Protein AF-A0A960NUP8-F1 (afdb_monomer_lite)

pLDDT: mean 78.47, std 15.49, range [27.16, 98.75]

Sequence (899 aa):
MEIKTLSDKKIEQEKDLAVRPVFPFYSRSKNLLAHVEKMRGVLLSHLPRPFPFSDKKSLAAWIEKTIPWITWSTFESPPDTVTLFFLIPPLSSLPTETFISEMIKRWLLPHQETKMLSFEHMEFFFELHPRESFFIAEASVLIKDRQEATLLKENLPLLKKEILSALSGRKFAPALLETKILPLDHKMNLIREGFIKLVSKFPDDLDETLFERLAFMQAYASKEFREERSYRHLARIILTFILLRSHLKRELNAFPEKRHMKIRFMPTSLTFPFGTKPVLGLSIGLNFFHQYELFNEKHVLRAVQELYPYMRIVPGSTFRSNPLNGPVTMLYVEIEKEDGSQISLEERKTLKESLEEELKKRIEHLVPALFVVRNEEETMRNILMLSRELKSRDDLPQMMISFDQHSKDDLVFTVVLLRVKKEGMPSIQELLKNKDQRIRFILDRVQNVNFIDQSHPIEANVFRLQMAKLHSFLRMDFSVNLYVARDEIVKFLTEHIGEIRDYNGGMMIKQGEILTQFKRLFSDVSSRNQEILENFFYSLNPIESQATISLQYLSLFFELFVKMTEKHQTGEKACEIEHEKDDDITVMILRSTDPDYRPIVEEAIAKAAIRDRAVISSMLTIENSHYFSLLYEDTESAHHDLFRSSVQQALKRWQEKKNQLQVLRIPYIDILSIDPRVGGDKESAVFIRLFFDGLMRNGKEGKPECAVAKTYELSDDHKTYTFHLRESYWSNGDPVTAYDFEYAWKKVLSPSFETPFAYVFYPIKNGRKAKEGIVSLDEVGIRPLDNHTLVIELEHPAPYFIELTANTLYMPVNRLVDKAHPNWATQRGESFVCNGPFKWKTTSESAPFLELQKNSQHWNQKRIEIDHIQASQMNLTSAVQMFNTGKLDLIGSNLCSSG

Foldseek 3Di:
DPPPPPPPPPPDPDPAWDKAFDDDDDDPDPCPVVLVVVVVVVVVVPDDPPDPPPALVVVVVCCVVCPQPKDWDDDDDPQDKIKIKTKHFAAPPDGSQVLLVCLCQCQQDPPDGFDWPDKRKTWIATPSGRPGIIIIIMIMTTDHDPVSVVSNVLRRVVSVVVVVVCRVVSVCSVVVVVVPPDDDDPQVVVLVVVVSVVCVVPVPLQPDPLVVVVVVCVVAADPLQVPFFHSVVVSVLSVCVSNVVSVVVVVCVVPVQDKDKDKDKDWDWTDDPVDIATKIKIKMKIFDNDPQWDDDVVLLQVLLCVLPVQKDWDPSNWDWDDDPDDGMIIIMTIMAGNVSDDQDPVSVVCCVVPSRVSSVLRTAGEDPQPDDPPDPVVLVVVLVVQVVVPQDLPDAKEKEKAWGDDDPWKTKIKMKIKHWDDPPDDDPCVLQDPPDPFKHKAWDDKDFDAASDPPITIIITIIMIMGTDDPVQADSSRYGNVLVVVVVVVVSCCVRVNDYDHPCNVQVVLLVVLLVVLCVVPVVVCVVCVPVSVLQLCQKPPNSCSNVPDSVLSVVQVVQVVVVVPDDDDPPDQKDWDWDDDQFKIKIKIKHLDPVLVVLLVVLQVVLCPDPDDKMWGWDADPSMIIIMIMDGGNDPVVNVSSVVSNVVSVVVVRVVVVQAFEAEAEAADFPFCPLQARQDLRSQLNLQQFFDFCWAQDPLRDTDGFQFPDWDADPQLFKIKTFGDFAAKLVRHTQFLVQLLVLLLLSLACPRDHPCQVLSQQFVCSVVRVVVNDPSVRTQWDDPTRGIIMTGGPHRDPCVSVSRNGSSSTGDDPVLCVVPVCLRVDADDSNMGGHQWHFDDDPPPDQWTKIAGRPRHPPNVPDRHGIYTYHHDDQVVQVVCVVVVNHVDGDSPPPDSD

Radius of gyration: 35.74 Å; chains: 1; bounding box: 104×78×90 Å

Secondary structure (DSSP, 8-state):
--SSSSSTTS--S--S--EEEPS-----STTHHHHHHHHHHHHHHHS-SS---SSHHHHHHHHHHH-SEEEE----SSSEEEEEEEEEPPPSSS-HHHHHHHHHHHHSSTTS---EEEEEEEEEEETTEEEEEEEEEEEEEEE-SHHHHHHHHHHHHHHHHHHHHHHHSTT-HHHHHHTTSSPPPHHHHHHHHHHHHHHTT-SSS--S-HHHHHHHHHHHS-HHHHHHS-HHHHHHHHHHHHHHHHHHHHHHHH-TTS--EEEEEEEEEEEETTEEEEEEEEEEEEE-SSTTEE--HHHHHHHHHHH-TTEEEPTT--EEE--SS-SEEEEEEEEEETT-PPPPHHHHHHHHHHHHHHHHTT-EEPPP--S-S--HHHHHHHHHHHHHH--STTPPPEEEEEEEEE-SSEEEEEEEEEEEPPTTPPPHHHHHTTS-TTEEEEEEEEEEEEEEETTEEEEEEEEEEEEE--GGGB-TTS-B-HHHHHHHHHHHHHHHH-S-EETTHHHHHHHHHHHHHHHHHTHHHHHHHHHHHHHHHHT-BSTTHHHHS-HHHHHHHHHHHHHHHHSPP-TT-SSEEEEEE-SSEEEEEEEES-TTHHHHHHHHHHHTT--SS-EEEEEEEETTEEEEEEEEE-S-HHHHHHHHHHHHHHHHHHHHHHHH--EEEEEES--S---TTT--SHHHHHHHHHH---SEEE-GGG-EEESSEEEEEE-TTS-EEEEEEPP-B-TTSPBP-HHHHHHHHHHHHSTTS--TTGGGGTTBTTHHHHHTTSS-GGGSSEEEEETTEEEEEBSS--TTHHHHTTSGGG----HHHHHH-TTGGG--STT----SSEEE----TT-SEEEEEE-TT-TTGGG----EEEEEE--HHHHHHHHHTTS-S--SS-SS---

Structure (mmCIF, N/CA/C/O backbone):
data_AF-A0A960NUP8-F1
#
_entry.id   AF-A0A960NUP8-F1
#
loop_
_atom_site.group_PDB
_atom_site.id
_atom_site.type_symbol
_atom_site.label_atom_id
_atom_site.label_alt_id
_atom_site.label_comp_id
_atom_site.label_asym_id
_atom_site.label_entity_id
_atom_site.label_seq_id
_atom_site.pdbx_PDB_ins_code
_atom_site.Cartn_x
_atom_site.Cartn_y
_atom_site.Cartn_z
_atom_site.occupancy
_atom_site.B_iso_or_equiv
_atom_site.auth_seq_id
_atom_site.auth_comp_id
_atom_site.auth_asym_id
_atom_site.auth_atom_id
_atom_site.pdbx_PDB_model_num
ATOM 1 N N . MET A 1 1 ? 29.763 -15.637 -48.624 1.00 37.84 1 MET A N 1
ATOM 2 C CA . MET A 1 1 ? 30.488 -16.792 -48.049 1.00 37.84 1 MET A CA 1
ATOM 3 C C . MET A 1 1 ? 32.016 -16.673 -48.205 1.00 37.84 1 MET A C 1
ATOM 5 O O . MET A 1 1 ? 32.713 -17.572 -47.771 1.00 37.84 1 MET A O 1
ATOM 9 N N . GLU A 1 2 ? 32.558 -15.540 -48.684 1.00 29.81 2 GLU A N 1
ATOM 10 C CA . GLU A 1 2 ? 34.015 -15.304 -48.839 1.00 29.81 2 GLU A CA 1
ATOM 11 C C . GLU A 1 2 ? 34.657 -14.393 -47.768 1.00 29.81 2 GLU A C 1
ATOM 13 O O . GLU A 1 2 ? 35.832 -14.067 -47.852 1.00 29.81 2 GLU A O 1
ATOM 18 N N . ILE A 1 3 ? 33.929 -13.996 -46.718 1.00 31.33 3 ILE A N 1
ATOM 19 C CA . ILE A 1 3 ? 34.486 -13.145 -45.639 1.00 31.33 3 ILE A CA 1
ATOM 20 C C . ILE A 1 3 ? 35.119 -13.988 -44.509 1.00 31.33 3 ILE A C 1
ATOM 22 O O . ILE A 1 3 ? 35.789 -13.462 -43.629 1.00 31.33 3 ILE A O 1
ATOM 26 N N . LYS A 1 4 ? 34.962 -15.319 -44.539 1.00 32.84 4 LYS A N 1
ATOM 27 C CA . LYS A 1 4 ? 35.374 -16.212 -43.442 1.00 32.84 4 LYS A CA 1
ATOM 28 C C . LYS A 1 4 ? 36.817 -16.730 -43.527 1.00 32.84 4 LYS A C 1
ATOM 30 O O . LYS A 1 4 ? 37.236 -17.440 -42.628 1.00 32.84 4 LYS A O 1
ATOM 35 N N . THR A 1 5 ? 37.567 -16.404 -44.580 1.00 35.09 5 THR A N 1
ATOM 36 C CA . THR A 1 5 ? 38.872 -17.039 -44.868 1.00 35.09 5 THR A CA 1
ATOM 37 C C . THR A 1 5 ? 40.066 -16.083 -44.892 1.00 35.09 5 THR A C 1
ATOM 39 O O . THR A 1 5 ? 41.186 -16.522 -45.138 1.00 35.09 5 THR A O 1
ATOM 42 N N . LEU A 1 6 ? 39.872 -14.797 -44.582 1.00 29.34 6 LEU A N 1
ATOM 43 C CA . LEU A 1 6 ? 40.962 -13.811 -44.497 1.00 29.34 6 LEU A CA 1
ATOM 44 C C . LEU A 1 6 ? 41.275 -13.335 -43.064 1.00 29.34 6 LEU A C 1
ATOM 46 O O . LEU A 1 6 ? 42.232 -12.586 -42.888 1.00 29.34 6 LEU A O 1
ATOM 50 N N . SER A 1 7 ? 40.549 -13.800 -42.036 1.00 34.31 7 SER A N 1
ATOM 51 C CA . SER A 1 7 ? 40.839 -13.475 -40.624 1.00 34.31 7 SER A CA 1
ATOM 52 C C . SER A 1 7 ? 41.960 -14.309 -39.997 1.00 34.31 7 SER A C 1
ATOM 54 O O . SER A 1 7 ? 42.527 -13.902 -38.988 1.00 34.31 7 SER A O 1
ATOM 56 N N . ASP A 1 8 ? 42.319 -15.449 -40.590 1.00 32.34 8 ASP A N 1
ATOM 57 C CA . ASP A 1 8 ? 43.056 -16.491 -39.856 1.00 32.34 8 ASP A CA 1
ATOM 58 C C . ASP A 1 8 ? 44.572 -16.508 -40.101 1.00 32.34 8 ASP A C 1
ATOM 60 O O . ASP A 1 8 ? 45.255 -17.420 -39.646 1.00 32.34 8 ASP A O 1
ATOM 64 N N . LYS A 1 9 ? 45.145 -15.517 -40.800 1.00 32.47 9 LYS A N 1
ATOM 65 C CA . LYS A 1 9 ? 46.582 -15.545 -41.157 1.00 32.47 9 LYS A CA 1
ATOM 66 C C . LYS A 1 9 ? 47.446 -14.372 -40.692 1.00 32.47 9 LYS A C 1
ATOM 68 O O . LYS A 1 9 ? 48.567 -14.232 -41.173 1.00 32.47 9 LYS A O 1
ATOM 73 N N . LYS A 1 10 ? 47.000 -13.562 -39.724 1.00 32.50 10 LYS A N 1
ATOM 74 C CA . LYS A 1 10 ? 47.876 -12.539 -39.109 1.00 32.50 10 LYS A CA 1
ATOM 75 C C . LYS A 1 10 ? 47.586 -12.194 -37.640 1.00 32.50 10 LYS A C 1
ATOM 77 O O . LYS A 1 10 ? 47.909 -11.098 -37.200 1.00 32.50 10 LYS A O 1
ATOM 82 N N . ILE A 1 11 ? 47.003 -13.122 -36.879 1.00 34.66 11 ILE A N 1
ATOM 83 C CA . ILE A 1 11 ? 46.668 -12.931 -35.457 1.00 34.66 11 ILE A CA 1
ATOM 84 C C . ILE A 1 11 ? 47.308 -14.062 -34.645 1.00 34.66 11 ILE A C 1
ATOM 86 O O . ILE A 1 11 ? 46.642 -15.017 -34.249 1.00 34.66 11 ILE A O 1
ATOM 90 N N . GLU A 1 12 ? 48.622 -13.990 -34.439 1.00 30.09 12 GLU A N 1
ATOM 91 C CA . GLU A 1 12 ? 49.343 -14.966 -33.603 1.00 30.09 12 GLU A CA 1
ATOM 92 C C . GLU A 1 12 ? 50.106 -14.354 -32.422 1.00 30.09 12 GLU A C 1
ATOM 94 O O . GLU A 1 12 ? 50.793 -15.067 -31.702 1.00 30.09 12 GLU A O 1
ATOM 99 N N . GLN A 1 13 ? 49.915 -13.066 -32.128 1.00 35.34 13 GLN A N 1
ATOM 100 C CA . GLN A 1 13 ? 50.353 -12.461 -30.866 1.00 35.34 13 GLN A CA 1
ATOM 101 C C . GLN A 1 13 ? 49.252 -11.505 -30.370 1.00 35.34 13 GLN A C 1
ATOM 103 O O . GLN A 1 13 ? 48.787 -10.672 -31.137 1.00 35.34 13 GLN A O 1
ATOM 108 N N . GLU A 1 14 ? 48.819 -11.678 -29.113 1.00 41.56 14 GLU A N 1
ATOM 109 C CA . GLU A 1 14 ? 47.708 -10.993 -28.403 1.00 41.56 14 GLU A CA 1
ATOM 110 C C . GLU A 1 14 ? 46.272 -11.526 -28.652 1.00 41.56 14 GLU A C 1
ATOM 112 O O . GLU A 1 14 ? 45.400 -10.849 -29.201 1.00 41.56 14 GLU A O 1
ATOM 117 N N . LYS A 1 15 ? 45.997 -12.749 -28.167 1.00 39.41 15 LYS A N 1
ATOM 118 C CA . LYS A 1 15 ? 44.662 -13.392 -28.143 1.00 39.41 15 LYS A CA 1
ATOM 119 C C . LYS A 1 15 ? 43.788 -13.063 -26.911 1.00 39.41 15 LYS A C 1
ATOM 121 O O . LYS A 1 15 ? 42.669 -13.557 -26.839 1.00 39.41 15 LYS A O 1
ATOM 126 N N . ASP A 1 16 ? 44.227 -12.210 -25.983 1.00 48.59 16 ASP A N 1
ATOM 127 C CA . ASP A 1 16 ? 43.693 -12.253 -24.603 1.00 48.59 16 ASP A CA 1
ATOM 128 C C . ASP A 1 16 ? 42.676 -11.166 -24.201 1.00 48.59 16 ASP A C 1
ATOM 130 O O . ASP A 1 16 ? 42.174 -11.185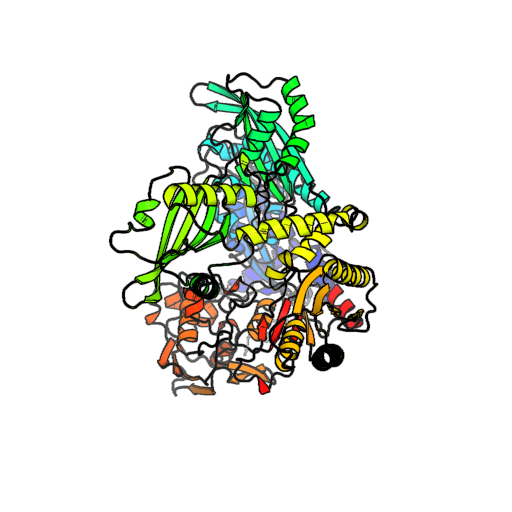 -23.080 1.00 48.59 16 ASP A O 1
ATOM 134 N N . LEU A 1 17 ? 42.296 -10.238 -25.085 1.00 53.75 17 LEU A N 1
ATOM 135 C CA . LEU A 1 17 ? 41.221 -9.277 -24.789 1.00 53.75 17 LEU A CA 1
ATOM 136 C C . LEU A 1 17 ? 40.318 -9.090 -26.007 1.00 53.75 17 LEU A C 1
ATOM 138 O O . LEU A 1 17 ? 40.476 -8.157 -26.800 1.00 53.75 17 LEU A O 1
ATOM 142 N N . ALA A 1 18 ? 39.395 -10.026 -26.193 1.00 59.47 18 ALA A N 1
ATOM 143 C CA . ALA A 1 18 ? 38.399 -9.920 -27.237 1.00 59.47 18 ALA A CA 1
ATOM 144 C C . ALA A 1 18 ? 37.234 -9.045 -26.743 1.00 59.47 18 ALA A C 1
ATOM 146 O O . ALA A 1 18 ? 36.543 -9.353 -25.769 1.00 59.47 18 ALA A O 1
ATOM 147 N N . VAL A 1 19 ? 37.082 -7.897 -27.398 1.00 58.34 19 VAL A N 1
ATOM 148 C CA . VAL A 1 19 ? 36.085 -6.865 -27.112 1.00 58.34 19 VAL A CA 1
ATOM 149 C C . VAL A 1 19 ? 35.076 -6.853 -28.257 1.00 58.34 19 VAL A C 1
ATOM 151 O O . VAL A 1 19 ? 35.472 -6.770 -29.421 1.00 58.34 19 VAL A O 1
ATOM 154 N N . ARG A 1 20 ? 33.779 -6.948 -27.944 1.00 62.19 20 ARG A N 1
ATOM 155 C CA . ARG A 1 20 ? 32.692 -6.901 -28.936 1.00 62.19 20 ARG A CA 1
ATOM 156 C C . ARG A 1 20 ? 31.891 -5.603 -28.794 1.00 62.19 20 ARG A C 1
ATOM 158 O O . ARG A 1 20 ? 31.360 -5.374 -27.712 1.00 62.19 20 ARG A O 1
ATOM 165 N N . PRO A 1 21 ? 31.763 -4.769 -29.837 1.00 59.97 21 PRO A N 1
ATOM 166 C CA . PRO A 1 21 ? 30.984 -3.532 -29.761 1.00 59.97 21 PRO A CA 1
ATOM 167 C C . PRO A 1 21 ? 29.479 -3.802 -29.573 1.00 59.97 21 PRO A C 1
ATOM 169 O O . PRO A 1 21 ? 28.957 -4.805 -30.069 1.00 59.97 21 PRO A O 1
ATOM 172 N N . VAL A 1 22 ? 28.776 -2.891 -28.891 1.00 51.94 22 VAL A N 1
ATOM 173 C CA . VAL A 1 22 ? 27.305 -2.881 -28.780 1.00 51.94 22 VAL A CA 1
ATOM 174 C C . VAL A 1 22 ? 26.716 -2.254 -30.059 1.00 51.94 22 VAL A C 1
ATOM 176 O O . VAL A 1 22 ? 27.048 -1.125 -30.410 1.00 51.94 22 VAL A O 1
ATOM 179 N N . PHE A 1 23 ? 25.855 -2.974 -30.790 1.00 44.47 23 PHE A N 1
ATOM 180 C CA . PHE A 1 23 ? 25.106 -2.443 -31.951 1.00 44.47 23 PHE A CA 1
ATOM 181 C C . PHE A 1 23 ? 23.738 -1.884 -31.496 1.00 44.47 23 PHE A C 1
ATOM 183 O O . PHE A 1 23 ? 23.134 -2.503 -30.619 1.00 44.47 23 PHE A O 1
ATOM 190 N N . PRO A 1 24 ? 23.225 -0.761 -32.068 1.00 36.28 24 PRO A N 1
ATOM 191 C CA . PRO A 1 24 ? 23.247 -0.442 -33.498 1.00 36.28 24 PRO A CA 1
ATOM 192 C C . PRO A 1 24 ? 23.817 0.954 -33.829 1.00 36.28 24 PRO A C 1
ATOM 194 O O . PRO A 1 24 ? 23.111 1.958 -33.775 1.00 36.28 24 PRO A O 1
ATOM 197 N N . PHE A 1 25 ? 25.067 1.025 -34.292 1.00 38.12 25 PHE A N 1
ATOM 198 C CA . PHE A 1 25 ? 25.571 2.223 -34.972 1.00 38.12 25 PHE A CA 1
ATOM 199 C C . PHE A 1 25 ? 25.206 2.165 -36.464 1.00 38.12 25 PHE A C 1
ATOM 201 O O . PHE A 1 25 ? 25.675 1.300 -37.207 1.00 38.12 25 PHE A O 1
ATOM 208 N N . TYR A 1 26 ? 24.359 3.092 -36.918 1.00 34.69 26 TYR A N 1
ATOM 209 C CA . TYR A 1 26 ? 24.090 3.317 -38.338 1.00 34.69 26 TYR A CA 1
ATOM 210 C C . TYR A 1 26 ? 25.366 3.796 -39.037 1.00 34.69 26 TYR A C 1
ATOM 212 O O . TYR A 1 26 ? 25.699 4.973 -38.991 1.00 34.69 26 TYR A O 1
ATOM 220 N N . SER A 1 27 ? 26.082 2.908 -39.724 1.00 32.72 27 SER A N 1
ATOM 221 C CA . SER A 1 27 ? 27.049 3.326 -40.742 1.00 32.72 27 SER A CA 1
ATOM 222 C C . SER A 1 27 ? 27.463 2.143 -41.620 1.00 32.72 27 SER A C 1
ATOM 224 O O . SER A 1 27 ? 28.218 1.266 -41.205 1.00 32.72 27 SER A O 1
ATOM 226 N N . ARG A 1 28 ? 27.029 2.157 -42.887 1.00 32.88 28 ARG A N 1
ATOM 227 C CA . ARG A 1 28 ? 27.617 1.361 -43.980 1.00 32.88 28 ARG A CA 1
ATOM 228 C C . ARG A 1 28 ? 28.975 1.953 -44.411 1.00 32.88 28 ARG A C 1
ATOM 230 O O . ARG A 1 28 ? 29.149 2.280 -45.582 1.00 32.88 28 ARG A O 1
ATOM 237 N N . SER A 1 29 ? 29.926 2.149 -43.496 1.00 37.09 29 SER A N 1
ATOM 238 C CA . SER A 1 29 ? 31.238 2.732 -43.830 1.00 37.09 29 SER A CA 1
ATOM 239 C C . SER A 1 29 ? 32.408 1.819 -43.462 1.00 37.09 29 SER A C 1
ATOM 241 O O . SER A 1 29 ? 32.397 1.132 -42.442 1.00 37.09 29 SER A O 1
ATOM 243 N N . LYS A 1 30 ? 33.457 1.861 -44.293 1.00 45.47 30 LYS A N 1
ATOM 244 C CA . LYS A 1 30 ? 34.764 1.219 -44.066 1.00 45.47 30 LYS A CA 1
ATOM 245 C C . LYS A 1 30 ? 35.511 1.761 -42.826 1.00 45.47 30 LYS A C 1
ATOM 247 O O . LYS A 1 30 ? 36.558 1.221 -42.491 1.00 45.47 30 LYS A O 1
ATOM 252 N N . ASN A 1 31 ? 34.976 2.769 -42.127 1.00 60.28 31 ASN A N 1
ATOM 253 C CA . ASN A 1 31 ? 35.616 3.430 -40.982 1.00 60.28 31 ASN A CA 1
ATOM 254 C C . ASN A 1 31 ? 35.277 2.808 -39.615 1.00 60.28 31 ASN A C 1
ATOM 256 O O . ASN A 1 31 ? 35.929 3.142 -38.630 1.00 60.28 31 ASN A O 1
ATOM 260 N N . LEU A 1 32 ? 34.302 1.892 -39.528 1.00 61.66 32 LEU A N 1
ATOM 261 C CA . LEU A 1 32 ? 33.913 1.286 -38.245 1.00 61.66 32 LEU A CA 1
ATOM 262 C C . LEU A 1 32 ? 35.028 0.407 -37.656 1.00 61.66 32 LEU A C 1
ATOM 264 O O . LEU A 1 32 ? 35.290 0.470 -36.461 1.00 61.66 32 LEU A O 1
ATOM 268 N N . LEU A 1 33 ? 35.707 -0.385 -38.494 1.00 65.12 33 LEU A N 1
ATOM 269 C CA . LEU A 1 33 ? 36.785 -1.269 -38.038 1.00 65.12 33 LEU A CA 1
ATOM 270 C C . LEU A 1 33 ? 37.963 -0.460 -37.476 1.00 65.12 33 LEU A C 1
ATOM 272 O O . LEU A 1 33 ? 38.468 -0.776 -36.406 1.00 65.12 33 LEU A O 1
ATOM 276 N N . ALA A 1 34 ? 38.329 0.631 -38.158 1.00 69.56 34 ALA A N 1
ATOM 277 C CA . ALA A 1 34 ? 39.386 1.539 -37.723 1.00 69.56 34 ALA A CA 1
ATOM 278 C C . ALA A 1 34 ? 39.040 2.249 -36.401 1.00 69.56 34 ALA A C 1
ATOM 280 O O . ALA A 1 34 ? 39.910 2.411 -35.549 1.00 69.56 34 ALA A O 1
ATOM 281 N N . HIS A 1 35 ? 37.772 2.631 -36.195 1.00 74.88 35 HIS A N 1
ATOM 282 C CA . HIS A 1 35 ? 37.304 3.207 -34.925 1.00 74.88 35 HIS A CA 1
ATOM 283 C C . HIS A 1 35 ? 37.365 2.197 -33.775 1.00 74.88 35 HIS A C 1
ATOM 285 O O . HIS A 1 35 ? 37.855 2.507 -32.690 1.00 74.88 35 HIS A O 1
ATOM 291 N N . VAL A 1 36 ? 36.923 0.961 -34.025 1.00 72.06 36 VAL A N 1
ATOM 292 C CA . VAL A 1 36 ? 36.985 -0.127 -33.039 1.00 72.06 36 VAL A CA 1
ATOM 293 C C . VAL A 1 36 ? 38.435 -0.459 -32.681 1.00 72.06 36 VAL A C 1
ATOM 295 O O . VAL A 1 36 ? 38.749 -0.598 -31.501 1.00 72.06 36 VAL A O 1
ATOM 298 N N . GLU A 1 37 ? 39.336 -0.533 -33.664 1.00 72.75 37 GLU A N 1
ATOM 299 C CA . GLU A 1 37 ? 40.770 -0.749 -33.430 1.00 72.75 37 GLU A CA 1
ATOM 300 C C . GLU A 1 37 ? 41.410 0.403 -32.646 1.00 72.75 37 GLU A C 1
ATOM 302 O O . GLU A 1 37 ? 42.159 0.150 -31.701 1.00 72.75 37 GLU A O 1
ATOM 307 N N . LYS A 1 38 ? 41.065 1.658 -32.966 1.00 78.62 38 LYS A N 1
ATOM 308 C CA . LYS A 1 38 ? 41.522 2.848 -32.232 1.00 78.62 38 LYS A CA 1
ATOM 309 C C . LYS A 1 38 ? 41.119 2.782 -30.759 1.00 78.62 38 LYS A C 1
ATOM 311 O O . LYS A 1 38 ? 41.974 2.860 -29.882 1.00 78.62 38 LYS A O 1
ATOM 316 N N . MET A 1 39 ? 39.836 2.575 -30.478 1.00 80.69 39 MET A N 1
ATOM 317 C CA . MET A 1 39 ? 39.321 2.501 -29.107 1.00 80.69 39 MET A CA 1
ATOM 318 C C . MET A 1 39 ? 39.801 1.252 -28.353 1.00 80.69 39 MET A C 1
ATOM 320 O O . MET A 1 39 ? 39.987 1.303 -27.139 1.00 80.69 39 MET A O 1
ATOM 324 N N . ARG A 1 40 ? 40.069 0.138 -29.053 1.00 76.12 40 ARG A N 1
ATOM 325 C CA . ARG A 1 40 ? 40.760 -1.023 -28.468 1.00 76.12 40 ARG A CA 1
ATOM 326 C C . ARG A 1 40 ? 42.182 -0.651 -28.045 1.00 76.12 40 ARG A C 1
ATOM 328 O O . ARG A 1 40 ? 42.600 -1.037 -26.958 1.00 76.12 40 ARG A O 1
ATOM 335 N N . GLY A 1 41 ? 42.899 0.117 -28.865 1.00 74.94 41 GLY A N 1
ATOM 336 C CA . GLY A 1 41 ? 44.210 0.668 -28.521 1.00 74.94 41 GLY A CA 1
ATOM 337 C C . GLY A 1 41 ? 44.169 1.549 -27.268 1.00 74.94 41 GLY A C 1
ATOM 338 O O . GLY A 1 41 ? 44.985 1.352 -26.372 1.00 74.94 41 GLY A O 1
ATOM 339 N N . VAL A 1 42 ? 43.178 2.443 -27.172 1.00 79.06 42 VAL A N 1
ATOM 340 C CA . VAL A 1 42 ? 42.938 3.303 -25.995 1.00 79.06 42 VAL A CA 1
ATOM 341 C C . VAL A 1 42 ? 42.631 2.471 -24.743 1.00 79.06 42 VAL A C 1
ATOM 343 O O . VAL A 1 42 ? 43.174 2.717 -23.672 1.00 79.06 42 VAL A O 1
ATOM 346 N N . LEU A 1 43 ? 41.810 1.426 -24.850 1.00 77.19 43 LEU A N 1
ATOM 347 C CA . LEU A 1 43 ? 41.565 0.528 -23.719 1.00 77.19 43 LEU A CA 1
ATOM 348 C C . LEU A 1 43 ? 42.864 -0.169 -23.265 1.00 77.19 43 LEU A C 1
ATOM 350 O O . LEU A 1 43 ? 43.163 -0.217 -22.075 1.00 77.19 43 LEU A O 1
ATOM 354 N N . LEU A 1 44 ? 43.657 -0.691 -24.205 1.00 74.44 44 LEU A N 1
ATOM 355 C CA . LEU A 1 44 ? 44.885 -1.439 -23.907 1.00 74.44 44 LEU A CA 1
ATOM 356 C C . LEU A 1 44 ? 46.032 -0.573 -23.365 1.00 74.44 44 LEU A C 1
ATOM 358 O O . LEU A 1 44 ? 46.906 -1.112 -22.681 1.00 74.44 44 LEU A O 1
ATOM 362 N N . SER A 1 45 ? 46.058 0.730 -23.660 1.00 74.88 45 SER A N 1
ATOM 363 C CA . SER A 1 45 ? 47.073 1.657 -23.141 1.00 74.88 45 SER A CA 1
ATOM 364 C C . SER A 1 45 ? 46.837 2.038 -21.676 1.00 74.88 45 SER A C 1
ATOM 366 O O . SER A 1 45 ? 47.799 2.341 -20.971 1.00 74.88 45 SER A O 1
ATOM 368 N N . HIS A 1 46 ? 45.586 1.986 -21.208 1.00 74.38 46 HIS A N 1
ATOM 369 C CA . HIS A 1 46 ? 45.200 2.363 -19.845 1.00 74.38 46 HIS A CA 1
ATOM 370 C C . HIS A 1 46 ? 45.029 1.174 -18.880 1.00 74.38 46 HIS A C 1
ATOM 372 O O . HIS A 1 46 ? 44.951 1.381 -17.668 1.00 74.38 46 HIS A O 1
ATOM 378 N N . LEU A 1 47 ? 44.999 -0.067 -19.378 1.00 71.75 47 LEU A N 1
ATOM 379 C CA . LEU A 1 47 ? 44.891 -1.270 -18.546 1.00 71.75 47 LEU A CA 1
ATOM 380 C C . LEU A 1 47 ? 46.242 -1.675 -17.908 1.00 71.75 47 LEU A C 1
ATOM 382 O O . LEU A 1 47 ? 47.299 -1.521 -18.525 1.00 71.75 47 LEU A O 1
ATOM 386 N N . PRO A 1 48 ? 46.237 -2.220 -16.674 1.00 63.69 48 PRO A N 1
ATOM 387 C CA . PRO A 1 48 ? 47.458 -2.583 -15.960 1.00 63.69 48 PRO A CA 1
ATOM 388 C C . PRO A 1 48 ? 48.140 -3.803 -16.603 1.00 63.69 48 PRO A C 1
ATOM 390 O O . PRO A 1 48 ? 47.475 -4.773 -16.969 1.00 63.69 48 PRO A O 1
ATOM 393 N N . ARG A 1 49 ? 49.478 -3.778 -16.706 1.00 61.34 49 ARG A N 1
ATOM 394 C CA . ARG A 1 49 ? 50.301 -4.904 -17.193 1.00 61.34 49 ARG A CA 1
ATOM 395 C C . ARG A 1 49 ? 51.120 -5.524 -16.044 1.00 61.34 49 ARG A C 1
ATOM 397 O O . ARG A 1 49 ? 51.688 -4.756 -15.267 1.00 61.34 49 ARG A O 1
ATOM 404 N N . PRO A 1 50 ? 51.249 -6.867 -15.951 1.00 54.19 50 PRO A N 1
ATOM 405 C CA . PRO A 1 50 ? 50.750 -7.881 -16.889 1.00 54.19 50 PRO A CA 1
ATOM 406 C C . PRO A 1 50 ? 49.230 -8.105 -16.790 1.00 54.19 50 PRO A C 1
ATOM 408 O O . PRO A 1 50 ? 48.658 -8.054 -15.705 1.00 54.19 50 PRO A O 1
ATOM 411 N N . PHE A 1 51 ? 48.592 -8.353 -17.940 1.00 57.97 51 PHE A N 1
ATOM 412 C CA . PHE A 1 51 ? 47.147 -8.575 -18.075 1.00 57.97 51 PHE A CA 1
ATOM 413 C C . PHE A 1 51 ? 46.724 -9.920 -17.448 1.00 57.97 51 PHE A C 1
ATOM 415 O O . PHE A 1 51 ? 47.212 -10.953 -17.907 1.00 57.97 51 PHE A O 1
ATOM 422 N N . PRO A 1 52 ? 45.809 -9.965 -16.457 1.00 52.25 52 PRO A N 1
ATOM 423 C CA . PRO A 1 52 ? 45.426 -11.209 -15.795 1.00 52.25 52 PRO A CA 1
ATOM 424 C C . PRO A 1 52 ? 43.939 -11.541 -16.024 1.00 52.25 52 PRO A C 1
ATOM 426 O O . PRO A 1 52 ? 43.150 -11.479 -15.089 1.00 52.25 52 PRO A O 1
ATOM 429 N N . PHE A 1 53 ? 43.524 -11.892 -17.247 1.00 61.50 53 PHE A N 1
ATOM 430 C CA . PHE A 1 53 ? 42.140 -12.338 -17.521 1.00 61.50 53 PHE A CA 1
ATOM 431 C C . PHE A 1 53 ? 42.088 -13.660 -18.290 1.00 61.50 53 PHE A C 1
ATOM 433 O O . PHE A 1 53 ? 41.351 -13.802 -19.260 1.00 61.50 53 PHE A O 1
ATOM 440 N N . SER A 1 54 ? 42.869 -14.648 -17.851 1.00 56.47 54 SER A N 1
ATOM 441 C CA . SER A 1 54 ? 42.842 -15.998 -18.426 1.00 56.47 54 SER A CA 1
ATOM 442 C C . SER A 1 54 ? 41.536 -16.758 -18.143 1.00 56.47 54 SER A C 1
ATOM 444 O O . SER A 1 54 ? 41.253 -17.748 -18.816 1.00 56.47 54 SER A O 1
ATOM 446 N N . ASP A 1 55 ? 40.711 -16.304 -17.190 1.00 67.00 55 ASP A N 1
ATOM 447 C CA . ASP A 1 55 ? 39.419 -16.910 -16.872 1.00 67.00 55 ASP A CA 1
ATOM 448 C C . ASP A 1 55 ? 38.337 -15.885 -16.465 1.00 67.00 55 ASP A C 1
ATOM 450 O O . ASP A 1 55 ? 38.604 -14.767 -16.017 1.00 67.00 55 ASP A O 1
ATOM 454 N N . LYS A 1 56 ? 37.072 -16.302 -16.604 1.00 69.31 56 LYS A N 1
ATOM 455 C CA . LYS A 1 56 ? 35.877 -15.476 -16.370 1.00 69.31 56 LYS A CA 1
ATOM 456 C C . LYS A 1 56 ? 35.735 -14.967 -14.928 1.00 69.31 56 LYS A C 1
ATOM 458 O O . LYS A 1 56 ? 35.173 -13.890 -14.736 1.00 69.31 56 LYS A O 1
ATOM 463 N N . LYS A 1 57 ? 36.196 -15.717 -13.918 1.00 72.38 57 LYS A N 1
ATOM 464 C CA . LYS A 1 57 ? 36.062 -15.313 -12.506 1.00 72.38 57 LYS A CA 1
ATOM 465 C C . LYS A 1 57 ? 37.040 -14.195 -12.169 1.00 72.38 57 LYS A C 1
ATOM 467 O O . LYS A 1 57 ? 36.645 -13.230 -11.522 1.00 72.38 57 LYS A O 1
ATOM 472 N N . SER A 1 58 ? 38.274 -14.297 -12.658 1.00 72.62 58 SER A N 1
ATOM 473 C CA . SER A 1 58 ? 39.299 -13.264 -12.474 1.00 72.62 58 SER A CA 1
ATOM 474 C C . SER A 1 58 ? 38.897 -11.936 -13.126 1.00 72.62 58 SER A C 1
ATOM 476 O O . SER A 1 58 ? 39.054 -10.878 -12.516 1.00 72.62 58 SER A O 1
ATOM 478 N N . LEU A 1 59 ? 38.290 -11.985 -14.320 1.00 73.56 59 LEU A N 1
ATOM 479 C CA . LEU A 1 59 ? 37.742 -10.797 -14.984 1.00 73.56 59 LEU A CA 1
ATOM 480 C C . LEU A 1 59 ? 36.584 -10.166 -14.195 1.00 73.56 59 LEU A C 1
ATOM 482 O O . LEU A 1 59 ? 36.583 -8.956 -13.993 1.00 73.56 59 LEU A O 1
ATOM 486 N N . ALA A 1 60 ? 35.629 -10.967 -13.714 1.00 72.88 60 ALA A N 1
ATOM 487 C CA . ALA A 1 60 ? 34.501 -10.461 -12.929 1.00 72.88 60 ALA A CA 1
ATOM 488 C C . ALA A 1 60 ? 34.956 -9.800 -11.614 1.00 72.88 60 ALA A C 1
ATOM 490 O O . ALA A 1 60 ? 34.533 -8.688 -11.308 1.00 72.88 60 ALA A O 1
ATOM 491 N N . ALA A 1 61 ? 35.883 -10.433 -10.885 1.00 75.88 61 ALA A N 1
ATOM 492 C CA . ALA A 1 61 ? 36.436 -9.883 -9.646 1.00 75.88 61 ALA A CA 1
ATOM 493 C C . ALA A 1 61 ? 37.197 -8.565 -9.875 1.00 75.88 61 ALA A C 1
ATOM 495 O O . ALA A 1 61 ? 37.167 -7.659 -9.042 1.00 75.88 61 ALA A O 1
ATOM 496 N N . TRP A 1 62 ? 37.885 -8.438 -11.012 1.00 79.12 62 TRP A N 1
ATOM 497 C CA . TRP A 1 62 ? 38.555 -7.194 -11.376 1.00 79.12 62 TRP A CA 1
ATOM 498 C C . TRP A 1 62 ? 37.572 -6.091 -11.771 1.00 79.12 62 TRP A C 1
ATOM 500 O O . TRP A 1 62 ? 37.767 -4.952 -11.347 1.00 79.12 62 TRP A O 1
ATOM 510 N N . ILE A 1 63 ? 36.523 -6.416 -12.536 1.00 78.44 63 ILE A N 1
ATOM 511 C CA . ILE A 1 63 ? 35.453 -5.475 -12.897 1.00 78.44 63 ILE A CA 1
ATOM 512 C C . ILE A 1 63 ? 34.823 -4.898 -11.626 1.00 78.44 63 ILE A C 1
ATOM 514 O O . ILE A 1 63 ? 34.776 -3.680 -11.480 1.00 78.44 63 ILE A O 1
ATOM 518 N N . GLU A 1 64 ? 34.436 -5.758 -10.680 1.00 76.06 64 GLU A N 1
ATOM 519 C CA . GLU A 1 64 ? 33.805 -5.363 -9.414 1.00 76.06 64 GLU A CA 1
ATOM 520 C C . GLU A 1 64 ? 34.707 -4.461 -8.558 1.00 76.06 64 GLU A C 1
ATOM 522 O O . GLU A 1 64 ? 34.239 -3.523 -7.916 1.00 76.06 64 GLU A O 1
ATOM 527 N N . LYS A 1 65 ? 36.020 -4.711 -8.573 1.00 78.12 65 LYS A N 1
ATOM 528 C CA . LYS A 1 65 ? 36.988 -3.943 -7.784 1.00 78.12 65 LYS A CA 1
ATOM 529 C C . LYS A 1 65 ? 37.409 -2.622 -8.439 1.00 78.12 65 LYS A C 1
ATOM 531 O O . LYS A 1 65 ? 37.830 -1.709 -7.730 1.00 78.12 65 LYS A O 1
ATOM 536 N N . THR A 1 66 ? 37.375 -2.538 -9.769 1.00 75.12 66 THR A N 1
ATOM 537 C CA . THR A 1 66 ? 38.083 -1.484 -10.522 1.00 75.12 66 THR A CA 1
ATOM 538 C C . THR A 1 66 ? 37.150 -0.518 -11.247 1.00 75.12 66 THR A C 1
ATOM 540 O O . THR A 1 66 ? 37.493 0.653 -11.401 1.00 75.12 66 THR A O 1
ATOM 543 N N . ILE A 1 67 ? 35.984 -0.979 -11.705 1.00 80.38 67 ILE A N 1
ATOM 544 C CA . ILE A 1 67 ? 35.016 -0.158 -12.440 1.00 80.38 67 ILE A CA 1
ATOM 545 C C . ILE A 1 67 ? 34.025 0.445 -11.426 1.00 80.38 67 ILE A C 1
ATOM 547 O O . ILE A 1 67 ? 33.497 -0.298 -10.602 1.00 80.38 67 ILE A O 1
ATOM 551 N N . PRO A 1 68 ? 33.735 1.763 -11.461 1.00 84.00 68 PRO A N 1
ATOM 552 C CA . PRO A 1 68 ? 34.050 2.718 -12.527 1.00 84.00 68 PRO A CA 1
ATOM 553 C C . PRO A 1 68 ? 35.477 3.288 -12.449 1.00 84.00 68 PRO A C 1
ATOM 555 O O . PRO A 1 68 ? 35.893 3.836 -11.427 1.00 84.00 68 PRO A O 1
ATOM 558 N N . TRP A 1 69 ? 36.210 3.237 -13.565 1.00 84.56 69 TRP A N 1
ATOM 559 C CA . TRP A 1 69 ? 37.573 3.755 -13.673 1.00 84.56 69 TRP A CA 1
ATOM 560 C C . TRP A 1 69 ? 37.582 5.093 -14.420 1.00 84.56 69 TRP A C 1
ATOM 562 O O . TRP A 1 69 ? 37.324 5.165 -15.617 1.00 84.56 69 TRP A O 1
ATOM 572 N N . ILE A 1 70 ? 37.917 6.167 -13.701 1.00 87.38 70 ILE A N 1
ATOM 573 C CA . ILE A 1 70 ? 38.099 7.518 -14.254 1.00 87.38 70 ILE A CA 1
ATOM 574 C C . ILE A 1 70 ? 39.509 8.020 -13.911 1.00 87.38 70 ILE A C 1
ATOM 576 O O . ILE A 1 70 ? 39.891 8.014 -12.728 1.00 87.38 70 ILE A O 1
ATOM 580 N N . THR A 1 71 ? 40.277 8.435 -14.923 1.00 86.69 71 THR A N 1
ATOM 581 C CA . THR A 1 71 ? 41.655 8.954 -14.796 1.00 86.69 71 THR A CA 1
ATOM 582 C C . THR A 1 71 ? 41.956 10.042 -15.836 1.00 86.69 71 THR A C 1
ATOM 584 O O . THR A 1 71 ? 41.138 10.303 -16.715 1.00 86.69 71 THR A O 1
ATOM 587 N N . TRP A 1 72 ? 43.100 10.717 -15.719 1.00 89.31 72 TRP A N 1
ATOM 588 C CA . TRP A 1 72 ? 43.516 11.795 -16.618 1.00 89.31 72 TRP A CA 1
ATOM 589 C C . TRP A 1 72 ? 45.041 11.913 -16.717 1.00 89.31 72 TRP A C 1
ATOM 591 O O . TRP A 1 72 ? 45.762 11.496 -15.808 1.00 89.31 72 TRP A O 1
ATOM 601 N N . SER A 1 73 ? 45.536 12.488 -17.817 1.00 84.62 73 SER A N 1
ATOM 602 C CA . SER A 1 73 ? 46.967 12.723 -18.043 1.00 84.62 73 SER A CA 1
ATOM 603 C C . SER A 1 73 ? 47.525 13.844 -17.158 1.00 84.62 73 SER A C 1
ATOM 605 O O . SER A 1 73 ? 46.816 14.768 -16.751 1.00 84.62 73 SER A O 1
ATOM 607 N N . THR A 1 74 ? 48.824 13.784 -16.867 1.00 80.88 74 THR A N 1
ATOM 608 C CA . THR A 1 74 ? 49.551 14.880 -16.214 1.00 80.88 74 THR A CA 1
ATOM 609 C C . THR A 1 74 ? 49.805 16.017 -17.201 1.00 80.88 74 THR A C 1
ATOM 611 O O . THR A 1 74 ? 50.071 15.759 -18.371 1.00 80.88 74 THR A O 1
ATOM 614 N N . PHE A 1 75 ? 49.759 17.259 -16.723 1.00 80.94 75 PHE A N 1
ATOM 615 C CA . PHE A 1 75 ? 50.038 18.464 -17.510 1.00 80.94 75 PHE A CA 1
ATOM 616 C C . PHE A 1 75 ? 50.780 19.501 -16.653 1.00 80.94 75 PHE A C 1
ATOM 618 O O . PHE A 1 75 ? 50.488 19.673 -15.456 1.00 80.94 75 PHE A O 1
ATOM 625 N N . GLU A 1 76 ? 51.758 20.183 -17.256 1.00 65.94 76 GLU A N 1
ATOM 626 C CA . GLU A 1 76 ? 52.727 21.023 -16.530 1.00 65.94 76 GLU A CA 1
ATOM 627 C C . GLU A 1 76 ? 52.845 22.457 -17.067 1.00 65.94 76 GLU A C 1
ATOM 629 O O . GLU A 1 76 ? 52.869 23.387 -16.258 1.00 65.94 76 GLU A O 1
ATOM 634 N N . SER A 1 77 ? 52.883 22.674 -18.391 1.00 68.81 77 SER A N 1
ATOM 635 C CA . SER A 1 77 ? 53.189 23.991 -18.984 1.00 68.81 77 SER A CA 1
ATOM 636 C C . SER A 1 77 ? 52.210 24.388 -20.104 1.00 68.81 77 SER A C 1
ATOM 638 O O . SER A 1 77 ? 52.317 23.844 -21.197 1.00 68.81 77 SER A O 1
ATOM 640 N N . PRO A 1 78 ? 51.295 25.358 -19.885 1.00 75.31 78 PRO A N 1
ATOM 641 C CA . PRO A 1 78 ? 50.360 25.830 -20.913 1.00 75.31 78 PRO A CA 1
ATOM 642 C C . PRO A 1 78 ? 51.067 26.574 -22.071 1.00 75.31 78 PRO A C 1
ATOM 644 O O . PRO A 1 78 ? 52.022 27.308 -21.799 1.00 75.31 78 PRO A O 1
ATOM 647 N N . PRO A 1 79 ? 50.579 26.486 -23.327 1.00 71.69 79 PRO A N 1
ATOM 648 C CA . PRO A 1 79 ? 49.395 25.739 -23.739 1.00 71.69 79 PRO A CA 1
ATOM 649 C C . PRO A 1 79 ? 49.660 24.226 -23.797 1.00 71.69 79 PRO A C 1
ATOM 651 O O . PRO A 1 79 ? 50.621 23.786 -24.419 1.00 71.69 79 PRO A O 1
ATOM 654 N N . ASP A 1 80 ? 48.797 23.442 -23.153 1.00 81.75 80 ASP A N 1
ATOM 655 C CA . ASP A 1 80 ? 48.941 21.986 -22.988 1.00 81.75 80 ASP A CA 1
ATOM 656 C C . ASP A 1 80 ? 47.588 21.296 -23.229 1.00 81.75 80 ASP A C 1
ATOM 658 O O . ASP A 1 80 ? 46.558 21.964 -23.320 1.00 81.75 80 ASP A O 1
ATOM 662 N N . THR A 1 81 ? 47.553 19.970 -23.346 1.00 83.50 81 THR A N 1
ATOM 663 C CA . THR A 1 81 ? 46.306 19.204 -23.504 1.00 83.50 81 THR A CA 1
ATOM 664 C C . THR A 1 81 ? 46.164 18.180 -22.387 1.00 83.50 81 THR A C 1
ATOM 666 O O . THR A 1 81 ? 47.007 17.301 -22.226 1.00 83.50 81 THR A O 1
ATOM 669 N N . VAL A 1 82 ? 45.060 18.250 -21.640 1.00 85.75 82 VAL A N 1
ATOM 670 C CA . VAL A 1 82 ? 44.693 17.200 -20.682 1.00 85.75 82 VAL A CA 1
ATOM 671 C C . VAL A 1 82 ? 43.787 16.184 -21.361 1.00 85.75 82 VAL A C 1
ATOM 673 O O . VAL A 1 82 ? 42.776 16.543 -21.966 1.00 85.75 82 VAL A O 1
ATOM 676 N N . THR A 1 83 ? 44.151 14.909 -21.260 1.00 87.19 83 THR A N 1
ATOM 677 C CA . THR A 1 83 ? 43.353 13.795 -21.777 1.00 87.19 83 THR A CA 1
ATOM 678 C C . THR A 1 83 ? 42.677 13.085 -20.614 1.00 87.19 83 THR A C 1
ATOM 680 O O . THR A 1 83 ? 43.337 12.691 -19.654 1.00 87.19 83 THR A O 1
ATOM 683 N N . LEU A 1 84 ? 41.356 12.962 -20.685 1.00 88.19 84 LEU A N 1
ATOM 684 C CA . LEU A 1 84 ? 40.482 12.337 -19.699 1.00 88.19 84 LEU A CA 1
ATOM 685 C C . LEU A 1 84 ? 40.055 10.966 -20.209 1.00 88.19 84 LEU A C 1
ATOM 687 O O . LEU A 1 84 ? 39.562 10.862 -21.329 1.00 88.19 84 LEU A O 1
ATOM 691 N N . PHE A 1 85 ? 40.186 9.944 -19.371 1.00 89.12 85 PHE A N 1
ATOM 692 C CA . PHE A 1 85 ? 39.797 8.575 -19.684 1.00 89.12 85 PHE A CA 1
ATOM 693 C C . PHE A 1 85 ? 38.678 8.104 -18.755 1.00 89.12 85 PHE A C 1
ATOM 695 O O . PHE A 1 85 ? 38.763 8.249 -17.529 1.00 89.12 85 PHE A O 1
ATOM 702 N N . PHE A 1 86 ? 37.654 7.495 -19.349 1.00 89.19 86 PHE A N 1
ATOM 703 C CA . PHE A 1 86 ? 36.482 6.961 -18.667 1.00 89.19 86 PHE A CA 1
ATOM 704 C C . PHE A 1 86 ? 36.257 5.511 -19.090 1.00 89.19 86 PHE A C 1
ATOM 706 O O . PHE A 1 86 ? 36.107 5.234 -20.276 1.00 89.19 86 PHE A O 1
ATOM 713 N N . LEU A 1 87 ? 36.169 4.605 -18.120 1.00 88.06 87 LEU A N 1
ATOM 714 C CA . LEU A 1 87 ? 35.674 3.241 -18.280 1.00 88.06 87 LEU A CA 1
ATOM 715 C C . LEU A 1 87 ? 34.628 2.988 -17.192 1.00 88.06 87 LEU A C 1
ATOM 717 O O . LEU A 1 87 ? 34.962 2.741 -16.032 1.00 88.06 87 LEU A O 1
ATOM 721 N N . ILE A 1 88 ? 33.355 3.109 -17.556 1.00 87.69 88 ILE A N 1
ATOM 722 C CA . ILE A 1 88 ? 32.233 3.127 -16.610 1.00 87.69 88 ILE A CA 1
ATOM 723 C C . ILE A 1 88 ? 31.073 2.248 -17.104 1.00 87.69 88 ILE A C 1
ATOM 725 O O . ILE A 1 88 ? 30.987 1.963 -18.300 1.00 87.69 88 ILE A O 1
ATOM 729 N N . PRO A 1 89 ? 30.157 1.817 -16.222 1.00 83.75 89 PRO A N 1
ATOM 730 C CA . PRO A 1 89 ? 28.900 1.213 -16.654 1.00 83.75 89 PRO A CA 1
ATOM 731 C C . PRO A 1 89 ? 28.030 2.258 -17.379 1.00 83.75 89 PRO A C 1
ATOM 733 O O . PRO A 1 89 ? 28.026 3.420 -16.960 1.00 83.75 89 PRO A O 1
ATOM 736 N N . PRO A 1 90 ? 27.284 1.888 -18.435 1.00 78.75 90 PRO A N 1
ATOM 737 C CA . PRO A 1 90 ? 26.386 2.814 -19.113 1.00 78.75 90 PRO A CA 1
ATOM 738 C C . PRO A 1 90 ? 25.215 3.231 -18.210 1.00 78.75 90 PRO A C 1
ATOM 740 O O . PRO A 1 90 ? 24.734 2.459 -17.375 1.00 78.75 90 PRO A O 1
ATOM 743 N N . LEU A 1 91 ? 24.749 4.469 -18.378 1.00 70.69 91 LEU A N 1
ATOM 744 C CA . LEU A 1 91 ? 23.596 5.011 -17.662 1.00 70.69 91 LEU A CA 1
ATOM 745 C C . LEU A 1 91 ? 22.288 4.487 -18.269 1.00 70.69 91 LEU A C 1
ATOM 747 O O . LEU A 1 91 ? 22.119 4.452 -19.482 1.00 70.69 91 LEU A O 1
ATOM 751 N N . SER A 1 92 ? 21.334 4.109 -17.415 1.00 59.06 92 SER A N 1
ATOM 752 C CA . SER A 1 92 ? 20.050 3.540 -17.850 1.00 59.06 92 SER A CA 1
ATOM 753 C C . SER A 1 92 ? 18.982 4.585 -18.191 1.00 59.06 92 SER A C 1
ATOM 755 O O . SER A 1 92 ? 17.992 4.247 -18.830 1.00 59.06 92 SER A O 1
ATOM 757 N N . SER A 1 93 ? 19.138 5.831 -17.726 1.00 52.28 93 SER A N 1
ATOM 758 C CA . SER A 1 93 ? 18.132 6.899 -17.848 1.00 52.28 93 SER A CA 1
ATOM 759 C C . SER A 1 93 ? 18.426 7.925 -18.948 1.00 52.28 93 SER A C 1
ATOM 761 O O . SER A 1 93 ? 17.502 8.594 -19.399 1.00 52.28 93 SER A O 1
ATOM 763 N N . LEU A 1 94 ? 19.681 8.050 -19.394 1.00 62.47 94 LEU A N 1
ATOM 764 C CA . LEU A 1 94 ? 20.150 9.023 -20.390 1.00 62.47 94 LEU A CA 1
ATOM 765 C C . LEU A 1 94 ? 21.339 8.445 -21.179 1.00 62.47 94 LEU A C 1
ATOM 767 O O . LEU A 1 94 ? 22.083 7.647 -20.607 1.00 62.47 94 LEU A O 1
ATOM 771 N N . PRO A 1 95 ? 21.589 8.877 -22.434 1.00 74.94 95 PRO A N 1
ATOM 772 C CA . PRO A 1 95 ? 22.783 8.470 -23.172 1.00 74.94 95 PRO A CA 1
ATOM 773 C C . PRO A 1 95 ? 24.067 8.841 -22.412 1.00 74.94 95 PRO A C 1
ATOM 775 O O . PRO A 1 95 ? 24.326 10.019 -22.139 1.00 74.94 95 PRO A O 1
ATOM 778 N N . THR A 1 96 ? 24.882 7.833 -22.081 1.00 78.56 96 THR A N 1
ATOM 779 C CA . THR A 1 96 ? 26.114 7.989 -21.282 1.00 78.56 96 THR A CA 1
ATOM 780 C C . THR A 1 96 ? 27.079 8.996 -21.913 1.00 78.56 96 THR A C 1
ATOM 782 O O . THR A 1 96 ? 27.674 9.813 -21.213 1.00 78.56 96 THR A O 1
ATOM 785 N N . GLU A 1 97 ? 27.171 9.004 -23.245 1.00 80.00 97 GLU A N 1
ATOM 786 C CA . GLU A 1 97 ? 27.977 9.955 -24.020 1.00 80.00 97 GLU A CA 1
ATOM 787 C C . GLU A 1 97 ? 27.586 11.416 -23.762 1.00 80.00 97 GLU A C 1
ATOM 789 O O . GLU A 1 97 ? 28.443 12.266 -23.516 1.00 80.00 97 GLU A O 1
ATOM 794 N N . THR A 1 98 ? 26.281 11.703 -23.766 1.00 75.12 98 THR A N 1
ATOM 795 C CA . THR A 1 98 ? 25.745 13.054 -23.615 1.00 75.12 98 THR A CA 1
ATOM 796 C C . THR A 1 98 ? 25.966 13.528 -22.190 1.00 75.12 98 THR A C 1
ATOM 798 O O . THR A 1 98 ? 26.404 14.655 -21.975 1.00 75.12 98 THR A O 1
ATOM 801 N N . PHE A 1 99 ? 25.738 12.646 -21.216 1.00 79.50 99 PHE A N 1
ATOM 802 C CA . PHE A 1 99 ? 25.991 12.941 -19.814 1.00 79.50 99 PHE A CA 1
ATOM 803 C C . PHE A 1 99 ? 27.465 13.285 -19.560 1.00 79.50 99 PHE A C 1
ATOM 805 O O . PHE A 1 99 ? 27.755 14.349 -19.017 1.00 79.50 99 PHE A O 1
ATOM 812 N N . ILE A 1 100 ? 28.407 12.438 -19.995 1.00 82.31 100 ILE A N 1
ATOM 813 C CA . ILE A 1 100 ? 29.841 12.663 -19.759 1.00 82.31 100 ILE A CA 1
ATOM 814 C C . ILE A 1 100 ? 30.337 13.909 -20.500 1.00 82.31 100 ILE A C 1
ATOM 816 O O . ILE A 1 100 ? 31.034 14.729 -19.902 1.00 82.31 100 ILE A O 1
ATOM 820 N N . SER A 1 101 ? 29.943 14.108 -21.762 1.00 78.75 101 SER A N 1
ATOM 821 C CA . SER A 1 101 ? 30.343 15.298 -22.521 1.00 78.75 101 SER A CA 1
ATOM 822 C C . SER A 1 101 ? 29.840 16.595 -21.875 1.00 78.75 101 SER A C 1
ATOM 824 O O . SER A 1 101 ? 30.602 17.557 -21.754 1.00 78.75 101 SER A O 1
ATOM 826 N N . GLU A 1 102 ? 28.589 16.632 -21.409 1.00 73.50 102 GLU A N 1
ATOM 827 C CA . GLU A 1 102 ? 28.036 17.818 -20.750 1.00 73.50 102 GLU A CA 1
ATOM 828 C C . GLU A 1 102 ? 28.628 18.039 -19.356 1.00 73.50 102 GLU A C 1
ATOM 830 O O . GLU A 1 102 ? 28.893 19.184 -18.983 1.00 73.50 102 GLU A O 1
ATOM 835 N N . MET A 1 103 ? 28.917 16.970 -18.609 1.00 76.31 103 MET A N 1
ATOM 836 C CA . MET A 1 103 ? 29.648 17.064 -17.347 1.00 76.31 103 MET A CA 1
ATOM 837 C C . MET A 1 103 ? 31.030 17.687 -17.567 1.00 76.31 103 MET A C 1
ATOM 839 O O . MET A 1 103 ? 31.368 18.655 -16.893 1.00 76.31 103 MET A O 1
ATOM 843 N N . ILE A 1 104 ? 31.786 17.228 -18.569 1.00 78.94 104 ILE A N 1
ATOM 844 C CA . ILE A 1 104 ? 33.098 17.793 -18.916 1.00 78.94 104 ILE A CA 1
ATOM 845 C C . ILE A 1 104 ? 32.971 19.288 -19.246 1.00 78.94 104 ILE A C 1
ATOM 847 O O . ILE A 1 104 ? 33.605 20.123 -18.600 1.00 78.94 104 ILE A O 1
ATOM 851 N N . LYS A 1 105 ? 32.107 19.655 -20.200 1.00 72.56 105 LYS A N 1
ATOM 852 C CA . LYS A 1 105 ? 31.968 21.052 -20.646 1.00 72.56 105 LYS A CA 1
ATOM 853 C C . LYS A 1 105 ? 31.558 22.006 -19.523 1.00 72.56 105 LYS A C 1
ATOM 855 O O . LYS A 1 105 ? 32.011 23.149 -19.509 1.00 72.56 105 LYS A O 1
ATOM 860 N N . ARG A 1 106 ? 30.680 21.557 -18.617 1.00 66.12 106 ARG A N 1
ATOM 861 C CA . ARG A 1 106 ? 30.016 22.411 -17.617 1.00 66.12 106 ARG A CA 1
ATOM 862 C C . ARG A 1 106 ? 30.709 22.441 -16.253 1.00 66.12 106 ARG A C 1
ATOM 864 O O . ARG A 1 106 ? 30.437 23.373 -15.494 1.00 66.12 106 ARG A O 1
ATOM 871 N N . TRP A 1 107 ? 31.547 21.449 -15.931 1.00 64.62 107 TRP A N 1
ATOM 872 C CA . TRP A 1 107 ? 32.187 21.313 -14.614 1.00 64.62 107 TRP A CA 1
ATOM 873 C C . TRP A 1 107 ? 33.699 21.553 -14.598 1.00 64.62 107 TRP A C 1
ATOM 875 O O . TRP A 1 107 ? 34.209 21.944 -13.552 1.00 64.62 107 TRP A O 1
ATOM 885 N N . LEU A 1 108 ? 34.429 21.337 -15.702 1.00 70.12 108 LEU A N 1
ATOM 886 C CA . LEU A 1 108 ? 35.893 21.506 -15.697 1.00 70.12 108 LEU A CA 1
ATOM 887 C C . LEU A 1 108 ? 36.320 22.971 -15.546 1.00 70.12 108 LEU A C 1
ATOM 889 O O . LEU A 1 108 ? 37.197 23.264 -14.734 1.00 70.12 108 LEU A O 1
ATOM 893 N N . LEU A 1 109 ? 35.675 23.886 -16.272 1.00 67.38 109 LEU A N 1
ATOM 894 C CA . LEU A 1 109 ? 35.916 25.330 -16.193 1.00 67.38 109 LEU A CA 1
ATOM 895 C C . LEU A 1 109 ? 34.584 26.068 -15.982 1.00 67.38 109 LEU A C 1
ATOM 897 O O . LEU A 1 109 ? 33.950 26.503 -16.947 1.00 67.38 109 LEU A O 1
ATOM 901 N N . PRO A 1 110 ? 34.103 26.204 -14.732 1.00 53.31 110 PRO A N 1
ATOM 902 C CA . PRO A 1 110 ? 32.933 27.029 -14.467 1.00 53.31 110 PRO A CA 1
ATOM 903 C C . PRO A 1 110 ? 33.243 28.466 -14.916 1.00 53.31 110 PRO A C 1
ATOM 905 O O . PRO A 1 110 ? 34.306 28.989 -14.600 1.00 53.31 110 PRO A O 1
ATOM 908 N N . HIS A 1 111 ? 32.320 29.090 -15.656 1.00 51.66 111 HIS A N 1
ATOM 909 C CA . HIS A 1 111 ? 32.400 30.456 -16.218 1.00 51.66 111 HIS A CA 1
ATOM 910 C C . HIS A 1 111 ? 33.025 30.619 -17.617 1.00 51.66 111 HIS A C 1
ATOM 912 O O . HIS A 1 111 ? 33.011 31.739 -18.126 1.00 51.66 111 HIS A O 1
ATOM 918 N N . GLN A 1 112 ? 33.491 29.551 -18.279 1.00 58.34 112 GLN A N 1
ATOM 919 C CA . GLN A 1 112 ? 33.962 29.609 -19.673 1.00 58.34 112 GLN A CA 1
ATOM 920 C C . GLN A 1 112 ? 33.558 28.355 -20.466 1.00 58.34 112 GLN A C 1
ATOM 922 O O . GLN A 1 112 ? 33.370 27.284 -19.895 1.00 58.34 112 GLN A O 1
ATOM 927 N N . GLU A 1 113 ? 33.419 28.464 -21.793 1.00 58.25 113 GLU A N 1
ATOM 928 C CA . GLU A 1 113 ? 33.238 27.277 -22.636 1.00 58.25 113 GLU A CA 1
ATOM 929 C C . GLU A 1 113 ? 34.546 26.482 -22.707 1.00 58.25 113 GLU A C 1
ATOM 931 O O . GLU A 1 113 ? 35.540 26.921 -23.294 1.00 58.25 113 GLU A O 1
ATOM 936 N N . THR A 1 114 ? 34.535 25.286 -22.118 1.00 65.69 114 THR A N 1
ATOM 937 C CA . THR A 1 114 ? 35.656 24.348 -22.213 1.00 65.69 114 THR A CA 1
ATOM 938 C C . THR A 1 114 ? 35.802 23.891 -23.668 1.00 65.69 114 THR A C 1
ATOM 940 O O . THR A 1 114 ? 34.924 23.206 -24.200 1.00 65.69 114 THR A O 1
ATOM 943 N N . LYS A 1 115 ? 36.911 24.248 -24.333 1.00 71.00 115 LYS A N 1
ATOM 944 C CA . LYS A 1 115 ? 37.168 23.844 -25.724 1.00 71.00 115 LYS A CA 1
ATOM 945 C C . LYS A 1 115 ? 37.690 22.403 -25.769 1.00 71.00 115 LYS A C 1
ATOM 947 O O . LYS A 1 115 ? 38.893 22.157 -25.692 1.00 71.00 115 LYS A O 1
ATOM 952 N N . MET A 1 116 ? 36.763 21.458 -25.887 1.00 79.25 116 MET A N 1
ATOM 953 C CA . MET A 1 116 ? 37.054 20.037 -26.093 1.00 79.25 116 MET A CA 1
ATOM 954 C C . MET A 1 116 ? 37.525 19.817 -27.540 1.00 79.25 116 MET A C 1
ATOM 956 O O . MET A 1 116 ? 36.800 20.143 -28.478 1.00 79.25 116 MET A O 1
ATOM 960 N N . LEU A 1 117 ? 38.755 19.325 -27.721 1.00 79.12 117 LEU A N 1
ATOM 961 C CA . LEU A 1 117 ? 39.378 19.100 -29.033 1.00 79.12 117 LEU A CA 1
ATOM 962 C C . LEU A 1 117 ? 38.861 17.821 -29.697 1.00 79.12 117 LEU A C 1
ATOM 964 O O . LEU A 1 117 ? 38.643 17.794 -30.906 1.00 79.12 117 LEU A O 1
ATOM 968 N N . SER A 1 118 ? 38.655 16.777 -28.898 1.00 81.12 118 SER A N 1
ATOM 969 C CA . SER A 1 118 ? 38.125 15.486 -29.330 1.00 81.12 118 SER A CA 1
ATOM 970 C C . SER A 1 118 ? 37.365 14.817 -28.190 1.00 81.12 118 SER A C 1
ATOM 972 O O . SER A 1 118 ? 37.685 15.010 -27.015 1.00 81.12 118 SER A O 1
ATOM 974 N N . PHE A 1 119 ? 36.354 14.033 -28.556 1.00 84.12 119 PHE A N 1
ATOM 975 C CA . PHE A 1 119 ? 35.620 13.144 -27.665 1.00 84.12 119 PHE A CA 1
ATOM 976 C C . PHE A 1 119 ? 35.331 11.865 -28.439 1.00 84.12 119 PHE A C 1
ATOM 978 O O . PHE A 1 119 ? 34.531 11.875 -29.371 1.00 84.12 119 PHE A O 1
ATOM 985 N N . GLU A 1 120 ? 36.046 10.804 -28.094 1.00 83.31 120 GLU A N 1
ATOM 986 C CA . GLU A 1 120 ? 35.966 9.505 -28.753 1.00 83.31 120 GLU A CA 1
ATOM 987 C C . GLU A 1 120 ? 35.398 8.501 -27.763 1.00 83.31 120 GLU A C 1
ATOM 989 O O . GLU A 1 120 ? 35.839 8.443 -26.615 1.00 83.31 120 GLU A O 1
ATOM 994 N N . HIS A 1 121 ? 34.422 7.706 -28.184 1.00 86.50 121 HIS A N 1
ATOM 995 C CA . HIS A 1 121 ? 33.728 6.786 -27.294 1.00 86.50 121 HIS A CA 1
ATOM 996 C C . HIS A 1 121 ? 33.256 5.520 -28.007 1.00 86.50 121 HIS A C 1
ATOM 998 O O . HIS A 1 121 ? 33.170 5.446 -29.238 1.00 86.50 121 HIS A O 1
ATOM 1004 N N . MET A 1 122 ? 32.975 4.492 -27.210 1.00 84.56 122 MET A N 1
ATOM 1005 C CA . MET A 1 122 ? 32.346 3.254 -27.653 1.00 84.56 122 MET A CA 1
ATOM 1006 C C . MET A 1 122 ? 31.688 2.540 -26.471 1.00 84.56 122 MET A C 1
ATOM 1008 O O . MET A 1 122 ? 32.216 2.525 -25.361 1.00 84.56 122 MET A O 1
ATOM 1012 N N . GLU A 1 123 ? 30.570 1.871 -26.737 1.00 82.44 123 GLU A N 1
ATOM 1013 C CA . GLU A 1 123 ? 30.026 0.855 -25.840 1.00 82.44 123 GLU A CA 1
ATOM 1014 C C . GLU A 1 123 ? 30.421 -0.546 -26.310 1.00 82.44 123 GLU A C 1
ATOM 1016 O O . GLU A 1 123 ? 30.370 -0.859 -27.504 1.00 82.44 123 GLU A O 1
ATOM 1021 N N . PHE A 1 124 ? 30.826 -1.403 -25.375 1.00 80.94 124 PHE A N 1
ATOM 1022 C CA . PHE A 1 124 ? 31.330 -2.736 -25.690 1.00 80.94 124 PHE A CA 1
ATOM 1023 C C . PHE A 1 124 ? 31.034 -3.777 -24.607 1.00 80.94 124 PHE A C 1
ATOM 1025 O O . PHE A 1 124 ? 30.721 -3.454 -23.467 1.00 80.94 124 PHE A O 1
ATOM 1032 N N . PHE A 1 125 ? 31.190 -5.046 -24.971 1.00 76.69 125 PHE A N 1
ATOM 1033 C CA . PHE A 1 125 ? 31.202 -6.201 -24.082 1.00 76.69 125 PHE A CA 1
ATOM 1034 C C . PHE A 1 125 ? 32.598 -6.822 -24.053 1.00 76.69 125 PHE A C 1
ATOM 1036 O O . PHE A 1 125 ? 33.253 -6.945 -25.095 1.00 76.69 125 PHE A O 1
ATOM 1043 N N . PHE A 1 126 ? 33.028 -7.305 -22.890 1.00 76.75 126 PHE A N 1
ATOM 1044 C CA . PHE A 1 126 ? 34.129 -8.266 -22.836 1.00 76.75 126 PHE A CA 1
ATOM 1045 C C . PHE A 1 126 ? 33.619 -9.637 -23.300 1.00 76.75 126 PHE A C 1
ATOM 1047 O O . PHE A 1 126 ? 32.571 -10.085 -22.838 1.00 76.75 126 PHE A O 1
ATOM 1054 N N . GLU A 1 127 ? 34.347 -10.352 -24.165 1.00 68.56 127 GLU A N 1
ATOM 1055 C CA . GLU A 1 127 ? 33.904 -11.676 -24.645 1.00 68.56 127 GLU A CA 1
ATOM 1056 C C . GLU A 1 127 ? 33.696 -12.693 -23.518 1.00 68.56 127 GLU A C 1
ATOM 1058 O O . GLU A 1 127 ? 32.759 -13.490 -23.567 1.00 68.56 127 GLU A O 1
ATOM 1063 N N . LEU A 1 128 ? 34.527 -12.641 -22.474 1.00 69.19 128 LEU A N 1
ATOM 1064 C CA . LEU A 1 128 ? 34.396 -13.499 -21.294 1.00 69.19 128 LEU A CA 1
ATOM 1065 C C . LEU A 1 128 ? 33.286 -13.022 -20.331 1.00 69.19 128 LEU A C 1
ATOM 1067 O O . LEU A 1 128 ? 32.881 -13.776 -19.442 1.00 69.19 128 LEU A O 1
ATOM 1071 N N . HIS A 1 129 ? 32.742 -11.812 -20.529 1.00 71.38 129 HIS A N 1
ATOM 1072 C CA . HIS A 1 129 ? 31.668 -11.212 -19.730 1.00 71.38 129 HIS A CA 1
ATOM 1073 C C . HIS A 1 129 ? 30.553 -10.573 -20.598 1.00 71.38 129 HIS A C 1
ATOM 1075 O O . HIS A 1 129 ? 30.278 -9.379 -20.493 1.00 71.38 129 HIS A O 1
ATOM 1081 N N . PRO A 1 130 ? 29.851 -11.350 -21.447 1.00 65.56 130 PRO A N 1
ATOM 1082 C CA . PRO A 1 130 ? 28.958 -10.809 -22.479 1.00 65.56 130 PRO A CA 1
ATOM 1083 C C . PRO A 1 130 ? 27.609 -10.286 -21.953 1.00 65.56 130 PRO A C 1
ATOM 1085 O O . PRO A 1 130 ? 26.758 -9.894 -22.741 1.00 65.56 130 PRO A O 1
ATOM 1088 N N . ARG A 1 131 ? 27.365 -10.353 -20.637 1.00 66.19 131 ARG A N 1
ATOM 1089 C CA . ARG A 1 131 ? 26.067 -10.014 -20.021 1.00 66.19 131 ARG A CA 1
ATOM 1090 C C . ARG A 1 131 ? 25.957 -8.560 -19.568 1.00 66.19 131 ARG A C 1
ATOM 1092 O O . ARG A 1 131 ? 24.851 -8.119 -19.279 1.00 66.19 131 ARG A O 1
ATOM 1099 N N . GLU A 1 132 ? 27.072 -7.842 -19.507 1.00 75.19 132 GLU A N 1
ATOM 1100 C CA . GLU A 1 132 ? 27.129 -6.442 -19.085 1.00 75.19 132 GLU A CA 1
ATOM 1101 C C . GLU A 1 132 ? 27.901 -5.645 -20.129 1.00 75.19 132 GLU A C 1
ATOM 1103 O O . GLU A 1 132 ? 29.004 -6.040 -20.516 1.00 75.19 132 GLU A O 1
ATOM 1108 N N . SER A 1 133 ? 27.299 -4.557 -20.608 1.00 82.69 133 SER A N 1
ATOM 1109 C CA . SER A 1 133 ? 27.971 -3.596 -21.474 1.00 82.69 133 SER A CA 1
ATOM 1110 C C . SER A 1 133 ? 28.734 -2.572 -20.640 1.00 82.69 133 SER A C 1
ATOM 1112 O O . SER A 1 133 ? 28.357 -2.237 -19.518 1.00 82.69 133 SER A O 1
ATOM 1114 N N . PHE A 1 134 ? 29.814 -2.060 -21.215 1.00 85.94 134 PHE A N 1
ATOM 1115 C CA . PHE A 1 134 ? 30.681 -1.050 -20.630 1.00 85.94 134 PHE A CA 1
ATOM 1116 C C . PHE A 1 134 ? 30.826 0.110 -21.604 1.00 85.94 134 PHE A C 1
ATOM 1118 O O . PHE A 1 134 ? 30.864 -0.089 -22.818 1.00 85.94 134 PHE A O 1
ATOM 1125 N N . PHE A 1 135 ? 30.933 1.316 -21.062 1.00 87.56 135 PHE A N 1
ATOM 1126 C CA . PHE A 1 135 ? 31.179 2.536 -21.811 1.00 87.56 135 PHE A CA 1
ATOM 1127 C C . PHE A 1 135 ? 32.642 2.947 -21.637 1.00 87.56 135 PHE A C 1
ATOM 1129 O O . PHE A 1 135 ? 33.102 3.133 -20.507 1.00 87.56 135 PHE A O 1
ATOM 1136 N N . ILE A 1 136 ? 33.364 3.100 -22.749 1.00 87.69 136 ILE A N 1
ATOM 1137 C CA . ILE A 1 136 ? 34.705 3.690 -22.786 1.00 87.69 136 ILE A CA 1
ATOM 1138 C C . ILE A 1 136 ? 34.666 5.028 -23.521 1.00 87.69 136 ILE A C 1
ATOM 1140 O O . ILE A 1 136 ? 34.093 5.116 -24.607 1.00 87.69 136 ILE A O 1
ATOM 1144 N N . ALA A 1 137 ? 35.304 6.053 -22.955 1.00 88.25 137 ALA A N 1
ATOM 1145 C CA . ALA A 1 137 ? 35.525 7.325 -23.632 1.00 88.25 137 ALA A CA 1
ATOM 1146 C C . ALA A 1 137 ? 36.888 7.942 -23.311 1.00 88.25 137 ALA A C 1
ATOM 1148 O O . ALA A 1 137 ? 37.396 7.826 -22.195 1.00 88.25 137 ALA A O 1
ATOM 1149 N N . GLU A 1 138 ? 37.429 8.654 -24.294 1.00 89.12 138 GLU A N 1
ATOM 1150 C CA . GLU A 1 138 ? 38.614 9.494 -24.192 1.00 89.12 138 GLU A CA 1
ATOM 1151 C C . GLU A 1 138 ? 38.268 10.914 -24.659 1.00 89.12 138 GLU A C 1
ATOM 1153 O O . GLU A 1 138 ? 37.727 11.113 -25.750 1.00 89.12 138 GLU A O 1
ATOM 1158 N N . ALA A 1 139 ? 38.561 11.911 -23.826 1.00 87.88 139 ALA A N 1
ATOM 1159 C CA . ALA A 1 139 ? 38.286 13.313 -24.120 1.00 87.88 139 ALA A CA 1
ATOM 1160 C C . ALA A 1 139 ? 39.552 14.158 -23.970 1.00 87.88 139 ALA A C 1
ATOM 1162 O O . ALA A 1 139 ? 40.178 14.140 -22.912 1.00 87.88 139 ALA A O 1
ATOM 1163 N N . SER A 1 140 ? 39.901 14.945 -24.987 1.00 86.31 140 SER A N 1
ATOM 1164 C CA . SER A 1 140 ? 41.064 15.839 -24.945 1.00 86.31 140 SER A CA 1
ATOM 1165 C C . SER A 1 140 ? 40.619 17.292 -24.810 1.00 86.31 140 SER A C 1
ATOM 1167 O O . SER A 1 140 ? 39.837 17.797 -25.619 1.00 86.31 140 SER A O 1
ATOM 1169 N N . VAL A 1 141 ? 41.122 17.984 -23.789 1.00 86.00 141 VAL A N 1
ATOM 1170 C CA . VAL A 1 141 ? 40.770 19.371 -23.461 1.00 86.00 141 VAL A CA 1
ATOM 1171 C C . VAL A 1 141 ? 42.014 20.251 -23.539 1.00 86.00 141 VAL A C 1
ATOM 1173 O O . VAL A 1 141 ? 43.037 19.945 -22.928 1.00 86.00 141 VAL A O 1
ATOM 1176 N N . LEU A 1 142 ? 41.919 21.353 -24.288 1.00 83.12 142 LEU A N 1
ATOM 1177 C CA . LEU A 1 142 ? 43.005 22.324 -24.432 1.00 83.12 142 LEU A CA 1
ATOM 1178 C C . LEU A 1 142 ? 43.078 23.249 -23.211 1.00 83.12 142 LEU A C 1
ATOM 1180 O O . LEU A 1 142 ? 42.074 23.845 -22.830 1.00 83.12 142 LEU A O 1
ATOM 1184 N N . ILE A 1 143 ? 44.283 23.422 -22.675 1.00 83.19 143 ILE A N 1
ATOM 1185 C CA . ILE A 1 143 ? 44.620 24.342 -21.588 1.00 83.19 143 ILE A CA 1
ATOM 1186 C C . ILE A 1 143 ? 45.343 25.539 -22.196 1.00 83.19 143 ILE A C 1
ATOM 1188 O O . ILE A 1 143 ? 46.392 25.366 -22.815 1.00 83.19 143 ILE A O 1
ATOM 1192 N N . LYS A 1 144 ? 44.807 26.749 -22.039 1.00 78.75 144 LYS A N 1
ATOM 1193 C CA . LYS A 1 144 ? 45.373 27.957 -22.661 1.00 78.75 144 LYS A CA 1
ATOM 1194 C C . LYS A 1 144 ? 46.355 28.683 -21.754 1.00 78.75 144 LYS A C 1
ATOM 1196 O O . LYS A 1 144 ? 47.381 29.160 -22.233 1.00 78.75 144 LYS A O 1
ATOM 1201 N N . ASP A 1 145 ? 46.051 28.774 -20.462 1.00 79.94 145 ASP A N 1
ATOM 1202 C CA . ASP A 1 145 ? 46.831 29.562 -19.509 1.00 79.94 145 ASP A CA 1
ATOM 1203 C C . ASP A 1 145 ? 47.010 28.875 -18.142 1.00 79.94 145 ASP A C 1
ATOM 1205 O O . ASP A 1 145 ? 46.474 27.802 -17.855 1.00 79.94 145 ASP A O 1
ATOM 1209 N N . ARG A 1 146 ? 47.840 29.486 -17.285 1.00 76.12 146 ARG A N 1
ATOM 1210 C CA . ARG A 1 146 ? 48.173 28.942 -15.957 1.00 76.12 146 ARG A CA 1
ATOM 1211 C C . ARG A 1 146 ? 47.005 29.005 -14.963 1.00 76.12 146 ARG A C 1
ATOM 1213 O O . ARG A 1 146 ? 47.009 28.234 -14.001 1.00 76.12 146 ARG A O 1
ATOM 1220 N N . GLN A 1 147 ? 46.029 29.892 -15.161 1.00 74.62 147 GLN A N 1
ATOM 1221 C CA . GLN A 1 147 ? 44.850 29.978 -14.295 1.00 74.62 147 GLN A CA 1
ATOM 1222 C C . GLN A 1 147 ? 43.885 28.826 -14.597 1.00 74.62 147 GLN A C 1
ATOM 1224 O O . GLN A 1 147 ? 43.479 28.129 -13.665 1.00 74.62 147 GLN A O 1
ATOM 1229 N N . GLU A 1 148 ? 43.620 28.544 -15.878 1.00 77.00 148 GLU A N 1
ATOM 1230 C CA . GLU A 1 148 ? 42.869 27.359 -16.318 1.00 77.00 148 GLU A CA 1
ATOM 1231 C C . GLU A 1 148 ? 43.530 26.071 -15.807 1.00 77.00 148 GLU A C 1
ATOM 1233 O O . GLU A 1 148 ? 42.857 25.213 -15.240 1.00 77.00 148 GLU A O 1
ATOM 1238 N N . ALA A 1 149 ? 44.861 25.960 -15.912 1.00 76.88 149 ALA A N 1
ATOM 1239 C CA . ALA A 1 149 ? 45.600 24.796 -15.418 1.00 76.88 149 ALA A CA 1
ATOM 1240 C C . ALA A 1 149 ? 45.410 24.554 -13.906 1.00 76.88 149 ALA A C 1
ATOM 1242 O O . ALA A 1 149 ? 45.373 23.406 -13.460 1.00 76.88 149 ALA A O 1
ATOM 1243 N N . THR A 1 150 ? 45.291 25.621 -13.113 1.00 75.50 150 THR A N 1
ATOM 1244 C CA . THR A 1 150 ? 45.098 25.521 -11.658 1.00 75.50 150 THR A CA 1
ATOM 1245 C C . THR A 1 150 ? 43.667 25.093 -11.325 1.00 75.50 150 THR A C 1
ATOM 1247 O O . THR A 1 150 ? 43.476 24.145 -10.567 1.00 75.50 150 THR A O 1
ATOM 1250 N N . LEU A 1 151 ? 42.668 25.709 -11.968 1.00 74.69 151 LEU A N 1
ATOM 1251 C CA . LEU A 1 151 ? 41.251 25.355 -11.812 1.00 74.69 151 LEU A CA 1
ATOM 1252 C C . LEU A 1 151 ? 40.960 23.913 -12.245 1.00 74.69 151 LEU A C 1
ATOM 1254 O O . LEU A 1 151 ? 40.238 23.190 -11.562 1.00 74.69 151 LEU A O 1
ATOM 1258 N N . LEU A 1 152 ? 41.564 23.460 -13.347 1.00 78.06 152 LEU A N 1
ATOM 1259 C CA . LEU A 1 152 ? 41.439 22.081 -13.820 1.00 78.06 152 LEU A CA 1
ATOM 1260 C C . LEU A 1 152 ? 41.965 21.082 -12.781 1.00 78.06 152 LEU A C 1
ATOM 1262 O O . LEU A 1 152 ? 41.296 20.087 -12.503 1.00 78.06 152 LEU A O 1
ATOM 1266 N N . LYS A 1 153 ? 43.121 21.354 -12.157 1.00 79.31 153 LYS A N 1
ATOM 1267 C CA . LYS A 1 153 ? 43.685 20.487 -11.104 1.00 79.31 153 LYS A CA 1
ATOM 1268 C C . LYS A 1 153 ? 42.761 20.365 -9.887 1.00 79.31 153 LYS A C 1
ATOM 1270 O O . LYS A 1 153 ? 42.698 19.290 -9.295 1.00 79.31 153 LYS A O 1
ATOM 1275 N N . GLU A 1 154 ? 42.025 21.420 -9.544 1.00 75.81 154 GLU A N 1
ATOM 1276 C CA . GLU A 1 154 ? 41.061 21.417 -8.434 1.00 75.81 154 GLU A CA 1
ATOM 1277 C C . GLU A 1 154 ? 39.730 20.730 -8.795 1.00 75.81 154 GLU A C 1
ATOM 1279 O O . GLU A 1 154 ? 39.164 20.004 -7.975 1.00 75.81 154 GLU A O 1
ATOM 1284 N N . ASN A 1 155 ? 39.245 20.908 -10.029 1.00 78.81 155 ASN A N 1
ATOM 1285 C CA . ASN A 1 155 ? 37.928 20.427 -10.458 1.00 78.81 155 ASN A CA 1
ATOM 1286 C C . ASN A 1 155 ? 37.918 18.963 -10.927 1.00 78.81 155 ASN A C 1
ATOM 1288 O O . ASN A 1 155 ? 36.882 18.304 -10.837 1.00 78.81 155 ASN A O 1
ATOM 1292 N N . LEU A 1 156 ? 39.047 18.420 -11.395 1.00 80.69 156 LEU A N 1
ATOM 1293 C CA . LEU A 1 156 ? 39.146 17.038 -11.892 1.00 80.69 156 LEU A CA 1
ATOM 1294 C C . LEU A 1 156 ? 38.733 15.969 -10.851 1.00 80.69 156 LEU A C 1
ATOM 1296 O O . LEU A 1 156 ? 37.912 15.105 -11.179 1.00 80.69 156 LEU A O 1
ATOM 1300 N N . PRO A 1 157 ? 39.202 16.020 -9.585 1.00 77.19 157 PRO A N 1
ATOM 1301 C CA . PRO A 1 157 ? 38.741 15.096 -8.546 1.00 77.19 157 PRO A CA 1
ATOM 1302 C C . PRO A 1 157 ? 37.248 15.240 -8.212 1.00 77.19 157 PRO A C 1
ATOM 1304 O O . PRO A 1 157 ? 36.586 14.243 -7.916 1.00 77.19 157 PRO A O 1
ATOM 1307 N N . LEU A 1 158 ? 36.705 16.461 -8.275 1.00 68.44 158 LEU A N 1
ATOM 1308 C CA . LEU A 1 158 ? 35.289 16.738 -8.006 1.00 68.44 158 LEU A CA 1
ATOM 1309 C C . LEU A 1 158 ? 34.397 16.170 -9.110 1.00 68.44 158 LEU A C 1
ATOM 1311 O O . LEU A 1 158 ? 33.446 15.452 -8.815 1.00 68.44 158 LEU A O 1
ATOM 1315 N N . LEU A 1 159 ? 34.761 16.409 -10.372 1.00 77.88 159 LEU A N 1
ATOM 1316 C CA . LEU A 1 159 ? 34.091 15.837 -11.537 1.00 77.88 159 LEU A CA 1
ATOM 1317 C C . LEU A 1 159 ? 34.024 14.307 -11.441 1.00 77.88 159 LEU A C 1
ATOM 1319 O O . LEU A 1 159 ? 32.969 13.715 -11.664 1.00 77.88 159 LEU A O 1
ATOM 1323 N N . LYS A 1 160 ? 35.131 13.663 -11.045 1.00 79.56 160 LYS A N 1
ATOM 1324 C CA . LYS A 1 160 ? 35.165 12.218 -10.795 1.00 79.56 160 LYS A CA 1
ATOM 1325 C C . LYS A 1 160 ? 34.164 11.804 -9.712 1.00 79.56 160 LYS A C 1
ATOM 1327 O O . LYS A 1 160 ? 33.415 10.856 -9.931 1.00 79.56 160 LYS A O 1
ATOM 1332 N N . LYS A 1 161 ? 34.122 12.497 -8.569 1.00 69.00 161 LYS A N 1
ATOM 1333 C CA . LYS A 1 161 ? 33.191 12.181 -7.468 1.00 69.00 161 LYS A CA 1
ATOM 1334 C C . LYS A 1 161 ? 31.724 12.318 -7.896 1.00 69.00 161 LYS A C 1
ATOM 1336 O O . LYS A 1 161 ? 30.918 11.459 -7.558 1.00 69.00 161 LYS A O 1
ATOM 1341 N N . GLU A 1 162 ? 31.394 13.344 -8.673 1.00 67.00 162 GLU A N 1
ATOM 1342 C CA . GLU A 1 162 ? 30.035 13.584 -9.181 1.00 67.00 162 GLU A CA 1
ATOM 1343 C C . GLU A 1 162 ? 29.583 12.511 -10.171 1.00 67.00 162 GLU A C 1
ATOM 1345 O O . GLU A 1 162 ? 28.489 11.968 -10.038 1.00 67.00 162 GLU A O 1
ATOM 1350 N N . ILE A 1 163 ? 30.444 12.136 -11.122 1.00 73.31 163 ILE A N 1
ATOM 1351 C CA . ILE A 1 163 ? 30.138 11.052 -12.065 1.00 73.31 163 ILE A CA 1
ATOM 1352 C C . ILE A 1 163 ? 29.947 9.728 -11.308 1.00 73.31 163 ILE A C 1
ATOM 1354 O O . ILE A 1 163 ? 28.991 9.006 -11.577 1.00 73.31 163 ILE A O 1
ATOM 1358 N N . LEU A 1 164 ? 30.797 9.423 -10.319 1.00 70.69 164 LEU A N 1
ATOM 1359 C CA . LEU A 1 164 ? 30.648 8.227 -9.477 1.00 70.69 164 LEU A CA 1
ATOM 1360 C C . LEU A 1 164 ? 29.348 8.241 -8.652 1.00 70.69 164 LEU A C 1
ATOM 1362 O O . LEU A 1 164 ? 28.687 7.209 -8.518 1.00 70.69 164 LEU A O 1
ATOM 1366 N N . SER A 1 165 ? 28.955 9.407 -8.136 1.00 61.47 165 SER A N 1
ATOM 1367 C CA . SER A 1 165 ? 27.700 9.600 -7.402 1.00 61.47 165 SER A CA 1
ATOM 1368 C C . SER A 1 165 ? 26.479 9.396 -8.306 1.00 61.47 165 SER A C 1
ATOM 1370 O O . SER A 1 165 ? 25.573 8.636 -7.964 1.00 61.47 165 SER A O 1
ATOM 1372 N N . ALA A 1 166 ? 26.490 9.977 -9.510 1.00 62.59 166 ALA A N 1
ATOM 1373 C CA . ALA A 1 166 ? 25.431 9.806 -10.505 1.00 62.59 166 ALA A CA 1
ATOM 1374 C C . ALA A 1 166 ? 25.279 8.341 -10.958 1.00 62.59 166 ALA A C 1
ATOM 1376 O O . ALA A 1 166 ? 24.159 7.866 -11.147 1.00 62.59 166 ALA A O 1
ATOM 1377 N N . LEU A 1 167 ? 26.390 7.603 -11.071 1.00 63.75 167 LEU A N 1
ATOM 1378 C CA . LEU A 1 167 ? 26.385 6.165 -11.367 1.00 63.75 167 LEU A CA 1
ATOM 1379 C C . LEU A 1 167 ? 25.813 5.320 -10.211 1.00 63.75 167 LEU A C 1
ATOM 1381 O O . LEU A 1 167 ? 25.205 4.274 -10.454 1.00 63.75 167 LEU A O 1
ATOM 1385 N N . SER A 1 168 ? 25.974 5.781 -8.966 1.00 55.47 168 SER A N 1
ATOM 1386 C CA . SER A 1 168 ? 25.463 5.118 -7.756 1.00 55.47 168 SER A CA 1
ATOM 1387 C C . SER A 1 168 ? 23.972 5.418 -7.507 1.00 55.47 168 SER A C 1
ATOM 1389 O O . SER A 1 168 ? 23.219 4.533 -7.108 1.00 55.47 168 SER A O 1
ATOM 1391 N N . GLY A 1 169 ? 23.513 6.641 -7.806 1.00 52.53 169 GLY A N 1
ATOM 1392 C CA . GLY A 1 169 ? 22.129 7.113 -7.660 1.00 52.53 169 GLY A CA 1
ATOM 1393 C C . GLY A 1 169 ? 21.350 7.153 -8.981 1.00 52.53 169 GLY A C 1
ATOM 1394 O O . GLY A 1 169 ? 20.943 8.222 -9.434 1.00 52.53 169 GLY A O 1
ATOM 1395 N N . ARG A 1 170 ? 21.104 5.987 -9.597 1.00 48.22 170 ARG A N 1
ATOM 1396 C CA . ARG A 1 170 ? 20.605 5.817 -10.987 1.00 48.22 170 ARG A CA 1
ATOM 1397 C C . ARG A 1 170 ? 19.295 6.554 -11.366 1.00 48.22 170 ARG A C 1
ATOM 1399 O O . ARG A 1 170 ? 18.985 6.649 -12.553 1.00 48.22 170 ARG A O 1
ATOM 1406 N N . LYS A 1 171 ? 18.543 7.112 -10.404 1.00 40.41 171 LYS A N 1
ATOM 1407 C CA . LYS A 1 171 ? 17.315 7.915 -10.614 1.00 40.41 171 LYS A CA 1
ATOM 1408 C C . LYS A 1 171 ? 17.549 9.435 -10.761 1.00 40.41 171 LYS A C 1
ATOM 1410 O O . LYS A 1 171 ? 16.606 10.143 -11.091 1.00 40.41 171 LYS A O 1
ATOM 1415 N N . PHE A 1 172 ? 18.770 9.946 -10.552 1.00 46.28 172 PHE A N 1
ATOM 1416 C CA . PHE A 1 172 ? 19.023 11.394 -10.393 1.00 46.28 172 PHE A CA 1
ATOM 1417 C C . PHE A 1 172 ? 19.875 12.053 -11.494 1.00 46.28 172 PHE A C 1
ATOM 1419 O O . PHE A 1 172 ? 20.050 13.273 -11.484 1.00 46.28 172 PHE A O 1
ATOM 1426 N N . ALA A 1 173 ? 20.368 11.288 -12.475 1.00 47.78 173 ALA A N 1
ATOM 1427 C CA . ALA A 1 173 ? 21.140 11.832 -13.601 1.00 47.78 173 ALA A CA 1
ATOM 1428 C C . ALA A 1 173 ? 20.389 12.918 -14.420 1.00 47.78 173 ALA A C 1
ATOM 1430 O O . ALA A 1 173 ? 21.025 13.911 -14.779 1.00 47.78 173 ALA A O 1
ATOM 1431 N N . PRO A 1 174 ? 19.060 12.819 -14.657 1.00 40.03 174 PRO A N 1
ATOM 1432 C CA . PRO A 1 174 ? 18.297 13.885 -15.318 1.00 40.03 174 PRO A CA 1
ATOM 1433 C C . PRO A 1 174 ? 18.164 15.159 -14.471 1.00 40.03 174 PRO A C 1
ATOM 1435 O O . PRO A 1 174 ? 18.379 16.253 -14.983 1.00 40.03 174 PRO A O 1
ATOM 1438 N N . ALA A 1 175 ? 17.939 15.040 -13.157 1.00 42.41 175 ALA A N 1
ATOM 1439 C CA . ALA A 1 175 ? 17.806 16.185 -12.245 1.00 42.41 175 ALA A CA 1
ATOM 1440 C C . ALA A 1 175 ? 19.109 17.011 -12.110 1.00 42.41 175 ALA A C 1
ATOM 1442 O O . ALA A 1 175 ? 19.077 18.238 -11.952 1.00 42.41 175 ALA A O 1
ATOM 1443 N N . LEU A 1 176 ? 20.271 16.356 -12.227 1.00 50.28 176 LEU A N 1
ATOM 1444 C CA . LEU A 1 176 ? 21.587 17.010 -12.301 1.00 50.28 176 LEU A CA 1
ATOM 1445 C C . LEU A 1 176 ? 21.751 17.870 -13.568 1.00 50.28 176 LEU A C 1
ATOM 1447 O O . LEU A 1 176 ? 22.448 18.886 -13.533 1.00 50.28 176 LEU A O 1
ATOM 1451 N N . LEU A 1 177 ? 21.099 17.494 -14.674 1.00 46.94 177 LEU A N 1
ATOM 1452 C CA . LEU A 1 177 ? 21.084 18.268 -15.920 1.00 46.94 177 LEU A CA 1
ATOM 1453 C C . LEU A 1 177 ? 19.971 19.338 -15.932 1.00 46.94 177 LEU A C 1
ATOM 1455 O O . LEU A 1 177 ? 20.201 20.436 -16.443 1.00 46.94 177 LEU A O 1
ATOM 1459 N N . GLU A 1 178 ? 18.804 19.054 -15.341 1.00 41.56 178 GLU A N 1
ATOM 1460 C CA . GLU A 1 178 ? 17.612 19.927 -15.319 1.00 41.56 178 GLU A CA 1
ATOM 1461 C C . GLU A 1 178 ? 17.715 21.125 -14.361 1.00 41.56 178 GLU A C 1
ATOM 1463 O O . GLU A 1 178 ? 17.107 22.169 -14.601 1.00 41.56 178 GLU A O 1
ATOM 1468 N N . THR A 1 179 ? 18.555 21.060 -13.324 1.00 43.50 179 THR A N 1
ATOM 1469 C CA . THR A 1 179 ? 18.798 22.175 -12.378 1.00 43.50 179 THR A CA 1
ATOM 1470 C C . THR A 1 179 ? 19.506 23.407 -12.990 1.00 43.50 179 THR A C 1
ATOM 1472 O O . THR A 1 179 ? 19.946 24.304 -12.263 1.00 43.50 179 THR A O 1
ATOM 1475 N N . LYS A 1 180 ? 19.601 23.509 -14.325 1.00 46.31 180 LYS A N 1
ATOM 1476 C CA . LYS A 1 180 ? 20.161 24.657 -15.065 1.00 46.31 180 LYS A CA 1
ATOM 1477 C C . LYS A 1 180 ? 19.316 25.128 -16.267 1.00 46.31 180 LYS A C 1
ATOM 1479 O O . LYS A 1 180 ? 19.874 25.543 -17.277 1.00 46.31 180 LYS A O 1
ATOM 1484 N N . ILE A 1 181 ? 17.985 25.153 -16.151 1.00 36.19 181 ILE A N 1
ATOM 1485 C CA . ILE A 1 181 ? 17.130 25.935 -17.080 1.00 36.19 181 ILE A CA 1
ATOM 1486 C C . ILE A 1 181 ? 16.983 27.412 -16.640 1.00 36.19 181 ILE A C 1
ATOM 1488 O O . ILE A 1 181 ? 16.581 28.255 -17.436 1.00 36.19 181 ILE A O 1
ATOM 1492 N N . LEU A 1 182 ? 17.377 27.790 -15.416 1.00 34.38 182 LEU A N 1
ATOM 1493 C CA . LEU A 1 182 ? 17.275 29.180 -14.940 1.00 34.38 182 LEU A CA 1
ATOM 1494 C C . LEU A 1 182 ? 18.643 29.890 -14.876 1.00 34.38 182 LEU A C 1
ATOM 1496 O O . LEU A 1 182 ? 19.627 29.271 -14.453 1.00 34.38 182 LEU A O 1
ATOM 1500 N N . PRO A 1 183 ? 18.729 31.184 -15.256 1.00 36.66 183 PRO A N 1
ATOM 1501 C CA . PRO A 1 183 ? 19.950 31.975 -15.121 1.00 36.66 183 PRO A CA 1
ATOM 1502 C C . PRO A 1 183 ? 20.374 32.008 -13.650 1.00 36.66 183 PRO A C 1
ATOM 1504 O O . PRO A 1 183 ? 19.559 32.270 -12.768 1.00 36.66 183 PRO A O 1
ATOM 1507 N N . LEU A 1 184 ? 21.643 31.709 -13.366 1.00 42.00 184 LEU A N 1
ATOM 1508 C CA . LEU A 1 184 ? 22.136 31.651 -11.992 1.00 42.00 184 LEU A CA 1
ATOM 1509 C C . LEU A 1 184 ? 22.325 33.062 -11.414 1.00 42.00 184 LEU A C 1
ATOM 1511 O O . LEU A 1 184 ? 23.205 33.798 -11.859 1.00 42.00 184 LEU A O 1
ATOM 1515 N N . ASP A 1 185 ? 21.576 33.395 -10.362 1.00 52.56 185 ASP A N 1
ATOM 1516 C CA . ASP A 1 185 ? 21.837 34.570 -9.527 1.00 52.56 185 ASP A CA 1
ATOM 1517 C C . ASP A 1 185 ? 23.278 34.552 -8.979 1.00 52.56 185 ASP A C 1
ATOM 1519 O O . ASP A 1 185 ? 23.758 33.539 -8.460 1.00 52.56 185 ASP A O 1
ATOM 1523 N N . HIS A 1 186 ? 23.963 35.701 -9.011 1.00 54.03 186 HIS A N 1
ATOM 1524 C CA . HIS A 1 186 ? 25.339 35.880 -8.514 1.00 54.03 186 HIS A CA 1
ATOM 1525 C C . HIS A 1 186 ? 25.527 35.375 -7.068 1.00 54.03 186 HIS A C 1
ATOM 1527 O O . HIS A 1 186 ? 26.528 34.739 -6.733 1.00 54.03 186 HIS A O 1
ATOM 1533 N N . LYS A 1 187 ? 24.506 35.568 -6.221 1.00 54.88 187 LYS A N 1
ATOM 1534 C CA . LYS A 1 187 ? 24.472 35.099 -4.828 1.00 54.88 187 LYS A CA 1
ATOM 1535 C C . LYS A 1 187 ? 24.598 33.575 -4.727 1.00 54.88 187 LYS A C 1
ATOM 1537 O O . LYS A 1 187 ? 25.202 33.085 -3.779 1.00 54.88 187 LYS A O 1
ATOM 1542 N N . MET A 1 188 ? 24.082 32.825 -5.704 1.00 53.22 188 MET A N 1
ATOM 1543 C CA . MET A 1 188 ? 24.072 31.362 -5.685 1.00 53.22 188 MET A CA 1
ATOM 1544 C C . MET A 1 188 ? 25.391 30.732 -6.126 1.00 53.22 188 MET A C 1
ATOM 1546 O O . MET A 1 188 ? 25.769 29.684 -5.600 1.00 53.22 188 MET A O 1
ATOM 1550 N N . ASN A 1 189 ? 26.127 31.402 -7.012 1.00 55.47 189 ASN A N 1
ATOM 1551 C CA . ASN A 1 189 ? 27.507 31.033 -7.330 1.00 55.47 189 ASN A CA 1
ATOM 1552 C C . ASN A 1 189 ? 28.412 31.159 -6.093 1.00 55.47 189 ASN A C 1
ATOM 1554 O O . ASN A 1 189 ? 29.157 30.234 -5.782 1.00 55.47 189 ASN A O 1
ATOM 1558 N N . LEU A 1 190 ? 28.249 32.228 -5.307 1.00 56.97 190 LEU A N 1
ATOM 1559 C CA . LEU A 1 190 ? 29.006 32.436 -4.065 1.00 56.97 190 LEU A CA 1
ATOM 1560 C C . LEU A 1 190 ? 28.679 31.403 -2.971 1.00 56.97 190 LEU A C 1
ATOM 1562 O O . LEU A 1 190 ? 29.556 31.019 -2.196 1.00 56.97 190 LEU A O 1
ATOM 1566 N N . ILE A 1 191 ? 27.431 30.915 -2.908 1.00 55.88 191 ILE A N 1
ATOM 1567 C CA . ILE A 1 191 ? 27.069 29.779 -2.041 1.00 55.88 191 ILE A CA 1
ATOM 1568 C C . ILE A 1 191 ? 27.838 28.524 -2.467 1.00 55.88 191 ILE A C 1
ATOM 1570 O O . ILE A 1 191 ? 28.424 27.855 -1.617 1.00 55.88 191 ILE A O 1
ATOM 1574 N N . ARG A 1 192 ? 27.877 28.228 -3.773 1.00 52.97 192 ARG A N 1
ATOM 1575 C CA . ARG A 1 192 ? 28.560 27.047 -4.325 1.00 52.97 192 ARG A CA 1
ATOM 1576 C C . ARG A 1 192 ? 30.071 27.080 -4.073 1.00 52.97 192 ARG A C 1
ATOM 1578 O O . ARG A 1 192 ? 30.605 26.095 -3.574 1.00 52.97 192 ARG A O 1
ATOM 1585 N N . GLU A 1 193 ? 30.740 28.211 -4.296 1.00 57.16 193 GLU A N 1
ATOM 1586 C CA . GLU A 1 193 ? 32.170 28.378 -3.972 1.00 57.16 193 GLU A CA 1
ATOM 1587 C C . GLU A 1 193 ? 32.469 28.193 -2.476 1.00 57.16 193 GLU A C 1
ATOM 1589 O O . GLU A 1 193 ? 33.466 27.573 -2.094 1.00 57.16 193 GLU A O 1
ATOM 1594 N N . GLY A 1 194 ? 31.590 28.708 -1.609 1.00 56.06 194 GLY A N 1
ATOM 1595 C CA . GLY A 1 194 ? 31.691 28.514 -0.164 1.00 56.06 194 GLY A CA 1
ATOM 1596 C C . GLY A 1 194 ? 31.576 27.042 0.241 1.00 56.06 194 GLY A C 1
ATOM 1597 O O . GLY A 1 194 ? 32.308 26.592 1.123 1.00 56.06 194 GLY A O 1
ATOM 1598 N N . PHE A 1 195 ? 30.707 26.282 -0.428 1.00 58.25 195 PHE A N 1
ATOM 1599 C CA . PHE A 1 195 ? 30.538 24.851 -0.186 1.00 58.25 195 PHE A CA 1
ATOM 1600 C C . PHE A 1 195 ? 31.712 24.008 -0.675 1.00 58.25 195 PHE A C 1
ATOM 1602 O O . PHE A 1 195 ? 32.113 23.097 0.044 1.00 58.25 195 PHE A O 1
ATOM 1609 N N . ILE A 1 196 ? 32.317 24.340 -1.818 1.00 52.78 196 ILE A N 1
ATOM 1610 C CA . ILE A 1 196 ? 33.507 23.641 -2.338 1.00 52.78 196 ILE A CA 1
ATOM 1611 C C . ILE A 1 196 ? 34.650 23.668 -1.306 1.00 52.78 196 ILE A C 1
ATOM 1613 O O . ILE A 1 196 ? 35.274 22.644 -1.034 1.00 52.78 196 ILE A O 1
ATOM 1617 N N . LYS A 1 197 ? 34.853 24.810 -0.634 1.00 55.75 197 LYS A N 1
ATOM 1618 C CA . LYS A 1 197 ? 35.853 24.969 0.443 1.00 55.75 197 LYS A CA 1
ATOM 1619 C C . LYS A 1 197 ? 35.517 24.225 1.745 1.00 55.75 197 LYS A C 1
ATOM 1621 O O . LYS A 1 197 ? 36.395 24.057 2.590 1.00 55.75 197 LYS A O 1
ATOM 1626 N N . LEU A 1 198 ? 34.253 23.857 1.955 1.00 52.16 198 LEU A N 1
ATOM 1627 C CA . LEU A 1 198 ? 33.762 23.173 3.158 1.00 52.16 198 LEU A CA 1
ATOM 1628 C C . LEU A 1 198 ? 33.702 21.653 2.968 1.00 52.16 198 LEU A C 1
ATOM 1630 O O . LEU A 1 198 ? 34.082 20.922 3.877 1.00 52.16 198 LEU A O 1
ATOM 1634 N N . VAL A 1 199 ? 33.289 21.181 1.788 1.00 53.69 199 VAL A N 1
ATOM 1635 C CA . VAL A 1 199 ? 33.281 19.754 1.417 1.00 53.69 199 VAL A CA 1
ATOM 1636 C C . VAL A 1 199 ? 34.699 19.183 1.416 1.00 53.69 199 VAL A C 1
ATOM 1638 O O . VAL A 1 199 ? 34.904 18.061 1.869 1.00 53.69 199 VAL A O 1
ATOM 1641 N N . SER A 1 200 ? 35.696 19.973 1.006 1.00 54.75 200 SER A N 1
ATOM 1642 C CA . SER A 1 200 ? 37.107 19.578 1.097 1.00 54.75 200 SER A CA 1
ATOM 1643 C C . SER A 1 200 ? 37.608 19.380 2.536 1.00 54.75 200 SER A C 1
ATOM 1645 O O . SER A 1 200 ? 38.627 18.724 2.728 1.00 54.75 200 SER A O 1
ATOM 1647 N N . LYS A 1 201 ? 36.904 19.909 3.551 1.00 53.81 201 LYS A N 1
ATOM 1648 C CA . LYS A 1 201 ? 37.247 19.747 4.975 1.00 53.81 201 LYS A CA 1
ATOM 1649 C C . LYS A 1 201 ? 36.536 18.584 5.675 1.00 53.81 201 LYS A C 1
ATOM 1651 O O . LYS A 1 201 ? 37.048 18.138 6.695 1.00 53.81 201 LYS A O 1
ATOM 1656 N N . PHE A 1 202 ? 35.391 18.111 5.172 1.00 54.09 202 PHE A N 1
ATOM 1657 C CA . PHE A 1 202 ? 34.595 17.040 5.803 1.00 54.09 202 PHE A CA 1
ATOM 1658 C C . PHE A 1 202 ? 34.082 16.025 4.762 1.00 54.09 202 PHE A C 1
ATOM 1660 O O . PHE A 1 202 ? 32.897 16.044 4.425 1.00 54.09 202 PHE A O 1
ATOM 1667 N N . PRO A 1 203 ? 34.955 15.161 4.209 1.00 53.62 203 PRO A N 1
ATOM 1668 C CA . PRO A 1 203 ? 34.601 14.289 3.087 1.00 53.62 203 PRO A CA 1
ATOM 1669 C C . PRO A 1 203 ? 33.715 13.094 3.468 1.00 53.62 203 PRO A C 1
ATOM 1671 O O . PRO A 1 203 ? 32.912 12.676 2.634 1.00 53.62 203 PRO A O 1
ATOM 1674 N N . ASP A 1 204 ? 33.860 12.583 4.698 1.00 49.62 204 ASP A N 1
ATOM 1675 C CA . ASP A 1 204 ? 33.357 11.264 5.123 1.00 49.62 204 ASP A CA 1
ATOM 1676 C C . ASP A 1 204 ? 31.983 11.298 5.829 1.00 49.62 204 ASP A C 1
ATOM 1678 O O . ASP A 1 204 ? 31.334 10.268 5.948 1.00 49.62 204 ASP A O 1
ATOM 1682 N N . ASP A 1 205 ? 31.506 12.466 6.283 1.00 49.81 205 ASP A N 1
ATOM 1683 C CA . ASP A 1 205 ? 30.229 12.620 7.023 1.00 49.81 205 ASP A CA 1
ATOM 1684 C C . ASP A 1 205 ? 29.028 13.030 6.128 1.00 49.81 205 ASP A C 1
ATOM 1686 O O . ASP A 1 205 ? 27.911 13.248 6.615 1.00 49.81 205 ASP A O 1
ATOM 1690 N N . LEU A 1 206 ? 29.247 13.193 4.817 1.00 56.41 206 LEU A N 1
ATOM 1691 C CA . LEU A 1 206 ? 28.276 13.719 3.847 1.00 56.41 206 LEU A CA 1
ATOM 1692 C C . LEU A 1 206 ? 27.686 12.593 2.971 1.00 56.41 206 LEU A C 1
ATOM 1694 O O . LEU A 1 206 ? 27.952 12.535 1.773 1.00 56.41 206 LEU A O 1
ATOM 1698 N N . ASP A 1 207 ? 26.864 11.724 3.568 1.00 47.53 207 ASP A N 1
ATOM 1699 C CA . ASP A 1 207 ? 26.196 10.588 2.893 1.00 47.53 207 ASP A CA 1
ATOM 1700 C C . ASP A 1 207 ? 25.016 10.981 1.969 1.00 47.53 207 ASP A C 1
ATOM 1702 O O . ASP A 1 207 ? 24.503 10.152 1.222 1.00 47.53 207 ASP A O 1
ATOM 1706 N N . GLU A 1 208 ? 24.556 12.237 1.997 1.00 50.50 208 GLU A N 1
ATOM 1707 C CA . GLU A 1 208 ? 23.459 12.745 1.152 1.00 50.50 208 GLU A CA 1
ATOM 1708 C C . GLU A 1 208 ? 23.943 13.942 0.328 1.00 50.50 208 GLU A C 1
ATOM 1710 O O . GLU A 1 208 ? 24.695 14.785 0.834 1.00 50.50 208 GLU A O 1
ATOM 1715 N N . THR A 1 209 ? 23.512 14.051 -0.936 1.00 56.09 209 THR A N 1
ATOM 1716 C CA . THR A 1 209 ? 24.063 15.071 -1.830 1.00 56.09 209 THR A CA 1
ATOM 1717 C C . THR A 1 209 ? 23.686 16.469 -1.322 1.00 56.09 209 THR A C 1
ATOM 1719 O O . THR A 1 209 ? 22.534 16.908 -1.273 1.00 56.09 209 THR A O 1
ATOM 1722 N N . LEU A 1 210 ? 24.707 17.208 -0.897 1.00 57.47 210 LEU A N 1
ATOM 1723 C CA . LEU A 1 210 ? 24.608 18.594 -0.444 1.00 57.47 210 LEU A CA 1
ATOM 1724 C C . LEU A 1 210 ? 23.850 19.479 -1.459 1.00 57.47 210 LEU A C 1
ATOM 1726 O O . LEU A 1 210 ? 23.172 20.440 -1.087 1.00 57.47 210 LEU A O 1
ATOM 1730 N N . PHE A 1 211 ? 23.917 19.102 -2.737 1.00 53.22 211 PHE A N 1
ATOM 1731 C CA . PHE A 1 211 ? 23.261 19.758 -3.859 1.00 53.22 211 PHE A CA 1
ATOM 1732 C C . PHE A 1 211 ? 21.763 19.436 -4.002 1.00 53.22 211 PHE A C 1
ATOM 1734 O O . PHE A 1 211 ? 21.011 20.356 -4.325 1.00 53.22 211 PHE A O 1
ATOM 1741 N N . GLU A 1 212 ? 21.283 18.229 -3.670 1.00 56.69 212 GLU A N 1
ATOM 1742 C CA . GLU A 1 212 ? 19.835 17.946 -3.585 1.00 56.69 212 GLU A CA 1
ATOM 1743 C C . GLU A 1 212 ? 19.158 18.841 -2.549 1.00 56.69 212 GLU A C 1
ATOM 1745 O O . GLU A 1 212 ? 18.077 19.381 -2.773 1.00 56.69 212 GLU A O 1
ATOM 1750 N N . ARG A 1 213 ? 19.814 19.056 -1.406 1.00 63.59 213 ARG A N 1
ATOM 1751 C CA . ARG A 1 213 ? 19.273 19.900 -0.330 1.00 63.59 213 ARG A CA 1
ATOM 1752 C C . ARG A 1 213 ? 19.297 21.379 -0.679 1.00 63.59 213 ARG A C 1
ATOM 1754 O O . ARG A 1 213 ? 18.394 22.114 -0.278 1.00 63.59 213 ARG A O 1
ATOM 1761 N N . LEU A 1 214 ? 20.298 21.807 -1.445 1.00 62.59 214 LEU A N 1
ATOM 1762 C CA . LEU A 1 214 ? 20.318 23.135 -2.051 1.00 62.59 214 LEU A CA 1
ATOM 1763 C C . LEU A 1 214 ? 19.152 23.318 -3.025 1.00 62.59 214 LEU A C 1
ATOM 1765 O O . LEU A 1 214 ? 18.460 24.330 -2.941 1.00 62.59 214 LEU A O 1
ATOM 1769 N N . ALA A 1 215 ? 18.902 22.338 -3.894 1.00 56.31 215 ALA A N 1
ATOM 1770 C CA . ALA A 1 215 ? 17.775 22.359 -4.822 1.00 56.31 215 ALA A CA 1
ATOM 1771 C C . ALA A 1 215 ? 16.424 22.349 -4.082 1.00 56.31 215 ALA A C 1
ATOM 1773 O O . ALA A 1 215 ? 15.538 23.141 -4.396 1.00 56.31 215 ALA A O 1
ATOM 1774 N N . PHE A 1 216 ? 16.290 21.543 -3.026 1.00 63.09 216 PHE A N 1
ATOM 1775 C CA . PHE A 1 216 ? 15.100 21.521 -2.174 1.00 63.09 216 PHE A CA 1
ATOM 1776 C C . PHE A 1 216 ? 14.862 22.879 -1.495 1.00 63.09 216 PHE A C 1
ATOM 1778 O O . PHE A 1 216 ? 13.750 23.399 -1.506 1.00 63.09 216 PHE A O 1
ATOM 1785 N N . MET A 1 217 ? 15.904 23.514 -0.950 1.00 71.94 217 MET A N 1
ATOM 1786 C CA . MET A 1 217 ? 15.776 24.863 -0.390 1.00 71.94 217 MET A CA 1
ATOM 1787 C C . MET A 1 217 ? 15.364 25.889 -1.455 1.00 71.94 217 MET A C 1
ATOM 1789 O O . MET A 1 217 ? 14.565 26.771 -1.162 1.00 71.94 217 MET A O 1
ATOM 1793 N N . GLN A 1 218 ? 15.861 25.779 -2.690 1.00 61.25 218 GLN A N 1
ATOM 1794 C CA . GLN A 1 218 ? 15.459 26.676 -3.778 1.00 61.25 218 GLN A CA 1
ATOM 1795 C C . GLN A 1 218 ? 13.983 26.525 -4.156 1.00 61.25 218 GLN A C 1
ATOM 1797 O O . GLN A 1 218 ? 13.322 27.534 -4.396 1.00 61.25 218 GLN A O 1
ATOM 1802 N N . ALA A 1 219 ? 13.482 25.291 -4.194 1.00 56.38 219 ALA A N 1
ATOM 1803 C CA . ALA A 1 219 ? 12.107 24.999 -4.577 1.00 56.38 219 ALA A CA 1
ATOM 1804 C C . ALA A 1 219 ? 11.089 25.357 -3.480 1.00 56.38 219 ALA A C 1
ATOM 1806 O O . ALA A 1 219 ? 10.006 25.844 -3.792 1.00 56.38 219 ALA A O 1
ATOM 1807 N N . TYR A 1 220 ? 11.434 25.137 -2.205 1.00 63.81 220 TYR A N 1
ATOM 1808 C CA . TYR A 1 220 ? 10.464 25.173 -1.101 1.00 63.81 220 TYR A CA 1
ATOM 1809 C C . TYR A 1 220 ? 10.654 26.323 -0.100 1.00 63.81 220 TYR A C 1
ATOM 1811 O O . TYR A 1 220 ? 9.761 26.564 0.711 1.00 63.81 220 TYR A O 1
ATOM 1819 N N . ALA A 1 221 ? 11.783 27.042 -0.113 1.00 72.56 221 ALA A N 1
ATOM 1820 C CA . ALA A 1 221 ? 11.949 28.213 0.748 1.00 72.56 221 ALA A CA 1
ATOM 1821 C C . ALA A 1 221 ? 11.273 29.453 0.143 1.00 72.56 221 ALA A C 1
ATOM 1823 O O . ALA A 1 221 ? 11.382 29.713 -1.063 1.00 72.56 221 ALA A O 1
ATOM 1824 N N . SER A 1 222 ? 10.631 30.259 0.995 1.00 75.50 222 SER A N 1
ATOM 1825 C CA . SER A 1 222 ? 9.983 31.500 0.561 1.00 75.50 222 SER A CA 1
ATOM 1826 C C . SER A 1 222 ? 10.988 32.470 -0.076 1.00 75.50 222 SER A C 1
ATOM 1828 O O . SER A 1 222 ? 12.211 32.350 0.082 1.00 75.50 222 SER A O 1
ATOM 1830 N N . LYS A 1 223 ? 10.483 33.432 -0.848 1.00 73.25 223 LYS A N 1
ATOM 1831 C CA . LYS A 1 223 ? 11.330 34.428 -1.511 1.00 73.25 223 LYS A CA 1
ATOM 1832 C C . LYS A 1 223 ? 12.050 35.300 -0.476 1.00 73.25 223 LYS A C 1
ATOM 1834 O O . LYS A 1 223 ? 13.268 35.454 -0.545 1.00 73.25 223 LYS A O 1
ATOM 1839 N N . GLU A 1 224 ? 11.314 35.743 0.538 1.00 78.88 224 GLU A N 1
ATOM 1840 C CA . GLU A 1 224 ? 11.807 36.496 1.698 1.00 78.88 224 GLU A CA 1
ATOM 1841 C C . GLU A 1 224 ? 12.898 35.700 2.423 1.00 78.88 224 GLU A C 1
ATOM 1843 O O . GLU A 1 224 ? 13.962 36.231 2.752 1.00 78.88 224 GLU A O 1
ATOM 1848 N N . PHE A 1 225 ? 12.694 34.381 2.574 1.00 83.06 225 PHE A N 1
ATOM 1849 C CA . PHE A 1 225 ? 13.670 33.508 3.211 1.00 83.06 225 PHE A CA 1
ATOM 1850 C C . PHE A 1 225 ? 15.046 33.577 2.522 1.00 83.06 225 PHE A C 1
ATOM 1852 O O . PHE A 1 225 ? 16.089 33.694 3.177 1.00 83.06 225 PHE A O 1
ATOM 1859 N N . ARG A 1 226 ? 15.044 33.523 1.185 1.00 77.81 226 ARG A N 1
ATOM 1860 C CA . ARG A 1 226 ? 16.249 33.468 0.342 1.00 77.81 226 ARG A CA 1
ATOM 1861 C C . ARG A 1 226 ? 16.915 34.832 0.146 1.00 77.81 226 ARG A C 1
ATOM 1863 O O . ARG A 1 226 ? 18.146 34.910 0.056 1.00 77.81 226 ARG A O 1
ATOM 1870 N N . GLU A 1 227 ? 16.137 35.906 0.076 1.00 79.00 227 GLU A N 1
ATOM 1871 C CA . GLU A 1 227 ? 16.642 37.249 -0.228 1.00 79.00 227 GLU A CA 1
ATOM 1872 C C . GLU A 1 227 ? 17.277 37.927 0.994 1.00 79.00 227 GLU A C 1
ATOM 1874 O O . GLU A 1 227 ? 18.413 38.398 0.895 1.00 79.00 227 GLU A O 1
ATOM 1879 N N . GLU A 1 228 ? 16.631 37.866 2.160 1.00 81.75 228 GLU A N 1
ATOM 1880 C CA . GLU A 1 228 ? 17.041 38.594 3.376 1.00 81.75 228 GLU A CA 1
ATOM 1881 C C . GLU A 1 228 ? 18.277 38.002 4.078 1.00 81.75 228 GLU A C 1
ATOM 1883 O O . GLU A 1 228 ? 18.942 38.664 4.883 1.00 81.75 228 GLU A O 1
ATOM 1888 N N . ARG A 1 229 ? 18.615 36.737 3.789 1.00 85.44 229 ARG A N 1
ATOM 1889 C CA . ARG A 1 229 ? 19.728 36.011 4.426 1.00 85.44 229 ARG A CA 1
ATOM 1890 C C . ARG A 1 229 ? 20.988 36.059 3.588 1.00 85.44 229 ARG A C 1
ATOM 1892 O O . ARG A 1 229 ? 20.955 35.904 2.369 1.00 85.44 229 ARG A O 1
ATOM 1899 N N . SER A 1 230 ? 22.138 36.203 4.241 1.00 80.00 230 SER A N 1
ATOM 1900 C CA . SER A 1 230 ? 23.417 36.101 3.541 1.00 80.00 230 SER A CA 1
ATOM 1901 C C . SER A 1 230 ? 23.641 34.690 2.988 1.00 80.00 230 SER A C 1
ATOM 1903 O O . SER A 1 230 ? 23.211 33.686 3.560 1.00 80.00 230 SER A O 1
ATOM 1905 N N . TYR A 1 231 ? 24.387 34.615 1.890 1.00 71.88 231 TYR A N 1
ATOM 1906 C CA . TYR A 1 231 ? 24.746 33.362 1.229 1.00 71.88 231 TYR A CA 1
ATOM 1907 C C . TYR A 1 231 ? 25.491 32.402 2.185 1.00 71.88 231 TYR A C 1
ATOM 1909 O O . TYR A 1 231 ? 25.233 31.199 2.209 1.00 71.88 231 TYR A O 1
ATOM 1917 N N . ARG A 1 232 ? 26.354 32.952 3.056 1.00 74.44 232 ARG A N 1
ATOM 1918 C CA . ARG A 1 232 ? 27.084 32.202 4.093 1.00 74.44 232 ARG A CA 1
ATOM 1919 C C . ARG A 1 232 ? 26.143 31.597 5.128 1.00 74.44 232 ARG A C 1
ATOM 1921 O O . ARG A 1 232 ? 26.396 30.501 5.617 1.00 74.44 232 ARG A O 1
ATOM 1928 N N . HIS A 1 233 ? 25.078 32.311 5.483 1.00 83.00 233 HIS A N 1
ATOM 1929 C CA . HIS A 1 233 ? 24.115 31.848 6.476 1.00 83.00 233 HIS A CA 1
ATOM 1930 C C . HIS A 1 233 ? 23.239 30.719 5.933 1.00 83.00 233 HIS A C 1
ATOM 1932 O O . HIS A 1 233 ? 23.130 29.678 6.572 1.00 83.00 233 HIS A O 1
ATOM 1938 N N . LEU A 1 234 ? 22.724 30.862 4.709 1.00 81.50 234 LEU A N 1
ATOM 1939 C CA . LEU A 1 234 ? 21.996 29.788 4.021 1.00 81.50 234 LEU A CA 1
ATOM 1940 C C . LEU A 1 234 ? 22.846 28.512 3.907 1.00 81.50 234 LEU A C 1
ATOM 1942 O O . LEU A 1 234 ? 22.363 27.414 4.189 1.00 81.50 234 LEU A O 1
ATOM 1946 N N . ALA A 1 235 ? 24.138 28.659 3.594 1.00 74.19 235 ALA A N 1
ATOM 1947 C CA . ALA A 1 235 ? 25.056 27.528 3.541 1.00 74.19 235 ALA A CA 1
ATOM 1948 C C . ALA A 1 235 ? 25.214 26.819 4.900 1.00 74.19 235 ALA A C 1
ATOM 1950 O O . ALA A 1 235 ? 25.193 25.589 4.980 1.00 74.19 235 ALA A O 1
ATOM 1951 N N . ARG A 1 236 ? 25.312 27.597 5.989 1.00 81.81 236 ARG A N 1
ATOM 1952 C CA . ARG A 1 236 ? 25.388 27.073 7.362 1.00 81.81 236 ARG A CA 1
ATOM 1953 C C . ARG A 1 236 ? 24.125 26.319 7.773 1.00 81.81 236 ARG A C 1
ATOM 1955 O O . ARG A 1 236 ? 24.254 25.300 8.449 1.00 81.81 236 ARG A O 1
ATOM 1962 N N . ILE A 1 237 ? 22.939 26.775 7.366 1.00 84.69 237 ILE A N 1
ATOM 1963 C CA . ILE A 1 237 ? 21.666 26.091 7.658 1.00 84.69 237 ILE A CA 1
ATOM 1964 C C . ILE A 1 237 ? 21.666 24.689 7.040 1.00 84.69 237 ILE A C 1
ATOM 1966 O O . ILE A 1 237 ? 21.424 23.709 7.741 1.00 84.69 237 ILE A O 1
ATOM 1970 N N . ILE A 1 238 ? 22.016 24.577 5.755 1.00 78.88 238 ILE A N 1
ATOM 1971 C CA . ILE A 1 238 ? 22.038 23.291 5.037 1.00 78.88 238 ILE A CA 1
ATOM 1972 C C . ILE A 1 238 ? 23.055 22.333 5.651 1.00 78.88 238 ILE A C 1
ATOM 1974 O O . ILE A 1 238 ? 22.725 21.181 5.924 1.00 78.88 238 ILE A O 1
ATOM 1978 N N . LEU A 1 239 ? 24.272 22.813 5.918 1.00 77.81 239 LEU A N 1
ATOM 1979 C CA . LEU A 1 239 ? 25.310 21.994 6.541 1.00 77.81 239 LEU A CA 1
ATOM 1980 C C . LEU A 1 239 ? 24.860 21.486 7.918 1.00 77.81 239 LEU A C 1
ATOM 1982 O O . LEU A 1 239 ? 25.009 20.309 8.235 1.00 77.81 239 LEU A O 1
ATOM 1986 N N . THR A 1 240 ? 24.250 22.366 8.716 1.00 83.56 240 THR A N 1
ATOM 1987 C CA . THR A 1 240 ? 23.715 22.006 10.033 1.00 83.56 240 THR A CA 1
ATOM 1988 C C . THR A 1 240 ? 22.614 20.957 9.911 1.00 83.56 240 THR A C 1
ATOM 1990 O O . THR A 1 240 ? 22.587 20.021 10.705 1.00 83.56 240 THR A O 1
ATOM 1993 N N . PHE A 1 241 ? 21.743 21.059 8.905 1.00 84.06 241 PHE A N 1
ATOM 1994 C CA . PHE A 1 241 ? 20.698 20.067 8.652 1.00 84.06 241 PHE A CA 1
ATOM 1995 C C . PHE A 1 241 ? 21.263 18.692 8.287 1.00 84.06 241 PHE A C 1
ATOM 1997 O O . PHE A 1 241 ? 20.746 17.687 8.773 1.00 84.06 241 PHE A O 1
ATOM 2004 N N . ILE A 1 242 ? 22.318 18.639 7.469 1.00 75.50 242 ILE A N 1
ATOM 2005 C CA . ILE A 1 242 ? 22.985 17.380 7.104 1.00 75.50 242 ILE A CA 1
ATOM 2006 C C . ILE A 1 242 ? 23.596 16.739 8.352 1.00 75.50 242 ILE A C 1
ATOM 2008 O O . ILE A 1 242 ? 23.258 15.608 8.688 1.00 75.50 242 ILE A O 1
ATOM 2012 N N . LEU A 1 243 ? 24.412 17.494 9.093 1.00 80.19 243 LEU A N 1
ATOM 2013 C CA . LEU A 1 243 ? 25.097 16.991 10.286 1.00 80.19 243 LEU A CA 1
ATOM 2014 C C . LEU A 1 243 ? 24.117 16.537 11.374 1.00 80.19 243 LEU A C 1
ATOM 2016 O O . LEU A 1 243 ? 24.294 15.470 11.961 1.00 80.19 243 LEU A O 1
ATOM 2020 N N . LEU A 1 244 ? 23.065 17.321 11.634 1.00 83.88 244 LEU A N 1
ATOM 2021 C CA . LEU A 1 244 ? 22.033 16.952 12.601 1.00 83.88 244 LEU A CA 1
ATOM 2022 C C . LEU A 1 244 ? 21.282 15.692 12.173 1.00 83.88 244 LEU A C 1
ATOM 2024 O O . LEU A 1 244 ? 21.040 14.829 13.010 1.00 83.88 244 LEU A O 1
ATOM 2028 N N . ARG A 1 245 ? 20.947 15.546 10.887 1.00 81.50 245 ARG A N 1
ATOM 2029 C CA . ARG A 1 245 ? 20.244 14.352 10.409 1.00 81.50 245 ARG A CA 1
ATOM 2030 C C . ARG A 1 245 ? 21.124 13.107 10.482 1.00 81.50 245 ARG A C 1
ATOM 2032 O O . ARG A 1 245 ? 20.636 12.076 10.930 1.00 81.50 245 ARG A O 1
ATOM 2039 N N . SER A 1 246 ? 22.397 13.193 10.093 1.00 78.56 246 SER A N 1
ATOM 2040 C CA . SER A 1 246 ? 23.345 12.074 10.213 1.00 78.56 246 SER A CA 1
ATOM 2041 C C . SER A 1 246 ? 23.567 11.667 11.672 1.00 78.56 246 SER A C 1
ATOM 2043 O O . SER A 1 246 ? 23.746 10.489 11.968 1.00 78.56 246 SER A O 1
ATOM 2045 N N . HIS A 1 247 ? 23.541 12.625 12.602 1.00 82.88 247 HIS A N 1
ATOM 2046 C CA . HIS A 1 247 ? 23.600 12.340 14.034 1.00 82.88 247 HIS A CA 1
ATOM 2047 C C . HIS A 1 247 ? 22.321 11.650 14.533 1.00 82.88 247 HIS A C 1
ATOM 2049 O O . HIS A 1 247 ? 22.407 10.568 15.103 1.00 82.88 247 HIS A O 1
ATOM 2055 N N . LEU A 1 248 ? 21.144 12.205 14.229 1.00 83.44 248 LEU A N 1
ATOM 2056 C CA . LEU A 1 248 ? 19.858 11.637 14.648 1.00 83.44 248 LEU A CA 1
ATOM 2057 C C . LEU A 1 248 ? 19.600 10.251 14.043 1.00 83.44 248 LEU A C 1
ATOM 2059 O O . LEU A 1 248 ? 19.069 9.387 14.726 1.00 83.44 248 LEU A O 1
ATOM 2063 N N . LYS A 1 249 ? 20.016 9.997 12.793 1.00 80.88 249 LYS A N 1
ATOM 2064 C CA . LYS A 1 249 ? 19.961 8.656 12.182 1.00 80.88 249 LYS A CA 1
ATOM 2065 C C . LYS A 1 249 ? 20.813 7.643 12.958 1.00 80.88 249 LYS A C 1
ATOM 2067 O O . LYS A 1 249 ? 20.363 6.527 13.187 1.00 80.88 249 LYS A O 1
ATOM 2072 N N . ARG A 1 250 ? 22.025 8.028 13.382 1.00 81.81 250 ARG A N 1
ATOM 2073 C CA . ARG A 1 250 ? 22.898 7.169 14.201 1.00 81.81 250 ARG A CA 1
ATOM 2074 C C . ARG A 1 250 ? 22.273 6.861 15.562 1.00 81.81 250 ARG A C 1
ATOM 2076 O O . ARG A 1 250 ? 22.278 5.705 15.970 1.00 81.81 250 ARG A O 1
ATOM 2083 N N . GLU A 1 251 ? 21.718 7.868 16.234 1.00 82.25 251 GLU A N 1
ATOM 2084 C CA . GLU A 1 251 ? 21.059 7.682 17.535 1.00 82.25 251 GLU A CA 1
ATOM 2085 C C . GLU A 1 251 ? 19.785 6.840 17.427 1.00 82.25 251 GLU A C 1
ATOM 2087 O O . GLU A 1 251 ? 19.575 5.948 18.246 1.00 82.25 251 GLU A O 1
ATOM 2092 N N . LEU A 1 252 ? 18.984 7.051 16.381 1.00 81.06 252 LEU A N 1
ATOM 2093 C CA . LEU A 1 252 ? 17.775 6.273 16.129 1.00 81.06 252 LEU A CA 1
ATOM 2094 C C . LEU A 1 252 ? 18.082 4.802 15.821 1.00 81.06 252 LEU A C 1
ATOM 2096 O O . LEU A 1 252 ? 17.384 3.922 16.308 1.00 81.06 252 LEU A O 1
ATOM 2100 N N . ASN A 1 253 ? 19.148 4.521 15.064 1.00 78.50 253 ASN A N 1
ATOM 2101 C CA . ASN A 1 253 ? 19.583 3.146 14.805 1.00 78.50 253 ASN A CA 1
ATOM 2102 C C . ASN A 1 253 ? 20.067 2.436 16.081 1.00 78.50 253 ASN A C 1
ATOM 2104 O O . ASN A 1 253 ? 19.924 1.223 16.194 1.00 78.50 253 ASN A O 1
ATOM 2108 N N . ALA A 1 254 ? 20.655 3.173 17.028 1.00 81.81 254 ALA A N 1
ATOM 2109 C CA . ALA A 1 254 ? 21.117 2.618 18.300 1.00 81.81 254 ALA A CA 1
ATOM 2110 C C . ALA A 1 254 ? 19.978 2.448 19.322 1.00 81.81 254 ALA A C 1
ATOM 2112 O O . ALA A 1 254 ? 19.970 1.480 20.079 1.00 81.81 254 ALA A O 1
ATOM 2113 N N . PHE A 1 255 ? 19.022 3.381 19.347 1.00 78.31 255 PHE A N 1
ATOM 2114 C CA . PHE A 1 255 ? 17.895 3.405 20.279 1.00 78.31 255 PHE A CA 1
ATOM 2115 C C . PHE A 1 255 ? 16.599 3.777 19.537 1.00 78.31 255 PHE A C 1
ATOM 2117 O O . PHE A 1 255 ? 16.192 4.944 19.584 1.00 78.31 255 PHE A O 1
ATOM 2124 N N . PRO A 1 256 ? 15.950 2.813 18.858 1.00 73.00 256 PRO A N 1
ATOM 2125 C CA . PRO A 1 256 ? 14.756 3.075 18.048 1.00 73.00 256 PRO A CA 1
ATOM 2126 C C . PRO A 1 256 ? 13.553 3.507 18.897 1.00 73.00 256 PRO A C 1
ATOM 2128 O O . PRO A 1 256 ? 12.780 4.360 18.476 1.00 73.00 256 PRO A O 1
ATOM 2131 N N . GLU A 1 257 ? 13.471 3.013 20.135 1.00 70.25 257 GLU A N 1
ATOM 2132 C CA . GLU A 1 257 ? 12.368 3.268 21.073 1.00 70.25 257 GLU A CA 1
ATOM 2133 C C . GLU A 1 257 ? 12.490 4.596 21.852 1.00 70.25 257 GLU A C 1
ATOM 2135 O O . GLU A 1 257 ? 11.860 4.783 22.892 1.00 70.25 257 GLU A O 1
ATOM 2140 N N . LYS A 1 258 ? 13.358 5.523 21.422 1.00 75.00 258 LYS A N 1
ATOM 2141 C CA . LYS A 1 258 ? 13.583 6.797 22.125 1.00 75.00 258 LYS A CA 1
ATOM 2142 C C . LYS A 1 258 ? 13.389 8.002 21.214 1.00 75.00 258 LYS A C 1
ATOM 2144 O O . LYS A 1 258 ? 13.783 8.008 20.047 1.00 75.00 258 LYS A O 1
ATOM 2149 N N . ARG A 1 259 ? 12.825 9.074 21.782 1.00 82.94 259 ARG A N 1
ATOM 2150 C CA . ARG A 1 259 ? 12.813 10.391 21.141 1.00 82.94 259 ARG A CA 1
ATOM 2151 C C . ARG A 1 259 ? 14.184 11.047 21.274 1.00 82.94 259 ARG A C 1
ATOM 2153 O O . ARG A 1 259 ? 14.621 11.387 22.372 1.00 82.94 259 ARG A O 1
ATOM 2160 N N . HIS A 1 260 ? 14.797 11.306 20.134 1.00 86.69 260 HIS A N 1
ATOM 2161 C CA . HIS A 1 260 ? 16.018 12.071 19.957 1.00 86.69 260 HIS A CA 1
ATOM 2162 C C . HIS A 1 260 ? 15.652 13.443 19.389 1.00 86.69 260 HIS A C 1
ATOM 2164 O O . HIS A 1 260 ? 15.053 13.555 18.318 1.00 86.69 260 HIS A O 1
ATOM 2170 N N . MET A 1 261 ? 15.995 14.506 20.114 1.00 88.94 261 MET A N 1
ATOM 2171 C CA . MET A 1 261 ? 15.830 15.889 19.668 1.00 88.94 261 MET A CA 1
ATOM 2172 C C . MET A 1 261 ? 17.167 16.603 19.793 1.00 88.94 261 MET A C 1
ATOM 2174 O O . MET A 1 261 ? 17.878 16.438 20.780 1.00 88.94 261 MET A O 1
ATOM 2178 N N . LYS A 1 262 ? 17.512 17.426 18.800 1.00 89.44 262 LYS A N 1
ATOM 2179 C CA . LYS A 1 262 ? 18.725 18.236 18.858 1.00 89.44 262 LYS A CA 1
ATOM 2180 C C . LYS A 1 262 ? 18.523 19.624 18.283 1.00 89.44 262 LYS A C 1
ATOM 2182 O O . LYS A 1 262 ? 17.974 19.784 17.194 1.00 89.44 262 LYS A O 1
ATOM 2187 N N . ILE A 1 263 ? 19.039 20.623 18.999 1.00 91.38 263 ILE A N 1
ATOM 2188 C CA . ILE A 1 263 ? 18.924 22.038 18.640 1.00 91.38 263 ILE A CA 1
ATOM 2189 C C . ILE A 1 263 ? 20.313 22.637 18.415 1.00 91.38 263 ILE A C 1
ATOM 2191 O O . ILE A 1 263 ? 21.246 22.431 19.195 1.00 91.38 263 ILE A O 1
ATOM 2195 N N . ARG A 1 264 ? 20.464 23.411 17.339 1.00 91.06 264 ARG A N 1
ATOM 2196 C CA . ARG A 1 264 ? 21.662 24.204 17.042 1.00 91.06 264 ARG A CA 1
ATOM 2197 C C . ARG A 1 264 ? 21.300 25.675 16.907 1.00 91.06 264 ARG A C 1
ATOM 2199 O O . ARG A 1 264 ? 20.481 26.055 16.076 1.00 91.06 264 ARG A O 1
ATOM 2206 N N . PHE A 1 265 ? 21.971 26.489 17.713 1.00 89.31 265 PHE A N 1
ATOM 2207 C CA . PHE A 1 265 ? 21.786 27.934 17.787 1.00 89.31 265 PHE A CA 1
ATOM 2208 C C . PHE A 1 265 ? 22.779 28.647 16.867 1.00 89.31 265 PHE A C 1
ATOM 2210 O O . PHE A 1 265 ? 23.988 28.414 16.945 1.00 89.31 265 PHE A O 1
ATOM 2217 N N . MET A 1 266 ? 22.277 29.537 16.016 1.00 87.31 266 MET A N 1
ATOM 2218 C CA . MET A 1 266 ? 23.054 30.263 15.016 1.00 87.31 266 MET A CA 1
ATOM 2219 C C . MET A 1 266 ? 22.761 31.764 15.097 1.00 87.31 266 MET A C 1
ATOM 2221 O O . MET A 1 266 ? 21.779 32.225 14.517 1.00 87.31 266 MET A O 1
ATOM 2225 N N . PRO A 1 267 ? 23.600 32.550 15.795 1.00 85.38 267 PRO A N 1
ATOM 2226 C CA . PRO A 1 267 ? 23.467 34.001 15.770 1.00 85.38 267 PRO A CA 1
ATOM 2227 C C . PRO A 1 267 ? 23.761 34.518 14.358 1.00 85.38 267 PRO A C 1
ATOM 2229 O O . PRO A 1 267 ? 24.754 34.116 13.738 1.00 85.38 267 PRO A O 1
ATOM 2232 N N . THR A 1 268 ? 22.885 35.379 13.850 1.00 84.38 268 THR A N 1
ATOM 2233 C CA . THR A 1 268 ? 22.964 35.921 12.491 1.00 84.38 268 THR A CA 1
ATOM 2234 C C . THR A 1 268 ? 22.325 37.309 12.425 1.00 84.38 268 THR A C 1
ATOM 2236 O O . THR A 1 268 ? 21.727 37.773 13.394 1.00 84.38 268 THR A O 1
ATOM 2239 N N . SER A 1 269 ? 22.455 37.974 11.281 1.00 84.12 269 SER A N 1
ATOM 2240 C CA . SER A 1 269 ? 21.773 39.237 11.011 1.00 84.12 269 SER A CA 1
ATOM 2241 C C . SER A 1 269 ? 21.087 39.174 9.652 1.00 84.12 269 SER A C 1
ATOM 2243 O O . SER A 1 269 ? 21.704 38.778 8.659 1.00 84.12 269 SER A O 1
ATOM 2245 N N . LEU A 1 270 ? 19.820 39.574 9.611 1.00 83.69 270 LEU A N 1
ATOM 2246 C CA . LEU A 1 270 ? 19.054 39.741 8.379 1.00 83.69 270 LEU A CA 1
ATOM 2247 C C . LEU A 1 270 ? 19.403 41.075 7.731 1.00 83.69 270 LEU A C 1
ATOM 2249 O O . LEU A 1 270 ? 19.645 42.064 8.426 1.00 83.69 270 LEU A O 1
ATOM 2253 N N . THR A 1 271 ? 19.471 41.088 6.403 1.00 78.06 271 THR A N 1
ATOM 2254 C CA . THR A 1 271 ? 19.827 42.273 5.616 1.00 78.06 271 THR A CA 1
ATOM 2255 C C . THR A 1 271 ? 18.599 42.768 4.871 1.00 78.06 271 THR A C 1
ATOM 2257 O O . THR A 1 271 ? 18.024 42.035 4.072 1.00 78.06 271 THR A O 1
ATOM 2260 N N . PHE A 1 272 ? 18.231 44.021 5.113 1.00 76.25 272 PHE A N 1
ATOM 2261 C CA . PHE A 1 272 ? 17.142 44.724 4.443 1.00 76.25 272 PHE A CA 1
ATOM 2262 C C . PHE A 1 272 ? 17.715 45.897 3.629 1.00 76.25 272 PHE A C 1
ATOM 2264 O O . PHE A 1 272 ? 18.827 46.345 3.924 1.00 76.25 272 PHE A O 1
ATOM 2271 N N . PRO A 1 273 ? 16.978 46.451 2.647 1.00 70.19 273 PRO A N 1
ATOM 2272 C CA . PRO A 1 273 ? 17.467 47.553 1.807 1.00 70.19 273 PRO A CA 1
ATOM 2273 C C . PRO A 1 273 ? 17.972 48.785 2.580 1.00 70.19 273 PRO A C 1
ATOM 2275 O O . PRO A 1 273 ? 18.809 49.522 2.070 1.00 70.19 273 PRO A O 1
ATOM 2278 N N . PHE A 1 274 ? 17.496 48.992 3.814 1.00 68.19 274 PHE A N 1
ATOM 2279 C CA . PHE A 1 274 ? 17.800 50.168 4.638 1.00 68.19 274 PHE A CA 1
ATOM 2280 C C . PHE A 1 274 ? 18.423 49.836 6.009 1.00 68.19 274 PHE A C 1
ATOM 2282 O O . PHE A 1 274 ? 18.479 50.705 6.876 1.00 68.19 274 PHE A O 1
ATOM 2289 N N . GLY A 1 275 ? 18.890 48.602 6.247 1.00 76.00 275 GLY A N 1
ATOM 2290 C CA . GLY A 1 275 ? 19.515 48.247 7.528 1.00 76.00 275 GLY A CA 1
ATOM 2291 C C . GLY A 1 275 ? 19.755 46.753 7.745 1.00 76.00 275 GLY A C 1
ATOM 2292 O O . GLY A 1 275 ? 19.339 45.912 6.951 1.00 76.00 275 GLY A O 1
ATOM 2293 N N . THR A 1 276 ? 20.424 46.416 8.851 1.00 79.69 276 THR A N 1
ATOM 2294 C CA . THR A 1 276 ? 20.606 45.022 9.289 1.00 79.69 276 THR A CA 1
ATOM 2295 C C . THR A 1 276 ? 19.936 44.793 10.635 1.00 79.69 276 THR A C 1
ATOM 2297 O O . THR A 1 276 ? 19.949 45.677 11.490 1.00 79.69 276 THR A O 1
ATOM 2300 N N . LYS A 1 277 ? 19.349 43.609 10.825 1.00 82.81 277 LYS A N 1
ATOM 2301 C CA . LYS A 1 277 ? 18.621 43.248 12.044 1.00 82.81 277 LYS A CA 1
ATOM 2302 C C . LYS A 1 277 ? 19.213 41.989 12.677 1.00 82.81 277 LYS A C 1
ATOM 2304 O O . LYS A 1 277 ? 19.263 40.963 11.999 1.00 82.81 277 LYS A O 1
ATOM 2309 N N . PRO A 1 278 ? 19.669 42.033 13.938 1.00 84.50 278 PRO A N 1
ATOM 2310 C CA . PRO A 1 278 ? 20.218 40.863 14.612 1.00 84.50 278 PRO A CA 1
ATOM 2311 C C . PRO A 1 278 ? 19.101 39.886 14.998 1.00 84.50 278 PRO A C 1
ATOM 2313 O O . PRO A 1 278 ? 18.119 40.281 15.618 1.00 84.50 278 PRO A O 1
ATOM 2316 N N . VAL A 1 279 ? 19.270 38.605 14.669 1.00 89.69 279 VAL A N 1
ATOM 2317 C CA . VAL A 1 279 ? 18.313 37.533 14.992 1.00 89.69 279 VAL A CA 1
ATOM 2318 C C . VAL A 1 279 ? 19.053 36.273 15.449 1.00 89.69 279 VAL A C 1
ATOM 2320 O O . VAL A 1 279 ? 20.253 36.097 15.205 1.00 89.69 279 VAL A O 1
ATOM 2323 N N . LEU A 1 280 ? 18.351 35.365 16.126 1.00 90.88 280 LEU A N 1
ATOM 2324 C CA . LEU A 1 280 ? 18.899 34.067 16.515 1.00 90.88 280 LEU A CA 1
ATOM 2325 C C . LEU A 1 280 ? 18.195 32.952 15.745 1.00 90.88 280 LEU A C 1
ATOM 2327 O O . LEU A 1 280 ? 17.015 32.692 15.952 1.00 90.88 280 LEU A O 1
ATOM 2331 N N . GLY A 1 281 ? 18.936 32.282 14.864 1.00 90.56 281 GLY A N 1
ATOM 2332 C CA . GLY A 1 281 ? 18.455 31.109 14.141 1.00 90.56 281 GLY A CA 1
ATOM 2333 C C . GLY A 1 281 ? 18.511 29.849 14.998 1.00 90.56 281 GLY A C 1
ATOM 2334 O O . GLY A 1 281 ? 19.510 29.590 15.674 1.00 90.56 281 GLY A O 1
ATOM 2335 N N . LEU A 1 282 ? 17.460 29.040 14.930 1.00 92.75 282 LEU A N 1
ATOM 2336 C CA . LEU A 1 282 ? 17.314 27.755 15.602 1.00 92.75 282 LEU A CA 1
ATOM 2337 C C . LEU A 1 282 ? 17.158 26.669 14.535 1.00 92.75 282 LEU A C 1
ATOM 2339 O O . LEU A 1 282 ? 16.177 26.663 13.802 1.00 92.75 282 LEU A O 1
ATOM 2343 N N . SER A 1 283 ? 18.121 25.749 14.436 1.00 91.88 283 SER A N 1
ATOM 2344 C CA . SER A 1 283 ? 17.956 24.496 13.682 1.00 91.88 283 SER A CA 1
ATOM 2345 C C . SER A 1 283 ? 17.594 23.374 14.631 1.00 91.88 283 SER A C 1
ATOM 2347 O O . SER A 1 283 ? 18.385 23.050 15.514 1.00 91.88 283 SER A O 1
ATOM 2349 N N . ILE A 1 284 ? 16.430 22.780 14.429 1.00 92.25 284 ILE A N 1
ATOM 2350 C CA . ILE A 1 284 ? 15.857 21.738 15.271 1.00 92.25 284 ILE A CA 1
ATOM 2351 C C . ILE A 1 284 ? 15.716 20.481 14.417 1.00 92.25 284 ILE A C 1
ATOM 2353 O O . ILE A 1 284 ? 15.119 20.519 13.342 1.00 92.25 284 ILE A O 1
ATOM 2357 N N . GLY A 1 285 ? 16.276 19.373 14.888 1.00 89.69 285 GLY A N 1
ATOM 2358 C CA . GLY A 1 285 ? 16.013 18.045 14.349 1.00 89.69 285 GLY A CA 1
ATOM 2359 C C . GLY A 1 285 ? 15.349 17.177 15.408 1.00 89.69 285 GLY A C 1
ATOM 2360 O O . GLY A 1 285 ? 15.760 17.221 16.567 1.00 89.69 285 GLY A O 1
ATOM 2361 N N . LEU A 1 286 ? 14.337 16.404 15.020 1.00 89.50 286 LEU A N 1
ATOM 2362 C CA . LEU A 1 286 ? 13.701 15.416 15.893 1.00 89.50 286 LEU A CA 1
ATOM 2363 C C . LEU A 1 286 ? 13.202 14.199 15.110 1.00 89.50 286 LEU A C 1
ATOM 2365 O O . LEU A 1 286 ? 12.907 14.313 13.916 1.00 89.50 286 LEU A O 1
ATOM 2369 N N . ASN A 1 287 ? 13.057 13.060 15.787 1.00 85.69 287 ASN A N 1
ATOM 2370 C CA . ASN A 1 287 ? 12.215 11.960 15.318 1.00 85.69 287 ASN A CA 1
ATOM 2371 C C . ASN A 1 287 ? 10.798 12.046 15.904 1.00 85.69 287 ASN A C 1
ATOM 2373 O O . ASN A 1 287 ? 10.598 12.488 17.042 1.00 85.69 287 ASN A O 1
ATOM 2377 N N . PHE A 1 288 ? 9.824 11.607 15.109 1.00 76.00 288 PHE A N 1
ATOM 2378 C CA . PHE A 1 288 ? 8.475 11.335 15.598 1.00 76.00 288 PHE A CA 1
ATOM 2379 C C . PHE A 1 288 ? 8.414 9.911 16.143 1.00 76.00 288 PHE A C 1
ATOM 2381 O O . PHE A 1 288 ? 9.011 9.005 15.560 1.00 76.00 288 PHE A O 1
ATOM 2388 N N . PHE A 1 289 ? 7.742 9.751 17.279 1.00 66.50 289 PHE A N 1
ATOM 2389 C CA . PHE A 1 289 ? 7.602 8.476 17.977 1.00 66.50 289 PHE A CA 1
ATOM 2390 C C . PHE A 1 289 ? 6.253 7.820 17.641 1.00 66.50 289 PHE A C 1
ATOM 2392 O O . PHE A 1 289 ? 6.209 6.634 17.335 1.00 66.50 289 PHE A O 1
ATOM 2399 N N . HIS A 1 290 ? 5.180 8.615 17.553 1.00 61.00 290 HIS A N 1
ATOM 2400 C CA . HIS A 1 290 ? 3.857 8.175 17.093 1.00 61.00 290 HIS A CA 1
ATOM 2401 C C . HIS A 1 290 ? 3.456 8.795 15.743 1.00 61.00 290 HIS A C 1
ATOM 2403 O O . HIS A 1 290 ? 3.857 9.910 15.406 1.00 61.00 290 HIS A O 1
ATOM 2409 N N . GLN A 1 291 ? 2.590 8.100 14.992 1.00 51.59 291 GLN A N 1
ATOM 2410 C CA . GLN A 1 291 ? 2.090 8.529 13.672 1.00 51.59 291 GLN A CA 1
ATOM 2411 C C . GLN A 1 291 ? 1.272 9.837 13.697 1.00 51.59 291 GLN A C 1
ATOM 2413 O O . GLN A 1 291 ? 1.101 10.474 12.659 1.00 51.59 291 GLN A O 1
ATOM 2418 N N . TYR A 1 292 ? 0.801 10.260 14.872 1.00 61.88 292 TYR A N 1
ATOM 2419 C CA . TYR A 1 292 ? -0.092 11.409 15.053 1.00 61.88 292 TYR A CA 1
ATOM 2420 C C . TYR A 1 292 ? 0.574 12.611 15.731 1.00 61.88 292 TYR A C 1
ATOM 2422 O O . TYR A 1 292 ? -0.102 13.518 16.210 1.00 61.88 292 TYR A O 1
ATOM 2430 N N . GLU A 1 293 ? 1.903 12.639 15.784 1.00 70.06 293 GLU A N 1
ATOM 2431 C CA . GLU A 1 293 ? 2.636 13.752 16.382 1.00 70.06 293 GLU A CA 1
ATOM 2432 C C . GLU A 1 293 ? 2.771 14.940 15.424 1.00 70.06 293 GLU A C 1
ATOM 2434 O O . GLU A 1 293 ? 3.135 14.803 14.253 1.00 70.06 293 GLU A O 1
ATOM 2439 N N . LEU A 1 294 ? 2.529 16.145 15.941 1.00 71.94 294 LEU A N 1
ATOM 2440 C CA . LEU A 1 294 ? 2.654 17.397 15.208 1.00 71.94 294 LEU A CA 1
ATOM 2441 C C . LEU A 1 294 ? 3.722 18.292 15.851 1.00 71.94 294 LEU A C 1
ATOM 2443 O O . LEU A 1 294 ? 3.667 18.637 17.028 1.00 71.94 294 LEU A O 1
ATOM 2447 N N . PHE A 1 295 ? 4.675 18.750 15.034 1.00 81.75 295 PHE A N 1
ATOM 2448 C CA . PHE A 1 295 ? 5.688 19.732 15.428 1.00 81.75 295 PHE A CA 1
ATOM 2449 C C . PHE A 1 295 ? 5.851 20.814 14.348 1.00 81.75 295 PHE A C 1
ATOM 2451 O O . PHE A 1 295 ? 5.912 20.511 13.155 1.00 81.75 295 PHE A O 1
ATOM 2458 N N . ASN A 1 296 ? 5.863 22.092 14.749 1.00 81.19 296 ASN A N 1
ATOM 2459 C CA . ASN A 1 296 ? 5.846 23.261 13.854 1.00 81.19 296 ASN A CA 1
ATOM 2460 C C . ASN A 1 296 ? 6.350 24.522 14.583 1.00 81.19 296 ASN A C 1
ATOM 2462 O O . ASN A 1 296 ? 6.622 24.471 15.784 1.00 81.19 296 ASN A O 1
ATOM 2466 N N . GLU A 1 297 ? 6.451 25.659 13.886 1.00 83.88 297 GLU A N 1
ATOM 2467 C CA . GLU A 1 297 ? 6.984 26.896 14.464 1.00 83.88 297 GLU A CA 1
ATOM 2468 C C . GLU A 1 297 ? 6.151 27.465 15.628 1.00 83.88 297 GLU A C 1
ATOM 2470 O O . GLU A 1 297 ? 6.724 28.088 16.520 1.00 83.88 297 GLU A O 1
ATOM 2475 N N . LYS A 1 298 ? 4.834 27.195 15.707 1.00 83.19 298 LYS A N 1
ATOM 2476 C CA . LYS A 1 298 ? 3.994 27.630 16.844 1.00 83.19 298 LYS A CA 1
ATOM 2477 C C . LYS A 1 298 ? 4.458 26.976 18.152 1.00 83.19 298 LYS A C 1
ATOM 2479 O O . LYS A 1 298 ? 4.464 27.629 19.193 1.00 83.19 298 LYS A O 1
ATOM 2484 N N . HIS A 1 299 ? 4.871 25.708 18.100 1.00 86.12 299 HIS A N 1
ATOM 2485 C CA . HIS A 1 299 ? 5.415 24.996 19.262 1.00 86.12 299 HIS A CA 1
ATOM 2486 C C . HIS A 1 299 ? 6.741 25.603 19.716 1.00 86.12 299 HIS A C 1
ATOM 2488 O O . HIS A 1 299 ? 6.960 25.780 20.914 1.00 86.12 299 HIS A O 1
ATOM 2494 N N . VAL A 1 300 ? 7.587 25.998 18.757 1.00 87.50 300 VAL A N 1
ATOM 2495 C CA . VAL A 1 300 ? 8.856 26.668 19.055 1.00 87.50 300 VAL A CA 1
ATOM 2496 C C . VAL A 1 300 ? 8.628 28.035 19.682 1.00 87.50 300 VAL A C 1
ATOM 2498 O O . VAL A 1 300 ? 9.240 28.334 20.702 1.00 87.50 300 VAL A O 1
ATOM 2501 N N . LEU A 1 301 ? 7.709 28.830 19.131 1.00 86.88 301 LEU A N 1
ATOM 2502 C CA . LEU A 1 301 ? 7.359 30.134 19.687 1.00 86.88 301 LEU A CA 1
ATOM 2503 C C . LEU A 1 301 ? 6.902 30.014 21.143 1.00 86.88 301 LEU A C 1
ATOM 2505 O O . LEU A 1 301 ? 7.430 30.713 21.999 1.00 86.88 301 LEU A O 1
ATOM 2509 N N . ARG A 1 302 ? 5.978 29.091 21.436 1.00 82.44 302 ARG A N 1
ATOM 2510 C CA . ARG A 1 302 ? 5.462 28.884 22.798 1.00 82.44 302 ARG A CA 1
ATOM 2511 C C . ARG A 1 302 ? 6.547 28.433 23.775 1.00 82.44 302 ARG A C 1
ATOM 2513 O O . ARG A 1 302 ? 6.602 28.950 24.882 1.00 82.44 302 ARG A O 1
ATOM 2520 N N . ALA A 1 303 ? 7.417 27.505 23.370 1.00 86.06 303 ALA A N 1
ATOM 2521 C CA . ALA A 1 303 ? 8.523 27.050 24.216 1.00 86.06 303 ALA A CA 1
ATOM 2522 C C . ALA A 1 303 ? 9.522 28.178 24.519 1.00 86.06 303 ALA A C 1
ATOM 2524 O O . ALA A 1 303 ? 10.025 28.289 25.632 1.00 86.06 303 ALA A O 1
ATOM 2525 N N . VAL A 1 304 ? 9.789 29.043 23.537 1.00 87.88 304 VAL A N 1
ATOM 2526 C CA . VAL A 1 304 ? 10.653 30.213 23.721 1.00 87.88 304 VAL A CA 1
ATOM 2527 C C . VAL A 1 304 ? 9.973 31.268 24.604 1.00 87.88 304 VAL A C 1
ATOM 2529 O O . VAL A 1 304 ? 10.633 31.821 25.478 1.00 87.88 304 VAL A O 1
ATOM 2532 N N . GLN A 1 305 ? 8.672 31.516 24.422 1.00 86.50 305 GLN A N 1
ATOM 2533 C CA . GLN A 1 305 ? 7.902 32.491 25.205 1.00 86.50 305 GLN A CA 1
ATOM 2534 C C . GLN A 1 305 ? 7.711 32.088 26.671 1.00 86.50 305 GLN A C 1
ATOM 2536 O O . GLN A 1 305 ? 7.649 32.965 27.524 1.00 86.50 305 GLN A O 1
ATOM 2541 N N . GLU A 1 306 ? 7.680 30.789 26.979 1.00 86.38 306 GLU A N 1
ATOM 2542 C CA . GLU A 1 306 ? 7.682 30.303 28.366 1.00 86.38 306 GLU A CA 1
ATOM 2543 C C . GLU A 1 306 ? 8.957 30.725 29.112 1.00 86.38 306 GLU A C 1
ATOM 2545 O O . GLU A 1 306 ? 8.912 31.126 30.270 1.00 86.38 306 GLU A O 1
ATOM 2550 N N . LEU A 1 307 ? 10.103 30.669 28.427 1.00 86.06 307 LEU A N 1
ATOM 2551 C CA . LEU A 1 307 ? 11.387 31.091 28.986 1.00 86.06 307 LEU A CA 1
ATOM 2552 C C . LEU A 1 307 ? 11.527 32.621 28.967 1.00 86.06 307 LEU A C 1
ATOM 2554 O O . LEU A 1 307 ? 12.036 33.209 29.920 1.00 86.06 307 LEU A O 1
ATOM 2558 N N . TYR A 1 308 ? 11.079 33.266 27.884 1.00 86.62 308 TYR A N 1
ATOM 2559 C CA . TYR A 1 308 ? 11.174 34.709 27.662 1.00 86.62 308 TYR A CA 1
ATOM 2560 C C . TYR A 1 308 ? 9.938 35.245 26.909 1.00 86.62 308 TYR A C 1
ATOM 2562 O O . TYR A 1 308 ? 9.924 35.228 25.674 1.00 86.62 308 TYR A O 1
ATOM 2570 N N . PRO A 1 309 ? 8.931 35.798 27.615 1.00 84.25 309 PRO A N 1
ATOM 2571 C CA . PRO A 1 309 ? 7.636 36.185 27.032 1.00 84.25 309 PRO A CA 1
ATOM 2572 C C . PRO A 1 309 ? 7.703 37.190 25.875 1.00 84.25 309 PRO A C 1
ATOM 2574 O O . PRO A 1 309 ? 6.868 37.154 24.978 1.00 84.25 309 PRO A O 1
ATOM 2577 N N . TYR A 1 310 ? 8.719 38.057 25.863 1.00 86.12 310 TYR A N 1
ATOM 2578 C CA . TYR A 1 310 ? 8.889 39.143 24.886 1.00 86.12 310 TYR A CA 1
ATOM 2579 C C . TYR A 1 310 ? 9.594 38.719 23.584 1.00 86.12 310 TYR A C 1
ATOM 2581 O O . TYR A 1 310 ? 10.101 39.563 22.839 1.00 86.12 310 TYR A O 1
ATOM 2589 N N . MET A 1 311 ? 9.717 37.414 23.329 1.00 88.19 311 MET A N 1
ATOM 2590 C CA . MET A 1 311 ? 10.309 36.882 22.102 1.00 88.19 311 MET A CA 1
ATOM 2591 C C . MET A 1 311 ? 9.235 36.515 21.077 1.00 88.19 311 MET A C 1
ATOM 2593 O O . MET A 1 311 ? 8.183 35.970 21.411 1.00 88.19 311 MET A O 1
ATOM 2597 N N . ARG A 1 312 ? 9.539 36.756 19.800 1.00 89.56 312 ARG A N 1
ATOM 2598 C CA . ARG A 1 312 ? 8.691 36.392 18.661 1.00 89.56 312 ARG A CA 1
ATOM 2599 C C . ARG A 1 312 ? 9.486 35.712 17.553 1.00 89.56 312 ARG A C 1
ATOM 2601 O O . ARG A 1 312 ? 10.700 35.878 17.450 1.00 89.56 312 ARG A O 1
ATOM 2608 N N . ILE A 1 313 ? 8.784 34.971 16.697 1.00 90.38 313 ILE A N 1
ATOM 2609 C CA . ILE A 1 313 ? 9.360 34.405 15.472 1.00 90.38 313 ILE A CA 1
ATOM 2610 C C . ILE A 1 313 ? 9.377 35.471 14.379 1.00 90.38 313 ILE A C 1
ATOM 2612 O O . ILE A 1 313 ? 8.396 36.189 14.182 1.00 90.38 313 ILE A O 1
ATOM 2616 N N . VAL A 1 314 ? 10.486 35.552 13.649 1.00 87.62 314 VAL A N 1
ATOM 2617 C CA . VAL A 1 314 ? 10.615 36.435 12.490 1.00 87.62 314 VAL A CA 1
ATOM 2618 C C . VAL A 1 314 ? 9.692 35.926 11.370 1.00 87.62 314 VAL A C 1
ATOM 2620 O O . VAL A 1 314 ? 9.823 34.764 10.965 1.00 87.62 314 VAL A O 1
ATOM 2623 N N . PRO A 1 315 ? 8.765 36.742 10.840 1.00 81.56 315 PRO A N 1
ATOM 2624 C CA . PRO A 1 315 ? 7.883 36.329 9.748 1.00 81.56 315 PRO A CA 1
ATOM 2625 C C . PRO A 1 315 ? 8.668 35.825 8.530 1.00 81.56 315 PRO A C 1
ATOM 2627 O O . PRO A 1 315 ? 9.707 36.379 8.187 1.00 81.56 315 PRO A O 1
ATOM 2630 N N . GLY A 1 316 ? 8.208 34.743 7.895 1.00 77.81 316 GLY A N 1
ATOM 2631 C CA . GLY A 1 316 ? 8.882 34.165 6.720 1.00 77.81 316 GLY A CA 1
ATOM 2632 C C . GLY A 1 316 ? 10.232 33.487 7.002 1.00 77.81 316 GLY A C 1
ATOM 2633 O O . GLY A 1 316 ? 10.884 33.019 6.074 1.00 77.81 316 GLY A O 1
ATOM 2634 N N . SER A 1 317 ? 10.661 33.384 8.268 1.00 86.06 317 SER A N 1
ATOM 2635 C CA . SER A 1 317 ? 11.938 32.748 8.639 1.00 86.06 317 SER A CA 1
ATOM 2636 C C . SER A 1 317 ? 11.893 31.229 8.789 1.00 86.06 317 SER A C 1
ATOM 2638 O O . SER A 1 317 ? 12.916 30.609 9.080 1.00 86.06 317 SER A O 1
ATOM 2640 N N . THR A 1 318 ? 10.721 30.622 8.614 1.00 86.38 318 THR A N 1
ATOM 2641 C CA . THR A 1 318 ? 10.551 29.186 8.829 1.00 86.38 318 THR A CA 1
ATOM 2642 C C . THR A 1 318 ? 10.930 28.407 7.576 1.00 86.38 318 THR A C 1
ATOM 2644 O O . THR A 1 318 ? 10.387 28.644 6.500 1.00 86.38 318 THR A O 1
ATOM 2647 N N . PHE A 1 319 ? 11.829 27.435 7.719 1.00 86.00 319 PHE A N 1
ATOM 2648 C CA . PHE A 1 319 ? 12.179 26.493 6.661 1.00 86.00 319 PHE A CA 1
ATOM 2649 C C . PHE A 1 319 ? 12.119 25.062 7.190 1.00 86.00 319 PHE A C 1
ATOM 2651 O O . PHE A 1 319 ? 12.808 24.705 8.147 1.00 86.00 319 PHE A O 1
ATOM 2658 N N . ARG A 1 320 ? 11.290 24.229 6.559 1.00 81.00 320 ARG A N 1
ATOM 2659 C CA . ARG A 1 320 ? 11.054 22.845 6.973 1.00 81.00 320 ARG A CA 1
ATOM 2660 C C . ARG A 1 320 ? 11.549 21.888 5.898 1.00 81.00 320 ARG A C 1
ATOM 2662 O O . ARG A 1 320 ? 11.215 22.034 4.727 1.00 81.00 320 ARG A O 1
ATOM 2669 N N . SER A 1 321 ? 12.315 20.884 6.309 1.00 72.38 321 SER A N 1
ATOM 2670 C CA . SER A 1 321 ? 12.688 19.754 5.461 1.00 72.38 321 SER A CA 1
ATOM 2671 C C . SER A 1 321 ? 11.992 18.516 6.017 1.00 72.38 321 SER A C 1
ATOM 2673 O O . SER A 1 321 ? 12.420 17.933 7.015 1.00 72.38 321 SER A O 1
ATOM 2675 N N . ASN A 1 322 ? 10.859 18.186 5.393 1.00 58.38 322 ASN A N 1
ATOM 2676 C CA . ASN A 1 322 ? 10.092 16.979 5.680 1.00 58.38 322 ASN A CA 1
ATOM 2677 C C . ASN A 1 322 ? 10.657 15.776 4.919 1.00 58.38 322 ASN A C 1
ATOM 2679 O O . ASN A 1 322 ? 11.235 15.944 3.842 1.00 58.38 322 ASN A O 1
ATOM 2683 N N . PRO A 1 323 ? 10.480 14.558 5.444 1.00 47.62 323 PRO A N 1
ATOM 2684 C CA . PRO A 1 323 ? 10.831 13.355 4.716 1.00 47.62 323 PRO A CA 1
ATOM 2685 C C . PRO A 1 323 ? 9.822 13.078 3.593 1.00 47.62 323 PRO A C 1
ATOM 2687 O O . PRO A 1 323 ? 8.617 13.094 3.817 1.00 47.62 323 PRO A O 1
ATOM 2690 N N . LEU A 1 324 ? 10.338 12.759 2.402 1.00 38.78 324 LEU A N 1
ATOM 2691 C CA . LEU A 1 324 ? 9.610 11.998 1.378 1.00 38.78 324 LEU A CA 1
ATOM 2692 C C . LEU A 1 324 ? 9.570 10.491 1.709 1.00 38.78 324 LEU A C 1
ATOM 2694 O O . LEU A 1 324 ? 8.767 9.796 1.115 1.00 38.78 324 LEU A O 1
ATOM 2698 N N . ASN A 1 325 ? 10.425 10.013 2.633 1.00 42.75 325 ASN A N 1
ATOM 2699 C CA . ASN A 1 325 ? 10.434 8.680 3.266 1.00 42.75 325 ASN A CA 1
ATOM 2700 C C . ASN A 1 325 ? 11.533 8.635 4.358 1.00 42.75 325 ASN A C 1
ATOM 2702 O O . ASN A 1 325 ? 12.712 8.471 4.047 1.00 42.75 325 ASN A O 1
ATOM 2706 N N . GLY A 1 326 ? 11.204 8.843 5.639 1.00 53.22 326 GLY A N 1
ATOM 2707 C CA . GLY A 1 326 ? 12.183 8.734 6.732 1.00 53.22 326 GLY A CA 1
ATOM 2708 C C . GLY A 1 326 ? 11.696 9.255 8.097 1.00 53.22 326 GLY A C 1
ATOM 2709 O O . GLY A 1 326 ? 10.803 10.091 8.133 1.00 53.22 326 GLY A O 1
ATOM 2710 N N . PRO A 1 327 ? 12.303 8.820 9.219 1.00 65.38 327 PRO A N 1
ATOM 2711 C CA . PRO A 1 327 ? 11.781 9.046 10.579 1.00 65.38 327 PRO A CA 1
ATOM 2712 C C . PRO A 1 327 ? 12.179 10.385 11.232 1.00 65.38 327 PRO A C 1
ATOM 2714 O O . PRO A 1 327 ? 11.759 10.672 12.349 1.00 65.38 327 PRO A O 1
ATOM 2717 N N . VAL A 1 328 ? 13.003 11.209 10.571 1.00 77.38 328 VAL A N 1
ATOM 2718 C CA . VAL A 1 328 ? 13.570 12.451 11.136 1.00 77.38 328 VAL A CA 1
ATOM 2719 C C . VAL A 1 328 ? 13.069 13.675 10.371 1.00 77.38 328 VAL A C 1
ATOM 2721 O O . VAL A 1 328 ? 13.221 13.745 9.149 1.00 77.38 328 VAL A O 1
ATOM 2724 N N . THR A 1 329 ? 12.540 14.661 11.099 1.00 82.81 329 THR A N 1
ATOM 2725 C CA . THR A 1 329 ? 12.108 15.969 10.583 1.00 82.81 329 THR A CA 1
ATOM 2726 C C . THR A 1 329 ? 13.099 17.058 10.979 1.00 82.81 329 THR A C 1
ATOM 2728 O O . THR A 1 329 ? 13.590 17.079 12.107 1.00 82.81 329 THR A O 1
ATOM 2731 N N . MET A 1 330 ? 13.357 17.992 10.057 1.00 86.62 330 MET A N 1
ATOM 2732 C CA . MET A 1 330 ? 14.206 19.161 10.300 1.00 86.62 330 MET A CA 1
ATOM 2733 C C . MET A 1 330 ? 13.399 20.455 10.168 1.00 86.62 330 MET A C 1
ATOM 2735 O O . MET A 1 330 ? 12.707 20.667 9.168 1.00 86.62 330 MET A O 1
ATOM 2739 N N . LEU A 1 331 ? 13.522 21.339 11.155 1.00 89.75 331 LEU A N 1
ATOM 2740 C CA . LEU A 1 331 ? 12.869 22.644 11.211 1.00 89.75 331 LEU A CA 1
ATOM 2741 C C . LEU A 1 331 ? 13.906 23.732 11.499 1.00 89.75 331 LEU A C 1
ATOM 2743 O O . LEU A 1 331 ? 14.703 23.617 12.425 1.00 89.75 331 LEU A O 1
ATOM 2747 N N . TYR A 1 332 ? 13.881 24.803 10.718 1.00 91.94 332 TYR A N 1
ATOM 2748 C CA . TYR A 1 332 ? 14.642 26.018 10.966 1.00 91.94 332 TYR A CA 1
ATOM 2749 C C . TYR A 1 332 ? 13.678 27.172 11.214 1.00 91.94 332 TYR A C 1
ATOM 2751 O O . TYR A 1 332 ? 12.745 27.344 10.435 1.00 91.94 332 TYR A O 1
ATOM 2759 N N . VAL A 1 333 ? 13.908 27.952 12.270 1.00 92.31 333 VAL A N 1
ATOM 2760 C CA . VAL A 1 333 ? 13.152 29.176 12.588 1.00 92.31 333 VAL A CA 1
ATOM 2761 C C . VAL A 1 333 ? 14.093 30.246 13.130 1.00 92.31 333 VAL A C 1
ATOM 2763 O O . VAL A 1 333 ? 15.134 29.920 13.701 1.00 92.31 333 VAL A O 1
ATOM 2766 N N . GLU A 1 334 ? 13.738 31.521 12.998 1.00 92.31 334 GLU A N 1
ATOM 2767 C CA . GLU A 1 334 ? 14.479 32.618 13.630 1.00 92.31 334 GLU A CA 1
ATOM 2768 C C . GLU A 1 334 ? 13.625 33.328 14.666 1.00 92.31 334 GLU A C 1
ATOM 2770 O O . GLU A 1 334 ? 12.441 33.580 14.444 1.00 92.31 334 GLU A O 1
ATOM 2775 N N . ILE A 1 335 ? 14.254 33.666 15.789 1.00 92.44 335 ILE A N 1
ATOM 2776 C CA . ILE A 1 335 ? 13.627 34.399 16.884 1.00 92.44 335 ILE A CA 1
ATOM 2777 C C . ILE A 1 335 ? 14.298 35.754 17.099 1.00 92.44 335 ILE A C 1
ATOM 2779 O O . ILE A 1 335 ? 15.506 35.924 16.888 1.00 92.44 335 ILE A O 1
ATOM 2783 N N . GLU A 1 336 ? 13.495 36.709 17.547 1.00 90.44 336 GLU A N 1
ATOM 2784 C CA . GLU A 1 336 ? 13.901 38.066 17.896 1.00 90.44 336 GLU A CA 1
ATOM 2785 C C . GLU A 1 336 ? 13.109 38.580 19.099 1.00 90.44 336 GLU A C 1
ATOM 2787 O O . GLU A 1 336 ? 12.049 38.049 19.432 1.00 90.44 336 GLU A O 1
ATOM 2792 N N . LYS A 1 337 ? 13.612 39.636 19.738 1.00 88.19 337 LYS A N 1
ATOM 2793 C CA . LYS A 1 337 ? 12.853 40.368 20.751 1.00 88.19 337 LYS A CA 1
ATOM 2794 C C . LYS A 1 337 ? 11.847 41.301 20.086 1.00 88.19 337 LYS A C 1
ATOM 2796 O O . LYS A 1 337 ? 12.127 41.863 19.025 1.00 88.19 337 LYS A O 1
ATOM 2801 N N . GLU A 1 338 ? 10.693 41.488 20.716 1.00 84.00 338 GLU A N 1
ATOM 2802 C CA . GLU A 1 338 ? 9.659 42.412 20.233 1.00 84.00 338 GLU A CA 1
ATOM 2803 C C . GLU A 1 338 ? 10.158 43.859 20.126 1.00 84.00 338 GLU A C 1
ATOM 2805 O O . GLU A 1 338 ? 9.797 44.563 19.183 1.00 84.00 338 GLU A O 1
ATOM 2810 N N . ASP A 1 339 ? 11.051 44.266 21.032 1.00 79.69 339 ASP A N 1
ATOM 2811 C CA . ASP A 1 339 ? 11.702 45.582 21.046 1.00 79.69 339 ASP A CA 1
ATOM 2812 C C . ASP A 1 339 ? 12.825 45.735 19.997 1.00 79.69 339 ASP A C 1
ATOM 2814 O O . ASP A 1 339 ? 13.398 46.814 19.845 1.00 79.69 339 ASP A O 1
ATOM 2818 N N . GLY A 1 340 ? 13.153 44.664 19.261 1.00 72.12 340 GLY A N 1
ATOM 2819 C CA . GLY A 1 340 ? 14.212 44.637 18.251 1.00 72.12 340 GLY A CA 1
ATOM 2820 C C . GLY A 1 340 ? 15.641 44.662 18.807 1.00 72.12 340 GLY A C 1
ATOM 2821 O O . GLY A 1 340 ? 16.590 44.729 18.021 1.00 72.12 340 GLY A O 1
ATOM 2822 N N . SER A 1 341 ? 15.820 44.599 20.130 1.00 81.81 341 SER A N 1
ATOM 2823 C CA . SER A 1 341 ? 17.134 44.557 20.769 1.00 81.81 341 SER A CA 1
ATOM 2824 C C . SER A 1 341 ? 17.816 43.193 20.588 1.00 81.81 341 SER A C 1
ATOM 2826 O O . SER A 1 341 ? 17.202 42.181 20.234 1.00 81.81 341 SER A O 1
ATOM 2828 N N . GLN A 1 342 ? 19.135 43.148 20.803 1.00 82.19 342 GLN A N 1
ATOM 2829 C CA . GLN A 1 342 ? 19.882 41.896 20.693 1.00 82.19 342 GLN A CA 1
ATOM 2830 C C . GLN A 1 342 ? 19.555 40.940 21.846 1.00 82.19 342 GLN A C 1
ATOM 2832 O O . GLN A 1 342 ? 19.466 41.330 23.012 1.00 82.19 342 GLN A O 1
ATOM 2837 N N . ILE A 1 343 ? 19.458 39.651 21.518 1.00 85.31 343 ILE A N 1
ATOM 2838 C CA . ILE A 1 343 ? 19.377 38.582 22.518 1.00 85.31 343 ILE A CA 1
ATOM 2839 C C . ILE A 1 343 ? 20.732 38.470 23.228 1.00 85.31 343 ILE A C 1
ATOM 2841 O O . ILE A 1 343 ? 21.751 38.220 22.564 1.00 85.31 343 ILE A O 1
ATOM 2845 N N . SER A 1 344 ? 20.723 38.651 24.550 1.00 85.69 344 SER A N 1
ATOM 2846 C CA . SER A 1 344 ? 21.895 38.710 25.425 1.00 85.69 344 SER A CA 1
ATOM 2847 C C . SER A 1 344 ? 22.598 37.351 25.544 1.00 85.69 344 SER A C 1
ATOM 2849 O O . SER A 1 344 ? 22.076 36.304 25.152 1.00 85.69 344 SER A O 1
ATOM 2851 N N . LEU A 1 345 ? 23.826 37.351 26.067 1.00 83.62 345 LEU A N 1
ATOM 2852 C CA . LEU A 1 345 ? 24.588 36.119 26.306 1.00 83.62 345 LEU A CA 1
ATOM 2853 C C . LEU A 1 345 ? 23.926 35.217 27.358 1.00 83.62 345 LEU A C 1
ATOM 2855 O O . LEU A 1 345 ? 23.936 33.999 27.189 1.00 83.62 345 LEU A O 1
ATOM 2859 N N . GLU A 1 346 ? 23.331 35.808 28.394 1.00 84.62 346 GLU A N 1
ATOM 2860 C CA . GLU A 1 346 ? 22.613 35.091 29.454 1.00 84.62 346 GLU A CA 1
ATOM 2861 C C . GLU A 1 346 ? 21.342 34.435 28.909 1.00 84.62 346 GLU A C 1
ATOM 2863 O O . GLU A 1 346 ? 21.156 33.234 29.079 1.00 84.62 346 GLU A O 1
ATOM 2868 N N . GLU A 1 347 ? 20.540 35.168 28.132 1.00 85.25 347 GLU A N 1
ATOM 2869 C CA . GLU A 1 347 ? 19.331 34.635 27.488 1.00 85.25 347 GLU A CA 1
ATOM 2870 C C . GLU A 1 347 ? 19.657 33.462 26.554 1.00 85.25 347 GLU A C 1
ATOM 2872 O O . GLU A 1 347 ? 18.992 32.425 26.566 1.00 85.25 347 GLU A O 1
ATOM 2877 N N . ARG A 1 348 ? 20.742 33.576 25.773 1.00 85.06 348 ARG A N 1
ATOM 2878 C CA . ARG A 1 348 ? 21.221 32.479 24.914 1.00 85.06 348 ARG A CA 1
ATOM 2879 C C . ARG A 1 348 ? 21.673 31.261 25.708 1.00 85.06 348 ARG A C 1
ATOM 2881 O O . ARG A 1 348 ? 21.575 30.150 25.187 1.00 85.06 348 ARG A O 1
ATOM 2888 N N . LYS A 1 349 ? 22.230 31.453 26.906 1.00 85.94 349 LYS A N 1
ATOM 2889 C CA . LYS A 1 349 ? 22.670 30.354 27.770 1.00 85.94 349 LYS A CA 1
ATOM 2890 C C . LYS A 1 349 ? 21.458 29.599 28.314 1.00 85.94 349 LYS A C 1
ATOM 2892 O O . LYS A 1 349 ? 21.383 28.392 28.115 1.00 85.94 349 LYS A O 1
ATOM 2897 N N . THR A 1 350 ? 20.470 30.313 28.849 1.00 86.62 350 THR A N 1
ATOM 2898 C CA . THR A 1 350 ? 19.212 29.728 29.337 1.00 86.62 350 THR A CA 1
ATOM 2899 C C . THR A 1 350 ? 18.480 28.956 28.239 1.00 86.62 350 THR A C 1
ATOM 2901 O O . THR A 1 350 ? 18.077 27.811 28.441 1.00 86.62 350 THR A O 1
ATOM 2904 N N . LEU A 1 351 ? 18.377 29.533 27.034 1.00 87.75 351 LEU A N 1
ATOM 2905 C CA . LEU A 1 351 ? 17.777 28.853 25.883 1.00 87.75 351 LEU A CA 1
ATOM 2906 C C . LEU A 1 351 ? 18.526 27.562 25.519 1.00 87.75 351 LEU A C 1
ATOM 2908 O O . LEU A 1 351 ? 17.896 26.566 25.185 1.00 87.75 351 LEU A O 1
ATOM 2912 N N . LYS A 1 352 ? 19.861 27.540 25.595 1.00 85.38 352 LYS A N 1
ATOM 2913 C CA . LYS A 1 352 ? 20.643 26.321 25.324 1.00 85.38 352 LYS A CA 1
ATOM 2914 C C . LYS A 1 352 ? 20.425 25.219 26.358 1.00 85.38 352 LYS A C 1
ATOM 2916 O O . LYS A 1 352 ? 20.532 24.055 25.990 1.00 85.38 352 LYS A O 1
ATOM 2921 N N . GLU A 1 353 ? 20.172 25.580 27.611 1.00 86.12 353 GLU A N 1
ATOM 2922 C CA . GLU A 1 353 ? 20.047 24.631 28.721 1.00 86.12 353 GLU A CA 1
ATOM 2923 C C . GLU A 1 353 ? 18.623 24.071 28.858 1.00 86.12 353 GLU A C 1
ATOM 2925 O O . GLU A 1 353 ? 18.470 22.896 29.171 1.00 86.12 353 GLU A O 1
ATOM 2930 N N . SER A 1 354 ? 17.587 24.878 28.591 1.00 88.38 354 SER A N 1
ATOM 2931 C CA . SER A 1 354 ? 16.195 24.521 28.931 1.00 88.38 354 SER A CA 1
ATOM 2932 C C . SER A 1 354 ? 15.256 24.320 27.735 1.00 88.38 354 SER A C 1
ATOM 2934 O O . SER A 1 354 ? 14.224 23.666 27.873 1.00 88.38 354 SER A O 1
ATOM 2936 N N . LEU A 1 355 ? 15.582 24.850 26.546 1.00 89.00 355 LEU A N 1
ATOM 2937 C CA . LEU A 1 355 ? 14.647 24.844 25.409 1.00 89.00 355 LEU A CA 1
ATOM 2938 C C . LEU A 1 355 ? 14.342 23.434 24.885 1.00 89.00 355 LEU A C 1
ATOM 2940 O O . LEU A 1 355 ? 13.241 23.191 24.402 1.00 89.00 355 LEU A O 1
ATOM 2944 N N . GLU A 1 356 ? 15.297 22.506 24.963 1.00 87.00 356 GLU A N 1
ATOM 2945 C CA . GLU A 1 356 ? 15.095 21.130 24.492 1.00 87.00 356 GLU A CA 1
ATOM 2946 C C . GLU A 1 356 ? 14.011 20.404 25.301 1.00 87.00 356 GLU A C 1
ATOM 2948 O O . GLU A 1 356 ? 13.109 19.801 24.719 1.00 87.00 356 GLU A O 1
ATOM 2953 N N . GLU A 1 357 ? 14.048 20.522 26.628 1.00 83.12 357 GLU A N 1
ATOM 2954 C CA . GLU A 1 357 ? 13.052 19.912 27.514 1.00 83.12 357 GLU A CA 1
ATOM 2955 C C . GLU A 1 357 ? 11.680 20.579 27.370 1.00 83.12 357 GLU A C 1
ATOM 2957 O O . GLU A 1 357 ? 10.660 19.893 27.305 1.00 83.12 357 GLU A O 1
ATOM 2962 N N . GLU A 1 358 ? 11.640 21.904 27.222 1.00 83.69 358 GLU A N 1
ATOM 2963 C CA . GLU A 1 358 ? 10.385 22.622 26.977 1.00 83.69 358 GLU A CA 1
ATOM 2964 C C . GLU A 1 358 ? 9.747 22.274 25.627 1.00 83.69 358 GLU A C 1
ATOM 2966 O O . GLU A 1 358 ? 8.523 22.182 25.524 1.00 83.69 358 GLU A O 1
ATOM 2971 N N . LEU A 1 359 ? 10.548 22.022 24.588 1.00 84.69 359 LEU A N 1
ATOM 2972 C CA . LEU A 1 359 ? 10.031 21.580 23.292 1.00 84.69 359 LEU A CA 1
ATOM 2973 C C . LEU A 1 359 ? 9.486 20.153 23.342 1.00 84.69 359 LEU A C 1
ATOM 2975 O O . LEU A 1 359 ? 8.439 19.902 22.748 1.00 84.69 359 LEU A O 1
ATOM 2979 N N . LYS A 1 360 ? 10.149 19.231 24.055 1.00 81.81 360 LYS A N 1
ATOM 2980 C CA . LYS A 1 360 ? 9.680 17.840 24.206 1.00 81.81 360 LYS A CA 1
ATOM 2981 C C . LYS A 1 360 ? 8.297 17.766 24.860 1.00 81.81 360 LYS A C 1
ATOM 2983 O O . LYS A 1 360 ? 7.470 16.980 24.411 1.00 81.81 360 LYS A O 1
ATOM 2988 N N . LYS A 1 361 ? 8.018 18.620 25.853 1.00 75.94 361 LYS A N 1
ATOM 2989 C CA . LYS A 1 361 ? 6.708 18.704 26.534 1.00 75.94 361 LYS A CA 1
ATOM 2990 C C . LYS A 1 361 ? 5.573 19.238 25.652 1.00 75.94 361 LYS A C 1
ATOM 2992 O O . LYS A 1 361 ? 4.413 19.126 26.025 1.00 75.94 361 LYS A O 1
ATOM 2997 N N . ARG A 1 362 ? 5.894 19.874 24.520 1.00 75.56 362 ARG A N 1
ATOM 2998 C CA . ARG A 1 362 ? 4.946 20.638 23.686 1.00 75.56 362 ARG A CA 1
ATOM 2999 C C . ARG A 1 362 ? 4.726 20.024 22.305 1.00 75.56 362 ARG A C 1
ATOM 3001 O O . ARG A 1 362 ? 4.217 20.704 21.417 1.00 75.56 362 ARG A O 1
ATOM 3008 N N . ILE A 1 363 ? 5.134 18.772 22.111 1.00 75.56 363 ILE A N 1
ATOM 3009 C CA . ILE A 1 363 ? 4.830 18.008 20.898 1.00 75.56 363 ILE A CA 1
ATOM 3010 C C . ILE A 1 363 ? 3.351 17.623 20.964 1.00 75.56 363 ILE A C 1
ATOM 3012 O O . ILE A 1 363 ? 2.934 16.895 21.863 1.00 75.56 363 ILE A O 1
ATOM 3016 N N . GLU A 1 364 ? 2.554 18.157 20.040 1.00 69.31 364 GLU A N 1
ATOM 3017 C CA . GLU A 1 364 ? 1.115 17.896 19.988 1.00 69.31 364 GLU A CA 1
ATOM 3018 C C . GLU A 1 364 ? 0.871 16.464 19.499 1.00 69.31 364 GLU A C 1
ATOM 3020 O O . GLU A 1 364 ? 1.489 16.024 18.531 1.00 69.31 364 GLU A O 1
ATOM 3025 N N . HIS A 1 365 ? -0.045 15.755 20.154 1.00 67.38 365 HIS A N 1
ATOM 3026 C CA . HIS A 1 365 ? -0.531 14.449 19.721 1.00 67.38 365 HIS A CA 1
ATOM 3027 C C . HIS A 1 365 ? -1.955 14.631 19.200 1.00 67.38 365 HIS A C 1
ATOM 3029 O O . HIS A 1 365 ? -2.862 15.000 19.951 1.00 67.38 365 HIS A O 1
ATOM 3035 N N . LEU A 1 366 ? -2.152 14.409 17.904 1.00 58.31 366 LEU A N 1
ATOM 3036 C CA . LEU A 1 366 ? -3.488 14.349 17.331 1.00 58.31 366 LEU A CA 1
ATOM 3037 C C . LEU A 1 366 ? -4.153 13.068 17.830 1.00 58.31 366 LEU A C 1
ATOM 3039 O O . LEU A 1 366 ? -3.542 11.999 17.844 1.00 58.31 366 LEU A O 1
ATOM 3043 N N . VAL A 1 367 ? -5.407 13.178 18.261 1.00 55.31 367 VAL A N 1
ATOM 3044 C CA . VAL A 1 367 ? -6.191 11.979 18.546 1.00 55.31 367 VAL A CA 1
ATOM 3045 C C . VAL A 1 367 ? -6.452 11.341 17.182 1.00 55.31 367 VAL A C 1
ATOM 3047 O O . VAL A 1 367 ? -6.954 12.047 16.297 1.00 55.31 367 VAL A O 1
ATOM 3050 N N . PRO A 1 368 ? -6.096 10.060 16.963 1.00 46.09 368 PRO A N 1
ATOM 3051 C CA . PRO A 1 368 ? -6.539 9.367 15.766 1.00 46.09 368 PRO A CA 1
ATOM 3052 C C . PRO A 1 368 ? -8.047 9.577 15.677 1.00 46.09 368 PRO A C 1
ATOM 3054 O O . PRO A 1 368 ? -8.744 9.372 16.674 1.00 46.09 368 PRO A O 1
ATOM 3057 N N . ALA A 1 369 ? -8.567 9.998 14.525 1.00 44.94 369 ALA A N 1
ATOM 3058 C CA . ALA A 1 369 ? -9.988 9.819 14.284 1.00 44.94 369 ALA A CA 1
ATOM 3059 C C . ALA A 1 369 ? -10.203 8.303 14.352 1.00 44.94 369 ALA A C 1
ATOM 3061 O O . ALA A 1 369 ? -9.857 7.600 13.405 1.00 44.94 369 ALA A O 1
ATOM 3062 N N . LEU A 1 370 ? -10.621 7.790 15.518 1.00 40.78 370 LEU A N 1
ATOM 3063 C CA . LEU A 1 370 ? -11.024 6.401 15.698 1.00 40.78 370 LEU A CA 1
ATOM 3064 C C . LEU A 1 370 ? -11.966 6.127 14.537 1.00 40.78 370 LEU A C 1
ATOM 3066 O O . LEU A 1 370 ? -12.987 6.799 14.425 1.00 40.78 370 LEU A O 1
ATOM 3070 N N . PHE A 1 371 ? -11.528 5.280 13.610 1.00 33.72 371 PHE A N 1
ATOM 3071 C CA . PHE A 1 371 ? -12.128 5.113 12.297 1.00 33.72 371 PHE A CA 1
ATOM 3072 C C . PHE A 1 371 ? -13.659 5.140 12.342 1.00 33.72 371 PHE A C 1
ATOM 3074 O O . PHE A 1 371 ? -14.276 4.132 12.657 1.00 33.72 371 PHE A O 1
ATOM 3081 N N . VAL A 1 372 ? -14.260 6.252 11.921 1.00 40.38 372 VAL A N 1
ATOM 3082 C CA . VAL A 1 372 ? -15.510 6.228 11.165 1.00 40.38 372 VAL A CA 1
ATOM 3083 C C . VAL A 1 372 ? -15.385 7.279 10.069 1.00 40.38 372 VAL A C 1
ATOM 3085 O O . VAL A 1 372 ? -15.792 8.429 10.205 1.00 40.38 372 VAL A O 1
ATOM 3088 N N . VAL A 1 373 ? -14.825 6.874 8.926 1.00 41.41 373 VAL A N 1
ATOM 3089 C CA . VAL A 1 373 ? -15.246 7.496 7.667 1.00 41.41 373 VAL A CA 1
ATOM 3090 C C . VAL A 1 373 ? -16.755 7.289 7.613 1.00 41.41 373 VAL A C 1
ATOM 3092 O O . VAL A 1 373 ? -17.190 6.142 7.660 1.00 41.41 373 VAL A O 1
ATOM 3095 N N . ARG A 1 374 ? -17.517 8.392 7.610 1.00 47.50 374 ARG A N 1
ATOM 3096 C CA . ARG A 1 374 ? -18.990 8.467 7.585 1.00 47.50 374 ARG A CA 1
ATOM 3097 C C . ARG A 1 374 ? -19.652 7.131 7.224 1.00 47.50 374 ARG A C 1
ATOM 3099 O O . ARG A 1 374 ? -19.810 6.810 6.047 1.00 47.50 374 ARG A O 1
ATOM 3106 N N . ASN A 1 375 ? -20.063 6.386 8.246 1.00 61.56 375 ASN A N 1
ATOM 3107 C CA . ASN A 1 375 ? -20.852 5.182 8.065 1.00 61.56 375 ASN A CA 1
ATOM 3108 C C . ASN A 1 375 ? -22.336 5.576 8.016 1.00 61.56 375 ASN A C 1
ATOM 3110 O O . ASN A 1 375 ? -22.961 5.922 9.025 1.00 61.56 375 ASN A O 1
ATOM 3114 N N . GLU A 1 376 ? -22.894 5.574 6.806 1.00 70.94 376 GLU A N 1
ATOM 3115 C CA . GLU A 1 376 ? -24.322 5.811 6.576 1.00 70.94 376 GLU A CA 1
ATOM 3116 C C . GLU A 1 376 ? -25.200 4.812 7.333 1.00 70.94 376 GLU A C 1
ATOM 3118 O O . GLU A 1 376 ? -26.240 5.198 7.869 1.00 70.94 376 GLU A O 1
ATOM 3123 N N . GLU A 1 377 ? -24.768 3.553 7.428 1.00 66.88 377 GLU A N 1
ATOM 3124 C CA . GLU A 1 377 ? -25.509 2.507 8.130 1.00 66.88 377 GLU A CA 1
ATOM 3125 C C . GLU A 1 377 ? -25.557 2.779 9.631 1.00 66.88 377 GLU A C 1
ATOM 3127 O O . GLU A 1 377 ? -26.608 2.640 10.252 1.00 66.88 377 GLU A O 1
ATOM 3132 N N . GLU A 1 378 ? -24.450 3.238 10.215 1.00 67.81 378 GLU A N 1
ATOM 3133 C CA . GLU A 1 378 ? -24.383 3.594 11.632 1.00 67.81 378 GLU A CA 1
ATOM 3134 C C . GLU A 1 378 ? -25.230 4.832 11.938 1.00 67.81 378 GLU A C 1
ATOM 3136 O O . GLU A 1 378 ? -26.009 4.837 12.890 1.00 67.81 378 GLU A O 1
ATOM 3141 N N . THR A 1 379 ? -25.167 5.854 11.081 1.00 76.31 379 THR A N 1
ATOM 3142 C CA . THR A 1 379 ? -26.036 7.035 11.199 1.00 76.31 379 THR A CA 1
ATOM 3143 C C . THR A 1 379 ? -27.509 6.624 11.148 1.00 76.31 379 THR A C 1
ATOM 3145 O O . THR A 1 379 ? -28.306 7.075 11.971 1.00 76.31 379 THR A O 1
ATOM 3148 N N . MET A 1 380 ? -27.877 5.727 10.228 1.00 80.19 380 MET A N 1
ATOM 3149 C CA . MET A 1 380 ? -29.243 5.217 10.123 1.00 80.19 380 MET A CA 1
ATOM 3150 C C . MET A 1 380 ? -29.639 4.364 11.333 1.00 80.19 380 MET A C 1
ATOM 3152 O O . MET A 1 380 ? -30.749 4.502 11.846 1.00 80.19 380 MET A O 1
ATOM 3156 N N . ARG A 1 381 ? -28.731 3.527 11.843 1.00 77.56 381 ARG A N 1
ATOM 3157 C CA . ARG A 1 381 ? -28.938 2.735 13.061 1.00 77.56 381 ARG A CA 1
ATOM 3158 C C . ARG A 1 381 ? -29.204 3.635 14.265 1.00 77.56 381 ARG A C 1
ATOM 3160 O O . ARG A 1 381 ? -30.158 3.386 14.998 1.00 77.56 381 ARG A O 1
ATOM 3167 N N . ASN A 1 382 ? -28.430 4.705 14.418 1.00 81.12 382 ASN A N 1
ATOM 3168 C CA . ASN A 1 382 ? -28.593 5.685 15.491 1.00 81.12 382 ASN A CA 1
ATOM 3169 C C . ASN A 1 382 ? -29.932 6.418 15.377 1.00 81.12 382 ASN A C 1
ATOM 3171 O O . ASN A 1 382 ? -30.653 6.545 16.364 1.00 81.12 382 ASN A O 1
ATOM 3175 N N . ILE A 1 383 ? -30.318 6.822 14.162 1.00 85.38 383 ILE A N 1
ATOM 3176 C CA . ILE A 1 383 ? -31.636 7.412 13.896 1.00 85.38 383 ILE A CA 1
ATOM 3177 C C . ILE A 1 383 ? -32.759 6.448 14.308 1.00 85.38 383 ILE A C 1
ATOM 3179 O O . ILE A 1 383 ? -33.681 6.841 15.024 1.00 85.38 383 ILE A O 1
ATOM 3183 N N . LEU A 1 384 ? -32.686 5.182 13.890 1.00 83.00 384 LEU A N 1
ATOM 3184 C CA . LEU A 1 384 ? -33.696 4.178 14.225 1.00 83.00 384 LEU A CA 1
ATOM 3185 C C . LEU A 1 384 ? -33.750 3.903 15.732 1.00 83.00 384 LEU A C 1
ATOM 3187 O O . LEU A 1 384 ? -34.846 3.778 16.276 1.00 83.00 384 LEU A O 1
ATOM 3191 N N . MET A 1 385 ? -32.605 3.853 16.415 1.00 80.50 385 MET A N 1
ATOM 3192 C CA . MET A 1 385 ? -32.540 3.695 17.870 1.00 80.50 385 MET A CA 1
ATOM 3193 C C . MET A 1 385 ? -33.213 4.859 18.596 1.00 80.50 385 MET A C 1
ATOM 3195 O O . MET A 1 385 ? -34.153 4.630 19.352 1.00 80.50 385 MET A O 1
ATOM 3199 N N . LEU A 1 386 ? -32.805 6.098 18.309 1.00 85.06 386 LEU A N 1
ATOM 3200 C CA . LEU A 1 386 ? -33.375 7.290 18.942 1.00 85.06 386 LEU A CA 1
ATOM 3201 C C . LEU A 1 386 ? -34.878 7.428 18.649 1.00 85.06 386 LEU A C 1
ATOM 3203 O O . LEU A 1 386 ? -35.633 7.899 19.497 1.00 85.06 386 LEU A O 1
ATOM 3207 N N . SER A 1 387 ? -35.341 6.975 17.476 1.00 86.44 387 SER A N 1
ATOM 3208 C CA . SER A 1 387 ? -36.761 7.050 17.113 1.00 86.44 387 SER A CA 1
ATOM 3209 C C . SER A 1 387 ? -37.660 6.181 17.997 1.00 86.44 387 SER A C 1
ATOM 3211 O O . SER A 1 387 ? -38.829 6.509 18.171 1.00 86.44 387 SER A O 1
ATOM 3213 N N . ARG A 1 388 ? -37.128 5.095 18.580 1.00 84.19 388 ARG A N 1
ATOM 3214 C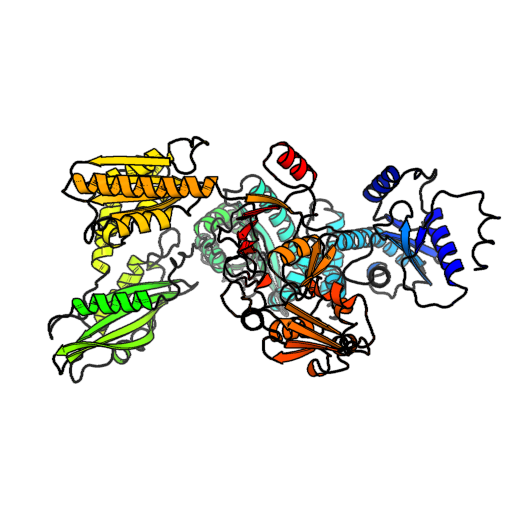 CA . ARG A 1 388 ? -37.879 4.188 19.470 1.00 84.19 388 ARG A CA 1
ATOM 3215 C C . ARG A 1 388 ? -38.093 4.764 20.870 1.00 84.19 388 ARG A C 1
ATOM 3217 O O . ARG A 1 388 ? -38.979 4.298 21.587 1.00 84.19 388 ARG A O 1
ATOM 3224 N N . GLU A 1 389 ? -37.295 5.760 21.246 1.00 84.88 389 GLU A N 1
ATOM 3225 C CA . GLU A 1 389 ? -37.373 6.426 22.549 1.00 84.88 389 GLU A CA 1
ATOM 3226 C C . GLU A 1 389 ? -38.438 7.531 22.587 1.00 84.88 389 GLU A C 1
ATOM 3228 O O . GLU A 1 389 ? -38.898 7.894 23.666 1.00 84.88 389 GLU A O 1
ATOM 3233 N N . LEU A 1 390 ? -38.868 8.035 21.425 1.00 86.19 390 LEU A N 1
ATOM 3234 C CA . LEU A 1 390 ? -39.940 9.026 21.297 1.00 86.19 390 LEU A CA 1
ATOM 3235 C C . LEU A 1 390 ? -41.294 8.318 21.144 1.00 86.19 390 LEU A C 1
ATOM 3237 O O . LEU A 1 390 ? -41.642 7.842 20.063 1.00 86.19 390 LEU A O 1
ATOM 3241 N N . LYS A 1 391 ? -42.060 8.244 22.235 1.00 85.25 391 LYS A N 1
ATOM 3242 C CA . LYS A 1 391 ? -43.345 7.525 22.321 1.00 85.25 391 LYS A CA 1
ATOM 3243 C C . LYS A 1 391 ? -44.543 8.456 22.511 1.00 85.25 391 LYS A C 1
ATOM 3245 O O . LYS A 1 391 ? -45.671 8.050 22.246 1.00 85.25 391 LYS A O 1
ATOM 3250 N N . SER A 1 392 ? -44.312 9.685 22.967 1.00 85.25 392 SER A N 1
ATOM 3251 C CA . SER A 1 392 ? -45.329 10.696 23.256 1.00 85.25 392 SER A CA 1
ATOM 3252 C C . SER A 1 392 ? -45.038 12.023 22.551 1.00 85.25 392 SER A C 1
ATOM 3254 O O . SER A 1 392 ? -43.896 12.354 22.238 1.00 85.25 392 SER A O 1
ATOM 3256 N N . ARG A 1 393 ? -46.084 12.832 22.336 1.00 81.62 393 ARG A N 1
ATOM 3257 C CA . ARG A 1 393 ? -45.993 14.177 21.731 1.00 81.62 393 ARG A CA 1
ATOM 3258 C C . ARG A 1 393 ? -45.197 15.179 22.575 1.00 81.62 393 ARG A C 1
ATOM 3260 O O . ARG A 1 393 ? -44.761 16.205 22.049 1.00 81.62 393 ARG A O 1
ATOM 3267 N N . ASP A 1 394 ? -45.057 14.899 23.867 1.00 83.19 394 ASP A N 1
ATOM 3268 C CA . ASP A 1 394 ? -44.381 15.760 24.842 1.00 83.19 394 ASP A CA 1
ATOM 3269 C C . ASP A 1 394 ? -43.017 15.213 25.270 1.00 83.19 394 ASP A C 1
ATOM 3271 O O . ASP A 1 394 ? -42.383 15.768 26.166 1.00 83.19 394 ASP A O 1
ATOM 3275 N N . ASP A 1 395 ? -42.539 14.146 24.620 1.00 86.50 395 ASP A N 1
ATOM 3276 C CA . ASP A 1 395 ? -41.188 13.661 24.863 1.00 86.50 395 ASP A CA 1
ATOM 3277 C C . ASP A 1 395 ? -40.152 14.694 24.411 1.00 86.50 395 ASP A C 1
ATOM 3279 O O . ASP A 1 395 ? -40.241 15.289 23.331 1.00 86.50 395 ASP A O 1
ATOM 3283 N N . LEU A 1 396 ? -39.139 14.881 25.257 1.00 88.50 396 LEU A N 1
ATOM 3284 C CA . LEU A 1 396 ? -37.998 15.734 24.954 1.00 88.50 396 LEU A CA 1
ATOM 3285 C C . LEU A 1 396 ? -37.259 15.219 23.707 1.00 88.50 396 LEU A C 1
ATOM 3287 O O . LEU A 1 396 ? -37.138 13.997 23.536 1.00 88.50 396 LEU A O 1
ATOM 3291 N N . PRO A 1 397 ? -36.699 16.118 22.875 1.00 91.31 397 PRO A N 1
ATOM 3292 C CA . PRO A 1 397 ? -35.816 15.735 21.783 1.00 91.31 397 PRO A CA 1
ATOM 3293 C C . PRO A 1 397 ? -34.701 14.798 22.262 1.00 91.31 397 PRO A C 1
ATOM 3295 O O . PRO A 1 397 ? -34.130 14.997 23.336 1.00 91.31 397 PRO A O 1
ATOM 3298 N N . GLN A 1 398 ? -34.391 13.783 21.461 1.00 91.88 398 GLN A N 1
ATOM 3299 C CA . GLN A 1 398 ? -33.315 12.830 21.734 1.00 91.88 398 GLN A CA 1
ATOM 3300 C C . GLN A 1 398 ? -32.118 13.170 20.857 1.00 91.88 398 GLN A C 1
ATOM 3302 O O . GLN A 1 398 ? -32.276 13.311 19.642 1.00 91.88 398 GLN A O 1
ATOM 3307 N N . MET A 1 399 ? -30.929 13.278 21.447 1.00 91.06 399 MET A N 1
ATOM 3308 C CA . MET A 1 399 ? -29.704 13.521 20.693 1.00 91.06 399 MET A CA 1
ATOM 3309 C C . MET A 1 399 ? -28.622 12.489 20.967 1.00 91.06 399 MET A C 1
ATOM 3311 O O . MET A 1 399 ? -28.506 11.957 22.071 1.00 91.06 399 MET A O 1
ATOM 3315 N N . MET A 1 400 ? -27.778 12.285 19.964 1.00 86.19 400 MET A N 1
ATOM 3316 C CA . MET A 1 400 ? -26.513 11.583 20.104 1.00 86.19 400 MET A CA 1
ATOM 3317 C C . MET A 1 400 ? -25.396 12.412 19.474 1.00 86.19 400 MET A C 1
ATOM 3319 O O . MET A 1 400 ? -25.533 12.880 18.341 1.00 86.19 400 MET A O 1
ATOM 3323 N N . ILE A 1 401 ? -24.311 12.613 20.226 1.00 86.12 401 ILE A N 1
ATOM 3324 C CA . ILE A 1 401 ? -23.157 13.419 19.805 1.00 86.12 401 ILE A CA 1
ATOM 3325 C C . ILE A 1 401 ? -21.951 12.501 19.644 1.00 86.12 401 ILE A C 1
ATOM 3327 O O . ILE A 1 401 ? -21.510 11.890 20.620 1.00 86.12 401 ILE A O 1
ATOM 3331 N N . SER A 1 402 ? -21.388 12.458 18.443 1.00 81.94 402 SER A N 1
ATOM 3332 C CA . SER A 1 402 ? -20.190 11.684 18.120 1.00 81.94 402 SER A CA 1
ATOM 3333 C C . SER A 1 402 ? -19.065 12.613 17.677 1.00 81.94 402 SER A C 1
ATOM 3335 O O . SER A 1 402 ? -19.299 13.596 16.973 1.00 81.94 402 SER A O 1
ATOM 3337 N N . PHE A 1 403 ? -17.835 12.315 18.088 1.00 78.81 403 PHE A N 1
ATOM 3338 C CA . PHE A 1 403 ? -16.663 13.008 17.563 1.00 78.81 403 PHE A CA 1
ATOM 3339 C C . PHE A 1 403 ? -16.431 12.588 16.107 1.00 78.81 403 PHE A C 1
ATOM 3341 O O . PHE A 1 403 ? -16.461 11.399 15.811 1.00 78.81 403 PHE A O 1
ATOM 3348 N N . ASP A 1 404 ? -16.249 13.557 15.211 1.00 74.00 404 ASP A N 1
ATOM 3349 C CA . ASP A 1 404 ? -16.091 13.322 13.770 1.00 74.00 404 ASP A CA 1
ATOM 3350 C C . ASP A 1 404 ? -14.627 13.514 13.357 1.00 74.00 404 ASP A C 1
ATOM 3352 O O . ASP A 1 404 ? -13.967 12.577 12.913 1.00 74.00 404 ASP A O 1
ATOM 3356 N N . GLN A 1 405 ? -14.081 14.723 13.535 1.00 72.81 405 GLN A N 1
ATOM 3357 C CA . GLN A 1 405 ? -12.747 15.062 13.028 1.00 72.81 405 GLN A CA 1
ATOM 3358 C C . GLN A 1 405 ? -11.967 16.007 13.944 1.00 72.81 405 GLN A C 1
ATOM 3360 O O . GLN A 1 405 ? -12.520 16.899 14.592 1.00 72.81 405 GLN A O 1
ATOM 3365 N N . HIS A 1 406 ? -10.640 15.847 13.916 1.00 73.44 406 HIS A N 1
ATOM 3366 C CA . HIS A 1 406 ? -9.657 16.728 14.547 1.00 73.44 406 HIS A CA 1
ATOM 3367 C C . HIS A 1 406 ? -8.804 17.400 13.468 1.00 73.44 406 HIS A C 1
ATOM 3369 O O . HIS A 1 406 ? -8.168 16.712 12.671 1.00 73.44 406 HIS A O 1
ATOM 3375 N N . SER A 1 407 ? -8.740 18.731 13.447 1.00 67.94 407 SER A N 1
ATOM 3376 C CA . SER A 1 407 ? -7.772 19.471 12.631 1.00 67.94 407 SER A CA 1
ATOM 3377 C C . SER A 1 407 ? -6.749 20.219 13.500 1.00 67.94 407 SER A C 1
ATOM 3379 O O . SER A 1 407 ? -6.774 20.182 14.736 1.00 67.94 407 SER A O 1
ATOM 3381 N N . LYS A 1 408 ? -5.811 20.925 12.855 1.00 61.88 408 LYS A N 1
ATOM 3382 C CA . LYS A 1 408 ? -4.816 21.756 13.552 1.00 61.88 408 LYS A CA 1
ATOM 3383 C C . LYS A 1 408 ? -5.481 22.766 14.492 1.00 61.88 408 LYS A C 1
ATOM 3385 O O . LYS A 1 408 ? -5.023 22.927 15.622 1.00 61.88 408 LYS A O 1
ATOM 3390 N N . ASP A 1 409 ? -6.563 23.396 14.047 1.00 73.25 409 ASP A N 1
ATOM 3391 C CA . ASP A 1 409 ? -7.176 24.522 14.751 1.00 73.25 409 ASP A CA 1
ATOM 3392 C C . ASP A 1 409 ? -8.636 24.243 15.188 1.00 73.25 409 ASP A C 1
ATOM 3394 O O . ASP A 1 409 ? -9.120 24.923 16.089 1.00 73.25 409 ASP A O 1
ATOM 3398 N N . ASP A 1 410 ? -9.298 23.194 14.672 1.00 82.25 410 ASP A N 1
ATOM 3399 C CA . ASP A 1 410 ? -10.724 22.916 14.926 1.00 82.25 410 ASP A CA 1
ATOM 3400 C C . ASP A 1 410 ? -11.018 21.484 15.406 1.00 82.25 410 ASP A C 1
ATOM 3402 O O . ASP A 1 410 ? -10.282 20.533 15.120 1.00 82.25 410 ASP A O 1
ATOM 3406 N N . LEU A 1 411 ? -12.154 21.340 16.091 1.00 85.06 411 LEU A N 1
ATOM 3407 C CA . LEU A 1 411 ? -12.806 20.078 16.443 1.00 85.06 411 LEU A CA 1
ATOM 3408 C C . LEU A 1 411 ? -14.173 20.009 15.762 1.00 85.06 411 LEU A C 1
ATOM 3410 O O . LEU A 1 411 ? -14.908 20.997 15.750 1.00 85.06 411 LEU A O 1
ATOM 3414 N N . VAL A 1 412 ? -14.526 18.847 15.217 1.00 86.31 412 VAL A N 1
ATOM 3415 C CA . VAL A 1 412 ? -15.810 18.621 14.543 1.00 86.31 412 VAL A CA 1
ATOM 3416 C C . VAL A 1 412 ? -16.564 17.501 15.247 1.00 86.31 412 VAL A C 1
ATOM 3418 O O . VAL A 1 412 ? -16.021 16.417 15.456 1.00 86.31 412 VAL A O 1
ATOM 3421 N N . PHE A 1 413 ? -17.825 17.763 15.585 1.00 87.88 413 PHE A N 1
ATOM 3422 C CA . PHE A 1 413 ? -18.751 16.787 16.155 1.00 87.88 413 PHE A CA 1
ATOM 3423 C C . PHE A 1 413 ? -19.949 16.591 15.228 1.00 87.88 413 PHE A C 1
ATOM 3425 O O . PHE A 1 413 ? -20.514 17.566 14.731 1.00 87.88 413 PHE A O 1
ATOM 3432 N N . THR A 1 414 ? -20.360 15.340 15.037 1.00 88.44 414 THR A N 1
ATOM 3433 C CA . THR A 1 414 ? -21.620 14.983 14.378 1.00 88.44 414 THR A CA 1
ATOM 3434 C C . THR A 1 414 ? -22.712 14.836 15.427 1.00 88.44 414 THR A C 1
ATOM 3436 O O . THR A 1 414 ? -22.531 14.158 16.438 1.00 88.44 414 THR A O 1
ATOM 3439 N N . VAL A 1 415 ? -23.860 15.455 15.174 1.00 91.00 415 VAL A N 1
ATOM 3440 C CA . VAL A 1 415 ? -25.035 15.419 16.042 1.00 91.00 415 VAL A CA 1
ATOM 3441 C C . VAL A 1 415 ? -26.198 14.812 15.268 1.00 91.00 415 VAL A C 1
ATOM 3443 O O . VAL A 1 415 ? -26.580 15.309 14.205 1.00 91.00 415 VAL A O 1
ATOM 3446 N N . VAL A 1 416 ? -26.769 13.739 15.814 1.00 91.12 416 VAL A N 1
ATOM 3447 C CA . VAL A 1 416 ? -28.038 13.157 15.361 1.00 91.12 416 VAL A CA 1
ATOM 3448 C C . VAL A 1 416 ? -29.105 13.559 16.370 1.00 91.12 416 VAL A C 1
ATOM 3450 O O . VAL A 1 416 ? -29.065 13.111 17.511 1.00 91.12 416 VAL A O 1
ATOM 3453 N N . LEU A 1 417 ? -30.043 14.410 15.960 1.00 93.12 417 LEU A N 1
ATOM 3454 C CA . LEU A 1 417 ? -31.107 14.948 16.806 1.00 93.12 417 LEU A CA 1
ATOM 3455 C C . LEU A 1 417 ? -32.475 14.551 16.251 1.00 93.12 417 LEU A C 1
ATOM 3457 O O . LEU A 1 417 ? -32.814 14.905 15.121 1.00 93.12 417 LEU A O 1
ATOM 3461 N N . LEU A 1 418 ? -33.284 13.865 17.054 1.00 93.62 418 LEU A N 1
ATOM 3462 C CA . LEU A 1 418 ? -34.666 13.527 16.729 1.00 93.62 418 LEU A CA 1
ATOM 3463 C C . LEU A 1 418 ? -35.630 14.321 17.605 1.00 93.62 418 LEU A C 1
ATOM 3465 O O . LEU A 1 418 ? -35.452 14.414 18.819 1.00 93.62 418 LEU A O 1
ATOM 3469 N N . ARG A 1 419 ? -36.681 14.864 16.989 1.00 92.06 419 ARG A N 1
ATOM 3470 C CA . ARG A 1 419 ? -37.752 15.584 17.689 1.00 92.06 419 ARG A CA 1
ATOM 3471 C C . ARG A 1 419 ? -39.105 15.354 17.032 1.00 92.06 419 ARG A C 1
ATOM 3473 O O . ARG A 1 419 ? -39.187 15.104 15.831 1.00 92.06 419 ARG A O 1
ATOM 3480 N N . VAL A 1 420 ? -40.172 15.499 17.808 1.00 90.06 420 VAL A N 1
ATOM 3481 C CA . VAL A 1 420 ? -41.546 15.492 17.293 1.00 90.06 420 VAL A CA 1
ATOM 3482 C C . VAL A 1 420 ? -41.844 16.858 16.682 1.00 90.06 420 VAL A C 1
ATOM 3484 O O . VAL A 1 420 ? -41.784 17.875 17.373 1.00 90.06 420 VAL A O 1
ATOM 3487 N N . LYS A 1 421 ? -42.143 16.905 15.382 1.00 85.88 421 LYS A N 1
ATOM 3488 C CA . LYS A 1 421 ? -42.422 18.162 14.682 1.00 85.88 421 LYS A CA 1
ATOM 3489 C C . LYS A 1 421 ? -43.832 18.648 15.017 1.00 85.88 421 LYS A C 1
ATOM 3491 O O . LYS A 1 421 ? -44.808 17.970 14.705 1.00 85.88 421 LYS A O 1
ATOM 3496 N N . LYS A 1 422 ? -43.927 19.829 15.637 1.00 84.88 422 LYS A N 1
ATOM 3497 C CA . LYS A 1 422 ? -45.193 20.526 15.923 1.00 84.88 422 LYS A CA 1
ATOM 3498 C C . LYS A 1 422 ? -45.418 21.658 14.915 1.00 84.88 422 LYS A C 1
ATOM 3500 O O . LYS A 1 422 ? -44.464 22.207 14.357 1.00 84.88 422 LYS A O 1
ATOM 3505 N N . GLU A 1 423 ? -46.678 22.000 14.674 1.00 76.38 423 GLU A N 1
ATOM 3506 C CA . GLU A 1 423 ? -47.053 23.090 13.771 1.00 76.38 423 GLU A CA 1
ATOM 3507 C C . GLU A 1 423 ? -46.494 24.430 14.293 1.00 76.38 423 GLU A C 1
ATOM 3509 O O . GLU A 1 423 ? -46.620 24.744 15.475 1.00 76.38 423 GLU A O 1
ATOM 3514 N N . GLY A 1 424 ? -45.805 25.192 13.436 1.00 77.19 424 GLY A N 1
ATOM 3515 C CA . GLY A 1 424 ? -45.172 26.467 13.808 1.00 77.19 424 GLY A CA 1
ATOM 3516 C C . GLY A 1 424 ? -43.803 26.377 14.502 1.00 77.19 424 GLY A C 1
ATOM 3517 O O . GLY A 1 424 ? -43.247 27.416 14.854 1.00 77.19 424 GLY A O 1
ATOM 3518 N N . MET A 1 425 ? -43.221 25.183 14.688 1.00 84.12 425 MET A N 1
ATOM 3519 C CA . MET A 1 425 ? -41.856 25.066 15.223 1.00 84.12 425 MET A CA 1
ATOM 3520 C C . MET A 1 425 ? -40.790 25.531 14.213 1.00 84.12 425 MET A C 1
ATOM 3522 O O . MET A 1 425 ? -40.824 25.095 13.058 1.00 84.12 425 MET A O 1
ATOM 3526 N N . PRO A 1 426 ? -39.787 26.324 14.645 1.00 85.75 426 PRO A N 1
ATOM 3527 C CA . PRO A 1 426 ? -38.666 26.706 13.794 1.00 85.75 426 PRO A CA 1
ATOM 3528 C C . PRO A 1 426 ? -37.788 25.498 13.440 1.00 85.75 426 PRO A C 1
ATOM 3530 O O . PRO A 1 426 ? -37.673 24.510 14.185 1.00 85.75 426 PRO A O 1
ATOM 3533 N N . SER A 1 427 ? -37.141 25.573 12.282 1.00 87.38 427 SER A N 1
ATOM 3534 C CA . SER A 1 427 ? -36.170 24.567 11.848 1.00 87.38 427 SER A CA 1
ATOM 3535 C C . SER A 1 427 ? -34.913 24.602 12.727 1.00 87.38 427 SER A C 1
ATOM 3537 O O . SER A 1 427 ? -34.518 25.650 13.237 1.00 87.38 427 SER A O 1
ATOM 3539 N N . ILE A 1 428 ? -34.229 23.462 12.878 1.00 88.88 428 ILE A N 1
ATOM 3540 C CA . ILE A 1 428 ? -32.940 23.415 13.597 1.00 88.88 428 ILE A CA 1
ATOM 3541 C C . ILE A 1 428 ? -31.910 24.353 12.952 1.00 88.88 428 ILE A C 1
ATOM 3543 O O . ILE A 1 428 ? -31.109 24.980 13.642 1.00 88.88 428 ILE A O 1
ATOM 3547 N N . GLN A 1 429 ? -31.972 24.515 11.629 1.00 86.12 429 GLN A N 1
ATOM 3548 C CA . GLN A 1 429 ? -31.120 25.456 10.915 1.00 86.12 429 GLN A CA 1
ATOM 3549 C C . GLN A 1 429 ? -31.359 26.910 11.352 1.00 86.12 429 GLN A C 1
ATOM 3551 O O . GLN A 1 429 ? -30.389 27.642 11.528 1.00 86.12 429 GLN A O 1
ATOM 3556 N N . GLU A 1 430 ? -32.607 27.337 11.554 1.00 86.38 430 GLU A N 1
ATOM 3557 C CA . GLU A 1 430 ? -32.926 28.686 12.053 1.00 86.38 430 GLU A CA 1
ATOM 3558 C C . GLU A 1 430 ? -32.504 28.886 13.512 1.00 86.38 430 GLU A C 1
ATOM 3560 O O . GLU A 1 430 ? -32.073 29.978 13.886 1.00 86.38 430 GLU A O 1
ATOM 3565 N N . LEU A 1 431 ? -32.595 27.830 14.325 1.00 85.75 431 LEU A N 1
ATOM 3566 C CA . LEU A 1 431 ? -32.223 27.878 15.737 1.00 85.75 431 LEU A CA 1
ATOM 3567 C C . LEU A 1 431 ? -30.709 27.977 15.956 1.00 85.75 431 LEU A C 1
ATOM 3569 O O . LEU A 1 431 ? -30.299 28.620 16.916 1.00 85.75 431 LEU A O 1
ATOM 3573 N N . LEU A 1 432 ? -29.884 27.390 15.080 1.00 87.69 432 LEU A N 1
ATOM 3574 C CA . LEU A 1 432 ? -28.436 27.262 15.310 1.00 87.69 432 LEU A CA 1
ATOM 3575 C C . LEU A 1 432 ? -27.554 28.131 14.401 1.00 87.69 432 LEU A C 1
ATOM 3577 O O . LEU A 1 432 ? -26.436 28.490 14.776 1.00 87.69 432 LEU A O 1
ATOM 3581 N N . LYS A 1 433 ? -28.006 28.477 13.189 1.00 82.69 433 LYS A N 1
ATOM 3582 C CA . LYS A 1 433 ? -27.157 29.173 12.211 1.00 82.69 433 LYS A CA 1
ATOM 3583 C C . LYS A 1 433 ? -26.811 30.591 12.686 1.00 82.69 433 LYS A C 1
ATOM 3585 O O . LYS A 1 433 ? -27.695 31.399 12.952 1.00 82.69 433 LYS A O 1
ATOM 3590 N N . ASN A 1 434 ? -25.512 30.906 12.712 1.00 77.38 434 ASN A N 1
ATOM 3591 C CA . ASN A 1 434 ? -24.939 32.212 13.079 1.00 77.38 434 ASN A CA 1
ATOM 3592 C C . ASN A 1 434 ? -25.220 32.680 14.523 1.00 77.38 434 ASN A C 1
ATOM 3594 O O . ASN A 1 434 ? -25.172 33.882 14.782 1.00 77.38 434 ASN A O 1
ATOM 3598 N N . LYS A 1 435 ? -25.524 31.768 15.455 1.00 79.88 435 LYS A N 1
ATOM 3599 C CA . LYS A 1 435 ? -25.797 32.135 16.854 1.00 79.88 435 LYS A CA 1
ATOM 3600 C C . LYS A 1 435 ? -24.547 32.280 17.719 1.00 79.88 435 LYS A C 1
ATOM 3602 O O . LYS A 1 435 ? -24.499 33.181 18.547 1.00 79.88 435 LYS A O 1
ATOM 3607 N N . ASP A 1 436 ? -23.524 31.469 17.468 1.00 77.81 436 ASP A N 1
ATOM 3608 C CA . ASP A 1 436 ? -22.212 31.593 18.102 1.00 77.81 436 ASP A CA 1
ATOM 3609 C C . ASP A 1 436 ? -21.130 31.662 17.016 1.00 77.81 436 ASP A C 1
ATOM 3611 O O . ASP A 1 436 ? -21.076 30.825 16.118 1.00 77.81 436 ASP A O 1
ATOM 3615 N N . GLN A 1 437 ? -20.263 32.676 17.073 1.00 73.94 437 GLN A N 1
ATOM 3616 C CA . GLN A 1 437 ? -19.153 32.828 16.123 1.00 73.94 437 GLN A CA 1
ATOM 3617 C C . GLN A 1 437 ? -18.061 31.764 16.318 1.00 73.94 437 GLN A C 1
ATOM 3619 O O . GLN A 1 437 ? -17.257 31.540 15.414 1.00 73.94 437 GLN A O 1
ATOM 3624 N N . ARG A 1 438 ? -18.034 31.108 17.484 1.00 80.25 438 ARG A N 1
ATOM 3625 C CA . ARG A 1 438 ? -17.075 30.060 17.852 1.00 80.25 438 ARG A CA 1
ATOM 3626 C C . ARG A 1 438 ? -17.498 28.677 17.361 1.00 80.25 438 ARG A C 1
ATOM 3628 O O . ARG A 1 438 ? -16.639 27.804 17.261 1.00 80.25 438 ARG A O 1
ATOM 3635 N N . ILE A 1 439 ? -18.790 28.479 17.075 1.00 86.25 439 ILE A N 1
ATOM 3636 C CA . ILE A 1 439 ? -19.366 27.195 16.658 1.00 86.25 439 ILE A CA 1
ATOM 3637 C C . ILE A 1 439 ? -20.051 27.363 15.302 1.00 86.25 439 ILE A C 1
ATOM 3639 O O . ILE A 1 439 ? -21.120 27.954 15.163 1.00 86.25 439 ILE A O 1
ATOM 3643 N N . ARG A 1 440 ? -19.439 26.788 14.272 1.00 87.94 440 ARG A N 1
ATOM 3644 C CA . ARG A 1 440 ? -19.974 26.761 12.918 1.00 87.94 440 ARG A CA 1
ATOM 3645 C C . ARG A 1 440 ? -20.893 25.556 12.734 1.00 87.94 440 ARG A C 1
ATOM 3647 O O . ARG A 1 440 ? -20.456 24.409 12.777 1.00 87.94 440 ARG A O 1
ATOM 3654 N N . PHE A 1 441 ? -22.160 25.840 12.452 1.00 90.38 441 PHE A N 1
ATOM 3655 C CA . PHE A 1 441 ? -23.174 24.846 12.108 1.00 90.38 441 PHE A CA 1
ATOM 3656 C C . PHE A 1 441 ? -23.128 24.466 10.619 1.00 90.38 441 PHE A C 1
ATOM 3658 O O . PHE A 1 441 ? -23.131 25.339 9.744 1.00 90.38 441 PHE A O 1
ATOM 3665 N N . ILE A 1 442 ? -23.130 23.163 10.332 1.00 87.31 442 ILE A N 1
ATOM 3666 C CA . ILE A 1 442 ? -23.150 22.586 8.984 1.00 87.31 442 ILE A CA 1
ATOM 3667 C C . ILE A 1 442 ? -24.274 21.545 8.940 1.00 87.31 442 ILE A C 1
ATOM 3669 O O . ILE A 1 442 ? -24.149 20.467 9.513 1.00 87.31 442 ILE A O 1
ATOM 3673 N N . LEU A 1 443 ? -25.388 21.863 8.279 1.00 86.06 443 LEU A N 1
ATOM 3674 C CA . LEU A 1 443 ? -26.492 20.917 8.114 1.00 86.06 443 LEU A CA 1
ATOM 3675 C C . LEU A 1 443 ? -26.130 19.870 7.060 1.00 86.06 443 LEU A C 1
ATOM 3677 O O . LEU A 1 443 ? -25.799 20.245 5.936 1.00 86.06 443 LEU A O 1
ATOM 3681 N N . ASP A 1 444 ? -26.259 18.588 7.402 1.00 84.12 444 ASP A N 1
ATOM 3682 C CA . ASP A 1 444 ? -26.032 17.500 6.450 1.00 84.12 444 ASP A CA 1
ATOM 3683 C C . ASP A 1 444 ? -27.353 16.985 5.866 1.00 84.12 444 ASP A C 1
ATOM 3685 O O . ASP A 1 444 ? -27.503 16.941 4.645 1.00 84.12 444 ASP A O 1
ATOM 3689 N N . ARG A 1 445 ? -28.331 16.608 6.707 1.00 85.94 445 ARG A N 1
ATOM 3690 C CA . ARG A 1 445 ? -29.650 16.157 6.226 1.00 85.94 445 ARG A CA 1
ATOM 3691 C C . ARG A 1 445 ? -30.776 16.379 7.233 1.00 85.94 445 ARG A C 1
ATOM 3693 O O . ARG A 1 445 ? -30.553 16.383 8.443 1.00 85.94 445 ARG A O 1
ATOM 3700 N N . VAL A 1 446 ? -31.997 16.451 6.708 1.00 88.31 446 VAL A N 1
ATOM 3701 C CA . VAL A 1 446 ? -33.248 16.421 7.476 1.00 88.31 446 VAL A CA 1
ATOM 3702 C C . VAL A 1 446 ? -34.185 15.408 6.827 1.00 88.31 446 VAL A C 1
ATOM 3704 O O . VAL A 1 446 ? -34.373 15.448 5.612 1.00 88.31 446 VAL A O 1
ATOM 3707 N N . GLN A 1 447 ? -34.763 14.499 7.611 1.00 88.88 447 GLN A N 1
ATOM 3708 C CA . GLN A 1 447 ? -35.721 13.508 7.110 1.00 88.88 447 GLN A CA 1
ATOM 3709 C C . GLN A 1 447 ? -36.782 13.156 8.158 1.00 88.88 447 GLN A C 1
ATOM 3711 O O . GLN A 1 447 ? -36.511 13.185 9.356 1.00 88.88 447 GLN A O 1
ATOM 3716 N N . ASN A 1 448 ? -37.976 12.767 7.707 1.00 87.56 448 ASN A N 1
ATOM 3717 C CA . ASN A 1 448 ? -39.006 12.205 8.581 1.00 87.56 448 ASN A CA 1
ATOM 3718 C C . ASN A 1 448 ? -38.806 10.691 8.682 1.00 87.56 448 ASN A C 1
ATOM 3720 O O . ASN A 1 448 ? -38.701 10.019 7.658 1.00 87.56 448 ASN A O 1
ATOM 3724 N N . VAL A 1 449 ? -38.739 10.165 9.904 1.00 84.81 449 VAL A N 1
ATOM 3725 C CA . VAL A 1 449 ? -38.370 8.758 10.153 1.00 84.81 449 VAL A CA 1
ATOM 3726 C C . VAL A 1 449 ? -39.583 7.912 10.504 1.00 84.81 449 VAL A C 1
ATOM 3728 O O . VAL A 1 449 ? -39.708 6.782 10.047 1.00 84.81 449 VAL A O 1
ATOM 3731 N N . ASN A 1 450 ? -40.471 8.455 11.332 1.00 82.19 450 ASN A N 1
ATOM 3732 C CA . ASN A 1 450 ? -41.675 7.778 11.791 1.00 82.19 450 ASN A CA 1
ATOM 3733 C C . ASN A 1 450 ? -42.736 8.817 12.183 1.00 82.19 450 ASN A C 1
ATOM 3735 O O . ASN A 1 450 ? -42.479 10.018 12.127 1.00 82.19 450 ASN A O 1
ATOM 3739 N N . PHE A 1 451 ? -43.914 8.364 12.592 1.00 83.06 451 PHE A N 1
ATOM 3740 C CA . PHE A 1 451 ? -45.020 9.197 13.043 1.00 83.06 451 PHE A CA 1
ATOM 3741 C C . PHE A 1 451 ? -45.480 8.729 14.422 1.00 83.06 451 PHE A C 1
ATOM 3743 O O . PHE A 1 451 ? -45.683 7.534 14.625 1.00 83.06 451 PHE A O 1
ATOM 3750 N N . ILE A 1 452 ? -45.660 9.663 15.361 1.00 83.50 452 ILE A N 1
ATOM 3751 C CA . ILE A 1 452 ? -46.321 9.346 16.641 1.00 83.50 452 ILE A CA 1
ATOM 3752 C C . ILE A 1 452 ? -47.823 9.138 16.404 1.00 83.50 452 ILE A C 1
ATOM 3754 O O . ILE A 1 452 ? -48.442 8.249 16.980 1.00 83.50 452 ILE A O 1
ATOM 3758 N N . ASP A 1 453 ? -48.395 9.936 15.503 1.00 77.81 453 ASP A N 1
ATOM 3759 C CA . ASP A 1 453 ? -49.751 9.812 14.975 1.00 77.81 453 ASP A CA 1
ATOM 3760 C C . ASP A 1 453 ? -49.819 10.407 13.558 1.00 77.81 453 ASP A C 1
ATOM 3762 O O . ASP A 1 453 ? -48.836 10.959 13.067 1.00 77.81 453 ASP A O 1
ATOM 3766 N N . GLN A 1 454 ? -50.986 10.342 12.907 1.00 72.12 454 GLN A N 1
ATOM 3767 C CA . GLN A 1 454 ? -51.185 10.807 11.524 1.00 72.12 454 GLN A CA 1
ATOM 3768 C C . GLN A 1 454 ? -50.776 12.275 11.263 1.00 72.12 454 GLN A C 1
ATOM 3770 O O . GLN A 1 454 ? -50.589 12.646 10.107 1.00 72.12 454 GLN A O 1
ATOM 3775 N N . SER A 1 455 ? -50.626 13.104 12.302 1.00 76.69 455 SER A N 1
ATOM 3776 C CA . SER A 1 455 ? -50.344 14.545 12.210 1.00 76.69 455 SER A CA 1
ATOM 3777 C C . SER A 1 455 ? -48.966 14.977 12.734 1.00 76.69 455 SER A C 1
ATOM 3779 O O . SER A 1 455 ? -48.562 16.108 12.475 1.00 76.69 455 SER A O 1
ATOM 3781 N N . HIS A 1 456 ? -48.216 14.105 13.419 1.00 85.50 456 HIS A N 1
ATOM 3782 C CA . HIS A 1 456 ? -46.954 14.474 14.080 1.00 85.50 456 HIS A CA 1
ATOM 3783 C C . HIS A 1 456 ? -45.791 13.565 13.648 1.00 85.50 456 HIS A C 1
ATOM 3785 O O . HIS A 1 456 ? -45.586 12.495 14.238 1.00 85.50 456 HIS A O 1
ATOM 3791 N N . PRO A 1 457 ? -45.006 13.969 12.629 1.00 89.31 457 PRO A N 1
ATOM 3792 C CA . PRO A 1 457 ? -43.809 13.239 12.234 1.00 89.31 457 PRO A CA 1
ATOM 3793 C C . PRO A 1 457 ? -42.664 13.434 13.236 1.00 89.31 457 PRO A C 1
ATOM 3795 O O . PRO A 1 457 ? -42.464 14.517 13.791 1.00 89.31 457 PRO A O 1
ATOM 3798 N N . ILE A 1 458 ? -41.862 12.387 13.407 1.00 90.56 458 ILE A N 1
ATOM 3799 C CA . ILE A 1 458 ? -40.550 12.431 14.050 1.00 90.56 458 ILE A CA 1
ATOM 3800 C C . ILE A 1 458 ? -39.528 12.872 12.997 1.00 90.56 458 ILE A C 1
ATOM 3802 O O . ILE A 1 458 ? -39.244 12.147 12.039 1.00 90.56 458 ILE A O 1
ATOM 3806 N N . GLU A 1 459 ? -38.984 14.070 13.186 1.00 91.88 459 GLU A N 1
ATOM 3807 C CA . GLU A 1 459 ? -37.990 14.703 12.320 1.00 91.88 459 GLU A CA 1
ATOM 3808 C C . GLU A 1 459 ? -36.582 14.375 12.837 1.00 91.88 459 GLU A C 1
ATOM 3810 O O . GLU A 1 459 ? -36.215 14.765 13.949 1.00 91.88 459 GLU A O 1
ATOM 3815 N N . ALA A 1 460 ? -35.785 13.672 12.030 1.00 92.44 460 ALA A N 1
ATOM 3816 C CA . ALA A 1 460 ? -34.364 13.455 12.273 1.00 92.44 460 ALA A CA 1
ATOM 3817 C C . ALA A 1 460 ? -33.535 14.532 11.575 1.00 92.44 460 ALA A C 1
ATOM 3819 O O . ALA A 1 460 ? -33.623 14.724 10.361 1.00 92.44 460 ALA A O 1
ATOM 3820 N N . ASN A 1 461 ? -32.693 15.196 12.356 1.00 93.69 461 ASN A N 1
ATOM 3821 C CA . ASN A 1 461 ? -31.755 16.216 11.927 1.00 93.69 461 ASN A CA 1
ATOM 3822 C C . ASN A 1 461 ? -30.340 15.677 12.145 1.00 93.69 461 ASN A C 1
ATOM 3824 O O . ASN A 1 461 ? -29.956 15.399 13.280 1.00 93.69 461 ASN A O 1
ATOM 3828 N N . VAL A 1 462 ? -29.568 15.534 11.067 1.00 91.12 462 VAL A N 1
ATOM 3829 C CA . VAL A 1 462 ? -28.143 15.186 11.144 1.00 91.12 462 VAL A CA 1
ATOM 3830 C C . VAL A 1 462 ? -27.342 16.395 10.702 1.00 91.12 462 VAL A C 1
ATOM 3832 O O . VAL A 1 462 ? -27.535 16.912 9.596 1.00 91.12 462 VAL A O 1
ATOM 3835 N N . PHE A 1 463 ? -26.464 16.866 11.575 1.00 92.19 463 PHE A N 1
ATOM 3836 C CA . PHE A 1 463 ? -25.653 18.048 11.323 1.00 92.19 463 PHE A CA 1
ATOM 3837 C C . PHE A 1 463 ? -24.322 17.969 12.056 1.00 92.19 463 PHE A C 1
ATOM 3839 O O . PHE A 1 463 ? -24.160 17.222 13.019 1.00 92.19 463 PHE A O 1
ATOM 3846 N N . ARG A 1 464 ? -23.374 18.787 11.609 1.00 91.38 464 ARG A N 1
ATOM 3847 C CA . ARG A 1 464 ? -22.060 18.932 12.218 1.00 91.38 464 ARG A CA 1
ATOM 3848 C C . ARG A 1 464 ? -21.907 20.286 12.881 1.00 91.38 464 ARG A C 1
ATOM 3850 O O . ARG A 1 464 ? -22.397 21.308 12.393 1.00 91.38 464 ARG A O 1
ATOM 3857 N N . LEU A 1 465 ? -21.188 20.272 13.991 1.00 91.44 465 LEU A N 1
ATOM 3858 C CA . LEU A 1 465 ? -20.758 21.453 14.717 1.00 91.44 465 LEU A CA 1
ATOM 3859 C C . LEU A 1 465 ? -19.233 21.479 14.707 1.00 91.44 465 LEU A C 1
ATOM 3861 O O . LEU A 1 465 ? -18.582 20.600 15.269 1.00 91.44 465 LEU A O 1
ATOM 3865 N N . GLN A 1 466 ? -18.676 22.476 14.028 1.00 89.81 466 GLN A N 1
ATOM 3866 C CA . GLN A 1 466 ? -17.243 22.741 13.987 1.00 89.81 466 GLN A CA 1
ATOM 3867 C C . GLN A 1 466 ? -16.929 23.857 14.979 1.00 89.81 466 GLN A C 1
ATOM 3869 O O . GLN A 1 466 ? -17.509 24.936 14.886 1.00 89.81 466 GLN A O 1
ATOM 3874 N N . MET A 1 467 ? -16.013 23.620 15.911 1.00 88.81 467 MET A N 1
ATOM 3875 C CA . MET A 1 467 ? -15.618 24.599 16.922 1.00 88.81 467 MET A CA 1
ATOM 3876 C C . MET A 1 467 ? -14.109 24.792 16.977 1.00 88.81 467 MET A C 1
ATOM 3878 O O . MET A 1 467 ? -13.344 23.849 16.770 1.00 88.81 467 MET A O 1
ATOM 3882 N N . ALA A 1 468 ? -13.691 26.014 17.306 1.00 83.12 468 ALA A N 1
ATOM 3883 C CA . ALA A 1 468 ? -12.284 26.328 17.503 1.00 83.12 468 ALA A CA 1
ATOM 3884 C C . ALA A 1 468 ? -11.719 25.575 18.718 1.00 83.12 468 ALA A C 1
ATOM 3886 O O . ALA A 1 468 ? -12.344 25.500 19.780 1.00 83.12 468 ALA A O 1
ATOM 3887 N N . LYS A 1 469 ? -10.501 25.048 18.584 1.00 77.00 469 LYS A N 1
ATOM 3888 C CA . LYS A 1 469 ? -9.786 24.359 19.663 1.00 77.00 469 LYS A CA 1
ATOM 3889 C C . LYS A 1 469 ? -9.339 25.371 20.725 1.00 77.00 469 LYS A C 1
ATOM 3891 O O . LYS A 1 469 ? -8.341 26.072 20.553 1.00 77.00 469 LYS A O 1
ATOM 3896 N N . LEU A 1 470 ? -10.075 25.445 21.833 1.00 78.12 470 LEU A N 1
ATOM 3897 C CA . LEU A 1 470 ? -9.741 26.307 22.968 1.00 78.12 470 LEU A CA 1
ATOM 3898 C C . LEU A 1 470 ? -8.696 25.659 23.884 1.00 78.12 470 LEU A C 1
ATOM 3900 O O . LEU A 1 470 ? -8.651 24.441 24.043 1.00 78.12 470 LEU A O 1
ATOM 3904 N N . HIS A 1 471 ? -7.884 26.487 24.547 1.00 69.06 471 HIS A N 1
ATOM 3905 C CA . HIS A 1 471 ? -6.899 26.020 25.530 1.00 69.06 471 HIS A CA 1
ATOM 3906 C C . HIS A 1 471 ? -7.529 25.254 26.701 1.00 69.06 471 HIS A C 1
ATOM 3908 O O . HIS A 1 471 ? -6.909 24.333 27.219 1.00 69.06 471 HIS A O 1
ATOM 3914 N N . SER A 1 472 ? -8.765 25.588 27.080 1.00 75.38 472 SER A N 1
ATOM 3915 C CA . SER A 1 472 ? -9.536 24.875 28.107 1.00 75.38 472 SER A CA 1
ATOM 3916 C C . SER A 1 472 ? -9.847 23.423 27.738 1.00 75.38 472 SER A C 1
ATOM 3918 O O . SER A 1 472 ? -10.136 22.620 28.621 1.00 75.38 472 SER A O 1
ATOM 3920 N N . PHE A 1 473 ? -9.783 23.071 26.452 1.00 78.00 473 PHE A N 1
ATOM 3921 C CA . PHE A 1 473 ? -9.994 21.705 25.983 1.00 78.00 473 PHE A CA 1
ATOM 3922 C C . PHE A 1 473 ? -8.708 20.886 26.003 1.00 78.00 473 PHE A C 1
ATOM 3924 O O . PHE A 1 473 ? -8.758 19.710 25.678 1.00 78.00 473 PHE A O 1
ATOM 3931 N N . LEU A 1 474 ? -7.556 21.467 26.336 1.00 64.44 474 LEU A N 1
ATOM 3932 C CA . LEU A 1 474 ? -6.281 20.760 26.304 1.00 64.44 474 LEU A CA 1
ATOM 3933 C C . LEU A 1 474 ? -5.942 20.189 27.679 1.00 64.44 474 LEU A C 1
ATOM 3935 O O . LEU A 1 474 ? -6.086 20.852 28.707 1.00 64.44 474 LEU A O 1
ATOM 3939 N N . ARG A 1 475 ? -5.469 18.945 27.692 1.00 63.94 475 ARG A N 1
ATOM 3940 C CA . ARG A 1 475 ? -4.830 18.334 28.858 1.00 63.94 475 ARG A CA 1
ATOM 3941 C C . ARG A 1 475 ? -3.407 18.886 29.024 1.00 63.94 475 ARG A C 1
ATOM 3943 O O . ARG A 1 475 ? -2.899 19.607 28.165 1.00 63.94 475 ARG A O 1
ATOM 3950 N N . MET A 1 476 ? -2.745 18.534 30.129 1.00 45.03 476 MET A N 1
ATOM 3951 C CA . MET A 1 476 ? -1.370 18.983 30.413 1.00 45.03 476 MET A CA 1
ATOM 3952 C C . MET A 1 476 ? -0.337 18.511 29.373 1.00 45.03 476 MET A C 1
ATOM 3954 O O . MET A 1 476 ? 0.687 19.161 29.201 1.00 45.03 476 MET A O 1
ATOM 3958 N N . ASP A 1 477 ? -0.620 17.418 28.663 1.00 45.00 477 ASP A N 1
ATOM 3959 C CA . ASP A 1 477 ? 0.181 16.867 27.559 1.00 45.00 477 ASP A CA 1
ATOM 3960 C C . ASP A 1 477 ? -0.213 17.432 26.177 1.00 45.00 477 ASP A C 1
ATOM 3962 O O . ASP A 1 477 ? 0.217 16.921 25.145 1.00 45.00 477 ASP A O 1
ATOM 3966 N N . PHE A 1 478 ? -1.048 18.477 26.146 1.00 54.53 478 PHE A N 1
ATOM 3967 C CA . PHE A 1 478 ? -1.609 19.094 24.940 1.00 54.53 478 PHE A CA 1
ATOM 3968 C C . PHE A 1 478 ? -2.521 18.187 24.097 1.00 54.53 478 PHE A C 1
ATOM 3970 O O . PHE A 1 478 ? -2.910 18.581 22.995 1.00 54.53 478 PHE A O 1
ATOM 3977 N N . SER A 1 479 ? -2.934 17.023 24.609 1.00 58.94 479 SER A N 1
ATOM 3978 C CA . SER A 1 479 ? -4.000 16.227 23.992 1.00 58.94 479 SER A CA 1
ATOM 3979 C C . SER A 1 479 ? -5.374 16.872 24.216 1.00 58.94 479 SER A C 1
ATOM 3981 O O . SER A 1 479 ? -5.600 17.603 25.186 1.00 58.94 479 SER A O 1
ATOM 3983 N N . VAL A 1 480 ? -6.318 16.623 23.304 1.00 69.12 480 VAL A N 1
ATOM 3984 C CA . VAL A 1 480 ? -7.674 17.184 23.394 1.00 69.12 480 VAL A CA 1
ATOM 3985 C C . VAL A 1 480 ? -8.522 16.371 24.373 1.00 69.12 480 VAL A C 1
ATOM 3987 O O . VAL A 1 480 ? -8.740 15.172 24.214 1.00 69.12 480 VAL A O 1
ATOM 3990 N N . ASN A 1 481 ? -9.072 17.047 25.374 1.00 71.81 481 ASN A N 1
ATOM 3991 C CA . ASN A 1 481 ? -10.092 16.534 26.266 1.00 71.81 481 ASN A CA 1
ATOM 3992 C C . ASN A 1 481 ? -11.475 16.610 25.598 1.00 71.81 481 ASN A C 1
ATOM 3994 O O . ASN A 1 481 ? -12.208 17.592 25.738 1.00 71.81 481 ASN A O 1
ATOM 3998 N N . LEU A 1 482 ? -11.833 15.539 24.885 1.00 72.00 482 LEU A N 1
ATOM 3999 C CA . LEU A 1 482 ? -13.108 15.426 24.171 1.00 72.00 482 LEU A CA 1
ATOM 4000 C C . LEU A 1 482 ? -14.335 15.550 25.084 1.00 72.00 482 LEU A C 1
ATOM 4002 O O . LEU A 1 482 ? -15.367 16.011 24.615 1.00 72.00 482 LEU A O 1
ATOM 4006 N N . TYR A 1 483 ? -14.230 15.215 26.374 1.00 72.25 483 TYR A N 1
ATOM 4007 C CA . TYR A 1 483 ? -15.341 15.363 27.319 1.00 72.25 483 TYR A CA 1
ATOM 4008 C C . TYR A 1 483 ? -15.693 16.831 27.550 1.00 72.25 483 TYR A C 1
ATOM 4010 O O . TYR A 1 483 ? -16.857 17.205 27.462 1.00 72.25 483 TYR A O 1
ATOM 4018 N N . VAL A 1 484 ? -14.684 17.673 27.786 1.00 77.81 484 VAL A N 1
ATOM 4019 C CA . VAL A 1 484 ? -14.881 19.115 28.011 1.00 77.81 484 VAL A CA 1
ATOM 4020 C C . VAL A 1 484 ? -15.343 19.801 26.725 1.00 77.81 484 VAL A C 1
ATOM 4022 O O . VAL A 1 484 ? -16.243 20.633 26.762 1.00 77.81 484 VAL A O 1
ATOM 4025 N N . ALA A 1 485 ? -14.778 19.419 25.574 1.00 82.62 485 ALA A N 1
ATOM 4026 C CA . ALA A 1 485 ? -15.214 19.944 24.279 1.00 82.62 485 ALA A CA 1
ATOM 4027 C C . ALA A 1 485 ? -16.665 19.542 23.945 1.00 82.62 485 ALA A C 1
ATOM 4029 O O . ALA A 1 485 ? -17.447 20.358 23.461 1.00 82.62 485 ALA A O 1
ATOM 4030 N N . ARG A 1 486 ? -17.052 18.296 24.246 1.00 84.75 486 ARG A N 1
ATOM 4031 C CA . ARG A 1 486 ? -18.421 17.797 24.071 1.00 84.75 486 ARG A CA 1
ATOM 4032 C C . ARG A 1 486 ? -19.405 18.474 25.024 1.00 84.75 486 ARG A C 1
ATOM 4034 O O . ARG A 1 486 ? -20.514 18.780 24.606 1.00 84.75 486 ARG A O 1
ATOM 4041 N N . ASP A 1 487 ? -19.020 18.719 26.272 1.00 83.44 487 ASP A N 1
ATOM 4042 C CA . ASP A 1 487 ? -19.848 19.447 27.243 1.00 83.44 487 ASP A CA 1
ATOM 4043 C C . ASP A 1 487 ? -20.202 20.856 26.735 1.00 83.44 487 ASP A C 1
ATOM 4045 O O . ASP A 1 487 ? -21.349 21.286 26.834 1.00 83.44 487 ASP A O 1
ATOM 4049 N N . GLU A 1 488 ? -19.261 21.535 26.072 1.00 86.12 488 GLU A N 1
ATOM 4050 C CA . GLU A 1 488 ? -19.523 22.827 25.423 1.00 86.12 488 GLU A CA 1
ATOM 4051 C C . GLU A 1 488 ? -20.542 22.707 24.271 1.00 86.12 488 GLU A C 1
ATOM 4053 O O . GLU A 1 488 ? -21.415 23.562 24.122 1.00 86.12 488 GLU A O 1
ATOM 4058 N N . ILE A 1 489 ? -20.494 21.619 23.487 1.00 89.12 489 ILE A N 1
ATOM 4059 C CA . ILE A 1 489 ? -21.510 21.321 22.460 1.00 89.12 489 ILE A CA 1
ATOM 4060 C C . ILE A 1 489 ? -22.888 21.101 23.096 1.00 89.12 489 ILE A C 1
ATOM 4062 O O . ILE A 1 489 ? -23.883 21.628 22.597 1.00 89.12 489 ILE A O 1
ATOM 4066 N N . VAL A 1 490 ? -22.960 20.338 24.190 1.00 87.81 490 VAL A N 1
ATOM 4067 C CA . VAL A 1 490 ? -24.216 20.066 24.906 1.00 87.81 490 VAL A CA 1
ATOM 4068 C C . VAL A 1 490 ? -24.818 21.364 25.441 1.00 87.81 490 VAL A C 1
ATOM 4070 O O . VAL A 1 490 ? -26.009 21.604 25.234 1.00 87.81 490 VAL A O 1
ATOM 4073 N N . LYS A 1 491 ? -24.006 22.230 26.063 1.00 87.69 491 LYS A N 1
ATOM 4074 C CA . LYS A 1 491 ? -24.442 23.554 26.535 1.00 87.69 491 LYS A CA 1
ATOM 4075 C C . LYS A 1 491 ? -24.974 24.403 25.391 1.00 87.69 491 LYS A C 1
ATOM 4077 O O . LYS A 1 491 ? -26.111 24.860 25.465 1.00 87.69 491 LYS A O 1
ATOM 4082 N N . PHE A 1 492 ? -24.212 24.520 24.303 1.00 90.12 492 PHE A N 1
ATOM 4083 C CA . PHE A 1 492 ? -24.622 25.277 23.122 1.00 90.12 492 PHE A CA 1
ATOM 4084 C C . PHE A 1 492 ? -25.966 24.790 22.559 1.00 90.12 492 PHE A C 1
ATOM 4086 O O . PHE A 1 492 ? -26.853 25.598 22.286 1.00 90.12 492 PHE A O 1
ATOM 4093 N N . LEU A 1 493 ? -26.153 23.475 22.411 1.00 90.75 493 LEU A N 1
ATOM 4094 C CA . LEU A 1 493 ? -27.407 22.907 21.910 1.00 90.75 493 LEU A CA 1
ATOM 4095 C C . LEU A 1 493 ? -28.575 23.151 22.871 1.00 90.75 493 LEU A C 1
ATOM 4097 O O . LEU A 1 493 ? -29.653 23.539 22.424 1.00 90.75 493 LEU A O 1
ATOM 4101 N N . THR A 1 494 ? -28.356 22.975 24.173 1.00 89.19 494 THR A N 1
ATOM 4102 C CA . THR A 1 494 ? -29.392 23.159 25.201 1.00 89.19 494 THR A CA 1
ATOM 4103 C C . THR A 1 494 ? -29.838 24.622 25.292 1.00 89.19 494 THR A C 1
ATOM 4105 O O . THR A 1 494 ? -31.032 24.901 25.370 1.00 89.19 494 THR A O 1
ATOM 4108 N N . GLU A 1 495 ? -28.903 25.572 25.196 1.00 90.25 495 GLU A N 1
ATOM 4109 C CA . GLU A 1 495 ? -29.191 27.014 25.205 1.00 90.25 495 GLU A CA 1
ATOM 4110 C C . GLU A 1 495 ? -30.064 27.463 24.022 1.00 90.25 495 GLU A C 1
ATOM 4112 O O . GLU A 1 495 ? -30.879 28.374 24.168 1.00 90.25 495 GLU A O 1
ATOM 4117 N N . HIS A 1 496 ? -29.912 26.834 22.852 1.00 88.75 496 HIS A N 1
ATOM 4118 C CA . HIS A 1 496 ? -30.555 27.286 21.612 1.00 88.75 496 HIS A CA 1
ATOM 4119 C C . HIS A 1 496 ? -31.777 26.457 21.196 1.00 88.75 496 HIS A C 1
ATOM 4121 O O . HIS A 1 496 ? -32.636 26.960 20.471 1.00 88.75 496 HIS A O 1
ATOM 4127 N N . ILE A 1 497 ? -31.865 25.194 21.623 1.00 87.44 497 ILE A N 1
ATOM 4128 C CA . ILE A 1 497 ? -32.962 24.274 21.275 1.00 87.44 497 ILE A CA 1
ATOM 4129 C C . ILE A 1 497 ? -33.899 24.039 22.473 1.00 87.44 497 ILE A C 1
ATOM 4131 O O . ILE A 1 497 ? -35.073 23.735 22.262 1.00 87.44 497 ILE A O 1
ATOM 4135 N N . GLY A 1 498 ? -33.424 24.229 23.709 1.00 85.38 498 GLY A N 1
ATOM 4136 C CA . GLY A 1 498 ? -34.148 23.925 24.947 1.00 85.38 498 GLY A CA 1
ATOM 4137 C C . GLY A 1 498 ? -33.689 22.611 25.586 1.00 85.38 498 GLY A C 1
ATOM 4138 O O . GLY A 1 498 ? -32.612 22.109 25.281 1.00 85.38 498 GLY A O 1
ATOM 4139 N N . GLU A 1 499 ? -34.498 22.041 26.482 1.00 88.06 499 GLU A N 1
ATOM 4140 C CA . GLU A 1 499 ? -34.172 20.765 27.137 1.00 88.06 499 GLU A CA 1
ATOM 4141 C C . GLU A 1 499 ? -34.120 19.606 26.125 1.00 88.06 499 GLU A C 1
ATOM 4143 O O . GLU A 1 499 ? -35.077 19.355 25.390 1.00 88.06 499 GLU A O 1
ATOM 4148 N N . ILE A 1 500 ? -32.999 18.880 26.097 1.00 89.62 500 ILE A N 1
ATOM 4149 C CA . ILE A 1 500 ? -32.735 17.746 25.198 1.00 89.62 500 ILE A CA 1
ATOM 4150 C C . ILE A 1 500 ? -32.200 16.585 26.039 1.00 89.62 500 ILE A C 1
ATOM 4152 O O . ILE A 1 500 ? -31.390 16.789 26.944 1.00 89.62 500 ILE A O 1
ATOM 4156 N N . ARG A 1 501 ? -32.605 15.349 25.729 1.00 85.94 501 ARG A N 1
ATOM 4157 C CA . ARG A 1 501 ? -31.979 14.158 26.315 1.00 85.94 501 ARG A CA 1
ATOM 4158 C C . ARG A 1 501 ? -30.741 13.760 25.525 1.00 85.94 501 ARG A C 1
ATOM 4160 O O . ARG A 1 501 ? -30.814 13.444 24.338 1.00 85.94 501 ARG A O 1
ATOM 4167 N N . ASP A 1 502 ? -29.616 13.743 26.223 1.00 85.44 502 ASP A N 1
ATOM 4168 C CA . ASP A 1 502 ? -28.344 13.250 25.717 1.00 85.44 502 ASP A CA 1
ATOM 4169 C C . ASP A 1 502 ? -28.244 11.725 25.897 1.00 85.44 502 ASP A C 1
ATOM 4171 O O . ASP A 1 502 ? -27.962 11.236 26.994 1.00 85.44 502 ASP A O 1
ATOM 4175 N N . TYR A 1 503 ? -28.482 10.972 24.820 1.00 78.94 503 TYR A N 1
ATOM 4176 C CA . TYR A 1 503 ? -28.556 9.510 24.865 1.00 78.94 503 TYR A CA 1
ATOM 4177 C C . TYR A 1 503 ? -27.212 8.861 25.228 1.00 78.94 503 TYR A C 1
ATOM 4179 O O . TYR A 1 503 ? -27.175 7.926 26.026 1.00 78.94 503 TYR A O 1
ATOM 4187 N N . ASN A 1 504 ? -26.092 9.363 24.692 1.00 74.31 504 ASN A N 1
ATOM 4188 C CA . ASN A 1 504 ? -24.765 8.800 24.966 1.00 74.31 504 ASN A CA 1
ATOM 4189 C C . ASN A 1 504 ? -23.992 9.512 26.094 1.00 74.31 504 ASN A C 1
ATOM 4191 O O . ASN A 1 504 ? -22.990 8.976 26.568 1.00 74.31 504 ASN A O 1
ATOM 4195 N N . GLY A 1 505 ? -24.460 10.663 26.586 1.00 67.50 505 GLY A N 1
ATOM 4196 C CA . GLY A 1 505 ? -23.809 11.406 27.675 1.00 67.50 505 GLY A CA 1
ATOM 4197 C C . GLY A 1 505 ? -23.788 10.669 29.018 1.00 67.50 505 GLY A C 1
ATOM 4198 O O . GLY A 1 505 ? -22.744 10.585 29.663 1.00 6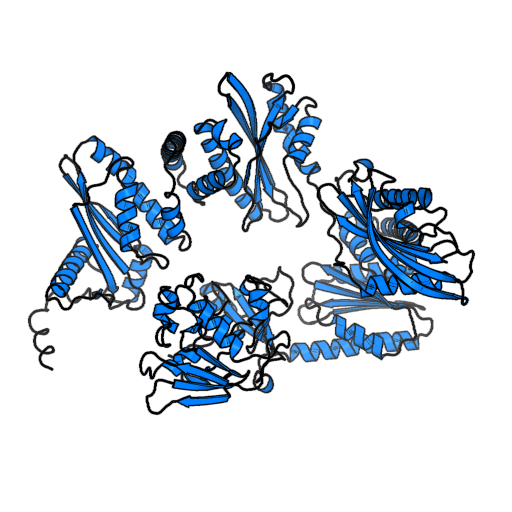7.50 505 GLY A O 1
ATOM 4199 N N . GLY A 1 506 ? -24.911 10.066 29.426 1.00 65.62 506 GLY A N 1
ATOM 4200 C CA . GLY A 1 506 ? -24.984 9.296 30.678 1.00 65.62 506 GLY A CA 1
ATOM 4201 C C . GLY A 1 506 ? -24.140 8.015 30.656 1.00 65.62 506 GLY A C 1
ATOM 4202 O O . GLY A 1 506 ? -23.597 7.602 31.681 1.00 65.62 506 GLY A O 1
ATOM 4203 N N . MET A 1 507 ? -23.980 7.417 29.472 1.00 65.69 507 MET A N 1
ATOM 4204 C CA . MET A 1 507 ? -23.141 6.237 29.260 1.00 65.69 507 MET A CA 1
ATOM 4205 C C . MET A 1 507 ? -21.658 6.571 29.459 1.00 65.69 507 MET A C 1
ATOM 4207 O O . MET A 1 507 ? -20.961 5.853 30.167 1.00 65.69 507 MET A O 1
ATOM 4211 N N . MET A 1 508 ? -21.202 7.705 28.922 1.00 61.81 508 MET A N 1
ATOM 4212 C CA . MET A 1 508 ? -19.820 8.180 29.052 1.00 61.81 508 MET A CA 1
ATOM 4213 C C . MET A 1 508 ? -19.408 8.497 30.500 1.00 61.81 508 MET A C 1
ATOM 4215 O O . MET A 1 508 ? -18.279 8.213 30.896 1.00 61.81 508 MET A O 1
ATOM 4219 N N . ILE A 1 509 ? -20.316 9.047 31.314 1.00 66.06 509 ILE A N 1
ATOM 4220 C CA . ILE A 1 509 ? -20.048 9.299 32.742 1.00 66.06 509 ILE A CA 1
ATOM 4221 C C . ILE A 1 509 ? -19.856 7.972 33.484 1.00 66.06 509 ILE A C 1
ATOM 4223 O O . ILE A 1 509 ? -18.843 7.787 34.159 1.00 66.06 509 ILE A O 1
ATOM 4227 N N . LYS A 1 510 ? -20.774 7.014 33.290 1.00 71.81 510 LYS A N 1
ATOM 4228 C CA . LYS A 1 510 ? -20.660 5.664 33.865 1.00 71.81 510 LYS A CA 1
ATOM 4229 C C . LYS A 1 510 ? -19.395 4.936 33.415 1.00 71.81 510 LYS A C 1
ATOM 4231 O O . LYS A 1 510 ? -18.742 4.306 34.239 1.00 71.81 510 LYS A O 1
ATOM 4236 N N . GLN A 1 511 ? -19.017 5.053 32.141 1.00 75.62 511 GLN A N 1
ATOM 4237 C CA . GLN A 1 511 ? -17.749 4.516 31.631 1.00 75.62 511 GLN A CA 1
ATOM 4238 C C . GLN A 1 511 ? -16.555 5.096 32.392 1.00 75.62 511 GLN A C 1
ATOM 4240 O O . GLN A 1 511 ? -15.681 4.350 32.828 1.00 75.62 511 GLN A O 1
ATOM 4245 N N . GLY A 1 512 ? -16.531 6.417 32.600 1.00 73.50 512 GLY A N 1
ATOM 4246 C CA . GLY A 1 512 ? -15.483 7.086 33.368 1.00 73.50 512 GLY A CA 1
ATOM 4247 C C . GLY A 1 512 ? -15.414 6.618 34.825 1.00 73.50 512 GLY A C 1
ATOM 4248 O O . GLY A 1 512 ? -14.319 6.400 35.352 1.00 73.50 512 GLY A O 1
ATOM 4249 N N . GLU A 1 513 ? -16.563 6.414 35.470 1.00 79.50 513 GLU A N 1
ATOM 4250 C CA . GLU A 1 513 ? -16.651 5.885 36.836 1.00 79.50 513 GLU A CA 1
ATOM 4251 C C . GLU A 1 513 ? -16.129 4.446 36.928 1.00 79.50 513 GLU A C 1
ATOM 4253 O O . GLU A 1 513 ? -15.255 4.171 37.755 1.00 79.50 513 GLU A O 1
ATOM 4258 N N . ILE A 1 514 ? -16.606 3.550 36.054 1.00 81.69 514 ILE A N 1
ATOM 4259 C CA . ILE A 1 514 ? -16.179 2.145 36.006 1.00 81.69 514 ILE A CA 1
ATOM 4260 C C . ILE A 1 514 ? -14.683 2.060 35.711 1.00 81.69 514 ILE A C 1
ATOM 4262 O O . ILE A 1 514 ? -13.966 1.383 36.442 1.00 81.69 514 ILE A O 1
ATOM 4266 N N . LEU A 1 515 ? -14.177 2.799 34.719 1.00 81.12 515 LEU A N 1
ATOM 4267 C CA . LEU A 1 515 ? -12.750 2.826 34.393 1.00 81.12 515 LEU A CA 1
ATOM 4268 C C . LEU A 1 515 ? -11.908 3.327 35.572 1.00 81.12 515 LEU A C 1
ATOM 4270 O O . LEU A 1 515 ? -10.830 2.799 35.837 1.00 81.12 515 LEU A O 1
ATOM 4274 N N . THR A 1 516 ? -12.391 4.329 36.308 1.00 81.62 516 THR A N 1
ATOM 4275 C CA . THR A 1 516 ? -11.687 4.844 37.491 1.00 81.62 516 THR A CA 1
ATOM 4276 C C . THR A 1 516 ? -11.638 3.803 38.607 1.00 81.62 516 THR A C 1
ATOM 4278 O O . THR A 1 516 ? -10.591 3.624 39.230 1.00 81.62 516 THR A O 1
ATOM 4281 N N . GLN A 1 517 ? -12.742 3.098 38.863 1.00 84.94 517 GLN A N 1
ATOM 4282 C CA . GLN A 1 517 ? -12.787 2.013 39.848 1.00 84.94 517 GLN A CA 1
ATOM 4283 C C . GLN A 1 517 ? -11.908 0.831 39.422 1.00 84.94 517 GLN A C 1
ATOM 4285 O O . GLN A 1 517 ? -11.138 0.314 40.228 1.00 84.94 517 GLN A O 1
ATOM 4290 N N . PHE A 1 518 ? -11.947 0.471 38.143 1.00 85.94 518 PHE A N 1
ATOM 4291 C CA . PHE A 1 518 ? -11.144 -0.593 37.551 1.00 85.94 518 PHE A CA 1
ATOM 4292 C C . PHE A 1 518 ? -9.639 -0.298 37.643 1.00 85.94 518 PHE A C 1
ATOM 4294 O O . PHE A 1 518 ? -8.873 -1.129 38.124 1.00 85.94 518 PHE A O 1
ATOM 4301 N N . LYS A 1 519 ? -9.211 0.931 37.322 1.00 82.31 519 LYS A N 1
ATOM 4302 C CA . LYS A 1 519 ? -7.818 1.380 37.508 1.00 82.31 519 LYS A CA 1
ATOM 4303 C C . LYS A 1 519 ? -7.345 1.290 38.959 1.00 82.31 519 LYS A C 1
ATOM 4305 O O . LYS A 1 519 ? -6.178 0.994 39.196 1.00 82.31 519 LYS A O 1
ATOM 4310 N N . ARG A 1 520 ? -8.228 1.553 39.931 1.00 84.81 520 ARG A N 1
ATOM 4311 C CA . ARG A 1 520 ? -7.889 1.450 41.362 1.00 84.81 520 ARG A CA 1
ATOM 4312 C C . ARG A 1 520 ? -7.657 0.008 41.804 1.00 84.81 520 ARG A C 1
ATOM 4314 O O . ARG A 1 520 ? -6.789 -0.204 42.640 1.00 84.81 520 ARG A O 1
ATOM 4321 N N . LEU A 1 521 ? -8.405 -0.953 41.259 1.00 84.19 521 LEU A N 1
ATOM 4322 C CA . LEU A 1 521 ? -8.235 -2.375 41.577 1.00 84.19 521 LEU A CA 1
ATOM 4323 C C . LEU A 1 521 ? -6.911 -2.939 41.048 1.00 84.19 521 LEU A C 1
ATOM 4325 O O . LEU A 1 521 ? -6.269 -3.730 41.729 1.00 84.19 521 LEU A O 1
ATOM 4329 N N . PHE A 1 522 ? -6.469 -2.487 39.874 1.00 82.38 522 PHE A N 1
ATOM 4330 C CA . PHE A 1 522 ? -5.243 -2.958 39.221 1.00 82.38 522 PHE A CA 1
ATOM 4331 C C . PHE A 1 522 ? -4.093 -1.944 39.313 1.00 82.38 522 PHE A C 1
ATOM 4333 O O . PHE A 1 522 ? -3.339 -1.758 38.353 1.00 82.38 522 PHE A O 1
ATOM 4340 N N . SER A 1 523 ? -3.930 -1.286 40.468 1.00 72.81 523 SER A N 1
ATOM 4341 C CA . SER A 1 523 ? -2.899 -0.255 40.666 1.00 72.81 523 SER A CA 1
ATOM 4342 C C . SER A 1 523 ? -1.485 -0.757 40.347 1.00 72.81 523 SER A C 1
ATOM 4344 O O . SER A 1 523 ? -0.697 -0.042 39.725 1.00 72.81 523 SER A O 1
ATOM 4346 N N . ASP A 1 524 ? -1.182 -2.012 40.675 1.00 69.62 524 ASP A N 1
ATOM 4347 C CA . ASP A 1 524 ? 0.140 -2.604 40.450 1.00 69.62 524 ASP A CA 1
ATOM 4348 C C . ASP A 1 524 ? 0.433 -2.819 38.956 1.00 69.62 524 ASP A C 1
ATOM 4350 O O . ASP A 1 524 ? 1.527 -2.504 38.484 1.00 69.62 524 ASP A O 1
ATOM 4354 N N . VAL A 1 525 ? -0.558 -3.269 38.178 1.00 63.22 525 VAL A N 1
ATOM 4355 C CA . VAL A 1 525 ? -0.450 -3.434 36.715 1.00 63.22 525 VAL A CA 1
ATOM 4356 C C . VAL A 1 525 ? -0.413 -2.072 36.021 1.00 63.22 525 VAL A C 1
ATOM 4358 O O . VAL A 1 525 ? 0.381 -1.866 35.101 1.00 63.22 525 VAL A O 1
ATOM 4361 N N . SER A 1 526 ? -1.195 -1.106 36.517 1.00 55.53 526 SER A N 1
ATOM 4362 C CA . SER A 1 526 ? -1.210 0.266 35.998 1.00 55.53 526 SER A CA 1
ATOM 4363 C C . SER A 1 526 ? 0.157 0.954 36.097 1.00 55.53 526 SER A C 1
ATOM 4365 O O . SER A 1 526 ? 0.490 1.771 35.246 1.00 55.53 526 SER A O 1
ATOM 4367 N N . SER A 1 527 ? 0.990 0.565 37.070 1.00 55.62 527 SER A N 1
ATOM 4368 C CA . SER A 1 527 ? 2.354 1.087 37.220 1.00 55.62 527 SER A CA 1
ATOM 4369 C C . SER A 1 527 ? 3.360 0.522 36.206 1.00 55.62 527 SER A C 1
ATOM 4371 O O . SER A 1 527 ? 4.376 1.159 35.937 1.00 55.62 527 SER A O 1
ATOM 4373 N N . ARG A 1 528 ? 3.089 -0.664 35.639 1.00 56.69 528 ARG A N 1
ATOM 4374 C CA . ARG A 1 528 ? 3.989 -1.365 34.706 1.00 56.69 528 ARG A CA 1
ATOM 4375 C C . ARG A 1 528 ? 3.598 -1.178 33.240 1.00 56.69 528 ARG A C 1
ATOM 4377 O O . ARG A 1 528 ? 4.488 -1.135 32.402 1.00 56.69 528 ARG A O 1
ATOM 4384 N N . ASN A 1 529 ? 2.299 -1.090 32.939 1.00 63.22 529 ASN A N 1
ATOM 4385 C CA . ASN A 1 529 ? 1.765 -0.916 31.584 1.00 63.22 529 ASN A CA 1
ATOM 4386 C C . ASN A 1 529 ? 0.342 -0.325 31.628 1.00 63.22 529 ASN A C 1
ATOM 4388 O O . ASN A 1 529 ? -0.651 -1.020 31.398 1.00 63.22 529 ASN A O 1
ATOM 4392 N N . GLN A 1 530 ? 0.227 0.972 31.935 1.00 63.44 530 GLN A N 1
ATOM 4393 C CA . GLN A 1 530 ? -1.068 1.666 32.010 1.00 63.44 530 GLN A CA 1
ATOM 4394 C C . GLN A 1 530 ? -1.877 1.554 30.704 1.00 63.44 530 GLN A C 1
ATOM 4396 O O . GLN A 1 530 ? -3.101 1.423 30.736 1.00 63.44 530 GLN A O 1
ATOM 4401 N N . GLU A 1 531 ? -1.188 1.550 29.564 1.00 69.31 531 GLU A N 1
ATOM 4402 C CA . GLU A 1 531 ? -1.801 1.475 28.238 1.00 69.31 531 GLU A CA 1
ATOM 4403 C C . GLU A 1 531 ? -2.568 0.168 28.016 1.00 69.31 531 GLU A C 1
ATOM 4405 O O . GLU A 1 531 ? -3.644 0.194 27.432 1.00 69.31 531 GLU A O 1
ATOM 4410 N N . ILE A 1 532 ? -2.087 -0.972 28.525 1.00 77.69 532 ILE A N 1
ATOM 4411 C CA . ILE A 1 532 ? -2.734 -2.278 28.301 1.00 77.69 532 ILE A CA 1
ATOM 4412 C C . ILE A 1 532 ? -4.113 -2.335 28.966 1.00 77.69 532 ILE A C 1
ATOM 4414 O O . ILE A 1 532 ? -5.066 -2.826 28.364 1.00 77.69 532 ILE A O 1
ATOM 4418 N N . LEU A 1 533 ? -4.229 -1.809 30.188 1.00 83.75 533 LEU A N 1
ATOM 4419 C CA . LEU A 1 533 ? -5.485 -1.787 30.937 1.00 83.75 533 LEU A CA 1
ATOM 4420 C C . LEU A 1 533 ? -6.531 -0.914 30.239 1.00 83.75 533 LEU A C 1
ATOM 4422 O O . LEU A 1 533 ? -7.676 -1.329 30.060 1.00 83.75 533 LEU A O 1
ATOM 4426 N N . GLU A 1 534 ? -6.133 0.292 29.828 1.00 78.06 534 GLU A N 1
ATOM 4427 C CA . GLU A 1 534 ? -7.026 1.213 29.124 1.00 78.06 534 GLU A CA 1
ATOM 4428 C C . GLU A 1 534 ? -7.416 0.665 27.751 1.00 78.06 534 GLU A C 1
ATOM 4430 O O . GLU A 1 534 ? -8.600 0.641 27.418 1.00 78.06 534 GLU A O 1
ATOM 4435 N N . ASN A 1 535 ? -6.448 0.151 26.990 1.00 77.06 535 ASN A N 1
ATOM 4436 C CA . ASN A 1 535 ? -6.698 -0.458 25.688 1.00 77.06 535 ASN A CA 1
ATOM 4437 C C . ASN A 1 535 ? -7.661 -1.644 25.812 1.00 77.06 535 ASN A C 1
ATOM 4439 O O . ASN A 1 535 ? -8.583 -1.759 25.006 1.00 77.06 535 ASN A O 1
ATOM 4443 N N . PHE A 1 536 ? -7.511 -2.491 26.836 1.00 85.19 536 PHE A N 1
ATOM 4444 C CA . PHE A 1 536 ? -8.435 -3.597 27.086 1.00 85.19 536 PHE A CA 1
ATOM 4445 C C . PHE A 1 536 ? -9.852 -3.097 27.351 1.00 85.19 536 PHE A C 1
ATOM 4447 O O . PHE A 1 536 ? -10.784 -3.530 26.675 1.00 85.19 536 PHE A O 1
ATOM 4454 N N . PHE A 1 537 ? -10.017 -2.138 28.262 1.00 84.00 537 PHE A N 1
ATOM 4455 C CA . PHE A 1 537 ? -11.328 -1.580 28.581 1.00 84.00 537 PHE A CA 1
ATOM 4456 C C . PHE A 1 537 ? -12.012 -0.956 27.356 1.00 84.00 537 PHE A C 1
ATOM 4458 O O . PHE A 1 537 ? -13.173 -1.249 27.073 1.00 84.00 537 PHE A O 1
ATOM 4465 N N . TYR A 1 538 ? -11.286 -0.147 26.582 1.00 80.12 538 TYR A N 1
ATOM 4466 C CA . TYR A 1 538 ? -11.837 0.488 25.383 1.00 80.12 538 TYR A CA 1
ATOM 4467 C C . TYR A 1 538 ? -12.043 -0.482 24.213 1.00 80.12 538 TYR A C 1
ATOM 4469 O O . TYR A 1 538 ? -12.788 -0.162 23.289 1.00 80.12 538 TYR A O 1
ATOM 4477 N N . SER A 1 539 ? -11.435 -1.671 24.250 1.00 80.44 539 SER A N 1
ATOM 4478 C CA . SER A 1 539 ? -11.651 -2.719 23.246 1.00 80.44 539 SER A CA 1
ATOM 4479 C C . SER A 1 539 ? -12.932 -3.536 23.459 1.00 80.44 539 SER A C 1
ATOM 4481 O O . SER A 1 539 ? -13.257 -4.363 22.606 1.00 80.44 539 SER A O 1
ATOM 4483 N N . LEU A 1 540 ? -13.651 -3.338 24.575 1.00 82.06 540 LEU A N 1
ATOM 4484 C CA . LEU A 1 540 ? -14.879 -4.074 24.878 1.00 82.06 540 LEU A CA 1
ATOM 4485 C C . LEU A 1 540 ? -15.991 -3.751 23.872 1.00 82.06 540 LEU A C 1
ATOM 4487 O O . LEU A 1 540 ? -16.300 -2.584 23.621 1.00 82.06 540 LEU A O 1
ATOM 4491 N N . ASN A 1 541 ? -16.617 -4.804 23.353 1.00 76.38 541 ASN A N 1
ATOM 4492 C CA . ASN A 1 541 ? -17.685 -4.774 22.366 1.00 76.38 541 ASN A CA 1
ATOM 4493 C C . ASN A 1 541 ? -18.807 -5.743 22.793 1.00 76.38 541 ASN A C 1
ATOM 4495 O O . ASN A 1 541 ? -18.504 -6.909 23.069 1.00 76.38 541 ASN A O 1
ATOM 4499 N N . PRO A 1 542 ? -20.084 -5.322 22.825 1.00 72.62 542 PRO A N 1
ATOM 4500 C CA . PRO A 1 542 ? -20.617 -4.019 22.404 1.00 72.62 542 PRO A CA 1
ATOM 4501 C C . PRO A 1 542 ? -20.185 -2.850 23.313 1.00 72.62 542 PRO A C 1
ATOM 4503 O O . PRO A 1 542 ? -19.848 -3.057 24.475 1.00 72.62 542 PRO A O 1
ATOM 4506 N N . ILE A 1 543 ? -20.133 -1.621 22.782 1.00 65.25 543 ILE A N 1
ATOM 4507 C CA . ILE A 1 543 ? -19.589 -0.442 23.497 1.00 65.25 543 ILE A CA 1
ATOM 4508 C C . ILE A 1 543 ? -20.364 -0.128 24.786 1.00 65.25 543 ILE A C 1
ATOM 4510 O O . ILE A 1 543 ? -19.807 0.381 25.759 1.00 65.25 543 ILE A O 1
ATOM 4514 N N . GLU A 1 544 ? -21.647 -0.485 24.820 1.00 72.50 544 GLU A N 1
ATOM 4515 C CA . GLU A 1 544 ? -22.530 -0.387 25.977 1.00 72.50 544 GLU A CA 1
ATOM 4516 C C . GLU A 1 544 ? -21.973 -1.168 27.174 1.00 72.50 544 GLU A C 1
ATOM 4518 O O . GLU A 1 544 ? -22.100 -0.711 28.311 1.00 72.50 544 GLU A O 1
ATOM 4523 N N . SER A 1 545 ? -21.264 -2.278 26.929 1.00 77.88 545 SER A N 1
ATOM 4524 C CA . SER A 1 545 ? -20.615 -3.075 27.972 1.00 77.88 545 SER A CA 1
ATOM 4525 C C . SER A 1 545 ? -19.606 -2.268 28.783 1.00 77.88 545 SER A C 1
ATOM 4527 O O . SER A 1 545 ? -19.459 -2.529 29.970 1.00 77.88 545 SER A O 1
ATOM 4529 N N . GLN A 1 546 ? -18.984 -1.232 28.215 1.00 79.12 546 GLN A N 1
ATOM 4530 C CA . GLN A 1 546 ? -18.072 -0.345 28.950 1.00 79.12 546 GLN A CA 1
ATOM 4531 C C . GLN A 1 546 ? -18.795 0.450 30.056 1.00 79.12 546 GLN A C 1
ATOM 4533 O O . GLN A 1 546 ? -18.161 0.940 30.986 1.00 79.12 546 GLN A O 1
ATOM 4538 N N . ALA A 1 547 ? -20.121 0.591 29.967 1.00 76.88 547 ALA A N 1
ATOM 4539 C CA . ALA A 1 547 ? -20.953 1.286 30.948 1.00 76.88 547 ALA A CA 1
ATOM 4540 C C . ALA A 1 547 ? -21.811 0.347 31.813 1.00 76.88 547 ALA A C 1
ATOM 4542 O O . ALA A 1 547 ? -22.372 0.796 32.817 1.00 76.88 547 ALA A O 1
ATOM 4543 N N . THR A 1 548 ? -21.983 -0.914 31.400 1.00 81.31 548 THR A N 1
ATOM 4544 C CA . THR A 1 548 ? -22.918 -1.859 32.032 1.00 81.31 548 THR A CA 1
ATOM 4545 C C . THR A 1 548 ? -22.253 -3.082 32.649 1.00 81.31 548 THR A C 1
ATOM 4547 O O . THR A 1 548 ? -22.888 -3.721 33.484 1.00 81.31 548 THR A O 1
ATOM 4550 N N . ILE A 1 549 ? -21.019 -3.428 32.261 1.00 85.00 549 ILE A N 1
ATOM 4551 C CA . ILE A 1 549 ? -20.315 -4.585 32.824 1.00 85.00 549 ILE A CA 1
ATOM 4552 C C . ILE A 1 549 ? -20.087 -4.390 34.327 1.00 85.00 549 ILE A C 1
ATOM 4554 O O . ILE A 1 549 ? -19.724 -3.303 34.784 1.00 85.00 549 ILE A O 1
ATOM 4558 N N . SER A 1 550 ? -20.298 -5.450 35.107 1.00 87.19 550 SER A N 1
ATOM 4559 C CA . SER A 1 550 ? -19.993 -5.421 36.535 1.00 87.19 550 SER A CA 1
ATOM 4560 C C . SER A 1 550 ? -18.475 -5.376 36.753 1.00 87.19 550 SER A C 1
ATOM 4562 O O . SER A 1 550 ? -17.695 -5.968 36.003 1.00 87.19 550 SER A O 1
ATOM 4564 N N . LEU A 1 551 ? -18.037 -4.690 37.811 1.00 87.00 551 LEU A N 1
ATOM 4565 C CA . LEU A 1 551 ? -16.613 -4.578 38.139 1.00 87.00 551 LEU A CA 1
ATOM 4566 C C . LEU A 1 551 ? -15.979 -5.942 38.465 1.00 87.00 551 LEU A C 1
ATOM 4568 O O . LEU A 1 551 ? -14.796 -6.145 38.201 1.00 87.00 551 LEU A O 1
ATOM 4572 N N . GLN A 1 552 ? -16.771 -6.884 38.987 1.00 86.25 552 GLN A N 1
ATOM 4573 C CA . GLN A 1 552 ? -16.345 -8.257 39.263 1.00 86.25 552 GLN A CA 1
ATOM 4574 C C . GLN A 1 552 ? -16.039 -9.012 37.963 1.00 86.25 552 GLN A C 1
ATOM 4576 O O . GLN A 1 552 ? -14.948 -9.557 37.815 1.00 86.25 552 GLN A O 1
ATOM 4581 N N . TYR A 1 553 ? -16.962 -8.990 36.996 1.00 88.25 553 TYR A N 1
ATOM 4582 C CA . TYR A 1 553 ? -16.786 -9.689 35.720 1.00 88.25 553 TYR A CA 1
ATOM 4583 C C . TYR A 1 553 ? -15.673 -9.063 34.882 1.00 88.25 553 TYR A C 1
ATOM 4585 O O . TYR A 1 553 ? -14.871 -9.782 34.292 1.00 88.25 553 TYR A O 1
ATOM 4593 N N . LEU A 1 554 ? -15.567 -7.730 34.886 1.00 88.88 554 LEU A N 1
ATOM 4594 C CA . LEU A 1 554 ? -14.478 -7.019 34.218 1.00 88.88 554 LEU A CA 1
ATOM 4595 C C . LEU A 1 554 ? -13.104 -7.388 34.799 1.00 88.88 554 LEU A C 1
ATOM 4597 O O . LEU A 1 554 ? -12.152 -7.567 34.041 1.00 88.88 554 LEU A O 1
ATOM 4601 N N . SER A 1 555 ? -13.008 -7.529 36.126 1.00 88.38 555 SER A N 1
ATOM 4602 C CA . SER A 1 555 ? -11.772 -7.948 36.801 1.00 88.38 555 SER A CA 1
ATOM 4603 C C . SER A 1 555 ? -11.360 -9.361 36.394 1.00 88.38 555 SER A C 1
ATOM 4605 O O . SER A 1 555 ? -10.239 -9.536 35.925 1.00 88.38 555 SER A O 1
ATOM 4607 N N . LEU A 1 556 ? -12.277 -10.337 36.453 1.00 85.94 556 LEU A N 1
ATOM 4608 C CA . LEU A 1 556 ? -11.989 -11.713 36.023 1.00 85.94 556 LEU A CA 1
ATOM 4609 C C . LEU A 1 556 ? -11.573 -11.765 34.545 1.00 85.94 556 LEU A C 1
ATOM 4611 O O . LEU A 1 556 ? -10.624 -12.455 34.168 1.00 85.94 556 LEU A O 1
ATOM 4615 N N . PHE A 1 557 ? -12.266 -10.995 33.702 1.00 89.69 557 PHE A N 1
ATOM 4616 C CA . PHE A 1 557 ? -11.994 -10.947 32.271 1.00 89.69 557 PHE A CA 1
ATOM 4617 C C . PHE A 1 557 ? -10.575 -10.445 31.972 1.00 89.69 557 PHE A C 1
ATOM 4619 O O . PHE A 1 557 ? -9.870 -11.012 31.133 1.00 89.69 557 PHE A O 1
ATOM 4626 N N . PHE A 1 558 ? -10.145 -9.403 32.685 1.00 89.62 558 PHE A N 1
ATOM 4627 C CA . PHE A 1 558 ? -8.817 -8.823 32.531 1.00 89.62 558 PHE A CA 1
ATOM 4628 C C . PHE A 1 558 ? -7.712 -9.675 33.166 1.00 89.62 558 PHE A C 1
ATOM 4630 O O . PHE A 1 558 ? -6.645 -9.815 32.575 1.00 89.62 558 PHE A O 1
ATOM 4637 N N . GLU A 1 559 ? -7.951 -10.291 34.324 1.00 88.25 559 GLU A N 1
ATOM 4638 C CA . GLU A 1 559 ? -6.979 -11.178 34.978 1.00 88.25 559 GLU A CA 1
ATOM 4639 C C . GLU A 1 559 ? -6.608 -12.368 34.091 1.00 88.25 559 GLU A C 1
ATOM 4641 O O . GLU A 1 559 ? -5.423 -12.668 33.909 1.00 88.25 559 GLU A O 1
ATOM 4646 N N . LEU A 1 560 ? -7.605 -13.009 33.471 1.00 87.38 560 LEU A N 1
ATOM 4647 C CA . LEU A 1 560 ? -7.361 -14.122 32.556 1.00 87.38 560 LEU A CA 1
ATOM 4648 C C . LEU A 1 560 ? -6.600 -13.664 31.301 1.00 87.38 560 LEU A C 1
ATOM 4650 O O . LEU A 1 560 ? -5.724 -14.380 30.807 1.00 87.38 560 LEU A O 1
ATOM 4654 N N . PHE A 1 561 ? -6.886 -12.453 30.814 1.00 89.25 561 PHE A N 1
ATOM 4655 C CA . PHE A 1 561 ? -6.146 -11.831 29.719 1.00 89.25 561 PHE A CA 1
ATOM 4656 C C . PHE A 1 561 ? -4.672 -11.587 30.090 1.00 89.25 561 PHE A C 1
ATOM 4658 O O . PHE A 1 561 ? -3.784 -12.026 29.358 1.00 89.25 561 PHE A O 1
ATOM 4665 N N . VAL A 1 562 ? -4.390 -10.978 31.247 1.00 86.69 562 VAL A N 1
ATOM 4666 C CA . VAL A 1 562 ? -3.015 -10.730 31.720 1.00 86.69 562 VAL A CA 1
ATOM 4667 C C . VAL A 1 562 ? -2.256 -12.048 31.887 1.00 86.69 562 VAL A C 1
ATOM 4669 O O . VAL A 1 562 ? -1.156 -12.200 31.353 1.00 86.69 562 VAL A O 1
ATOM 4672 N N . LYS A 1 563 ? -2.878 -13.054 32.511 1.00 85.25 563 LYS A N 1
ATOM 4673 C CA . LYS A 1 563 ? -2.303 -14.400 32.657 1.00 85.25 563 LYS A CA 1
ATOM 4674 C C . LYS A 1 563 ? -1.922 -15.023 31.312 1.00 85.25 563 LYS A C 1
ATOM 4676 O O . LYS A 1 563 ? -0.917 -15.727 31.221 1.00 85.25 563 LYS A O 1
ATOM 4681 N N . MET A 1 564 ? -2.703 -14.768 30.261 1.00 84.12 564 MET A N 1
ATOM 4682 C CA . MET A 1 564 ? -2.388 -15.226 28.908 1.00 84.12 564 MET A CA 1
ATOM 4683 C C . MET A 1 564 ? -1.208 -14.464 28.292 1.00 84.12 564 MET A C 1
ATOM 4685 O O . MET A 1 564 ? -0.381 -15.069 27.610 1.00 84.12 564 MET A O 1
ATOM 4689 N N . THR A 1 565 ? -1.101 -13.156 28.541 1.00 81.25 565 THR A N 1
ATOM 4690 C CA . THR A 1 565 ? 0.028 -12.343 28.054 1.00 81.25 565 THR A CA 1
ATOM 4691 C C . THR A 1 565 ? 1.357 -12.716 28.718 1.00 81.25 565 THR A C 1
ATOM 4693 O O . THR A 1 565 ? 2.385 -12.717 28.049 1.00 81.25 565 THR A O 1
ATOM 4696 N N . GLU A 1 566 ? 1.345 -13.115 29.993 1.00 80.81 566 GLU A N 1
ATOM 4697 C CA . GLU A 1 566 ? 2.553 -13.513 30.733 1.00 80.81 566 GLU A CA 1
ATOM 4698 C C . GLU A 1 566 ? 3.059 -14.924 30.373 1.00 80.81 566 GLU A C 1
ATOM 4700 O O . GLU A 1 566 ? 4.218 -15.262 30.624 1.00 80.81 566 GLU A O 1
ATOM 4705 N N . LYS A 1 567 ? 2.223 -15.772 29.758 1.00 76.56 567 LYS A N 1
ATOM 4706 C CA . LYS A 1 567 ? 2.624 -17.120 29.327 1.00 76.56 567 LYS A CA 1
ATOM 4707 C C . LYS A 1 567 ? 3.549 -17.061 28.107 1.00 76.56 567 LYS A C 1
ATOM 4709 O O . LYS A 1 567 ? 3.137 -16.626 27.030 1.00 76.56 567 LYS A O 1
ATOM 4714 N N . HIS A 1 568 ? 4.763 -17.605 28.222 1.00 60.50 568 HIS A N 1
ATOM 4715 C CA . HIS A 1 568 ? 5.657 -17.802 27.074 1.00 60.50 568 HIS A CA 1
ATOM 4716 C C . HIS A 1 568 ? 5.009 -18.702 26.013 1.00 60.50 568 HIS A C 1
ATOM 4718 O O . HIS A 1 568 ? 4.502 -19.778 26.329 1.00 60.50 568 HIS A O 1
ATOM 4724 N N . GLN A 1 569 ? 5.025 -18.256 24.755 1.00 57.75 569 GLN A N 1
ATOM 4725 C CA . GLN A 1 569 ? 4.445 -18.996 23.638 1.00 57.75 569 GLN A CA 1
ATOM 4726 C C . GLN A 1 569 ? 5.200 -20.309 23.415 1.00 57.75 569 GLN A C 1
ATOM 4728 O O . GLN A 1 569 ? 6.406 -20.322 23.162 1.00 57.75 569 GLN A O 1
ATOM 4733 N N . THR A 1 570 ? 4.475 -21.423 23.475 1.00 52.00 570 THR A N 1
ATOM 4734 C CA . THR A 1 570 ? 5.011 -22.725 23.069 1.00 52.00 570 THR A CA 1
ATOM 4735 C C . THR A 1 570 ? 4.799 -22.871 21.565 1.00 52.00 570 THR A C 1
ATOM 4737 O O . THR A 1 570 ? 3.666 -22.948 21.102 1.00 52.00 570 THR A O 1
ATOM 4740 N N . GLY A 1 571 ? 5.880 -22.864 20.779 1.00 52.03 571 GLY A N 1
ATOM 4741 C CA . GLY A 1 571 ? 5.853 -22.764 19.308 1.00 52.03 571 GLY A CA 1
ATOM 4742 C C . GLY A 1 571 ? 5.161 -23.898 18.529 1.00 52.03 571 GLY A C 1
ATOM 4743 O O . GLY A 1 571 ? 5.312 -23.958 17.314 1.00 52.03 571 GLY A O 1
ATOM 4744 N N . GLU A 1 572 ? 4.418 -24.793 19.185 1.00 51.53 572 GLU A N 1
ATOM 4745 C CA . GLU A 1 572 ? 3.738 -25.935 18.558 1.00 51.53 572 GLU A CA 1
ATOM 4746 C C . GLU A 1 572 ? 2.267 -25.675 18.184 1.00 51.53 572 GLU A C 1
ATOM 4748 O O . GLU A 1 572 ? 1.731 -26.390 17.337 1.00 51.53 572 GLU A O 1
ATOM 4753 N N . LYS A 1 573 ? 1.581 -24.676 18.767 1.00 60.94 573 LYS A N 1
ATOM 4754 C CA . LYS A 1 573 ? 0.141 -24.446 18.519 1.00 60.94 573 LYS A CA 1
ATOM 4755 C C . LYS A 1 573 ? -0.129 -23.152 17.752 1.00 60.94 573 LYS A C 1
ATOM 4757 O O . LYS A 1 573 ? 0.289 -22.075 18.157 1.00 60.94 573 LYS A O 1
ATOM 4762 N N . ALA A 1 574 ? -0.916 -23.258 16.677 1.00 67.19 574 ALA A N 1
ATOM 4763 C CA . ALA A 1 574 ? -1.344 -22.116 15.861 1.00 67.19 574 ALA A CA 1
ATOM 4764 C C . ALA A 1 574 ? -2.306 -21.161 16.596 1.00 67.19 574 ALA A C 1
ATOM 4766 O O . ALA A 1 574 ? -2.391 -19.993 16.236 1.00 67.19 574 ALA A O 1
ATOM 4767 N N . CYS A 1 575 ? -3.028 -21.649 17.610 1.00 78.31 575 CYS A N 1
ATOM 4768 C CA . CYS A 1 575 ? -3.800 -20.829 18.542 1.00 78.31 575 CYS A CA 1
ATOM 4769 C C . CYS A 1 575 ? -3.809 -21.499 19.921 1.00 78.31 575 CYS A C 1
ATOM 4771 O O . CY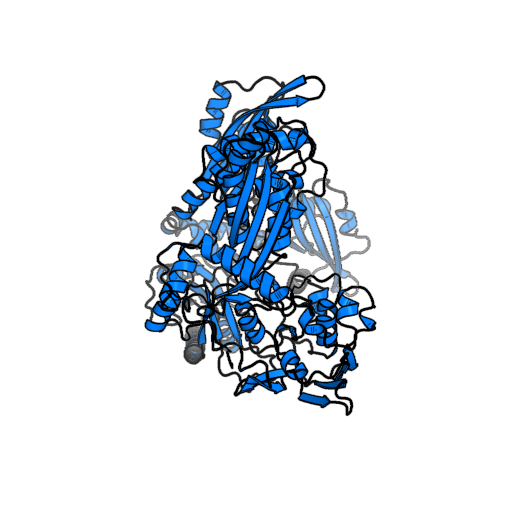S A 1 575 ? -4.003 -22.715 20.025 1.00 78.31 575 CYS A O 1
ATOM 4773 N N . GLU A 1 576 ? -3.584 -20.706 20.963 1.00 82.12 576 GLU A N 1
ATOM 4774 C CA . GLU A 1 576 ? -3.658 -21.119 22.360 1.00 82.12 576 GLU A CA 1
ATOM 4775 C C . GLU A 1 576 ? -4.936 -20.562 22.999 1.00 82.12 576 GLU A C 1
ATOM 4777 O O . GLU A 1 576 ? -5.399 -19.477 22.643 1.00 82.12 576 GLU A O 1
ATOM 4782 N N . ILE A 1 577 ? -5.514 -21.323 23.928 1.00 86.19 577 ILE A N 1
ATOM 4783 C CA . ILE A 1 577 ? -6.815 -21.030 24.532 1.00 86.19 577 ILE A CA 1
ATOM 4784 C C . ILE A 1 577 ? -6.685 -21.170 26.040 1.00 86.19 577 ILE A C 1
ATOM 4786 O O . ILE A 1 577 ? -6.351 -22.250 26.529 1.00 86.19 577 ILE A O 1
ATOM 4790 N N . GLU A 1 578 ? -7.043 -20.120 26.764 1.00 86.25 578 GLU A N 1
ATOM 4791 C CA . GLU A 1 578 ? -7.300 -20.168 28.200 1.00 86.25 578 GLU A CA 1
ATOM 4792 C C . GLU A 1 578 ? -8.777 -19.897 28.435 1.00 86.25 578 GLU A C 1
ATOM 4794 O O . GLU A 1 578 ? -9.402 -19.131 27.706 1.00 86.25 578 GLU A O 1
ATOM 4799 N N . HIS A 1 579 ? -9.363 -20.567 29.415 1.00 86.94 579 HIS A N 1
ATOM 4800 C CA . HIS A 1 579 ? -10.756 -20.345 29.765 1.00 86.94 579 HIS A CA 1
ATOM 4801 C C . HIS A 1 579 ? -10.959 -20.562 31.255 1.00 86.94 579 HIS A C 1
ATOM 4803 O O . HIS A 1 579 ? -10.257 -21.361 31.877 1.00 86.94 579 HIS A O 1
ATOM 4809 N N . GLU A 1 580 ? -11.958 -19.880 31.786 1.00 85.25 580 GLU A N 1
ATOM 4810 C CA . GLU A 1 580 ? -12.388 -19.976 33.170 1.00 85.25 580 GLU A CA 1
ATOM 4811 C C . GLU A 1 580 ? -13.918 -19.971 33.200 1.00 85.25 580 GLU A C 1
ATOM 4813 O O . GLU A 1 580 ? -14.561 -19.308 32.380 1.00 85.25 580 GLU A O 1
ATOM 4818 N N . LYS A 1 581 ? -14.498 -20.782 34.085 1.00 79.94 581 LYS A N 1
ATOM 4819 C CA . LYS A 1 581 ? -15.946 -20.895 34.273 1.00 79.94 581 LYS A CA 1
ATOM 4820 C C . LYS A 1 581 ? -16.244 -20.573 35.730 1.00 79.94 581 LYS A C 1
ATOM 4822 O O . LYS A 1 581 ? -15.640 -21.183 36.609 1.00 79.94 581 LYS A O 1
ATOM 4827 N N . ASP A 1 582 ? -17.161 -19.642 35.927 1.00 78.12 582 ASP A N 1
ATOM 4828 C CA . ASP A 1 582 ? -17.799 -19.323 37.203 1.00 78.12 582 ASP A CA 1
ATOM 4829 C C . ASP A 1 582 ? -19.300 -19.666 37.089 1.00 78.12 582 ASP A C 1
ATOM 4831 O O . ASP A 1 582 ? -19.750 -20.057 36.006 1.00 78.12 582 ASP A O 1
ATOM 4835 N N . ASP A 1 583 ? -20.065 -19.556 38.174 1.00 71.81 583 ASP A N 1
ATOM 4836 C CA . ASP A 1 583 ? -21.458 -20.034 38.240 1.00 71.81 583 ASP A CA 1
ATOM 4837 C C . ASP A 1 583 ? -22.370 -19.422 37.152 1.00 71.81 583 ASP A C 1
ATOM 4839 O O . ASP A 1 583 ? -23.169 -20.155 36.567 1.00 71.81 583 ASP A O 1
ATOM 4843 N N . ASP A 1 584 ? -22.183 -18.136 36.816 1.00 82.38 584 ASP A N 1
ATOM 4844 C CA . ASP A 1 584 ? -23.013 -17.394 35.843 1.00 82.38 584 ASP A CA 1
ATOM 4845 C C . ASP A 1 584 ? -22.245 -16.910 34.588 1.00 82.38 584 ASP A C 1
ATOM 4847 O O . ASP A 1 584 ? -22.808 -16.267 33.696 1.00 82.38 584 ASP A O 1
ATOM 4851 N N . ILE A 1 585 ? -20.928 -17.154 34.505 1.00 86.75 585 ILE A N 1
ATOM 4852 C CA . ILE A 1 585 ? -20.096 -16.644 33.402 1.00 86.75 585 ILE A CA 1
ATOM 4853 C C . ILE A 1 585 ? -19.079 -17.660 32.880 1.00 86.75 585 ILE A C 1
ATOM 4855 O O . ILE A 1 585 ? -18.548 -18.517 33.584 1.00 86.75 585 ILE A O 1
ATOM 4859 N N . THR A 1 586 ? -18.747 -17.544 31.598 1.00 87.69 586 THR A N 1
ATOM 4860 C CA . THR A 1 586 ? -17.615 -18.241 30.980 1.00 87.69 586 THR A CA 1
ATOM 4861 C C . THR A 1 586 ? -16.743 -17.252 30.238 1.00 87.69 586 THR A C 1
ATOM 4863 O O . THR A 1 586 ? -17.199 -16.577 29.317 1.00 87.69 586 THR A O 1
ATOM 4866 N N . VAL A 1 587 ? -15.469 -17.209 30.614 1.00 90.00 587 VAL A N 1
ATOM 4867 C CA . VAL A 1 587 ? -14.456 -16.369 29.982 1.00 90.00 587 VAL A CA 1
ATOM 4868 C C . VAL A 1 587 ? -13.529 -17.248 29.152 1.00 90.00 587 VAL A C 1
ATOM 4870 O O . VAL A 1 587 ? -13.085 -18.299 29.611 1.00 90.00 587 VAL A O 1
ATOM 4873 N N . MET A 1 588 ? -13.223 -16.832 27.926 1.00 90.31 588 MET A N 1
ATOM 4874 C CA . MET A 1 588 ? -12.266 -17.486 27.037 1.00 90.31 588 MET A CA 1
ATOM 4875 C C . MET A 1 588 ? -11.320 -16.449 26.431 1.00 90.31 588 MET A C 1
ATOM 4877 O O . MET A 1 588 ? -11.770 -15.488 25.819 1.00 90.31 588 MET A O 1
ATOM 4881 N N . ILE A 1 589 ? -10.012 -16.665 26.548 1.00 90.50 589 ILE A N 1
ATOM 4882 C CA . ILE A 1 589 ? -8.979 -15.847 25.908 1.00 90.50 589 ILE A CA 1
ATOM 4883 C C . ILE A 1 589 ? -8.278 -16.693 24.852 1.00 90.50 589 ILE A C 1
ATOM 4885 O O . ILE A 1 589 ? -7.735 -17.762 25.142 1.00 90.50 589 ILE A O 1
ATOM 4889 N N . LEU A 1 590 ? -8.294 -16.205 23.618 1.00 89.56 590 LEU A N 1
ATOM 4890 C CA . LEU A 1 590 ? -7.694 -16.838 22.452 1.00 89.56 590 LEU A CA 1
ATOM 4891 C C . LEU A 1 590 ? -6.463 -16.038 22.036 1.00 89.56 590 LEU A C 1
ATOM 4893 O O . LEU A 1 590 ? -6.554 -14.826 21.869 1.00 89.56 590 LEU A O 1
ATOM 4897 N N . ARG A 1 591 ? -5.322 -16.703 21.841 1.00 87.88 591 ARG A N 1
ATOM 4898 C CA . ARG A 1 591 ? -4.077 -16.079 21.362 1.00 87.88 591 ARG A CA 1
ATOM 4899 C C . ARG A 1 591 ? -3.611 -16.734 20.071 1.00 87.88 591 ARG A C 1
ATOM 4901 O O . ARG A 1 591 ? -3.507 -17.958 20.011 1.00 87.88 591 ARG A O 1
ATOM 4908 N N . SER A 1 592 ? -3.291 -15.937 19.056 1.00 83.44 592 SER A N 1
ATOM 4909 C CA . SER A 1 592 ? -2.710 -16.400 17.785 1.00 83.44 592 SER A CA 1
ATOM 4910 C C . SER A 1 592 ? -1.924 -15.274 17.111 1.00 83.44 592 SER A C 1
ATOM 4912 O O . SER A 1 592 ? -2.281 -14.110 17.239 1.00 83.44 592 SER A O 1
ATOM 4914 N N . THR A 1 593 ? -0.873 -15.605 16.361 1.00 76.69 593 THR A N 1
ATOM 4915 C CA . THR A 1 593 ? -0.118 -14.644 15.526 1.00 76.69 593 THR A CA 1
ATOM 4916 C C . THR A 1 593 ? -0.826 -14.291 14.216 1.00 76.69 593 THR A C 1
ATOM 4918 O O . THR A 1 593 ? -0.377 -13.433 13.469 1.00 76.69 593 THR A O 1
ATOM 4921 N N . ASP A 1 594 ? -1.930 -14.968 13.923 1.00 71.94 594 ASP A N 1
ATOM 4922 C CA . ASP A 1 594 ? -2.748 -14.796 12.727 1.00 71.94 594 ASP A CA 1
ATOM 4923 C C . ASP A 1 594 ? -4.169 -14.413 13.157 1.00 71.94 594 ASP A C 1
ATOM 4925 O O . ASP A 1 594 ? -4.711 -15.135 13.996 1.00 71.94 594 ASP A O 1
ATOM 4929 N N . PRO A 1 595 ? -4.764 -13.318 12.653 1.00 71.94 595 PRO A N 1
ATOM 4930 C CA . PRO A 1 595 ? -6.084 -12.844 13.067 1.00 71.94 595 PRO A CA 1
ATOM 4931 C C . PRO A 1 595 ? -7.262 -13.592 12.411 1.00 71.94 595 PRO A C 1
ATOM 4933 O O . PRO A 1 595 ? -8.401 -13.421 12.853 1.00 71.94 595 PRO A O 1
ATOM 4936 N N . ASP A 1 596 ? -7.028 -14.443 11.404 1.00 76.56 596 ASP A N 1
ATOM 4937 C CA . ASP A 1 596 ? -8.084 -15.033 10.557 1.00 76.56 596 ASP A CA 1
ATOM 4938 C C . ASP A 1 596 ? -9.035 -15.998 11.295 1.00 76.56 596 ASP A C 1
ATOM 4940 O O . ASP A 1 596 ? -10.090 -16.370 10.775 1.00 76.56 596 ASP A O 1
ATOM 4944 N N . TYR A 1 597 ? -8.703 -16.410 12.521 1.00 81.56 597 TYR A N 1
ATOM 4945 C CA . TYR A 1 597 ? -9.570 -17.264 13.339 1.00 81.56 597 TYR A CA 1
ATOM 4946 C C . TYR A 1 597 ? -10.806 -16.528 13.875 1.00 81.56 597 TYR A C 1
ATOM 4948 O O . TYR A 1 597 ? -11.823 -17.167 14.147 1.00 81.56 597 TYR A O 1
ATOM 4956 N N . ARG A 1 598 ? -10.744 -15.198 14.014 1.00 80.94 598 ARG A N 1
ATOM 4957 C CA . ARG A 1 598 ? -11.824 -14.379 14.581 1.00 80.94 598 ARG A CA 1
ATOM 4958 C C . ARG A 1 598 ? -13.172 -14.557 13.868 1.00 80.94 598 ARG A C 1
ATOM 4960 O O . ARG A 1 598 ? -14.116 -14.965 14.545 1.00 80.94 598 ARG A O 1
ATOM 4967 N N . PRO A 1 599 ? -13.301 -14.289 12.551 1.00 77.81 599 PRO A N 1
ATOM 4968 C CA . PRO A 1 599 ? -14.598 -14.363 11.873 1.00 77.81 599 PRO A CA 1
ATOM 4969 C C . PRO A 1 599 ? -15.210 -15.767 11.947 1.00 77.81 599 PRO A C 1
ATOM 4971 O O . PRO A 1 599 ? -16.424 -15.917 12.015 1.00 77.81 599 PRO A O 1
ATOM 4974 N N . ILE A 1 600 ? -14.369 -16.802 12.001 1.00 82.75 600 ILE A N 1
ATOM 4975 C CA . ILE A 1 600 ? -14.798 -18.200 12.119 1.00 82.75 600 ILE A CA 1
ATOM 4976 C C . ILE A 1 600 ? -15.396 -18.470 13.505 1.00 82.75 600 ILE A C 1
ATOM 4978 O O . ILE A 1 600 ? -16.397 -19.179 13.622 1.00 82.75 600 ILE A O 1
ATOM 4982 N N . VAL A 1 601 ? -14.794 -17.908 14.557 1.00 84.38 601 VAL A N 1
ATOM 4983 C CA . VAL A 1 601 ? -15.307 -18.009 15.929 1.00 84.38 601 VAL A CA 1
ATOM 4984 C C . VAL A 1 601 ? -16.602 -17.208 16.084 1.00 84.38 601 VAL A C 1
ATOM 4986 O O . VAL A 1 601 ? -17.572 -17.740 16.617 1.00 84.38 601 VAL A O 1
ATOM 4989 N N . GLU A 1 602 ? -16.657 -15.976 15.572 1.00 81.56 602 GLU A N 1
ATOM 4990 C CA . GLU A 1 602 ? -17.870 -15.144 15.593 1.00 81.56 602 GLU A CA 1
ATOM 4991 C C . GLU A 1 602 ? -19.038 -15.826 14.853 1.00 81.56 602 GLU A C 1
ATOM 4993 O O . GLU A 1 602 ? -20.150 -15.895 15.380 1.00 81.56 602 GLU A O 1
ATOM 4998 N N . GLU A 1 603 ? -18.789 -16.416 13.678 1.00 81.88 603 GLU A N 1
ATOM 4999 C CA . GLU A 1 603 ? -19.799 -17.167 12.921 1.00 81.88 603 GLU A CA 1
ATOM 5000 C C . GLU A 1 603 ? -20.278 -18.418 13.678 1.00 81.88 603 GLU A C 1
ATOM 5002 O O . GLU A 1 603 ? -21.468 -18.741 13.662 1.00 81.88 603 GLU A O 1
ATOM 5007 N N . ALA A 1 604 ? -19.372 -19.130 14.355 1.00 83.12 604 ALA A N 1
ATOM 5008 C CA . ALA A 1 604 ? -19.727 -20.304 15.146 1.00 83.12 604 ALA A CA 1
ATOM 5009 C C . ALA A 1 604 ? -20.618 -19.945 16.344 1.00 83.12 604 ALA A C 1
ATOM 5011 O O . ALA A 1 604 ? -21.601 -20.643 16.596 1.00 83.12 604 ALA A O 1
ATOM 5012 N N . ILE A 1 605 ? -20.315 -18.839 17.031 1.00 81.06 605 ILE A N 1
ATOM 5013 C CA . ILE A 1 605 ? -21.133 -18.310 18.131 1.00 81.06 605 ILE A CA 1
ATOM 5014 C C . ILE A 1 605 ? -22.520 -17.910 17.609 1.00 81.06 605 ILE A C 1
ATOM 5016 O O . ILE A 1 605 ? -23.529 -18.311 18.186 1.00 81.06 605 ILE A O 1
ATOM 5020 N N . ALA A 1 606 ? -22.586 -17.201 16.477 1.00 76.31 606 ALA A N 1
ATOM 5021 C CA . ALA A 1 606 ? -23.851 -16.787 15.870 1.00 76.31 606 ALA A CA 1
ATOM 5022 C C . ALA A 1 606 ? -24.732 -17.982 15.449 1.00 76.31 606 ALA A C 1
ATOM 5024 O O . ALA A 1 606 ? -25.949 -17.957 15.630 1.00 76.31 606 ALA A O 1
ATOM 5025 N N . LYS A 1 607 ? -24.132 -19.054 14.911 1.00 74.81 607 LYS A N 1
ATOM 5026 C CA . LYS A 1 607 ? -24.853 -20.270 14.482 1.00 74.81 607 LYS A CA 1
ATOM 5027 C C . LYS A 1 607 ? -25.353 -21.136 15.630 1.00 74.81 607 LYS A C 1
ATOM 5029 O O . LYS A 1 607 ? -26.319 -21.869 15.436 1.00 74.81 607 LYS A O 1
ATOM 5034 N N . ALA A 1 608 ? -24.714 -21.075 16.795 1.00 68.62 608 ALA A N 1
ATOM 5035 C CA . ALA A 1 608 ? -25.090 -21.883 17.951 1.00 68.62 608 ALA A CA 1
ATOM 5036 C C . ALA A 1 608 ? -26.446 -21.478 18.572 1.00 68.62 608 ALA A C 1
ATOM 5038 O O . ALA A 1 608 ? -26.876 -22.117 19.527 1.00 68.62 608 ALA A O 1
ATOM 5039 N N . ALA A 1 609 ? -27.138 -20.465 18.022 1.00 53.22 609 ALA A N 1
ATOM 5040 C CA . ALA A 1 609 ? -28.466 -20.007 18.451 1.00 53.22 609 ALA A CA 1
ATOM 5041 C C . ALA A 1 609 ? -28.555 -19.725 19.963 1.00 53.22 609 ALA A C 1
ATOM 5043 O O . ALA A 1 609 ? -29.599 -19.901 20.592 1.00 53.22 609 ALA A O 1
ATOM 5044 N N . ILE A 1 610 ? -27.436 -19.270 20.525 1.00 62.16 610 ILE A N 1
ATOM 5045 C CA . ILE A 1 610 ? -27.320 -18.746 21.878 1.00 62.16 610 ILE A CA 1
ATOM 5046 C C . ILE A 1 610 ? -28.213 -17.498 21.918 1.00 62.16 610 ILE A C 1
ATOM 5048 O O . ILE A 1 610 ? -27.967 -16.550 21.171 1.00 62.16 610 ILE A O 1
ATOM 5052 N N . ARG A 1 611 ? -29.334 -17.565 22.651 1.00 50.69 611 ARG A N 1
ATOM 5053 C CA . ARG A 1 611 ? -30.446 -16.596 22.570 1.00 50.69 611 ARG A CA 1
ATOM 5054 C C . ARG A 1 611 ? -29.971 -15.143 22.711 1.00 50.69 611 ARG A C 1
ATOM 5056 O O . ARG A 1 611 ? -28.968 -14.870 23.357 1.00 50.69 611 ARG A O 1
ATOM 5063 N N . ASP A 1 612 ? -30.728 -14.227 22.103 1.00 52.38 612 ASP A N 1
ATOM 5064 C CA . ASP A 1 612 ? -30.500 -12.776 22.069 1.00 52.38 612 ASP A CA 1
ATOM 5065 C C . ASP A 1 612 ? -29.847 -12.198 23.353 1.00 52.38 612 ASP A C 1
ATOM 5067 O O . ASP A 1 612 ? -30.543 -11.868 24.310 1.00 52.38 612 ASP A O 1
ATOM 5071 N N . ARG A 1 613 ? -28.522 -11.961 23.265 1.00 57.84 613 ARG A N 1
ATOM 5072 C CA . ARG A 1 613 ? -27.628 -11.125 24.109 1.00 57.84 613 ARG A CA 1
ATOM 5073 C C . ARG A 1 613 ? -27.060 -11.736 25.404 1.00 57.84 613 ARG A C 1
ATOM 5075 O O . ARG A 1 613 ? -27.772 -11.807 26.391 1.00 57.84 613 ARG A O 1
ATOM 5082 N N . ALA A 1 614 ? -25.733 -11.953 25.418 1.00 66.38 614 ALA A N 1
ATOM 5083 C CA . ALA A 1 614 ? -24.774 -11.439 26.428 1.00 66.38 614 ALA A CA 1
ATOM 5084 C C . ALA A 1 614 ? -23.316 -11.908 26.157 1.00 66.38 614 ALA A C 1
ATOM 5086 O O . ALA A 1 614 ? -22.619 -12.374 27.054 1.00 66.38 614 ALA A O 1
ATOM 5087 N N . VAL A 1 615 ? -22.835 -11.822 24.906 1.00 78.12 615 VAL A N 1
ATOM 5088 C CA . VAL A 1 615 ? -21.405 -12.050 24.615 1.00 78.12 615 VAL A CA 1
ATOM 5089 C C . VAL A 1 615 ? -20.692 -10.702 24.594 1.00 78.12 615 VAL A C 1
ATOM 5091 O O . VAL A 1 615 ? -20.955 -9.881 23.714 1.00 78.12 615 VAL A O 1
ATOM 5094 N N . ILE A 1 616 ? -19.791 -10.484 25.549 1.00 86.19 616 ILE A N 1
ATOM 5095 C CA . ILE A 1 616 ? -18.860 -9.354 25.559 1.00 86.19 616 ILE A CA 1
ATOM 5096 C C . ILE A 1 616 ? -17.546 -9.843 24.961 1.00 86.19 616 ILE A C 1
ATOM 5098 O O . ILE A 1 616 ? -17.019 -10.883 25.345 1.00 86.19 616 ILE A O 1
ATOM 5102 N N . SER A 1 617 ? -17.007 -9.100 24.006 1.00 87.75 617 SER A N 1
ATOM 5103 C CA . SER A 1 617 ? -15.751 -9.431 23.340 1.00 87.75 617 SER A CA 1
ATOM 5104 C C . SER A 1 617 ? -14.742 -8.301 23.480 1.00 87.75 617 SER A C 1
ATOM 5106 O O . SER A 1 617 ? -15.122 -7.143 23.608 1.00 87.75 617 SER A O 1
ATOM 5108 N N . SER A 1 618 ? -13.457 -8.629 23.464 1.00 87.25 618 SER A N 1
ATOM 5109 C CA . SER A 1 618 ? -12.354 -7.670 23.427 1.00 87.25 618 SER A CA 1
ATOM 5110 C C . SER A 1 618 ? -11.302 -8.165 22.443 1.00 87.25 618 SER A C 1
ATOM 5112 O O . SER A 1 618 ? -11.072 -9.371 22.322 1.00 87.25 618 SER A O 1
ATOM 5114 N N . MET A 1 619 ? -10.672 -7.238 21.719 1.00 84.38 619 MET A N 1
ATOM 5115 C CA . MET A 1 619 ? -9.593 -7.570 20.796 1.00 84.38 619 MET A CA 1
ATOM 5116 C C . MET A 1 619 ? -8.406 -6.634 20.970 1.00 84.38 619 MET A C 1
ATOM 5118 O O . MET A 1 619 ? -8.541 -5.418 20.859 1.00 84.38 619 MET A O 1
ATOM 5122 N N . LEU A 1 620 ? -7.232 -7.222 21.187 1.00 79.50 620 LEU A N 1
ATOM 5123 C CA . LEU A 1 620 ? -5.974 -6.501 21.340 1.00 79.50 620 LEU A CA 1
ATOM 5124 C C . LEU A 1 620 ? -4.858 -7.176 20.553 1.00 79.50 620 LEU A C 1
ATOM 5126 O O . LEU A 1 620 ? -4.863 -8.387 20.351 1.00 79.50 620 LEU A O 1
ATOM 5130 N N . THR A 1 621 ? -3.878 -6.386 20.120 1.00 78.50 621 THR A N 1
ATOM 5131 C CA . THR A 1 621 ? -2.659 -6.898 19.486 1.00 78.50 621 THR A CA 1
ATOM 5132 C C . THR A 1 621 ? -1.456 -6.439 20.298 1.00 78.50 621 THR A C 1
ATOM 5134 O O . THR A 1 621 ? -1.275 -5.241 20.487 1.00 78.50 621 THR A O 1
ATOM 5137 N N . ILE A 1 622 ? -0.656 -7.386 20.790 1.00 75.81 622 ILE A N 1
ATOM 5138 C CA . ILE A 1 622 ? 0.553 -7.132 21.589 1.00 75.81 622 ILE A CA 1
ATOM 5139 C C . ILE A 1 622 ? 1.692 -7.945 20.972 1.00 75.81 622 ILE A C 1
ATOM 5141 O O . ILE A 1 622 ? 1.532 -9.148 20.781 1.00 75.81 622 ILE A O 1
ATOM 5145 N N . GLU A 1 623 ? 2.818 -7.299 20.645 1.00 69.31 623 GLU A N 1
ATOM 5146 C CA . GLU A 1 623 ? 4.053 -7.956 20.165 1.00 69.31 623 GLU A CA 1
ATOM 5147 C C . GLU A 1 623 ? 3.819 -8.986 19.029 1.00 69.31 623 GLU A C 1
ATOM 5149 O O . GLU A 1 623 ? 4.336 -10.101 19.057 1.00 69.31 623 GLU A O 1
ATOM 5154 N N . ASN A 1 624 ? 3.007 -8.627 18.023 1.00 67.38 624 ASN A N 1
ATOM 5155 C CA . ASN A 1 624 ? 2.586 -9.480 16.889 1.00 67.38 624 ASN A CA 1
ATOM 5156 C C . ASN A 1 624 ? 1.682 -10.681 17.235 1.00 67.38 624 ASN A C 1
ATOM 5158 O O . ASN A 1 624 ? 1.467 -11.556 16.396 1.00 67.38 624 ASN A O 1
ATOM 5162 N N . SER A 1 625 ? 1.119 -10.724 18.441 1.00 77.88 625 SER A N 1
ATOM 5163 C CA . SER A 1 625 ? 0.079 -11.680 18.824 1.00 77.88 625 SER A CA 1
ATOM 5164 C C . SER A 1 625 ? -1.274 -10.987 18.938 1.00 77.88 625 SER A C 1
ATOM 5166 O O . SER A 1 625 ? -1.404 -9.954 19.594 1.00 77.88 625 SER A O 1
ATOM 5168 N N . HIS A 1 626 ? -2.293 -11.576 18.322 1.00 83.44 626 HIS A N 1
ATOM 5169 C CA . HIS A 1 626 ? -3.684 -11.160 18.415 1.00 83.44 626 HIS A CA 1
ATOM 5170 C C . HIS A 1 626 ? -4.382 -11.931 19.531 1.00 83.44 626 HIS A C 1
ATOM 5172 O O . HIS A 1 626 ? -4.416 -13.166 19.524 1.00 83.44 626 HIS A O 1
ATOM 5178 N N . TYR A 1 627 ? -4.964 -11.180 20.457 1.00 87.12 627 TYR A N 1
ATOM 5179 C CA . TYR A 1 627 ? -5.734 -11.669 21.585 1.00 87.12 627 TYR A CA 1
ATOM 5180 C C . TYR A 1 627 ? -7.206 -11.393 21.319 1.00 87.12 627 TYR A C 1
ATOM 5182 O O . TYR A 1 627 ? -7.597 -10.233 21.179 1.00 87.12 627 TYR A O 1
ATOM 5190 N N . PHE A 1 628 ? -8.008 -12.450 21.237 1.00 89.25 628 PHE A N 1
ATOM 5191 C CA . PHE A 1 628 ? -9.457 -12.356 21.142 1.00 89.25 628 PHE A CA 1
ATOM 5192 C C . PHE A 1 628 ? -10.076 -12.929 22.412 1.00 89.25 628 PHE A C 1
ATOM 5194 O O . PHE A 1 628 ? -9.991 -14.126 22.692 1.00 89.25 628 PHE A O 1
ATOM 5201 N N . SER A 1 629 ? -10.659 -12.038 23.195 1.00 89.75 629 SER A N 1
ATOM 5202 C CA . SER A 1 629 ? -11.189 -12.303 24.522 1.00 89.75 629 SER A CA 1
ATOM 5203 C C . SER A 1 629 ? -12.710 -12.336 24.431 1.00 89.75 629 SER A C 1
ATOM 5205 O O . SER A 1 629 ? -13.311 -11.441 23.841 1.00 89.75 629 SER A O 1
ATOM 5207 N N . LEU A 1 630 ? -13.338 -13.354 25.004 1.00 90.19 630 LEU A N 1
ATOM 5208 C CA . LEU A 1 630 ? -14.779 -13.574 24.991 1.00 90.19 630 LEU A CA 1
ATOM 5209 C C . LEU A 1 630 ? -15.270 -13.803 26.417 1.00 90.19 630 LEU A C 1
ATOM 5211 O O . LEU A 1 630 ? -14.679 -14.585 27.156 1.00 90.19 630 LEU A O 1
ATOM 5215 N N . LEU A 1 631 ? -16.374 -13.166 26.776 1.00 89.69 631 LEU A N 1
ATOM 5216 C CA . LEU A 1 631 ? -17.100 -13.375 28.017 1.00 89.69 631 LEU A CA 1
ATOM 5217 C C . LEU A 1 631 ? -18.554 -13.658 27.661 1.00 89.69 631 LEU A C 1
ATOM 5219 O O . LEU A 1 631 ? -19.179 -12.880 26.943 1.00 89.69 631 LEU A O 1
ATOM 5223 N N . TYR A 1 632 ? -19.067 -14.781 28.145 1.00 88.00 632 TYR A N 1
ATOM 5224 C CA . TYR A 1 632 ? -20.448 -15.205 27.972 1.00 88.00 632 TYR A CA 1
ATOM 5225 C C . TYR A 1 632 ? -21.136 -15.283 29.332 1.00 88.00 632 TYR A C 1
ATOM 5227 O O . TYR A 1 632 ? -20.638 -15.976 30.219 1.00 88.00 632 TYR A O 1
ATOM 5235 N N . GLU A 1 633 ? -22.250 -14.575 29.481 1.00 85.62 633 GLU A N 1
ATOM 5236 C CA . GLU A 1 633 ? -23.058 -14.525 30.703 1.00 85.62 633 GLU A CA 1
ATOM 5237 C C . GLU A 1 633 ? -24.375 -15.280 30.482 1.00 85.62 633 GLU A C 1
ATOM 5239 O O . GLU A 1 633 ? -25.127 -14.965 29.558 1.00 85.62 633 GLU A O 1
ATOM 5244 N N . ASP A 1 634 ? -24.637 -16.294 31.307 1.00 82.44 634 ASP A N 1
ATOM 5245 C CA . ASP A 1 634 ? -25.883 -17.065 31.308 1.00 82.44 634 ASP A CA 1
ATOM 5246 C C . ASP A 1 634 ? -26.073 -17.737 32.676 1.00 82.44 634 ASP A C 1
ATOM 5248 O O . ASP A 1 634 ? -25.129 -17.987 33.408 1.00 82.44 634 ASP A O 1
ATOM 5252 N N . THR A 1 635 ? -27.315 -18.043 33.026 1.00 78.56 635 THR A N 1
ATOM 5253 C CA . THR A 1 635 ? -27.655 -18.780 34.255 1.00 78.56 635 THR A CA 1
ATOM 5254 C C . THR A 1 635 ? -27.729 -20.293 34.022 1.00 78.56 635 THR A C 1
ATOM 5256 O O . THR A 1 635 ? -27.764 -21.081 34.968 1.00 78.56 635 THR A O 1
ATOM 5259 N N . GLU A 1 636 ? -27.786 -20.738 32.761 1.00 81.69 636 GLU A N 1
ATOM 5260 C CA . GLU A 1 636 ? -27.943 -22.148 32.407 1.00 81.69 636 GLU A CA 1
ATOM 5261 C C . GLU A 1 636 ? -26.603 -22.804 32.030 1.00 81.69 636 GLU A C 1
ATOM 5263 O O . GLU A 1 636 ? -26.067 -22.627 30.935 1.00 81.69 636 GLU A O 1
ATOM 5268 N N . SER A 1 637 ? -26.084 -23.661 32.919 1.00 80.81 637 SER A N 1
ATOM 5269 C CA . SER A 1 637 ? -24.787 -24.351 32.757 1.00 80.81 637 SER A CA 1
ATOM 5270 C C . SER A 1 637 ? -24.624 -25.098 31.418 1.00 80.81 637 SER A C 1
ATOM 5272 O O . SER A 1 637 ? -23.521 -25.134 30.866 1.00 80.81 637 SER A O 1
ATOM 5274 N N . ALA A 1 638 ? -25.710 -25.644 30.855 1.00 82.00 638 ALA A N 1
ATOM 5275 C CA . ALA A 1 638 ? -25.690 -26.335 29.562 1.00 82.00 638 ALA A CA 1
ATOM 5276 C C . ALA A 1 638 ? -25.322 -25.402 28.390 1.00 82.00 638 ALA A C 1
ATOM 5278 O O . ALA A 1 638 ? -24.670 -25.835 27.435 1.00 82.00 638 ALA A O 1
ATOM 5279 N N . HIS A 1 639 ? -25.686 -24.118 28.464 1.00 84.00 639 HIS A N 1
ATOM 5280 C CA . HIS A 1 639 ? -25.343 -23.131 27.441 1.00 84.00 639 HIS A CA 1
ATOM 5281 C C . HIS A 1 639 ? -23.861 -22.762 27.474 1.00 84.00 639 HIS A C 1
ATOM 5283 O O . HIS A 1 639 ? -23.251 -22.625 26.414 1.00 84.00 639 HIS A O 1
ATOM 5289 N N . HIS A 1 640 ? -23.243 -22.699 28.656 1.00 84.69 640 HIS A N 1
ATOM 5290 C CA . HIS A 1 640 ? -21.797 -22.488 28.780 1.00 84.69 640 HIS A CA 1
ATOM 5291 C C . HIS A 1 640 ? -20.992 -23.609 28.110 1.00 84.69 640 HIS A C 1
ATOM 5293 O O . HIS A 1 640 ? -19.999 -23.353 27.421 1.00 84.69 640 HIS A O 1
ATOM 5299 N N . ASP A 1 641 ? -21.442 -24.857 28.256 1.00 85.06 641 ASP A N 1
ATOM 5300 C CA . ASP A 1 641 ? -20.783 -26.011 27.644 1.00 85.06 641 ASP A CA 1
ATOM 5301 C C . ASP A 1 641 ? -20.978 -26.025 26.112 1.00 85.06 641 ASP A C 1
ATOM 5303 O O . ASP A 1 641 ? -20.044 -26.332 25.356 1.00 85.06 641 ASP A O 1
ATOM 5307 N N . LEU A 1 642 ? -22.157 -25.615 25.626 1.00 84.69 642 LEU A N 1
ATOM 5308 C CA . LEU A 1 642 ? -22.428 -25.428 24.195 1.00 84.69 642 LEU A CA 1
ATOM 5309 C C . LEU A 1 642 ? -21.578 -24.298 23.591 1.00 84.69 642 LEU A C 1
ATOM 5311 O O . LEU A 1 642 ? -20.978 -24.478 22.528 1.00 84.69 642 LEU A O 1
ATOM 5315 N N . PHE A 1 643 ? -21.484 -23.156 24.275 1.00 86.50 643 PHE A N 1
ATOM 5316 C CA . PHE A 1 643 ? -20.655 -22.020 23.875 1.00 86.50 643 PHE A CA 1
ATOM 5317 C C . PHE A 1 643 ? -19.189 -22.443 23.738 1.00 86.50 643 PHE A C 1
ATOM 5319 O O . PHE A 1 643 ? -18.583 -22.307 22.670 1.00 86.50 643 PHE A O 1
ATOM 5326 N N . ARG A 1 644 ? -18.640 -23.064 24.787 1.00 86.88 644 ARG A N 1
ATOM 5327 C CA . ARG A 1 644 ? -17.253 -23.533 24.811 1.00 86.88 644 ARG A CA 1
ATOM 5328 C C . ARG A 1 644 ? -16.963 -24.545 23.704 1.00 86.88 644 ARG A C 1
ATOM 5330 O O . ARG A 1 644 ? -15.958 -24.414 23.002 1.00 86.88 644 ARG A O 1
ATOM 5337 N N . SER A 1 645 ? -17.816 -25.556 23.544 1.00 87.50 645 SER A N 1
ATOM 5338 C CA . SER A 1 645 ? -17.617 -26.600 22.529 1.00 87.50 645 SER A CA 1
ATOM 5339 C C . SER A 1 645 ? -17.696 -26.045 21.102 1.00 87.50 645 SER A C 1
ATOM 5341 O O . SER A 1 645 ? -16.890 -26.438 20.255 1.00 87.50 645 SER A O 1
ATOM 5343 N N . SER A 1 646 ? -18.576 -25.071 20.853 1.00 87.06 646 SER A N 1
ATOM 5344 C CA . SER A 1 646 ? -18.704 -24.390 19.557 1.00 87.06 646 SER A CA 1
ATOM 5345 C C . SER A 1 646 ? -17.437 -23.613 19.190 1.00 87.06 646 SER A C 1
ATOM 5347 O O . SER A 1 646 ? -16.899 -23.791 18.093 1.00 87.06 646 SER A O 1
ATOM 5349 N N . VAL A 1 647 ? -16.902 -22.816 20.125 1.00 87.88 647 VAL A N 1
ATOM 5350 C CA . VAL A 1 647 ? -15.650 -22.061 19.931 1.00 87.88 647 VAL A CA 1
ATOM 5351 C C . VAL A 1 647 ? -14.472 -23.012 19.691 1.00 87.88 647 VAL A C 1
ATOM 5353 O O . VAL A 1 647 ? -13.704 -22.836 18.743 1.00 87.88 647 VAL A O 1
ATOM 5356 N N . GLN A 1 648 ? -14.344 -24.073 20.494 1.00 88.56 648 GLN A N 1
ATOM 5357 C CA . GLN A 1 648 ? -13.261 -25.050 20.346 1.00 88.56 648 GLN A CA 1
ATOM 5358 C C . GLN A 1 648 ? -13.324 -25.808 19.011 1.00 88.56 648 GLN A C 1
ATOM 5360 O O . GLN A 1 648 ? -12.291 -26.021 18.370 1.00 88.56 648 GLN A O 1
ATOM 5365 N N . GLN A 1 649 ? -14.518 -26.201 18.559 1.00 87.06 649 GLN A N 1
ATOM 5366 C CA . GLN A 1 649 ? -14.684 -26.890 17.280 1.00 87.06 649 GLN A CA 1
ATOM 5367 C C . GLN A 1 649 ? -14.344 -25.977 16.093 1.00 87.06 649 GLN A C 1
ATOM 5369 O O . GLN A 1 649 ? -13.703 -26.427 15.139 1.00 87.06 649 GLN A O 1
ATOM 5374 N N . ALA A 1 650 ? -14.741 -24.705 16.156 1.00 86.62 650 ALA A N 1
ATOM 5375 C CA . ALA A 1 650 ? -14.429 -23.699 15.145 1.00 86.62 650 ALA A CA 1
ATOM 5376 C C . ALA A 1 650 ? -12.912 -23.502 14.992 1.00 86.62 650 ALA A C 1
ATOM 5378 O O . ALA A 1 650 ? -12.377 -23.571 13.883 1.00 86.62 650 ALA A O 1
ATOM 5379 N N . LEU A 1 651 ? -12.208 -23.364 16.117 1.00 86.00 651 LEU A N 1
ATOM 5380 C CA . LEU A 1 651 ? -10.755 -23.215 16.143 1.00 86.00 651 LEU A CA 1
ATOM 5381 C C . LEU A 1 651 ? -10.036 -24.456 15.626 1.00 86.00 651 LEU A C 1
ATOM 5383 O O . LEU A 1 651 ? -9.098 -24.328 14.844 1.00 86.00 651 LEU A O 1
ATOM 5387 N N . LYS A 1 652 ? -10.498 -25.657 15.994 1.00 84.44 652 LYS A N 1
ATOM 5388 C CA . LYS A 1 652 ? -9.922 -26.906 15.481 1.00 84.44 652 LYS A CA 1
ATOM 5389 C C . LYS A 1 652 ? -10.017 -26.982 13.953 1.00 84.44 652 LYS A C 1
ATOM 5391 O O . LYS A 1 652 ? -9.019 -27.264 13.298 1.00 84.44 652 LYS A O 1
ATOM 5396 N N . ARG A 1 653 ? -11.182 -26.656 13.381 1.00 82.62 653 ARG A N 1
ATOM 5397 C CA . ARG A 1 653 ? -11.378 -26.609 11.919 1.00 82.62 653 ARG A CA 1
ATOM 5398 C C . ARG A 1 653 ? -10.473 -25.577 11.247 1.00 82.62 653 ARG A C 1
ATOM 5400 O O . ARG A 1 653 ? -9.921 -25.849 10.184 1.00 82.62 653 ARG A O 1
ATOM 5407 N N . TRP A 1 654 ? -10.309 -24.402 11.857 1.00 83.12 654 TRP A N 1
ATOM 5408 C CA . TRP A 1 654 ? -9.393 -23.375 11.357 1.00 83.12 654 TRP A CA 1
ATOM 5409 C C . TRP A 1 654 ? -7.932 -23.848 11.385 1.00 83.12 654 TRP A C 1
ATOM 5411 O O . TRP A 1 654 ? -7.240 -23.722 10.377 1.00 83.12 654 TRP A O 1
ATOM 5421 N N . GLN A 1 655 ? -7.481 -24.459 12.486 1.00 78.44 655 GLN A N 1
ATOM 5422 C CA . GLN A 1 655 ? -6.126 -25.010 12.602 1.00 78.44 655 GLN A CA 1
ATOM 5423 C C . GLN A 1 655 ? -5.866 -26.111 11.566 1.00 78.44 655 GLN A C 1
ATOM 5425 O O . GLN A 1 655 ? -4.825 -26.102 10.911 1.00 78.44 655 GLN A O 1
ATOM 5430 N N . GLU A 1 656 ? -6.816 -27.030 11.375 1.00 77.69 656 GLU A N 1
ATOM 5431 C CA . GLU A 1 656 ? -6.727 -28.085 10.359 1.00 77.69 656 GLU A CA 1
ATOM 5432 C C . GLU A 1 656 ? -6.614 -27.498 8.948 1.00 77.69 656 GLU A C 1
ATOM 5434 O O . GLU A 1 656 ? -5.746 -27.910 8.182 1.00 77.69 656 GLU A O 1
ATOM 5439 N N . LYS A 1 657 ? -7.430 -26.487 8.625 1.00 72.88 657 LYS A N 1
ATOM 5440 C CA . LYS A 1 657 ? -7.376 -25.792 7.334 1.00 72.88 657 LYS A CA 1
ATOM 5441 C C . LYS A 1 657 ? -6.039 -25.078 7.132 1.00 72.88 657 LYS A C 1
ATOM 5443 O O . LYS A 1 657 ? -5.458 -25.183 6.058 1.00 72.88 657 LYS A O 1
ATOM 5448 N N . LYS A 1 658 ? -5.526 -24.392 8.156 1.00 69.25 658 LYS A N 1
ATOM 5449 C CA . LYS A 1 658 ? -4.246 -23.674 8.094 1.00 69.25 658 LYS A CA 1
ATOM 5450 C C . LYS A 1 658 ? -3.063 -24.617 7.885 1.00 69.25 658 LYS A C 1
ATOM 5452 O O . LYS A 1 658 ? -2.192 -24.324 7.074 1.00 69.25 658 LYS A O 1
ATOM 5457 N N . ASN A 1 659 ? -3.069 -25.770 8.549 1.00 66.88 659 ASN A N 1
ATOM 5458 C CA . ASN A 1 659 ? -2.045 -26.800 8.365 1.00 66.88 659 ASN A CA 1
ATOM 5459 C C . ASN A 1 659 ? -2.092 -27.462 6.974 1.00 66.88 659 ASN A C 1
ATOM 5461 O O . ASN A 1 659 ? -1.130 -28.119 6.588 1.00 66.88 659 ASN A O 1
ATOM 5465 N N . GLN A 1 660 ? -3.189 -27.302 6.226 1.00 69.56 660 GLN A N 1
ATOM 5466 C CA . GLN A 1 660 ? -3.337 -27.813 4.860 1.00 69.56 660 GLN A CA 1
ATOM 5467 C C . GLN A 1 660 ? -2.957 -26.793 3.773 1.00 69.56 660 GLN A C 1
ATOM 5469 O O . GLN A 1 660 ? -2.789 -27.199 2.622 1.00 69.56 660 GLN A O 1
ATOM 5474 N N . LEU A 1 661 ? -2.815 -25.502 4.111 1.00 74.06 661 LEU A N 1
ATOM 5475 C CA . LEU A 1 661 ? -2.519 -24.452 3.133 1.00 74.06 661 LEU A CA 1
ATOM 5476 C C . LEU A 1 661 ? -1.160 -24.682 2.468 1.00 74.06 661 LEU A C 1
ATOM 5478 O O . LEU A 1 661 ? -0.140 -24.852 3.139 1.00 74.06 661 LEU A O 1
ATOM 5482 N N . GLN A 1 662 ? -1.140 -24.614 1.139 1.00 83.25 662 GLN A N 1
ATOM 5483 C CA . GLN A 1 662 ? 0.098 -24.647 0.369 1.00 83.25 662 GLN A CA 1
ATOM 5484 C C . GLN A 1 662 ? 0.695 -23.238 0.314 1.00 83.25 662 GLN A C 1
ATOM 5486 O O . GLN A 1 662 ? 0.210 -22.368 -0.416 1.00 83.25 662 GLN A O 1
ATOM 5491 N N . VAL A 1 663 ? 1.741 -23.006 1.110 1.00 88.25 663 VAL A N 1
ATOM 5492 C CA . VAL A 1 663 ? 2.459 -21.726 1.177 1.00 88.25 663 VAL A CA 1
ATOM 5493 C C . VAL A 1 663 ? 3.784 -21.847 0.438 1.00 88.25 663 VAL A C 1
ATOM 5495 O O . VAL A 1 663 ? 4.586 -22.711 0.772 1.00 88.25 663 VAL A O 1
ATOM 5498 N N . LEU A 1 664 ? 4.024 -20.956 -0.525 1.00 90.12 664 LEU A N 1
ATOM 5499 C CA . LEU A 1 664 ? 5.298 -20.840 -1.230 1.00 90.12 664 LEU A CA 1
ATOM 5500 C C . LEU A 1 664 ? 6.087 -19.625 -0.718 1.00 90.12 664 LEU A C 1
ATOM 5502 O O . LEU A 1 664 ? 5.622 -18.489 -0.806 1.00 90.12 664 LEU A O 1
ATOM 5506 N N . ARG A 1 665 ? 7.302 -19.845 -0.219 1.00 89.62 665 ARG A N 1
ATOM 5507 C CA . ARG A 1 665 ? 8.194 -18.816 0.335 1.00 89.62 665 ARG A CA 1
ATOM 5508 C C . ARG A 1 665 ? 9.317 -18.496 -0.645 1.00 89.62 665 ARG A C 1
ATOM 5510 O O . ARG A 1 665 ? 10.159 -19.350 -0.926 1.00 89.62 665 ARG A O 1
ATOM 5517 N N . ILE A 1 666 ? 9.357 -17.257 -1.130 1.00 88.12 666 ILE A N 1
ATOM 5518 C CA . ILE A 1 666 ? 10.292 -16.807 -2.172 1.00 88.12 666 ILE A CA 1
ATOM 5519 C C . ILE A 1 666 ? 11.104 -15.576 -1.731 1.00 88.12 666 ILE A C 1
ATOM 5521 O O . ILE A 1 666 ? 10.618 -14.767 -0.941 1.00 88.12 666 ILE A O 1
ATOM 5525 N N . PRO A 1 667 ? 12.334 -15.392 -2.233 1.00 87.50 667 PRO A N 1
ATOM 5526 C CA . PRO A 1 667 ? 13.107 -14.175 -2.037 1.00 87.50 667 PRO A CA 1
ATOM 5527 C C . PRO A 1 667 ? 12.824 -13.164 -3.157 1.00 87.50 667 PRO A C 1
ATOM 5529 O O . PRO A 1 667 ? 12.514 -13.548 -4.284 1.00 87.50 667 PRO A O 1
ATOM 5532 N N . TYR A 1 668 ? 13.011 -11.878 -2.872 1.00 83.81 668 TYR A N 1
ATOM 5533 C CA . TYR A 1 668 ? 13.161 -10.834 -3.891 1.00 83.81 668 TYR A CA 1
ATOM 5534 C C . TYR A 1 668 ? 14.222 -9.813 -3.459 1.00 83.81 668 TYR A C 1
ATOM 5536 O O . TYR A 1 668 ? 14.518 -9.687 -2.270 1.00 83.81 668 TYR A O 1
ATOM 5544 N N . ILE A 1 669 ? 14.823 -9.100 -4.415 1.00 77.25 669 ILE A N 1
ATOM 5545 C CA . ILE A 1 669 ? 15.857 -8.092 -4.117 1.00 77.25 669 ILE A CA 1
ATOM 5546 C C . ILE A 1 669 ? 15.229 -6.705 -4.009 1.00 77.25 669 ILE A C 1
ATOM 5548 O O . ILE A 1 669 ? 15.331 -6.050 -2.972 1.00 77.25 669 ILE A O 1
ATOM 5552 N N . ASP A 1 670 ? 14.590 -6.259 -5.086 1.00 78.94 670 ASP A N 1
ATOM 5553 C CA . ASP A 1 670 ? 13.922 -4.965 -5.169 1.00 78.94 670 ASP A CA 1
ATOM 5554 C C . ASP A 1 670 ? 12.844 -5.010 -6.258 1.00 78.94 670 ASP A C 1
ATOM 5556 O O . ASP A 1 670 ? 12.956 -5.786 -7.205 1.00 78.94 670 ASP A O 1
ATOM 5560 N N . ILE A 1 671 ? 11.803 -4.191 -6.122 1.00 80.12 671 ILE A N 1
ATOM 5561 C CA . ILE A 1 671 ? 10.704 -4.091 -7.088 1.00 80.12 671 ILE A CA 1
ATOM 5562 C C . ILE A 1 671 ? 10.627 -2.638 -7.538 1.00 80.12 671 ILE A C 1
ATOM 5564 O O . ILE A 1 671 ? 10.272 -1.758 -6.754 1.00 80.12 671 ILE A O 1
ATOM 5568 N N . LEU A 1 672 ? 10.939 -2.377 -8.809 1.00 80.81 672 LEU A N 1
ATOM 5569 C CA . LEU A 1 672 ? 10.905 -1.013 -9.338 1.00 80.81 672 LEU A CA 1
ATOM 5570 C C . LEU A 1 672 ? 9.474 -0.521 -9.542 1.00 80.81 672 LEU A C 1
ATOM 5572 O O . LEU A 1 672 ? 9.168 0.622 -9.198 1.00 80.81 672 LEU A O 1
ATOM 5576 N N . SER A 1 673 ? 8.611 -1.359 -10.121 1.00 87.25 673 SER A N 1
ATOM 5577 C CA . SER A 1 673 ? 7.196 -1.047 -10.303 1.00 87.25 673 SER A CA 1
ATOM 5578 C C . SER A 1 673 ? 6.373 -2.303 -10.559 1.00 87.25 673 SER A C 1
ATOM 5580 O O . SER A 1 673 ? 6.785 -3.182 -11.304 1.00 87.25 673 SER A O 1
ATOM 5582 N N . ILE A 1 674 ? 5.166 -2.347 -10.004 1.00 89.94 674 ILE A N 1
ATOM 5583 C CA . ILE A 1 674 ? 4.164 -3.381 -10.298 1.00 89.94 674 ILE A CA 1
ATOM 5584 C C . ILE A 1 674 ? 3.120 -2.917 -11.328 1.00 89.94 674 ILE A C 1
ATOM 5586 O O . ILE A 1 674 ? 2.162 -3.638 -11.588 1.00 89.94 674 ILE A O 1
ATOM 5590 N N . ASP A 1 675 ? 3.297 -1.730 -11.923 1.00 93.06 675 ASP A N 1
ATOM 5591 C CA . ASP A 1 675 ? 2.514 -1.284 -13.082 1.00 93.06 675 ASP A CA 1
ATOM 5592 C C . ASP A 1 675 ? 3.064 -1.952 -14.357 1.00 93.06 675 ASP A C 1
ATOM 5594 O O . ASP A 1 675 ? 4.213 -1.675 -14.733 1.00 93.06 675 ASP A O 1
ATOM 5598 N N . PRO A 1 676 ? 2.265 -2.774 -15.067 1.00 93.50 676 PRO A N 1
ATOM 5599 C CA . PRO A 1 676 ? 2.699 -3.453 -16.286 1.00 93.50 676 PRO A CA 1
ATOM 5600 C C . PRO A 1 676 ? 3.266 -2.524 -17.365 1.00 93.50 676 PRO A C 1
ATOM 5602 O O . PRO A 1 676 ? 4.102 -2.943 -18.153 1.00 93.50 676 PRO A O 1
ATOM 5605 N N . ARG A 1 677 ? 2.876 -1.246 -17.401 1.00 93.69 677 ARG A N 1
ATOM 5606 C CA . ARG A 1 677 ? 3.290 -0.288 -18.444 1.00 93.69 677 ARG A CA 1
ATOM 5607 C C . ARG A 1 677 ? 4.712 0.252 -18.258 1.00 93.69 677 ARG A C 1
ATOM 5609 O O . ARG A 1 677 ? 5.273 0.843 -19.186 1.00 93.69 677 ARG A O 1
ATOM 5616 N N . VAL A 1 678 ? 5.284 0.085 -17.064 1.00 90.81 678 VAL A N 1
ATOM 5617 C CA . VAL A 1 678 ? 6.627 0.579 -16.703 1.00 90.81 678 VAL A CA 1
ATOM 5618 C C . VAL A 1 678 ? 7.507 -0.474 -16.018 1.00 90.81 678 VAL A C 1
ATOM 5620 O O . VAL A 1 678 ? 8.722 -0.317 -16.018 1.00 90.81 678 VAL A O 1
ATOM 5623 N N . GLY A 1 679 ? 6.951 -1.551 -15.456 1.00 85.38 679 GLY A N 1
ATOM 5624 C CA . GLY A 1 679 ? 7.697 -2.625 -14.784 1.00 85.38 679 GLY A CA 1
ATOM 5625 C C . GLY A 1 679 ? 8.275 -3.662 -15.753 1.00 85.38 679 GLY A C 1
ATOM 5626 O O . GLY A 1 679 ? 7.857 -4.817 -15.764 1.00 85.38 679 GLY A O 1
ATOM 5627 N N . GLY A 1 680 ? 9.222 -3.248 -16.599 1.00 77.00 680 GLY A N 1
ATOM 5628 C CA . GLY A 1 680 ? 9.855 -4.113 -17.607 1.00 77.00 680 GLY A CA 1
ATOM 5629 C C . GLY A 1 680 ? 11.137 -4.828 -17.156 1.00 77.00 680 GLY A C 1
ATOM 5630 O O . GLY A 1 680 ? 11.713 -5.584 -17.939 1.00 77.00 680 GLY A O 1
ATOM 5631 N N . ASP A 1 681 ? 11.621 -4.590 -15.933 1.00 83.19 681 ASP A N 1
ATOM 5632 C CA . ASP A 1 681 ? 12.777 -5.305 -15.383 1.00 83.19 681 ASP A CA 1
ATOM 5633 C C . ASP A 1 681 ? 12.402 -6.708 -14.875 1.00 83.19 681 ASP A C 1
ATOM 5635 O O . ASP A 1 681 ? 11.231 -7.035 -14.680 1.00 83.19 681 ASP A O 1
ATOM 5639 N N . LYS A 1 682 ? 13.413 -7.557 -14.665 1.00 79.38 682 LYS A N 1
ATOM 5640 C CA . LYS A 1 682 ? 13.212 -8.971 -14.323 1.00 79.38 682 LYS A CA 1
ATOM 5641 C C . LYS A 1 682 ? 12.475 -9.172 -13.000 1.00 79.38 682 LYS A C 1
ATOM 5643 O O . LYS A 1 682 ? 11.633 -10.062 -12.934 1.00 79.38 682 LYS A O 1
ATOM 5648 N N . GLU A 1 683 ? 12.778 -8.372 -11.982 1.00 81.06 683 GLU A N 1
ATOM 5649 C CA . GLU A 1 683 ? 12.198 -8.543 -10.648 1.00 81.06 683 GLU A CA 1
ATOM 5650 C C . GLU A 1 683 ? 10.744 -8.065 -10.643 1.00 81.06 683 GLU A C 1
ATOM 5652 O O . GLU A 1 683 ? 9.847 -8.804 -10.237 1.00 81.06 683 GLU A O 1
ATOM 5657 N N . SER A 1 684 ? 10.479 -6.885 -11.212 1.00 86.88 684 SER A N 1
ATOM 5658 C CA . SER A 1 684 ? 9.114 -6.383 -11.409 1.00 86.88 684 SER A CA 1
ATOM 5659 C C . SER A 1 684 ? 8.261 -7.350 -12.233 1.00 86.88 684 SER A C 1
ATOM 5661 O O . SER A 1 684 ? 7.114 -7.628 -11.877 1.00 86.88 684 SER A O 1
ATOM 5663 N N . ALA A 1 685 ? 8.822 -7.927 -13.301 1.00 87.56 685 ALA A N 1
ATOM 5664 C CA . ALA A 1 685 ? 8.112 -8.865 -14.163 1.00 87.56 685 ALA A CA 1
ATOM 5665 C C . ALA A 1 685 ? 7.668 -10.142 -13.429 1.00 87.56 685 ALA A C 1
ATOM 5667 O O . ALA A 1 685 ? 6.616 -10.687 -13.763 1.00 87.56 685 ALA A O 1
ATOM 5668 N N . VAL A 1 686 ? 8.420 -10.616 -12.426 1.00 86.56 686 VAL A N 1
ATOM 5669 C CA . VAL A 1 686 ? 8.001 -11.761 -11.596 1.00 86.56 686 VAL A CA 1
ATOM 5670 C C . VAL A 1 686 ? 6.695 -11.436 -10.877 1.00 86.56 686 VAL A C 1
ATOM 5672 O O . VAL A 1 686 ? 5.732 -12.192 -10.994 1.00 86.56 686 VAL A O 1
ATOM 5675 N N . PHE A 1 687 ? 6.625 -10.290 -10.201 1.00 89.50 687 PHE A N 1
ATOM 5676 C CA . PHE A 1 687 ? 5.421 -9.879 -9.476 1.00 89.50 687 PHE A CA 1
ATOM 5677 C C . PHE A 1 687 ? 4.270 -9.528 -10.418 1.00 89.50 687 PHE A C 1
ATOM 5679 O O . PHE A 1 687 ? 3.136 -9.931 -10.171 1.00 89.50 687 PHE A O 1
ATOM 5686 N N . ILE A 1 688 ? 4.544 -8.862 -11.540 1.00 93.00 688 ILE A N 1
ATOM 5687 C CA . ILE A 1 688 ? 3.516 -8.550 -12.538 1.00 93.00 688 ILE A CA 1
ATOM 5688 C C . ILE A 1 688 ? 2.872 -9.834 -13.083 1.00 93.00 688 ILE A C 1
ATOM 5690 O O . ILE A 1 688 ? 1.657 -9.868 -13.218 1.00 93.00 688 ILE A O 1
ATOM 5694 N N . ARG A 1 689 ? 3.625 -10.925 -13.297 1.00 91.38 689 ARG A N 1
ATOM 5695 C CA . ARG A 1 689 ? 3.049 -12.230 -13.694 1.00 91.38 689 ARG A CA 1
ATOM 5696 C C . ARG A 1 689 ? 2.190 -12.888 -12.613 1.00 91.38 689 ARG A C 1
ATOM 5698 O O . ARG A 1 689 ? 1.337 -13.708 -12.940 1.00 91.38 689 ARG A O 1
ATOM 5705 N N . LEU A 1 690 ? 2.419 -12.571 -11.339 1.00 92.75 690 LEU A N 1
ATOM 5706 C CA . LEU A 1 690 ? 1.565 -13.043 -10.245 1.00 92.75 690 LEU A CA 1
ATOM 5707 C C . LEU A 1 690 ? 0.258 -12.244 -10.187 1.00 92.75 690 LEU A C 1
ATOM 5709 O O . LEU A 1 690 ? -0.790 -12.819 -9.900 1.00 92.75 690 LEU A O 1
ATOM 5713 N N . PHE A 1 691 ? 0.315 -10.948 -10.498 1.00 94.81 691 PHE A N 1
ATOM 5714 C CA . PHE A 1 691 ? -0.826 -10.037 -10.420 1.00 94.81 691 PHE A CA 1
ATOM 5715 C C . PHE A 1 691 ? -1.651 -9.937 -11.700 1.00 94.81 691 PHE A C 1
ATOM 5717 O O . PHE A 1 691 ? -2.837 -9.639 -11.623 1.00 94.81 691 PHE A O 1
ATOM 5724 N N . PHE A 1 692 ? -1.078 -10.176 -12.875 1.00 96.62 692 PHE A N 1
ATOM 5725 C CA . PHE A 1 692 ? -1.743 -9.906 -14.147 1.00 96.62 692 PHE A CA 1
ATOM 5726 C C . PHE A 1 692 ? -1.615 -11.065 -15.135 1.00 96.62 692 PHE A C 1
ATOM 5728 O O . PHE A 1 692 ? -0.600 -11.756 -15.191 1.00 96.62 692 PHE A O 1
ATOM 5735 N N . ASP A 1 693 ? -2.655 -11.232 -15.952 1.00 95.25 693 ASP A N 1
ATOM 5736 C CA . ASP A 1 693 ? -2.674 -12.112 -17.121 1.00 95.25 693 ASP A CA 1
ATOM 5737 C C . ASP A 1 693 ? -2.827 -11.260 -18.393 1.00 95.25 693 ASP A C 1
ATOM 5739 O O . ASP A 1 693 ? -3.720 -10.412 -18.489 1.00 95.25 693 ASP A O 1
ATOM 5743 N N . GLY A 1 694 ? -1.966 -11.503 -19.386 1.00 96.44 694 GLY A N 1
ATOM 5744 C CA . GLY A 1 694 ? -2.037 -10.880 -20.712 1.00 96.44 694 GLY A CA 1
ATOM 5745 C C . GLY A 1 694 ? -3.012 -11.594 -21.652 1.00 96.44 694 GLY A C 1
ATOM 5746 O O . GLY A 1 694 ? -3.733 -12.510 -21.253 1.00 96.44 694 GLY A O 1
ATOM 5747 N N . LEU A 1 695 ? -3.014 -11.215 -22.936 1.00 98.00 695 LEU A N 1
ATOM 5748 C CA . LEU A 1 695 ? -3.736 -11.984 -23.964 1.00 98.00 695 LEU A CA 1
ATOM 5749 C C . LEU A 1 695 ? -3.186 -13.411 -24.030 1.00 98.00 695 LEU A C 1
ATOM 5751 O O . LEU A 1 695 ? -3.941 -14.385 -23.985 1.00 98.00 695 LEU A O 1
ATOM 5755 N N . MET A 1 696 ? -1.860 -13.509 -24.067 1.00 96.44 696 MET A N 1
ATOM 5756 C CA . MET A 1 696 ? -1.106 -14.749 -24.017 1.00 96.44 696 MET A CA 1
ATOM 5757 C C . MET A 1 696 ? -0.293 -14.797 -22.717 1.00 96.44 696 MET A C 1
ATOM 5759 O O . MET A 1 696 ? -0.171 -13.811 -21.988 1.00 96.44 696 MET A O 1
ATOM 5763 N N . ARG A 1 697 ? 0.277 -15.958 -22.413 1.00 91.94 697 ARG A N 1
ATOM 5764 C CA . ARG A 1 697 ? 1.239 -16.164 -21.324 1.00 91.94 697 ARG A CA 1
ATOM 5765 C C . ARG A 1 697 ? 2.310 -17.149 -21.758 1.00 91.94 697 ARG A C 1
ATOM 5767 O O . ARG A 1 697 ? 2.082 -17.944 -22.665 1.00 91.94 697 ARG A O 1
ATOM 5774 N N . ASN A 1 698 ? 3.446 -17.148 -21.074 1.00 86.75 698 ASN A N 1
ATOM 5775 C CA . ASN A 1 698 ? 4.468 -18.162 -21.306 1.00 86.75 698 ASN A CA 1
ATOM 5776 C C . ASN A 1 698 ? 3.968 -19.506 -20.761 1.00 86.75 698 ASN A C 1
ATOM 5778 O O . ASN A 1 698 ? 3.711 -19.645 -19.566 1.00 86.75 698 ASN A O 1
ATOM 5782 N N . GLY A 1 699 ? 3.779 -20.460 -21.663 1.00 81.88 699 GLY A N 1
ATOM 5783 C CA . GLY A 1 699 ? 3.372 -21.824 -21.377 1.00 81.88 699 GLY A CA 1
ATOM 5784 C C . GLY A 1 699 ? 4.545 -22.742 -21.056 1.00 81.88 699 GLY A C 1
ATOM 5785 O O . GLY A 1 699 ? 5.664 -22.303 -20.767 1.00 81.88 699 GLY A O 1
ATOM 5786 N N . LYS A 1 700 ? 4.296 -24.053 -21.137 1.00 78.12 700 LYS A N 1
ATOM 5787 C CA . LYS A 1 700 ? 5.371 -25.045 -20.988 1.00 78.12 700 LYS A CA 1
ATOM 5788 C C . LYS A 1 700 ? 6.420 -24.847 -22.088 1.00 78.12 700 LYS A C 1
ATOM 5790 O O . LYS A 1 700 ? 6.091 -24.490 -23.215 1.00 78.12 700 LYS A O 1
ATOM 5795 N N . GLU A 1 701 ? 7.690 -25.072 -21.750 1.00 76.81 701 GLU A N 1
ATOM 5796 C CA . GLU A 1 701 ? 8.828 -24.915 -22.678 1.00 76.81 701 GLU A CA 1
ATOM 5797 C C . GLU A 1 701 ? 9.014 -23.486 -23.233 1.00 76.81 701 GLU A C 1
ATOM 5799 O O . GLU A 1 701 ? 9.734 -23.298 -24.209 1.00 76.81 701 GLU A O 1
ATOM 5804 N N . GLY A 1 702 ? 8.379 -22.472 -22.629 1.00 73.69 702 GLY A N 1
ATOM 5805 C CA . GLY A 1 702 ? 8.506 -21.070 -23.040 1.00 73.69 702 GLY A CA 1
ATOM 5806 C C . GLY A 1 702 ? 7.688 -20.669 -24.265 1.00 73.69 702 GLY A C 1
ATOM 5807 O O . GLY A 1 702 ? 7.828 -19.547 -24.744 1.00 73.69 702 GLY A O 1
ATOM 5808 N N . LYS A 1 703 ? 6.812 -21.545 -24.767 1.00 85.25 703 LYS A N 1
ATOM 5809 C CA . LYS A 1 703 ? 5.931 -21.230 -25.900 1.00 85.25 703 LYS A CA 1
ATOM 5810 C C . LYS A 1 703 ? 4.715 -20.417 -25.439 1.00 85.25 703 LYS A C 1
ATOM 5812 O O . LYS A 1 703 ? 4.139 -20.756 -24.406 1.00 85.25 703 LYS A O 1
ATOM 5817 N N . PRO A 1 704 ? 4.279 -19.385 -26.182 1.00 90.38 704 PRO A N 1
ATOM 5818 C CA . PRO A 1 704 ? 3.067 -18.644 -25.846 1.00 90.38 704 PRO A CA 1
ATOM 5819 C C . PRO A 1 704 ? 1.815 -19.530 -25.857 1.00 90.38 704 PRO A C 1
ATOM 5821 O O . PRO A 1 704 ? 1.526 -20.221 -26.832 1.00 90.38 704 PRO A O 1
ATOM 5824 N N . GLU A 1 705 ? 1.038 -19.463 -24.782 1.00 94.00 705 GLU A N 1
ATOM 5825 C CA . GLU A 1 705 ? -0.267 -20.102 -24.625 1.00 94.00 705 GLU A CA 1
ATOM 5826 C C . GLU A 1 705 ? -1.350 -19.045 -24.386 1.00 94.00 705 GLU A C 1
ATOM 5828 O O . GLU A 1 705 ? -1.099 -17.990 -23.804 1.00 94.00 705 GLU A O 1
ATOM 5833 N N . CYS A 1 706 ? -2.580 -19.345 -24.797 1.00 96.00 706 CYS A N 1
ATOM 5834 C CA . CYS A 1 706 ? -3.743 -18.491 -24.574 1.00 96.00 706 CYS A CA 1
ATOM 5835 C C . CYS A 1 706 ? -4.034 -18.284 -23.072 1.00 96.00 706 CYS A C 1
ATOM 5837 O O . CYS A 1 706 ? -4.278 -19.253 -22.345 1.00 96.00 706 CYS A O 1
ATOM 5839 N N . ALA A 1 707 ? -4.042 -17.020 -22.630 1.00 95.75 707 ALA A N 1
ATOM 5840 C CA . ALA A 1 707 ? -4.371 -16.589 -21.270 1.00 95.75 707 ALA A CA 1
ATOM 5841 C C . ALA A 1 707 ? -5.746 -15.907 -21.245 1.00 95.75 707 ALA A C 1
ATOM 5843 O O . ALA A 1 707 ? -6.744 -16.618 -21.283 1.00 95.75 707 ALA A O 1
ATOM 5844 N N . VAL A 1 708 ? -5.845 -14.571 -21.237 1.00 97.75 708 VAL A N 1
ATOM 5845 C CA . VAL A 1 708 ? -7.148 -13.885 -21.374 1.00 97.75 708 VAL A CA 1
ATOM 5846 C C . VAL A 1 708 ? -7.743 -14.119 -22.766 1.00 97.75 708 VAL A C 1
ATOM 5848 O O . VAL A 1 708 ? -8.953 -14.310 -22.899 1.00 97.75 708 VAL A O 1
ATOM 5851 N N . ALA A 1 709 ? -6.909 -14.215 -23.806 1.00 98.00 709 ALA A N 1
ATOM 5852 C CA . ALA A 1 709 ? -7.371 -14.703 -25.098 1.00 98.00 709 ALA A CA 1
ATOM 5853 C C . ALA A 1 709 ? -7.809 -16.168 -24.967 1.00 98.00 709 ALA A C 1
ATOM 5855 O O . ALA A 1 709 ? -7.147 -16.982 -24.323 1.00 98.00 709 ALA A O 1
ATOM 5856 N N . LYS A 1 710 ? -8.943 -16.514 -25.566 1.00 97.44 710 LYS A N 1
ATOM 5857 C CA . LYS A 1 710 ? -9.418 -17.884 -25.771 1.00 97.44 710 LYS A CA 1
ATOM 5858 C C . LYS A 1 710 ? -8.826 -18.466 -27.053 1.00 97.44 710 LYS A C 1
ATOM 5860 O O . LYS A 1 710 ? -8.383 -19.610 -27.046 1.00 97.44 710 LYS A O 1
ATOM 5865 N N . THR A 1 711 ? -8.829 -17.672 -28.120 1.00 98.06 711 THR A N 1
ATOM 5866 C CA . THR A 1 711 ? -8.286 -17.988 -29.447 1.00 98.06 711 THR A CA 1
ATOM 5867 C C . THR A 1 711 ? -7.799 -16.705 -30.121 1.00 98.06 711 THR A C 1
ATOM 5869 O O . THR A 1 711 ? -8.133 -15.599 -29.683 1.00 98.06 711 THR A O 1
ATOM 5872 N N . TYR A 1 712 ? -7.015 -16.847 -31.188 1.00 97.75 712 TYR A N 1
ATOM 5873 C CA . TYR A 1 712 ? -6.687 -15.747 -32.085 1.00 97.75 712 TYR A CA 1
ATOM 5874 C C . TYR A 1 712 ? -6.624 -16.224 -33.538 1.00 97.75 712 TYR A C 1
ATOM 5876 O O . TYR A 1 712 ? -6.365 -17.400 -33.798 1.00 97.75 712 TYR A O 1
ATOM 5884 N N . GLU A 1 713 ? -6.839 -15.300 -34.463 1.00 97.88 713 GLU A N 1
ATOM 5885 C CA . GLU A 1 713 ? -6.754 -15.506 -35.908 1.00 97.88 713 GLU A CA 1
ATOM 5886 C C . GLU A 1 713 ? -5.719 -14.545 -36.498 1.00 97.88 713 GLU A C 1
ATOM 5888 O O . GLU A 1 713 ? -5.584 -13.416 -36.022 1.00 97.88 713 GLU A O 1
ATOM 5893 N N . LEU A 1 714 ? -4.990 -14.988 -37.524 1.00 97.62 714 LEU A N 1
ATOM 5894 C CA . LEU A 1 714 ? -4.024 -14.179 -38.267 1.00 97.62 714 LEU A CA 1
ATOM 5895 C C . LEU A 1 714 ? -4.487 -14.069 -39.720 1.00 97.62 714 LEU A C 1
ATOM 5897 O O . LEU A 1 714 ? -4.757 -15.089 -40.350 1.00 97.62 714 LEU A O 1
ATOM 5901 N N . SER A 1 715 ? -4.565 -12.847 -40.244 1.00 97.50 715 SER A N 1
ATOM 5902 C CA . SER A 1 715 ? -4.909 -12.593 -41.645 1.00 97.50 715 SER A CA 1
ATOM 5903 C C . SER A 1 715 ? -3.882 -13.171 -42.625 1.00 97.50 715 SER A C 1
ATOM 5905 O O . SER A 1 715 ? -2.707 -13.344 -42.291 1.00 97.50 715 SER A O 1
ATOM 5907 N N . ASP A 1 716 ? -4.309 -13.388 -43.872 1.00 96.38 716 ASP A N 1
ATOM 5908 C CA . ASP A 1 716 ? -3.468 -13.930 -44.952 1.00 96.38 716 ASP A CA 1
ATOM 5909 C C . ASP A 1 716 ? -2.239 -13.059 -45.269 1.00 96.38 716 ASP A C 1
ATOM 5911 O O . ASP A 1 716 ? -1.201 -13.562 -45.690 1.00 96.38 716 ASP A O 1
ATOM 5915 N N . ASP A 1 717 ? -2.330 -11.743 -45.049 1.00 95.56 717 ASP A N 1
ATOM 5916 C CA . ASP A 1 717 ? -1.213 -10.805 -45.222 1.00 95.56 717 ASP A CA 1
ATOM 5917 C C . ASP A 1 717 ? -0.272 -10.736 -44.004 1.00 95.56 717 ASP A C 1
ATOM 5919 O O . ASP A 1 717 ? 0.707 -9.985 -44.016 1.00 95.56 717 ASP A O 1
ATOM 5923 N N . HIS A 1 718 ? -0.565 -11.517 -42.958 1.00 96.69 718 HIS A N 1
ATOM 5924 C CA . HIS A 1 718 ? 0.159 -11.605 -41.691 1.00 96.69 718 HIS A CA 1
ATOM 5925 C C . HIS A 1 718 ? 0.298 -10.281 -40.926 1.00 96.69 718 HIS A C 1
ATOM 5927 O O . HIS A 1 718 ? 1.233 -10.114 -40.135 1.00 96.69 718 HIS A O 1
ATOM 5933 N N . LYS A 1 719 ? -0.619 -9.333 -41.144 1.00 97.38 719 LYS A N 1
ATOM 5934 C CA . LYS A 1 719 ? -0.598 -8.021 -40.481 1.00 97.38 719 LYS A CA 1
ATOM 5935 C C . LYS A 1 719 ? -1.721 -7.807 -39.483 1.00 97.38 719 LYS A C 1
ATOM 5937 O O . LYS A 1 719 ? -1.594 -6.909 -38.660 1.00 97.38 719 LYS A O 1
ATOM 5942 N N . THR A 1 720 ? -2.789 -8.594 -39.524 1.00 98.31 720 THR A N 1
ATOM 5943 C CA . THR A 1 720 ? -3.948 -8.395 -38.652 1.00 98.31 720 THR A CA 1
ATOM 5944 C C . THR A 1 720 ? -4.143 -9.601 -37.750 1.00 98.31 720 THR A C 1
ATOM 5946 O O . THR A 1 720 ? -4.346 -10.714 -38.232 1.00 98.31 720 THR A O 1
ATOM 5949 N N . TYR A 1 721 ? -4.100 -9.365 -36.441 1.00 98.38 721 TYR A N 1
ATOM 5950 C CA . TYR A 1 721 ? -4.446 -10.343 -35.418 1.00 98.38 721 TYR A CA 1
ATOM 5951 C C . TYR A 1 721 ? -5.824 -10.026 -34.843 1.00 98.38 721 TYR A C 1
ATOM 5953 O O . TYR A 1 721 ? -6.059 -8.904 -34.392 1.00 98.38 721 TYR A O 1
ATOM 5961 N N . THR A 1 722 ? -6.708 -11.019 -34.792 1.00 98.62 722 THR A N 1
ATOM 5962 C CA . THR A 1 722 ? -8.010 -10.912 -34.119 1.00 98.62 722 THR A CA 1
ATOM 5963 C C . THR A 1 722 ? -8.013 -11.831 -32.909 1.00 98.62 722 THR A C 1
ATOM 5965 O O . THR A 1 722 ? -7.962 -13.046 -33.064 1.00 98.62 722 THR A O 1
ATOM 5968 N N . PHE A 1 723 ? -8.055 -11.269 -31.704 1.00 98.75 723 PHE A N 1
ATOM 5969 C CA . PHE A 1 723 ? -8.123 -12.020 -30.452 1.00 98.75 723 PHE A CA 1
ATOM 5970 C C . PHE A 1 723 ? -9.562 -12.095 -29.953 1.00 98.75 723 PHE A C 1
ATOM 5972 O O . PHE A 1 723 ? -10.218 -11.064 -29.794 1.00 98.75 723 PHE A O 1
ATOM 5979 N N . HIS A 1 724 ? -10.014 -13.305 -29.624 1.00 98.62 724 HIS A N 1
ATOM 5980 C CA . HIS A 1 724 ? -11.284 -13.535 -28.940 1.00 98.62 724 HIS A CA 1
ATOM 5981 C C . HIS A 1 724 ? -11.013 -13.818 -27.469 1.00 98.62 724 HIS A C 1
ATOM 5983 O O . HIS A 1 724 ? -10.333 -14.789 -27.139 1.00 98.62 724 HIS A O 1
ATOM 5989 N N . LEU A 1 725 ? -11.518 -12.973 -26.580 1.00 98.44 725 LEU A N 1
ATOM 5990 C CA . LEU A 1 725 ? -11.290 -13.050 -25.142 1.00 98.44 725 LEU A CA 1
ATOM 5991 C C . LEU A 1 725 ? -12.286 -14.006 -24.487 1.00 98.44 725 LEU A C 1
ATOM 5993 O O . LEU A 1 725 ? -13.434 -14.135 -24.913 1.00 98.44 725 LEU A O 1
ATOM 5997 N N . ARG A 1 726 ? -11.843 -14.686 -23.430 1.00 97.50 726 ARG A N 1
ATOM 5998 C CA . ARG A 1 726 ? -12.747 -15.434 -22.550 1.00 97.50 726 ARG A CA 1
ATOM 5999 C C . ARG A 1 726 ? -13.372 -14.503 -21.517 1.00 97.50 726 ARG A C 1
ATOM 6001 O O . ARG A 1 726 ? -12.829 -13.445 -21.210 1.00 97.50 726 ARG A O 1
ATOM 6008 N N . GLU A 1 727 ? -14.462 -14.960 -20.922 1.00 96.12 727 GLU A N 1
ATOM 6009 C CA . GLU A 1 727 ? -15.014 -14.323 -19.734 1.00 96.12 727 GLU A CA 1
ATOM 6010 C C . GLU A 1 727 ? -13.996 -14.398 -18.583 1.00 96.12 727 GLU A C 1
ATOM 6012 O O . GLU A 1 727 ? -13.522 -15.477 -18.213 1.00 96.12 727 GLU A O 1
ATOM 6017 N N . SER A 1 728 ? -13.592 -13.235 -18.078 1.00 96.50 728 SER A N 1
ATOM 6018 C CA . SER A 1 728 ? -12.620 -13.090 -16.994 1.00 96.50 728 SER A CA 1
ATOM 6019 C C . SER A 1 728 ? -12.869 -11.788 -16.236 1.00 96.50 728 SER A C 1
ATOM 6021 O O . SER A 1 728 ? -13.462 -10.855 -16.780 1.00 96.50 728 SER A O 1
ATOM 6023 N N . TYR A 1 729 ? -12.426 -11.737 -14.980 1.00 97.25 729 TYR A N 1
ATOM 6024 C CA . TYR A 1 729 ? -12.726 -10.638 -14.067 1.00 97.25 729 TYR A CA 1
ATOM 6025 C C . TYR A 1 729 ? -11.462 -10.106 -13.396 1.00 97.25 729 TYR A C 1
ATOM 6027 O O . TYR A 1 729 ? -10.502 -10.836 -13.133 1.00 97.25 729 TYR A O 1
ATOM 6035 N N . TRP A 1 730 ? -11.484 -8.812 -13.116 1.00 97.69 730 TRP A N 1
ATOM 6036 C CA . TRP A 1 730 ? -10.569 -8.134 -12.220 1.00 97.69 730 TRP A CA 1
ATOM 6037 C C . TRP A 1 730 ? -10.840 -8.556 -10.768 1.00 97.69 730 TRP A C 1
ATOM 6039 O O . TRP A 1 730 ? -11.922 -9.027 -10.417 1.00 97.69 730 TRP A O 1
ATOM 6049 N N . SER A 1 731 ? -9.864 -8.360 -9.884 1.00 94.62 731 SER A N 1
ATOM 6050 C CA . SER A 1 731 ? -9.948 -8.735 -8.467 1.00 94.62 731 SER A CA 1
ATOM 6051 C C . SER A 1 731 ? -11.054 -8.008 -7.693 1.00 94.62 731 SER A C 1
ATOM 6053 O O . SER A 1 731 ? -11.466 -8.500 -6.643 1.00 94.62 731 SER A O 1
ATOM 6055 N N . ASN A 1 732 ? -11.538 -6.874 -8.208 1.00 91.75 732 ASN A N 1
ATOM 6056 C CA . ASN A 1 732 ? -12.671 -6.110 -7.683 1.00 91.75 732 ASN A CA 1
ATOM 6057 C C . ASN A 1 732 ? -14.037 -6.555 -8.255 1.00 91.75 732 ASN A C 1
ATOM 6059 O O . ASN A 1 732 ? -15.057 -5.988 -7.880 1.00 91.75 732 ASN A O 1
ATOM 6063 N N . GLY A 1 733 ? -14.066 -7.553 -9.146 1.00 94.19 733 GLY A N 1
ATOM 6064 C CA . GLY A 1 733 ? -15.280 -8.082 -9.774 1.00 94.19 733 GLY A CA 1
ATOM 6065 C C . GLY A 1 733 ? -15.644 -7.456 -11.124 1.00 94.19 733 GLY A C 1
ATOM 6066 O O . GLY A 1 733 ? -16.540 -7.969 -11.793 1.00 94.19 733 GLY A O 1
ATOM 6067 N N . ASP A 1 734 ? -14.950 -6.402 -11.567 1.00 95.75 734 ASP A N 1
ATOM 6068 C CA . ASP A 1 734 ? -15.185 -5.820 -12.893 1.00 95.75 734 ASP A CA 1
ATOM 6069 C C . ASP A 1 734 ? -14.820 -6.824 -14.004 1.00 95.75 734 ASP A C 1
ATOM 6071 O O . ASP A 1 734 ? -13.828 -7.545 -13.873 1.00 95.75 734 ASP A O 1
ATOM 6075 N N . PRO A 1 735 ? -15.538 -6.864 -15.139 1.00 97.62 735 PRO A N 1
ATOM 6076 C CA . PRO A 1 735 ? -15.140 -7.695 -16.273 1.00 97.62 735 PRO A CA 1
ATOM 6077 C C . PRO A 1 735 ? -13.852 -7.167 -16.927 1.00 97.62 735 PRO A C 1
ATOM 6079 O O . PRO A 1 735 ? -13.696 -5.962 -17.128 1.00 97.62 735 PRO A O 1
ATOM 6082 N N . VAL A 1 736 ? -12.947 -8.070 -17.315 1.00 98.38 736 VAL A N 1
ATOM 6083 C CA . VAL A 1 736 ? -11.783 -7.742 -18.157 1.00 98.38 736 VAL A CA 1
ATOM 6084 C C . VAL A 1 736 ? -12.238 -7.695 -19.612 1.00 98.38 736 VAL A C 1
ATOM 6086 O O . VAL A 1 736 ? -12.783 -8.670 -20.128 1.00 98.38 736 VAL A O 1
ATOM 6089 N N . THR A 1 737 ? -12.003 -6.572 -20.289 1.00 98.50 737 THR A N 1
ATOM 6090 C CA . THR A 1 737 ? -12.506 -6.330 -21.650 1.00 98.50 737 THR A CA 1
ATOM 6091 C C . THR A 1 737 ? -11.396 -5.979 -22.639 1.00 98.50 737 THR A C 1
ATOM 6093 O O . THR A 1 737 ? -10.318 -5.521 -22.262 1.00 98.50 737 THR A O 1
ATOM 6096 N N . ALA A 1 738 ? -11.676 -6.115 -23.938 1.00 98.62 738 ALA A N 1
ATOM 6097 C CA . ALA A 1 738 ? -10.781 -5.691 -25.019 1.00 98.62 738 ALA A CA 1
ATOM 6098 C C . ALA A 1 738 ? -10.376 -4.208 -24.909 1.00 98.62 738 ALA A C 1
ATOM 6100 O O . ALA A 1 738 ? -9.265 -3.828 -25.279 1.00 98.62 738 ALA A O 1
ATOM 6101 N N . TYR A 1 739 ? -11.244 -3.377 -24.331 1.00 98.50 739 TYR A N 1
ATOM 6102 C CA . TYR A 1 739 ? -10.959 -1.968 -24.096 1.00 98.50 739 TYR A CA 1
ATOM 6103 C C . TYR A 1 739 ? -9.907 -1.712 -23.008 1.00 98.50 739 TYR A C 1
ATOM 6105 O O . TYR A 1 739 ? -9.300 -0.643 -23.006 1.00 98.50 739 TYR A O 1
ATOM 6113 N N . ASP A 1 740 ? -9.687 -2.641 -22.074 1.00 98.56 740 ASP A N 1
ATOM 6114 C CA . ASP A 1 740 ? -8.640 -2.500 -21.053 1.00 98.56 740 ASP A CA 1
ATOM 6115 C C . ASP A 1 740 ? -7.247 -2.680 -21.674 1.00 98.56 740 ASP A C 1
ATOM 6117 O O . ASP A 1 740 ? -6.311 -1.947 -21.347 1.00 98.56 740 ASP A O 1
ATOM 6121 N N . PHE A 1 741 ? -7.129 -3.598 -22.640 1.00 98.62 741 PHE A N 1
ATOM 6122 C CA . PHE A 1 741 ? -5.926 -3.766 -23.460 1.00 98.62 741 PHE A CA 1
ATOM 6123 C C . PHE A 1 741 ? -5.686 -2.551 -24.353 1.00 98.62 741 PHE A C 1
ATOM 6125 O O . PHE A 1 741 ? -4.592 -1.987 -24.338 1.00 98.62 741 PHE A O 1
ATOM 6132 N N . GLU A 1 742 ? -6.715 -2.104 -25.083 1.00 98.50 742 GLU A N 1
ATOM 6133 C CA . GLU A 1 742 ? -6.628 -0.895 -25.908 1.00 98.50 742 GLU A CA 1
ATOM 6134 C C . GLU A 1 742 ? -6.149 0.304 -25.086 1.00 98.50 742 GLU A C 1
ATOM 6136 O O . GLU A 1 742 ? -5.194 0.982 -25.470 1.00 98.50 742 GLU A O 1
ATOM 6141 N N . TYR A 1 743 ? -6.787 0.539 -23.939 1.00 98.31 743 TYR A N 1
ATOM 6142 C CA . TYR A 1 743 ? -6.458 1.641 -23.049 1.00 98.31 743 TYR A CA 1
ATOM 6143 C C . TYR A 1 743 ? -5.003 1.582 -22.571 1.00 98.31 743 TYR A C 1
ATOM 6145 O O . TYR A 1 743 ? -4.281 2.574 -22.687 1.00 98.31 743 TYR A O 1
ATOM 6153 N N . ALA A 1 744 ? -4.558 0.431 -22.056 1.00 97.75 744 ALA A N 1
ATOM 6154 C CA . ALA A 1 744 ? -3.208 0.273 -21.525 1.00 97.75 744 ALA A CA 1
ATOM 6155 C C . ALA A 1 744 ? -2.139 0.501 -22.605 1.00 97.75 744 ALA A C 1
ATOM 6157 O O . ALA A 1 744 ? -1.183 1.250 -22.388 1.00 97.75 744 ALA A O 1
ATOM 6158 N N . TRP A 1 745 ? -2.323 -0.089 -23.787 1.00 98.31 745 TRP A N 1
ATOM 6159 C CA . TRP A 1 745 ? -1.341 -0.036 -24.868 1.00 98.31 745 TRP A CA 1
ATOM 6160 C C . TRP A 1 745 ? -1.301 1.339 -25.541 1.00 98.31 745 TRP A C 1
ATOM 6162 O O . TRP A 1 745 ? -0.219 1.879 -25.773 1.00 98.31 745 TRP A O 1
ATOM 6172 N N . LYS A 1 746 ? -2.461 1.973 -25.776 1.00 98.00 746 LYS A N 1
ATOM 6173 C CA . LYS A 1 746 ? -2.507 3.366 -26.254 1.00 98.00 746 LYS A CA 1
ATOM 6174 C C . LYS A 1 746 ? -1.896 4.325 -25.236 1.00 98.00 746 LYS A C 1
ATOM 6176 O O . LYS A 1 746 ? -1.209 5.261 -25.628 1.00 98.00 746 LYS A O 1
ATOM 6181 N N . LYS A 1 747 ? -2.070 4.084 -23.932 1.00 96.50 747 LYS A N 1
ATOM 6182 C CA . LYS A 1 747 ? -1.428 4.901 -22.893 1.00 96.50 747 LYS A CA 1
ATOM 6183 C C . LYS A 1 747 ? 0.096 4.777 -22.938 1.00 96.50 747 LYS A C 1
ATOM 6185 O O . LYS A 1 747 ? 0.754 5.808 -22.912 1.00 96.50 747 LYS A O 1
ATOM 6190 N N . VAL A 1 748 ? 0.658 3.578 -23.121 1.00 97.00 748 VAL A N 1
ATOM 6191 C CA . VAL A 1 748 ? 2.112 3.390 -23.345 1.00 97.00 748 VAL A CA 1
ATOM 6192 C C . VAL A 1 748 ? 2.610 4.168 -24.571 1.00 97.00 748 VAL A C 1
ATOM 6194 O O . VAL A 1 748 ? 3.661 4.820 -24.524 1.00 97.00 748 VAL A O 1
ATOM 6197 N N . LEU A 1 749 ? 1.830 4.132 -25.652 1.00 97.94 749 LEU A N 1
ATOM 6198 C CA . LEU A 1 749 ? 2.111 4.824 -26.909 1.00 97.94 749 LEU A CA 1
ATOM 6199 C C . LEU A 1 749 ? 1.796 6.330 -26.875 1.00 97.94 749 LEU A C 1
ATOM 6201 O O . LEU A 1 749 ? 2.120 7.025 -27.830 1.00 97.94 749 LEU A O 1
ATOM 6205 N N . SER A 1 750 ? 1.222 6.863 -25.793 1.00 96.56 750 SER A N 1
ATOM 6206 C CA . SER A 1 750 ? 0.980 8.302 -25.648 1.00 96.56 750 SER A CA 1
ATOM 6207 C C . SER A 1 750 ? 2.299 9.061 -25.461 1.00 96.56 750 SER A C 1
ATOM 6209 O O . SER A 1 750 ? 3.112 8.647 -24.622 1.00 96.56 750 SER A O 1
ATOM 6211 N N . PRO A 1 751 ? 2.512 10.209 -26.134 1.00 94.38 751 PRO A N 1
ATOM 6212 C CA . PRO A 1 751 ? 3.663 11.078 -25.878 1.00 94.38 751 PRO A CA 1
ATOM 6213 C C . PRO A 1 751 ? 3.766 11.530 -24.415 1.00 94.38 751 PRO A C 1
ATOM 6215 O O . PRO A 1 751 ? 4.863 11.697 -23.897 1.00 94.38 751 PRO A O 1
ATOM 6218 N N . SER A 1 752 ? 2.626 11.685 -23.733 1.00 93.19 752 SER A N 1
ATOM 6219 C CA . SER A 1 752 ? 2.555 12.190 -22.355 1.00 93.19 752 SER A CA 1
ATOM 6220 C C . SER A 1 752 ? 2.872 11.149 -21.278 1.00 93.19 752 SER A C 1
ATOM 6222 O O . SER A 1 752 ? 2.944 11.497 -20.104 1.00 93.19 752 SER A O 1
ATOM 6224 N N . PHE A 1 753 ? 2.953 9.865 -21.635 1.00 90.12 753 PHE A N 1
ATOM 6225 C CA . PHE A 1 753 ? 3.182 8.790 -20.673 1.00 90.12 753 PHE A CA 1
ATOM 6226 C C . PHE A 1 753 ? 4.647 8.360 -20.709 1.00 90.12 753 PHE A C 1
ATOM 6228 O O . PHE A 1 753 ? 5.127 7.831 -21.712 1.00 90.12 753 PHE A O 1
ATOM 6235 N N . GLU A 1 754 ? 5.376 8.570 -19.622 1.00 88.88 754 GLU A N 1
ATOM 6236 C CA . GLU A 1 754 ? 6.797 8.243 -19.563 1.00 88.88 754 GLU A CA 1
ATOM 6237 C C . GLU A 1 754 ? 7.008 6.747 -19.313 1.00 88.88 754 GLU A C 1
ATOM 6239 O O . GLU A 1 754 ? 6.603 6.195 -18.293 1.00 88.88 754 GLU A O 1
ATOM 6244 N N . THR A 1 755 ? 7.648 6.071 -20.266 1.00 87.69 755 THR A N 1
ATOM 6245 C CA . THR A 1 755 ? 8.074 4.678 -20.112 1.00 87.69 755 THR A CA 1
ATOM 6246 C C . THR A 1 755 ? 9.257 4.398 -21.034 1.00 87.69 755 THR A C 1
ATOM 6248 O O . THR A 1 755 ? 9.200 4.748 -22.219 1.00 87.69 755 THR A O 1
ATOM 6251 N N . PRO A 1 756 ? 10.327 3.746 -20.544 1.00 86.44 756 PRO A N 1
ATOM 6252 C CA . PRO A 1 756 ? 11.461 3.378 -21.385 1.00 86.44 756 PRO A CA 1
ATOM 6253 C C . PRO A 1 756 ? 11.129 2.203 -22.320 1.00 86.44 756 PRO A C 1
ATOM 6255 O O . PRO A 1 756 ? 11.936 1.859 -23.177 1.00 86.44 756 PRO A O 1
ATOM 6258 N N . PHE A 1 757 ? 9.945 1.592 -22.187 1.00 89.50 757 PHE A N 1
ATOM 6259 C CA . PHE A 1 757 ? 9.559 0.364 -22.885 1.00 89.50 757 PHE A CA 1
ATOM 6260 C C . PHE A 1 757 ? 8.572 0.575 -24.045 1.00 89.50 757 PHE A C 1
ATOM 6262 O O . PHE A 1 757 ? 8.092 -0.395 -24.629 1.00 89.50 757 PHE A O 1
ATOM 6269 N N . ALA A 1 758 ? 8.280 1.824 -24.433 1.00 93.38 758 ALA A N 1
ATOM 6270 C CA . ALA A 1 758 ? 7.323 2.112 -25.512 1.00 93.38 758 ALA A CA 1
ATOM 6271 C C . ALA A 1 758 ? 7.700 1.452 -26.852 1.00 93.38 758 ALA A C 1
ATOM 6273 O O . ALA A 1 758 ? 6.823 1.055 -27.618 1.00 93.38 758 ALA A O 1
ATOM 6274 N N . TYR A 1 759 ? 9.000 1.273 -27.114 1.00 93.62 759 TYR A N 1
ATOM 6275 C CA . TYR A 1 759 ? 9.505 0.670 -28.349 1.00 93.62 759 TYR A CA 1
ATOM 6276 C C . TYR A 1 759 ? 9.019 -0.768 -28.583 1.00 93.62 759 TYR A C 1
ATOM 6278 O O . TYR A 1 759 ? 8.937 -1.203 -29.730 1.00 93.62 759 TYR A O 1
ATOM 6286 N N . VAL A 1 760 ? 8.652 -1.498 -27.522 1.00 93.94 760 VAL A N 1
ATOM 6287 C CA . VAL A 1 760 ? 8.133 -2.872 -27.623 1.00 93.94 760 VAL A CA 1
ATOM 6288 C C . VAL A 1 760 ? 6.759 -2.896 -28.320 1.00 93.94 760 VAL A C 1
ATOM 6290 O O . VAL A 1 760 ? 6.357 -3.922 -28.863 1.00 93.94 760 VAL A O 1
ATOM 6293 N N . PHE A 1 761 ? 6.056 -1.760 -28.377 1.00 97.12 761 PHE A N 1
ATOM 6294 C CA . PHE A 1 761 ? 4.758 -1.598 -29.043 1.00 97.12 761 PHE A CA 1
ATOM 6295 C C . PHE A 1 761 ? 4.858 -1.078 -30.484 1.00 97.12 761 PHE A C 1
ATOM 6297 O O . PHE A 1 761 ? 3.852 -1.008 -31.183 1.00 97.12 761 PHE A O 1
ATOM 6304 N N . TYR A 1 762 ? 6.055 -0.736 -30.969 1.00 97.19 762 TYR A N 1
ATOM 6305 C CA . TYR A 1 762 ? 6.242 -0.183 -32.317 1.00 97.19 762 TYR A CA 1
ATOM 6306 C C . TYR A 1 762 ? 5.914 -1.120 -33.492 1.00 97.19 762 TYR A C 1
ATOM 6308 O O . TYR A 1 762 ? 5.672 -0.587 -34.575 1.00 97.19 762 TYR A O 1
ATOM 6316 N N . PRO A 1 763 ? 5.866 -2.461 -33.346 1.00 97.50 763 PRO A N 1
ATOM 6317 C CA . PRO A 1 763 ? 5.335 -3.321 -34.404 1.00 97.50 763 PRO A CA 1
ATOM 6318 C C . PRO A 1 763 ? 3.861 -3.046 -34.747 1.00 97.50 763 PRO A C 1
ATOM 6320 O O . PRO A 1 763 ? 3.439 -3.323 -35.869 1.00 97.50 763 PRO A O 1
ATOM 6323 N N . ILE A 1 764 ? 3.084 -2.496 -33.806 1.00 98.44 764 ILE A N 1
ATOM 6324 C CA . ILE A 1 764 ? 1.689 -2.104 -34.024 1.00 98.44 764 ILE A CA 1
ATOM 6325 C C . ILE A 1 764 ? 1.651 -0.923 -34.993 1.00 98.44 764 ILE A C 1
ATOM 6327 O O . ILE A 1 764 ? 2.416 0.036 -34.849 1.00 98.44 764 ILE A O 1
ATOM 6331 N N . LYS A 1 765 ? 0.735 -0.974 -35.963 1.00 98.44 765 LYS A N 1
ATOM 6332 C CA . LYS A 1 765 ? 0.558 0.072 -36.968 1.00 98.44 765 LYS A CA 1
ATOM 6333 C C . LYS A 1 765 ? 0.415 1.432 -36.301 1.00 98.44 765 LYS A C 1
ATOM 6335 O O . LYS A 1 765 ? -0.364 1.592 -35.359 1.00 98.44 765 LYS A O 1
ATOM 6340 N N . ASN A 1 766 ? 1.175 2.403 -36.799 1.00 98.19 766 ASN A N 1
ATOM 6341 C CA . ASN A 1 766 ? 1.263 3.764 -36.273 1.00 98.19 766 ASN A CA 1
ATOM 6342 C C . ASN A 1 766 ? 1.757 3.892 -34.814 1.00 98.19 766 ASN A C 1
ATOM 6344 O O . ASN A 1 766 ? 1.839 5.014 -34.317 1.00 98.19 766 ASN A O 1
ATOM 6348 N N . GLY A 1 767 ? 2.168 2.814 -34.135 1.00 97.31 767 GLY A N 1
ATOM 6349 C CA . GLY A 1 767 ? 2.559 2.862 -32.722 1.00 97.31 767 GLY A CA 1
ATOM 6350 C C . GLY A 1 767 ? 3.726 3.817 -32.457 1.00 97.31 767 GLY A C 1
ATOM 6351 O O . GLY A 1 767 ? 3.638 4.702 -31.607 1.00 97.31 767 GLY A O 1
ATOM 6352 N N . ARG A 1 768 ? 4.795 3.724 -33.255 1.00 96.75 768 ARG A N 1
ATOM 6353 C CA . ARG A 1 768 ? 5.936 4.650 -33.157 1.00 96.75 768 ARG A CA 1
ATOM 6354 C C . ARG A 1 768 ? 5.542 6.103 -33.434 1.00 96.75 768 ARG A C 1
ATOM 6356 O O . ARG A 1 768 ? 5.903 6.989 -32.667 1.00 96.75 768 ARG A O 1
ATOM 6363 N N . LYS A 1 769 ? 4.783 6.330 -34.510 1.00 96.88 769 LYS A N 1
ATOM 6364 C CA . LYS A 1 769 ? 4.336 7.670 -34.921 1.00 96.88 769 LYS A CA 1
ATOM 6365 C C . LYS A 1 769 ? 3.485 8.322 -33.830 1.00 96.88 769 LYS A C 1
ATOM 6367 O O . LYS A 1 769 ? 3.641 9.510 -33.577 1.00 96.88 769 LYS A O 1
ATOM 6372 N N . ALA A 1 770 ? 2.628 7.549 -33.163 1.00 96.88 770 ALA A N 1
ATOM 6373 C CA . ALA A 1 770 ? 1.821 8.043 -32.055 1.00 96.88 770 ALA A CA 1
ATOM 6374 C C . ALA A 1 770 ? 2.693 8.444 -30.860 1.00 96.88 770 ALA A C 1
ATOM 6376 O O . ALA A 1 770 ? 2.508 9.529 -30.315 1.00 96.88 770 ALA A O 1
ATOM 6377 N N . LYS A 1 771 ? 3.709 7.637 -30.514 1.00 96.12 771 LYS A N 1
ATOM 6378 C CA . LYS A 1 771 ? 4.649 7.964 -29.430 1.00 96.12 771 LYS A CA 1
ATOM 6379 C C . LYS A 1 771 ? 5.464 9.226 -29.699 1.00 96.12 771 LYS A C 1
ATOM 6381 O O . LYS A 1 771 ? 5.733 9.990 -28.777 1.00 96.12 771 LYS A O 1
ATOM 6386 N N . GLU A 1 772 ? 5.822 9.445 -30.959 1.00 95.94 772 GLU A N 1
ATOM 6387 C CA . GLU A 1 772 ? 6.520 10.642 -31.441 1.00 95.94 772 GLU A CA 1
ATOM 6388 C C . GLU A 1 772 ? 5.581 11.860 -31.602 1.00 95.94 772 GLU A C 1
ATOM 6390 O O . GLU A 1 772 ? 6.048 12.948 -31.929 1.00 95.94 772 GLU A O 1
ATOM 6395 N N . GLY A 1 773 ? 4.270 11.708 -31.363 1.00 95.25 773 GLY A N 1
ATOM 6396 C CA . GLY A 1 773 ? 3.278 12.784 -31.483 1.00 95.25 773 GLY A CA 1
ATOM 6397 C C . GLY A 1 773 ? 2.924 13.167 -32.924 1.00 95.25 773 GLY A C 1
ATOM 6398 O O . GLY A 1 773 ? 2.367 14.237 -33.152 1.00 95.25 773 GLY A O 1
ATOM 6399 N N . ILE A 1 774 ? 3.254 12.314 -33.899 1.00 96.69 774 ILE A N 1
ATOM 6400 C CA . ILE A 1 774 ? 3.050 12.556 -35.337 1.00 96.69 774 ILE A CA 1
ATOM 6401 C C . ILE A 1 774 ? 1.601 12.261 -35.757 1.00 96.69 774 ILE A C 1
ATOM 6403 O O . ILE A 1 774 ? 1.088 12.899 -36.673 1.00 96.69 774 ILE A O 1
ATOM 6407 N N . VAL A 1 775 ? 0.946 11.298 -35.103 1.00 95.69 775 VAL A N 1
ATOM 6408 C CA . VAL A 1 775 ? -0.445 10.883 -35.373 1.00 95.69 775 VAL A CA 1
ATOM 6409 C C . VAL A 1 775 ? -1.235 10.760 -34.072 1.00 95.69 775 VAL A C 1
ATOM 6411 O O . VAL A 1 775 ? -0.643 10.610 -32.998 1.00 95.69 775 VAL A O 1
ATOM 6414 N N . SER A 1 776 ? -2.567 10.800 -34.158 1.00 96.12 776 SER A N 1
ATOM 6415 C CA . SER A 1 776 ? -3.431 10.595 -32.987 1.00 96.12 776 SER A CA 1
ATOM 6416 C C . SER A 1 776 ? -3.367 9.147 -32.481 1.00 96.12 776 SER A C 1
ATOM 6418 O O . SER A 1 776 ? -3.163 8.209 -33.253 1.00 96.12 776 SER A O 1
ATOM 6420 N N . LEU A 1 777 ? -3.630 8.941 -31.185 1.00 95.50 777 LEU A N 1
ATOM 6421 C CA . LEU A 1 777 ? -3.802 7.602 -30.605 1.00 95.50 777 LEU A CA 1
ATOM 6422 C C . LEU A 1 777 ? -4.958 6.820 -31.248 1.00 95.50 777 LEU A C 1
ATOM 6424 O O . LEU A 1 777 ? -4.946 5.591 -31.222 1.00 95.50 777 LEU A O 1
ATOM 6428 N N . ASP A 1 778 ? -5.931 7.507 -31.847 1.00 95.88 778 ASP A N 1
ATOM 6429 C CA . ASP A 1 778 ? -7.048 6.877 -32.563 1.00 95.88 778 ASP A CA 1
ATOM 6430 C C . ASP A 1 778 ? -6.625 6.240 -33.894 1.00 95.88 778 ASP A C 1
ATOM 6432 O O . ASP A 1 778 ? -7.312 5.355 -34.397 1.00 95.88 778 ASP A O 1
ATOM 6436 N N . GLU A 1 779 ? -5.477 6.643 -34.443 1.00 97.06 779 GLU A N 1
ATOM 6437 C CA . GLU A 1 779 ? -4.916 6.087 -35.680 1.00 97.06 779 GLU A CA 1
ATOM 6438 C C . GLU A 1 779 ? -4.021 4.864 -35.432 1.00 97.06 779 GLU A C 1
ATOM 6440 O O . GLU A 1 779 ? -3.550 4.235 -36.385 1.00 97.06 779 GLU A O 1
ATOM 6445 N N . VAL A 1 780 ? -3.748 4.528 -34.168 1.00 98.25 780 VAL A N 1
ATOM 6446 C CA . VAL A 1 780 ? -2.976 3.338 -33.796 1.00 98.25 780 VAL A CA 1
ATOM 6447 C C . VAL A 1 780 ? -3.800 2.087 -34.090 1.00 98.25 780 VAL A C 1
ATOM 6449 O O . VAL A 1 780 ? -4.986 2.035 -33.770 1.00 98.25 780 VAL A O 1
ATOM 6452 N N . GLY A 1 781 ? -3.163 1.059 -34.657 1.00 98.00 781 GLY A N 1
ATOM 6453 C CA . GLY A 1 781 ? -3.781 -0.212 -35.052 1.00 98.00 781 GLY A CA 1
ATOM 6454 C C . GLY A 1 781 ? -4.230 -1.104 -33.890 1.00 98.00 781 GLY A C 1
ATOM 6455 O O . GLY A 1 781 ? -3.897 -2.281 -33.874 1.00 98.00 781 GLY A O 1
ATOM 6456 N N . ILE A 1 782 ? -4.949 -0.567 -32.903 1.00 98.44 782 ILE A N 1
ATOM 6457 C CA . ILE A 1 782 ? -5.513 -1.289 -31.757 1.00 98.44 782 ILE A CA 1
ATOM 6458 C C . ILE A 1 782 ? -6.986 -0.917 -31.676 1.00 98.44 782 ILE A C 1
ATOM 6460 O O . ILE A 1 782 ? -7.316 0.232 -31.376 1.00 98.44 782 ILE A O 1
ATOM 6464 N N . ARG A 1 783 ? -7.868 -1.877 -31.959 1.00 97.44 783 ARG A N 1
ATOM 6465 C CA . ARG A 1 783 ? -9.302 -1.617 -32.052 1.00 97.44 783 ARG A CA 1
ATOM 6466 C C . ARG A 1 783 ? -10.123 -2.743 -31.424 1.00 97.44 783 ARG A C 1
ATOM 6468 O O . ARG A 1 783 ? -10.169 -3.840 -31.984 1.00 97.44 783 ARG A O 1
ATOM 6475 N N . PRO A 1 784 ? -10.816 -2.496 -30.305 1.00 97.75 784 PRO A N 1
ATOM 6476 C CA . PRO A 1 784 ? -11.850 -3.404 -29.832 1.00 97.75 784 PRO A CA 1
ATOM 6477 C C . PRO A 1 784 ? -13.075 -3.312 -30.753 1.00 97.75 784 PRO A C 1
ATOM 6479 O O . PRO A 1 784 ? -13.533 -2.216 -31.078 1.00 97.75 784 PRO A O 1
ATOM 6482 N N . LEU A 1 785 ? -13.602 -4.455 -31.198 1.00 97.50 785 LEU A N 1
ATOM 6483 C CA . LEU A 1 785 ? -14.903 -4.507 -31.886 1.00 97.50 785 LEU A CA 1
ATOM 6484 C C . LEU A 1 785 ? -16.053 -4.510 -30.878 1.00 97.50 785 LEU A C 1
ATOM 6486 O O . LEU A 1 785 ? -17.099 -3.914 -31.118 1.00 97.50 785 LEU A O 1
ATOM 6490 N N . ASP A 1 786 ? -15.827 -5.182 -29.755 1.00 97.25 786 ASP A N 1
ATOM 6491 C CA . ASP A 1 786 ? -16.741 -5.350 -28.635 1.00 97.25 786 ASP A CA 1
ATOM 6492 C C . ASP A 1 786 ? -15.927 -5.700 -27.371 1.00 97.25 786 ASP A C 1
ATOM 6494 O O . ASP A 1 786 ? -14.694 -5.703 -27.396 1.00 97.25 786 ASP A O 1
ATOM 6498 N N . ASN A 1 787 ? -16.595 -6.005 -26.253 1.00 97.69 787 ASN A N 1
ATOM 6499 C CA . ASN A 1 787 ? -15.931 -6.336 -24.984 1.00 97.69 787 ASN A CA 1
ATOM 6500 C C . ASN A 1 787 ? -14.986 -7.550 -25.062 1.00 97.69 787 ASN A C 1
ATOM 6502 O O . ASN A 1 787 ? -14.061 -7.632 -24.256 1.00 97.69 787 ASN A O 1
ATOM 6506 N N . HIS A 1 788 ? -15.200 -8.474 -25.997 1.00 98.19 788 HIS A N 1
ATOM 6507 C CA . HIS A 1 788 ? -14.507 -9.758 -26.098 1.00 98.19 788 HIS A CA 1
ATOM 6508 C C . HIS A 1 788 ? -13.732 -9.940 -27.408 1.00 98.19 788 HIS A C 1
ATOM 6510 O O . HIS A 1 788 ? -13.149 -11.002 -27.607 1.00 98.19 788 HIS A O 1
ATOM 6516 N N . THR A 1 789 ? -13.677 -8.938 -28.284 1.00 98.50 789 THR A N 1
ATOM 6517 C CA . THR A 1 789 ? -12.968 -9.049 -29.564 1.00 98.50 789 THR A CA 1
ATOM 6518 C C . THR A 1 789 ? -12.016 -7.875 -29.757 1.00 98.50 789 THR A C 1
ATOM 6520 O O . THR A 1 789 ? -12.451 -6.730 -29.888 1.00 98.50 789 THR A O 1
ATOM 6523 N N . LEU A 1 790 ? -10.711 -8.158 -29.801 1.00 98.75 790 LEU A N 1
ATOM 6524 C CA . LEU A 1 790 ? -9.647 -7.169 -29.988 1.00 98.75 790 LEU A CA 1
ATOM 6525 C C . LEU A 1 790 ? -8.925 -7.406 -31.317 1.00 98.75 790 LEU A C 1
ATOM 6527 O O . LEU A 1 790 ? -8.337 -8.465 -31.522 1.00 98.75 790 LEU A O 1
ATOM 6531 N N . VAL A 1 791 ? -8.934 -6.406 -32.196 1.00 98.62 791 VAL A N 1
ATOM 6532 C CA . VAL A 1 791 ? -8.234 -6.438 -33.485 1.00 98.62 791 VAL A CA 1
ATOM 6533 C C . VAL A 1 791 ? -6.978 -5.583 -33.403 1.00 98.62 791 VAL A C 1
ATOM 6535 O O . VAL A 1 791 ? -7.052 -4.399 -33.063 1.00 98.62 791 VAL A O 1
ATOM 6538 N N . ILE A 1 792 ? -5.836 -6.177 -33.742 1.00 98.62 792 ILE A N 1
ATOM 6539 C CA . ILE A 1 792 ? -4.536 -5.512 -33.802 1.00 98.62 792 ILE A CA 1
ATOM 6540 C C . ILE A 1 792 ? -4.013 -5.536 -35.234 1.00 98.62 792 ILE A C 1
ATOM 6542 O O . ILE A 1 792 ? -3.841 -6.605 -35.813 1.00 98.62 792 ILE A O 1
ATOM 6546 N N . GLU A 1 793 ? -3.718 -4.363 -35.782 1.00 98.56 793 GLU A N 1
ATOM 6547 C CA . GLU A 1 793 ? -3.071 -4.198 -37.081 1.00 98.56 793 GLU A CA 1
ATOM 6548 C C . GLU A 1 793 ? -1.594 -3.836 -36.876 1.00 98.56 793 GLU A C 1
ATOM 6550 O O . GLU A 1 793 ? -1.257 -2.955 -36.081 1.00 98.56 793 GLU A O 1
ATOM 6555 N N . LEU A 1 794 ? -0.703 -4.512 -37.593 1.00 98.31 794 LEU A N 1
ATOM 6556 C CA . LEU A 1 794 ? 0.743 -4.321 -37.546 1.00 98.31 794 LEU A CA 1
ATOM 6557 C C . LEU A 1 794 ? 1.228 -3.470 -38.724 1.00 98.31 794 LEU A C 1
ATOM 6559 O O . LEU A 1 794 ? 0.673 -3.531 -39.820 1.00 98.31 794 LEU A O 1
ATOM 6563 N N . GLU A 1 795 ? 2.311 -2.712 -38.530 1.00 96.25 795 GLU A N 1
ATOM 6564 C CA . GLU A 1 795 ? 2.929 -1.933 -39.619 1.00 96.25 795 GLU A CA 1
ATOM 6565 C C . GLU A 1 795 ? 3.483 -2.881 -40.707 1.00 96.25 795 GLU A C 1
ATOM 6567 O O . GLU A 1 795 ? 3.337 -2.656 -41.914 1.00 96.25 795 GLU A O 1
ATOM 6572 N N . HIS A 1 796 ? 4.071 -4.000 -40.268 1.00 94.88 796 HIS A N 1
ATOM 6573 C CA . HIS A 1 796 ? 4.641 -5.060 -41.098 1.00 94.88 796 HIS A CA 1
ATOM 6574 C C . HIS A 1 796 ? 4.425 -6.434 -40.437 1.00 94.88 796 HIS A C 1
ATOM 6576 O O . HIS A 1 796 ? 4.254 -6.486 -39.217 1.00 94.88 796 HIS A O 1
ATOM 6582 N N . PRO A 1 797 ? 4.481 -7.550 -41.191 1.00 96.81 797 PRO A N 1
ATOM 6583 C CA . PRO A 1 797 ? 4.424 -8.884 -40.600 1.00 96.81 797 PRO A CA 1
ATOM 6584 C C . PRO A 1 797 ? 5.498 -9.078 -39.522 1.00 96.81 797 PRO A C 1
ATOM 6586 O O . PRO A 1 797 ? 6.691 -8.916 -39.789 1.00 96.81 797 PRO A O 1
ATOM 6589 N N . ALA A 1 798 ? 5.075 -9.445 -38.311 1.00 94.50 798 ALA A N 1
ATOM 6590 C CA . ALA A 1 798 ? 5.954 -9.693 -37.170 1.00 94.50 798 ALA A CA 1
ATOM 6591 C C . ALA A 1 798 ? 5.647 -11.077 -36.566 1.00 94.50 798 ALA A C 1
ATOM 6593 O O . ALA A 1 798 ? 4.752 -11.197 -35.728 1.00 94.50 798 ALA A O 1
ATOM 6594 N N . PRO A 1 799 ? 6.373 -12.139 -36.970 1.00 89.75 799 PRO A N 1
ATOM 6595 C CA . PRO A 1 799 ? 6.122 -13.506 -36.495 1.00 89.75 799 PRO A CA 1
ATOM 6596 C C . PRO A 1 799 ? 6.239 -13.678 -34.972 1.00 89.75 799 PRO A C 1
ATOM 6598 O O . PRO A 1 799 ? 5.588 -14.538 -34.393 1.00 89.75 799 PRO A O 1
ATOM 6601 N N . TYR A 1 800 ? 7.033 -12.829 -34.316 1.00 92.38 800 TYR A N 1
ATOM 6602 C CA . TYR A 1 800 ? 7.226 -12.805 -32.863 1.00 92.38 800 TYR A CA 1
ATOM 6603 C C . TYR A 1 800 ? 6.134 -12.018 -32.113 1.00 92.38 800 TYR A C 1
ATOM 6605 O O . TYR A 1 800 ? 6.184 -11.915 -30.890 1.00 92.38 800 TYR A O 1
ATOM 6613 N N . PHE A 1 801 ? 5.140 -11.438 -32.803 1.00 96.19 801 PHE A N 1
ATOM 6614 C CA . PHE A 1 801 ? 4.117 -10.610 -32.153 1.00 96.19 801 PHE A CA 1
ATOM 6615 C C . PHE A 1 801 ? 3.338 -11.383 -31.082 1.00 96.19 801 PHE A C 1
ATOM 6617 O O . PHE A 1 801 ? 3.045 -10.841 -30.019 1.00 96.19 801 PHE A O 1
ATOM 6624 N N . ILE A 1 802 ? 3.078 -12.674 -31.305 1.00 95.00 802 ILE A N 1
ATOM 6625 C CA . ILE A 1 802 ? 2.360 -13.484 -30.319 1.00 95.00 802 ILE A CA 1
ATOM 6626 C C . ILE A 1 802 ? 3.154 -13.655 -29.014 1.00 95.00 802 ILE A C 1
ATOM 6628 O O . ILE A 1 802 ? 2.567 -13.662 -27.934 1.00 95.00 802 ILE A O 1
ATOM 6632 N N . GLU A 1 803 ? 4.487 -13.695 -29.091 1.00 93.19 803 GLU A N 1
ATOM 6633 C CA . GLU A 1 803 ? 5.372 -13.719 -27.921 1.00 93.19 803 GLU A CA 1
ATOM 6634 C C . GLU A 1 803 ? 5.345 -12.382 -27.176 1.00 93.19 803 GLU A C 1
ATOM 6636 O O . GLU A 1 803 ? 5.337 -12.361 -25.945 1.00 93.19 803 GLU A O 1
ATOM 6641 N N . LEU A 1 804 ? 5.244 -11.259 -27.899 1.00 95.00 804 LEU A N 1
ATOM 6642 C CA . LEU A 1 804 ? 5.076 -9.944 -27.275 1.00 95.00 804 LEU A CA 1
ATOM 6643 C C . LEU A 1 804 ? 3.789 -9.880 -26.455 1.00 95.00 804 LEU A C 1
ATOM 6645 O O . LEU A 1 804 ? 3.814 -9.392 -25.331 1.00 95.00 804 LEU A O 1
ATOM 6649 N N . THR A 1 805 ? 2.694 -10.461 -26.947 1.00 95.75 805 THR A N 1
ATOM 6650 C CA . THR A 1 805 ? 1.426 -10.501 -26.197 1.00 95.75 805 THR A CA 1
ATOM 6651 C C . THR A 1 805 ? 1.447 -11.409 -24.955 1.00 95.75 805 THR A C 1
ATOM 6653 O O . THR A 1 805 ? 0.490 -11.389 -24.178 1.00 95.75 805 THR A O 1
ATOM 6656 N N . ALA A 1 806 ? 2.525 -12.181 -24.750 1.00 92.94 806 ALA A N 1
ATOM 6657 C CA . ALA A 1 806 ? 2.815 -12.950 -23.532 1.00 92.94 806 ALA A CA 1
ATOM 6658 C C . ALA A 1 806 ? 3.799 -12.241 -22.573 1.00 92.94 806 ALA A C 1
ATOM 6660 O O . ALA A 1 806 ? 4.074 -12.726 -21.465 1.00 92.94 806 ALA A O 1
ATOM 6661 N N . ASN A 1 807 ? 4.349 -11.099 -22.996 1.00 92.38 807 ASN A N 1
ATOM 6662 C CA . ASN A 1 807 ? 5.215 -10.251 -22.191 1.00 92.38 807 ASN A CA 1
ATOM 6663 C C . ASN A 1 807 ? 4.393 -9.464 -21.156 1.00 92.38 807 ASN A C 1
ATOM 6665 O O . ASN A 1 807 ? 3.263 -9.057 -21.425 1.00 92.38 807 ASN A O 1
ATOM 6669 N N . THR A 1 808 ? 4.975 -9.207 -19.983 1.00 92.62 808 THR A N 1
ATOM 6670 C CA . THR A 1 808 ? 4.327 -8.444 -18.907 1.00 92.62 808 THR A CA 1
ATOM 6671 C C . THR A 1 808 ? 3.934 -7.037 -19.336 1.00 92.62 808 THR A C 1
ATOM 6673 O O . THR A 1 808 ? 2.890 -6.554 -18.919 1.00 92.62 808 THR A O 1
ATOM 6676 N N . LEU A 1 809 ? 4.703 -6.414 -20.232 1.00 94.12 809 LEU A N 1
ATOM 6677 C CA . LEU A 1 809 ? 4.399 -5.082 -20.753 1.00 94.12 809 LEU A CA 1
ATOM 6678 C C . LEU A 1 809 ? 3.063 -5.027 -21.509 1.00 94.12 809 LEU A C 1
ATOM 6680 O O . LEU A 1 809 ? 2.407 -3.993 -21.505 1.00 94.12 809 LEU A O 1
ATOM 6684 N N . TYR A 1 810 ? 2.641 -6.137 -22.127 1.00 96.50 810 TYR A N 1
ATOM 6685 C CA . TYR A 1 810 ? 1.399 -6.243 -22.903 1.00 96.50 810 TYR A CA 1
ATOM 6686 C C . TY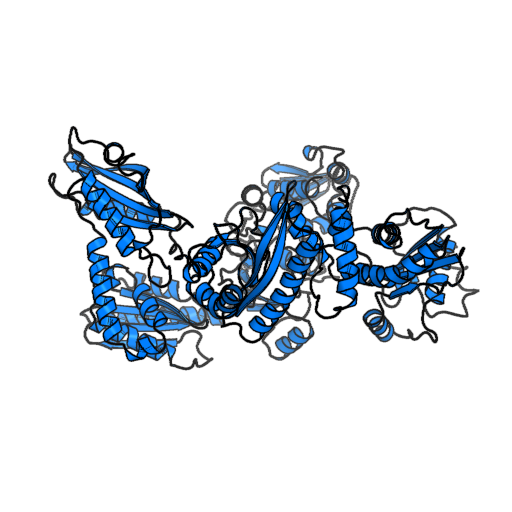R A 1 810 ? 0.172 -6.610 -22.050 1.00 96.50 810 TYR A C 1
ATOM 6688 O O . TYR A 1 810 ? -0.920 -6.807 -22.591 1.00 96.50 810 TYR A O 1
ATOM 6696 N N . MET A 1 811 ? 0.315 -6.701 -20.727 1.00 97.31 811 MET A N 1
ATOM 6697 C CA . MET A 1 811 ? -0.803 -6.995 -19.831 1.00 97.31 811 MET A CA 1
ATOM 6698 C C . MET A 1 811 ? -1.779 -5.808 -19.731 1.00 97.31 811 MET A C 1
ATOM 6700 O O . MET A 1 811 ? -1.378 -4.654 -19.907 1.00 97.31 811 MET A O 1
ATOM 6704 N N . PRO A 1 812 ? -3.076 -6.071 -19.494 1.00 97.94 812 PRO A N 1
ATOM 6705 C CA . PRO A 1 812 ? -4.078 -5.020 -19.416 1.00 97.94 812 PRO A CA 1
ATOM 6706 C C . PRO A 1 812 ? -3.955 -4.240 -18.101 1.00 97.94 812 PRO A C 1
ATOM 6708 O O . PRO A 1 812 ? -3.374 -4.708 -17.124 1.00 97.94 812 PRO A O 1
ATOM 6711 N N . VAL A 1 813 ? -4.586 -3.067 -18.055 1.00 97.12 813 VAL A N 1
ATOM 6712 C CA . VAL A 1 813 ? -4.800 -2.284 -16.828 1.00 97.12 813 VAL A CA 1
ATOM 6713 C C . VAL A 1 813 ? -6.286 -1.955 -16.737 1.00 97.12 813 VAL A C 1
ATOM 6715 O O . VAL A 1 813 ? -6.875 -1.563 -17.744 1.00 97.12 813 VAL A O 1
ATOM 6718 N N . ASN A 1 814 ? -6.892 -2.076 -15.549 1.00 97.25 814 ASN A N 1
ATOM 6719 C CA . ASN A 1 814 ? -8.287 -1.675 -15.349 1.00 97.25 814 ASN A CA 1
ATOM 6720 C C . ASN A 1 814 ? -8.420 -0.165 -15.610 1.00 97.25 814 ASN A C 1
ATOM 6722 O O . ASN A 1 814 ? -7.956 0.673 -14.830 1.00 97.25 814 ASN A O 1
ATOM 6726 N N . ARG A 1 815 ? -9.059 0.189 -16.729 1.00 96.19 815 ARG A N 1
ATOM 6727 C CA . ARG A 1 815 ? -9.158 1.580 -17.196 1.00 96.19 815 ARG A CA 1
ATOM 6728 C C . ARG A 1 815 ? -9.986 2.481 -16.280 1.00 96.19 815 ARG A C 1
ATOM 6730 O O . ARG A 1 815 ? -9.819 3.697 -16.334 1.00 96.19 815 ARG A O 1
ATOM 6737 N N . LEU A 1 816 ? -10.913 1.922 -15.500 1.00 94.44 816 LEU A N 1
ATOM 6738 C CA . LEU A 1 816 ? -11.756 2.689 -14.578 1.00 94.44 816 LEU A CA 1
ATOM 6739 C C . LEU A 1 816 ? -10.945 3.081 -13.343 1.00 94.44 816 LEU A C 1
ATOM 6741 O O . LEU A 1 816 ? -10.906 4.257 -12.981 1.00 94.44 816 LEU A O 1
ATOM 6745 N N . VAL A 1 817 ? -10.219 2.115 -12.775 1.00 93.56 817 VAL A N 1
ATOM 6746 C CA . VAL A 1 817 ? -9.328 2.322 -11.627 1.00 93.56 817 VAL A CA 1
ATOM 6747 C C . VAL A 1 817 ? -8.208 3.290 -11.981 1.00 93.56 817 VAL A C 1
ATOM 6749 O O . VAL A 1 817 ? -7.979 4.245 -11.252 1.00 93.56 817 VAL A O 1
ATOM 6752 N N . ASP A 1 818 ? -7.554 3.114 -13.128 1.00 93.38 818 ASP A N 1
ATOM 6753 C CA . ASP A 1 818 ? -6.432 3.970 -13.527 1.00 93.38 818 ASP A CA 1
ATOM 6754 C C . ASP A 1 818 ? -6.844 5.428 -13.806 1.00 93.38 818 ASP A C 1
ATOM 6756 O O . ASP A 1 818 ? -6.047 6.347 -13.617 1.00 93.38 818 ASP A O 1
ATOM 6760 N N . LYS A 1 819 ? -8.099 5.662 -14.218 1.00 91.62 819 LYS A N 1
ATOM 6761 C CA . LYS A 1 819 ? -8.668 7.013 -14.366 1.00 91.62 819 LYS A CA 1
ATOM 6762 C C . LYS A 1 819 ? -9.042 7.640 -13.023 1.00 91.62 819 LYS A C 1
ATOM 6764 O O . LYS A 1 819 ? -8.841 8.839 -12.854 1.00 91.62 819 LYS A O 1
ATOM 6769 N N . ALA A 1 820 ? -9.596 6.857 -12.099 1.00 88.88 820 ALA A N 1
ATOM 6770 C CA . ALA A 1 820 ? -10.005 7.338 -10.779 1.00 88.88 820 ALA A CA 1
ATOM 6771 C C . ALA A 1 820 ? -8.809 7.540 -9.832 1.00 88.88 820 ALA A C 1
ATOM 6773 O O . ALA A 1 820 ? -8.770 8.501 -9.064 1.00 88.88 820 ALA A O 1
ATOM 6774 N N . HIS A 1 821 ? -7.816 6.656 -9.917 1.00 87.44 821 HIS A N 1
ATOM 6775 C CA . HIS A 1 821 ? -6.671 6.574 -9.017 1.00 87.44 821 HIS A CA 1
ATOM 6776 C C . HIS A 1 821 ? -5.372 6.336 -9.805 1.00 87.44 821 HIS A C 1
ATOM 6778 O O . HIS A 1 821 ? -4.865 5.218 -9.823 1.00 87.44 821 HIS A O 1
ATOM 6784 N N . PRO A 1 822 ? -4.770 7.363 -10.435 1.00 85.00 822 PRO A N 1
ATOM 6785 C CA . PRO A 1 822 ? -3.569 7.199 -11.267 1.00 85.00 822 PRO A CA 1
ATOM 6786 C C . PRO A 1 822 ? -2.341 6.605 -10.551 1.00 85.00 822 PRO A C 1
ATOM 6788 O O . PRO A 1 822 ? -1.404 6.163 -11.208 1.00 85.00 822 PRO A O 1
ATOM 6791 N N . ASN A 1 823 ? -2.332 6.595 -9.215 1.00 84.69 823 ASN A N 1
ATOM 6792 C CA . ASN A 1 823 ? -1.285 6.019 -8.369 1.00 84.69 823 ASN A CA 1
ATOM 6793 C C . ASN A 1 823 ? -1.652 4.639 -7.785 1.00 84.69 823 ASN A C 1
ATOM 6795 O O . ASN A 1 823 ? -1.013 4.199 -6.829 1.00 84.69 823 ASN A O 1
ATOM 6799 N N . TRP A 1 824 ? -2.661 3.948 -8.328 1.00 86.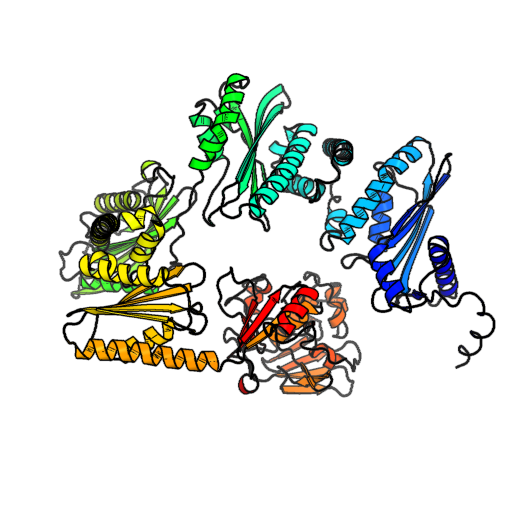75 824 TRP A N 1
ATOM 6800 C CA . TRP A 1 824 ? -3.097 2.628 -7.848 1.00 86.75 824 TRP A CA 1
ATOM 6801 C C . TRP A 1 824 ? -1.934 1.628 -7.739 1.00 86.75 824 TRP A C 1
ATOM 6803 O O . TRP A 1 824 ? -1.854 0.879 -6.771 1.00 86.75 824 TRP A O 1
ATOM 6813 N N . ALA A 1 825 ? -0.979 1.668 -8.674 1.00 85.25 825 ALA A N 1
ATOM 6814 C CA . ALA A 1 825 ? 0.152 0.743 -8.706 1.00 85.25 825 ALA A CA 1
ATOM 6815 C C . ALA A 1 825 ? 1.179 0.964 -7.581 1.00 85.25 825 ALA A C 1
ATOM 6817 O O . ALA A 1 825 ? 2.015 0.099 -7.340 1.00 85.25 825 ALA A O 1
ATOM 6818 N N . THR A 1 826 ? 1.138 2.106 -6.884 1.00 80.56 826 THR A N 1
ATOM 6819 C CA . THR A 1 826 ? 1.981 2.352 -5.699 1.00 80.56 826 THR A CA 1
ATOM 6820 C C . THR A 1 826 ? 1.290 1.968 -4.392 1.00 80.56 826 THR A C 1
ATOM 6822 O O . THR A 1 826 ? 1.914 2.021 -3.335 1.00 80.56 826 THR A O 1
ATOM 6825 N N . GLN A 1 827 ? 0.006 1.610 -4.445 1.00 72.25 827 GLN A N 1
ATOM 6826 C CA . GLN A 1 827 ? -0.777 1.231 -3.275 1.00 72.25 827 GLN A CA 1
ATOM 6827 C C . GLN A 1 827 ? -0.710 -0.286 -3.066 1.00 72.25 827 GLN A C 1
ATOM 6829 O O . GLN A 1 827 ? -0.751 -1.065 -4.019 1.00 72.25 827 GLN A O 1
ATOM 6834 N N . ARG A 1 828 ? -0.604 -0.707 -1.803 1.00 73.00 828 ARG A N 1
ATOM 6835 C CA . ARG A 1 828 ? -0.728 -2.111 -1.388 1.00 73.00 828 ARG A CA 1
ATOM 6836 C C . ARG A 1 828 ? -2.103 -2.314 -0.752 1.00 73.00 828 ARG A C 1
ATOM 6838 O O . ARG A 1 828 ? -2.614 -1.403 -0.109 1.00 73.00 828 ARG A O 1
ATOM 6845 N N . GLY A 1 829 ? -2.670 -3.509 -0.899 1.00 69.94 829 GLY A N 1
ATOM 6846 C CA . GLY A 1 829 ? -3.947 -3.879 -0.277 1.00 69.94 829 GLY A CA 1
ATOM 6847 C C . GLY A 1 829 ? -5.127 -3.897 -1.249 1.00 69.94 829 GLY A C 1
ATOM 6848 O O . GLY A 1 829 ? -4.952 -4.109 -2.448 1.00 69.94 829 GLY A O 1
ATOM 6849 N N . GLU A 1 830 ? -6.340 -3.723 -0.723 1.00 66.50 830 GLU A N 1
ATOM 6850 C CA . GLU A 1 830 ? -7.595 -3.976 -1.453 1.00 66.50 830 GLU A CA 1
ATOM 6851 C C . GLU A 1 830 ? -7.865 -2.999 -2.606 1.00 66.50 830 GLU A C 1
ATOM 6853 O O . GLU A 1 830 ? -8.573 -3.351 -3.548 1.00 66.50 830 GLU A O 1
ATOM 6858 N N . SER A 1 831 ? -7.266 -1.803 -2.579 1.00 73.81 831 SER A N 1
ATOM 6859 C CA . SER A 1 831 ? -7.373 -0.822 -3.669 1.00 73.81 831 SER A CA 1
ATOM 6860 C C . SER A 1 831 ? -6.556 -1.192 -4.912 1.00 73.81 831 SER A C 1
ATOM 6862 O O . SER A 1 831 ? -6.759 -0.613 -5.981 1.00 73.81 831 SER A O 1
ATOM 6864 N N . PHE A 1 832 ? -5.643 -2.161 -4.803 1.00 88.94 832 PHE A N 1
ATOM 6865 C CA . PHE A 1 832 ? -4.860 -2.656 -5.927 1.00 88.94 832 PHE A CA 1
ATOM 6866 C C . PHE A 1 832 ? -5.669 -3.679 -6.734 1.00 88.94 832 PHE A C 1
ATOM 6868 O O . PHE A 1 832 ? -5.951 -4.793 -6.279 1.00 88.94 832 PHE A O 1
ATOM 6875 N N . VAL A 1 833 ? -6.023 -3.306 -7.964 1.00 93.31 833 VAL A N 1
ATOM 6876 C CA . VAL A 1 833 ? -6.866 -4.121 -8.845 1.00 93.31 833 VAL A CA 1
ATOM 6877 C C . VAL A 1 833 ? -6.021 -4.852 -9.884 1.00 93.31 833 VAL A C 1
ATOM 6879 O O . VAL A 1 833 ? -5.189 -4.254 -10.562 1.00 93.31 833 VAL A O 1
ATOM 6882 N N . CYS A 1 834 ? -6.237 -6.160 -10.008 1.00 95.19 834 CYS A N 1
ATOM 6883 C CA . CYS A 1 834 ? -5.390 -7.060 -10.791 1.00 95.19 834 CYS A CA 1
ATOM 6884 C C . CYS A 1 834 ? -6.216 -8.228 -11.379 1.00 95.19 834 CYS A C 1
ATOM 6886 O O . CYS A 1 834 ? -7.312 -8.492 -10.890 1.00 95.19 834 CYS A O 1
ATOM 6888 N N . ASN A 1 835 ? -5.773 -8.892 -12.454 1.00 97.44 835 ASN A N 1
ATOM 6889 C CA . ASN A 1 835 ? -6.539 -9.964 -13.135 1.00 97.44 835 ASN A CA 1
ATOM 6890 C C . ASN A 1 835 ? -5.818 -11.324 -13.179 1.00 97.44 835 ASN A C 1
ATOM 6892 O O . ASN A 1 835 ? -6.271 -12.252 -13.849 1.00 97.44 835 ASN A O 1
ATOM 6896 N N . GLY A 1 836 ? -4.682 -11.434 -12.503 1.00 96.00 836 GLY A N 1
ATOM 6897 C CA . GLY A 1 836 ? -3.818 -12.604 -12.489 1.00 96.00 836 GLY A CA 1
ATOM 6898 C C . GLY A 1 836 ? -4.138 -13.598 -11.368 1.00 96.00 836 GLY A C 1
ATOM 6899 O O . GLY A 1 836 ? -5.150 -13.462 -10.666 1.00 96.00 836 GLY A O 1
ATOM 6900 N N . PRO A 1 837 ? -3.296 -14.638 -11.222 1.00 94.81 837 PRO A N 1
ATOM 6901 C CA . PRO A 1 837 ? -3.535 -15.766 -10.320 1.00 94.81 837 PRO A CA 1
ATOM 6902 C C . PRO A 1 837 ? -3.488 -15.410 -8.828 1.00 94.81 837 PRO A C 1
ATOM 6904 O O . PRO A 1 837 ? -4.108 -16.108 -8.023 1.00 94.81 837 PRO A O 1
ATOM 6907 N N . PHE A 1 838 ? -2.790 -14.339 -8.451 1.00 95.00 838 PHE A N 1
ATOM 6908 C CA . PHE A 1 838 ? -2.648 -13.888 -7.069 1.00 95.00 838 PHE A CA 1
ATOM 6909 C C . PHE A 1 838 ? -3.012 -12.412 -6.922 1.00 95.00 838 PHE A C 1
ATOM 6911 O O . PHE A 1 838 ? -2.939 -11.626 -7.863 1.00 95.00 838 PHE A O 1
ATOM 6918 N N . LYS A 1 839 ? -3.396 -12.040 -5.703 1.00 92.88 839 LYS A N 1
ATOM 6919 C CA . LYS A 1 839 ? -3.653 -10.664 -5.273 1.00 92.88 839 LYS A CA 1
ATOM 6920 C C . LYS A 1 839 ? -2.984 -10.415 -3.925 1.00 92.88 839 LYS A C 1
ATOM 6922 O O . LYS A 1 839 ? -2.601 -11.368 -3.244 1.00 92.88 839 LYS A O 1
ATOM 6927 N N . TRP A 1 840 ? -2.866 -9.153 -3.520 1.00 89.31 840 TRP A N 1
ATOM 6928 C CA . TRP A 1 840 ? -2.394 -8.828 -2.175 1.00 89.31 840 TRP A CA 1
ATOM 6929 C C . TRP A 1 840 ? -3.276 -9.491 -1.112 1.00 89.31 840 TRP A C 1
ATOM 6931 O O . TRP A 1 840 ? -4.506 -9.544 -1.239 1.00 89.31 840 TRP A O 1
ATOM 6941 N N . LYS A 1 841 ? -2.635 -10.012 -0.067 1.00 85.50 841 LYS A N 1
ATOM 6942 C CA . LYS A 1 841 ? -3.309 -10.372 1.176 1.00 85.50 841 LYS A CA 1
ATOM 6943 C C . LYS A 1 841 ? -3.306 -9.148 2.091 1.00 85.50 841 LYS A C 1
ATOM 6945 O O . LYS A 1 841 ? -2.298 -8.454 2.192 1.00 85.50 841 LYS A O 1
ATOM 6950 N N . THR A 1 842 ? -4.440 -8.861 2.718 1.00 67.31 842 THR A N 1
ATOM 6951 C CA . THR A 1 842 ? -4.573 -7.735 3.647 1.00 67.31 842 THR A CA 1
ATOM 6952 C C . THR A 1 842 ? -3.788 -8.062 4.922 1.00 67.31 842 THR A C 1
ATOM 6954 O O . THR A 1 842 ? -4.184 -8.943 5.678 1.00 67.31 842 THR A O 1
ATOM 6957 N N . THR A 1 843 ? -2.654 -7.393 5.144 1.00 59.81 843 THR A N 1
ATOM 6958 C CA . THR A 1 843 ? -1.796 -7.552 6.335 1.00 59.81 843 THR A CA 1
ATOM 6959 C C . THR A 1 843 ? -1.453 -6.190 6.934 1.00 59.81 843 THR A C 1
ATOM 6961 O O . THR A 1 843 ? -1.587 -5.166 6.264 1.00 59.81 843 THR A O 1
ATOM 6964 N N . SER A 1 844 ? -0.985 -6.153 8.186 1.00 49.25 844 SER A N 1
ATOM 6965 C CA . SER A 1 844 ? -0.474 -4.916 8.791 1.00 49.25 844 SER A CA 1
ATOM 6966 C C . SER A 1 844 ? 0.732 -4.377 8.007 1.00 49.25 844 SER A C 1
ATOM 6968 O O . SER A 1 844 ? 1.573 -5.146 7.537 1.00 49.25 844 SER A O 1
ATOM 6970 N N . GLU A 1 845 ? 0.853 -3.050 7.886 1.00 47.88 845 GLU A N 1
ATOM 6971 C CA . GLU A 1 845 ? 1.941 -2.374 7.145 1.00 47.88 845 GLU A CA 1
ATOM 6972 C C . GLU A 1 845 ? 3.355 -2.676 7.695 1.00 47.88 845 GLU A C 1
ATOM 6974 O O . GLU A 1 845 ? 4.354 -2.384 7.042 1.00 47.88 845 GLU A O 1
ATOM 6979 N N . SER A 1 846 ? 3.442 -3.293 8.877 1.00 45.81 846 SER A N 1
ATOM 6980 C CA . SER A 1 846 ? 4.665 -3.678 9.590 1.00 45.81 846 SER A CA 1
ATOM 6981 C C . SER A 1 846 ? 5.249 -5.045 9.202 1.00 45.81 846 SER A C 1
ATOM 6983 O O . SER A 1 846 ? 6.271 -5.443 9.764 1.00 45.81 846 SER A O 1
ATOM 6985 N N . ALA A 1 847 ? 4.623 -5.792 8.287 1.00 48.94 847 ALA A N 1
ATOM 6986 C CA . ALA A 1 847 ? 5.098 -7.126 7.934 1.00 48.94 847 ALA A CA 1
ATOM 6987 C C . ALA A 1 847 ? 6.486 -7.067 7.248 1.00 48.94 847 ALA A C 1
ATOM 6989 O O . ALA A 1 847 ? 6.658 -6.340 6.266 1.00 48.94 847 ALA A O 1
ATOM 6990 N N . PRO A 1 848 ? 7.481 -7.863 7.691 1.00 59.62 848 PRO A N 1
ATOM 6991 C CA . PRO A 1 848 ? 8.810 -7.910 7.067 1.00 59.62 848 PRO A CA 1
ATOM 6992 C C . PRO A 1 848 ? 8.815 -8.593 5.684 1.00 59.62 848 PRO A C 1
ATOM 6994 O O . PRO A 1 848 ? 9.872 -8.747 5.070 1.00 59.62 848 PRO A O 1
ATOM 6997 N N . PHE A 1 849 ? 7.644 -9.015 5.196 1.00 69.25 849 PHE A N 1
ATOM 6998 C CA . PHE A 1 849 ? 7.441 -9.780 3.972 1.00 69.25 849 PHE A CA 1
ATOM 6999 C C . PHE A 1 849 ? 6.211 -9.267 3.213 1.00 69.25 849 PHE A C 1
ATOM 7001 O O . PHE A 1 849 ? 5.282 -8.712 3.794 1.00 69.25 849 PHE A O 1
ATOM 7008 N N . LEU A 1 850 ? 6.201 -9.490 1.903 1.00 84.69 850 LEU A N 1
ATOM 7009 C CA . LEU A 1 850 ? 5.064 -9.281 1.018 1.00 84.69 850 LEU A CA 1
ATOM 7010 C C . LEU A 1 850 ? 4.182 -10.536 1.020 1.00 84.69 850 LEU A C 1
ATOM 7012 O O . LEU A 1 850 ? 4.654 -11.614 0.655 1.00 84.69 850 LEU A O 1
ATOM 7016 N N . GLU A 1 851 ? 2.908 -10.402 1.392 1.00 88.25 851 GLU A N 1
ATOM 7017 C CA . GLU A 1 851 ? 1.955 -11.517 1.379 1.00 88.25 851 GLU A CA 1
ATOM 7018 C C . GLU A 1 851 ? 0.987 -11.436 0.196 1.00 88.25 851 GLU A C 1
ATOM 7020 O O . GLU A 1 851 ? 0.278 -10.448 -0.015 1.00 88.25 851 GLU A O 1
ATOM 7025 N N . LEU A 1 852 ? 0.930 -12.529 -0.560 1.00 91.25 852 LEU A N 1
ATOM 7026 C CA . LEU A 1 852 ? 0.002 -12.734 -1.659 1.00 91.25 852 LEU A CA 1
ATOM 7027 C C . LEU A 1 852 ? -0.912 -13.910 -1.334 1.00 91.25 852 LEU A C 1
ATOM 7029 O O . LEU A 1 852 ? -0.499 -14.905 -0.734 1.00 91.25 852 LEU A O 1
ATOM 7033 N N . GLN A 1 853 ? -2.153 -13.812 -1.782 1.00 92.00 853 GLN A N 1
ATOM 7034 C CA . GLN A 1 853 ? -3.139 -14.879 -1.687 1.00 92.00 853 GLN A CA 1
ATOM 7035 C C . GLN A 1 853 ? -3.714 -15.187 -3.062 1.00 92.00 853 GLN A C 1
ATOM 7037 O O . GLN A 1 853 ? -3.793 -14.313 -3.934 1.00 92.00 853 GLN A O 1
ATOM 7042 N N . LYS A 1 854 ? -4.130 -16.436 -3.251 1.00 93.56 854 LYS A N 1
ATOM 7043 C CA . LYS A 1 854 ? -4.820 -16.885 -4.457 1.00 93.56 854 LYS A CA 1
ATOM 7044 C C . LYS A 1 854 ? -5.999 -15.967 -4.788 1.00 93.56 854 LYS A C 1
ATOM 7046 O O . LYS A 1 854 ? -6.836 -15.646 -3.940 1.00 93.56 854 LYS A O 1
ATOM 7051 N N . ASN A 1 855 ? -6.083 -15.552 -6.046 1.00 94.38 855 ASN A N 1
ATOM 7052 C CA . ASN A 1 855 ? -7.178 -14.734 -6.536 1.00 94.38 855 ASN A CA 1
ATOM 7053 C C . ASN A 1 855 ? -8.384 -15.621 -6.884 1.00 94.38 855 ASN A C 1
ATOM 7055 O O . ASN A 1 855 ? -8.403 -16.293 -7.915 1.00 94.38 855 ASN A O 1
ATOM 7059 N N . SER A 1 856 ? -9.415 -15.604 -6.037 1.00 91.31 856 SER A N 1
ATOM 7060 C CA . SER A 1 856 ? -10.660 -16.357 -6.253 1.00 91.31 856 SER A CA 1
ATOM 7061 C C . SER A 1 856 ? -11.478 -15.884 -7.462 1.00 91.31 856 SER A C 1
ATOM 7063 O O . SER A 1 856 ? -12.344 -16.619 -7.929 1.00 91.31 856 SER A O 1
ATOM 7065 N N . GLN A 1 857 ? -11.198 -14.689 -7.995 1.00 92.81 857 GLN A N 1
ATOM 7066 C CA . GLN A 1 857 ? -11.822 -14.169 -9.219 1.00 92.81 857 GLN A CA 1
ATOM 7067 C C . GLN A 1 857 ? -11.084 -14.609 -10.496 1.00 92.81 857 GLN A C 1
ATOM 7069 O O . GLN A 1 857 ? -11.551 -14.354 -11.605 1.00 92.81 857 GLN A O 1
ATOM 7074 N N . HIS A 1 858 ? -9.933 -15.284 -10.374 1.00 95.81 858 HIS A N 1
ATOM 7075 C CA . HIS A 1 858 ? -9.153 -15.709 -11.535 1.00 95.81 858 HIS A CA 1
ATOM 7076 C C . HIS A 1 858 ? -9.896 -16.768 -12.358 1.00 95.81 858 HIS A C 1
ATOM 7078 O O . HIS A 1 858 ? -10.375 -17.774 -11.826 1.00 95.81 858 HIS A O 1
ATOM 7084 N N . TRP A 1 859 ? -9.925 -16.592 -13.682 1.00 94.38 859 TRP A N 1
ATOM 7085 C CA . TRP A 1 859 ? -10.644 -17.477 -14.609 1.00 94.38 859 TRP A CA 1
ATOM 7086 C C . TRP A 1 859 ? -10.173 -18.943 -14.538 1.00 94.38 859 TRP A C 1
ATOM 7088 O O . TRP A 1 859 ? -10.938 -19.863 -14.829 1.00 94.38 859 TRP A O 1
ATOM 7098 N N . ASN A 1 860 ? -8.920 -19.180 -14.133 1.00 92.38 860 ASN A N 1
ATOM 7099 C CA . ASN A 1 860 ? -8.312 -20.505 -14.014 1.00 92.38 860 ASN A CA 1
ATOM 7100 C C . ASN A 1 860 ? -8.046 -20.917 -12.557 1.00 92.38 860 ASN A C 1
ATOM 7102 O O . ASN A 1 860 ? -7.203 -21.784 -12.309 1.00 92.38 860 ASN A O 1
ATOM 7106 N N . GLN A 1 861 ? -8.756 -20.333 -11.585 1.00 90.75 861 GLN A N 1
ATOM 7107 C CA . GLN A 1 861 ? -8.510 -20.554 -10.154 1.00 90.75 861 GLN A CA 1
ATOM 7108 C C . GLN A 1 861 ? -8.462 -22.034 -9.732 1.00 90.75 861 GLN A C 1
ATOM 7110 O O . GLN A 1 861 ? -7.743 -22.392 -8.802 1.00 90.75 861 GLN A O 1
ATOM 7115 N N . LYS A 1 862 ? -9.186 -22.928 -10.423 1.00 89.88 862 LYS A N 1
ATOM 7116 C CA . LYS A 1 862 ? -9.214 -24.369 -10.113 1.00 89.88 862 LYS A CA 1
ATOM 7117 C C . LYS A 1 862 ? -7.880 -25.078 -10.369 1.00 89.88 862 LYS A C 1
ATOM 7119 O O . LYS A 1 862 ? -7.662 -26.138 -9.803 1.00 89.88 862 LYS A O 1
ATOM 7124 N N . ARG A 1 863 ? -7.010 -24.519 -11.218 1.00 88.94 863 ARG A N 1
ATOM 7125 C CA . ARG A 1 863 ? -5.672 -25.067 -11.508 1.00 88.94 863 ARG A CA 1
ATOM 7126 C C . ARG A 1 863 ? -4.564 -24.466 -10.639 1.00 88.94 863 ARG A C 1
ATOM 7128 O O . ARG A 1 863 ? -3.417 -24.867 -10.781 1.00 88.94 863 ARG A O 1
ATOM 7135 N N . ILE A 1 864 ? -4.883 -23.483 -9.798 1.00 89.62 864 ILE A N 1
ATOM 7136 C CA . ILE A 1 864 ? -3.919 -22.864 -8.885 1.00 89.62 864 ILE A CA 1
ATOM 7137 C C . ILE A 1 864 ? -3.927 -23.677 -7.587 1.00 89.62 864 ILE A C 1
ATOM 7139 O O . ILE A 1 864 ? -4.914 -23.633 -6.853 1.00 89.62 864 ILE A O 1
ATOM 7143 N N . GLU A 1 865 ? -2.860 -24.429 -7.332 1.00 89.06 865 GLU A N 1
ATOM 7144 C CA . GLU A 1 865 ? -2.718 -25.278 -6.134 1.00 89.06 865 GLU A CA 1
ATOM 7145 C C . GLU A 1 865 ? -2.102 -24.534 -4.942 1.00 89.06 865 GLU A C 1
ATOM 7147 O O . GLU A 1 865 ? -2.354 -24.898 -3.802 1.00 89.06 865 GLU A O 1
ATOM 7152 N N . ILE A 1 866 ? -1.320 -23.483 -5.204 1.00 91.19 866 ILE A N 1
ATOM 7153 C CA . ILE A 1 866 ? -0.706 -22.647 -4.167 1.00 91.19 866 ILE A CA 1
ATOM 7154 C C . ILE A 1 866 ? -1.758 -21.679 -3.622 1.00 91.19 866 ILE A C 1
ATOM 7156 O O . ILE A 1 866 ? -2.358 -20.914 -4.384 1.00 91.19 866 ILE A O 1
ATOM 7160 N N . ASP A 1 867 ? -1.945 -21.679 -2.306 1.00 89.69 867 ASP A N 1
ATOM 7161 C CA . ASP A 1 867 ? -2.903 -20.803 -1.631 1.00 89.69 867 ASP A CA 1
ATOM 7162 C C . ASP A 1 867 ? -2.287 -19.438 -1.309 1.00 89.69 867 ASP A C 1
ATOM 7164 O O . ASP A 1 867 ? -2.933 -18.399 -1.484 1.00 89.69 867 ASP A O 1
ATOM 7168 N N . HIS A 1 868 ? -1.019 -19.435 -0.885 1.00 90.12 868 HIS A N 1
ATOM 7169 C CA . HIS A 1 868 ? -0.309 -18.238 -0.443 1.00 90.12 868 HIS A CA 1
ATOM 7170 C C . HIS A 1 868 ? 1.117 -18.175 -0.974 1.00 90.12 868 HIS A C 1
ATOM 7172 O O . HIS A 1 868 ? 1.809 -19.189 -1.064 1.00 90.12 868 HIS A O 1
ATOM 7178 N N . ILE A 1 869 ? 1.578 -16.957 -1.257 1.00 91.31 869 ILE A N 1
ATOM 7179 C CA . ILE A 1 869 ? 2.988 -16.682 -1.529 1.00 91.31 869 ILE A CA 1
ATOM 7180 C C . ILE A 1 869 ? 3.479 -15.663 -0.509 1.00 91.31 869 ILE A C 1
ATOM 7182 O O . ILE A 1 869 ? 2.889 -14.596 -0.350 1.00 91.31 869 ILE A O 1
ATOM 7186 N N . GLN A 1 870 ? 4.578 -15.993 0.157 1.00 89.88 870 GLN A N 1
ATOM 7187 C CA . GLN A 1 870 ? 5.292 -15.099 1.055 1.00 89.88 870 GLN A CA 1
ATOM 7188 C C . GLN A 1 870 ? 6.604 -14.699 0.387 1.00 89.88 870 GLN A C 1
ATOM 7190 O O . GLN A 1 870 ? 7.485 -15.538 0.191 1.00 89.88 870 GLN A O 1
ATOM 7195 N N . ALA A 1 871 ? 6.735 -13.426 0.024 1.00 88.25 871 ALA A N 1
ATOM 7196 C CA . ALA A 1 871 ? 7.919 -12.907 -0.641 1.00 88.25 871 ALA A CA 1
ATOM 7197 C C . ALA A 1 871 ? 8.746 -12.027 0.301 1.00 88.25 871 ALA A C 1
ATOM 7199 O O . ALA A 1 871 ? 8.244 -11.076 0.894 1.00 88.25 871 ALA A O 1
ATOM 7200 N N . SER A 1 872 ? 10.032 -12.336 0.432 1.00 86.62 872 SER A N 1
ATOM 7201 C CA . SER A 1 872 ? 10.908 -11.750 1.447 1.00 86.62 872 SER A CA 1
ATOM 7202 C C . SER A 1 872 ? 12.054 -10.971 0.817 1.00 86.62 872 SER A C 1
ATOM 7204 O O . SER A 1 872 ? 12.788 -11.525 -0.003 1.00 86.62 872 SER A O 1
ATOM 7206 N N . GLN A 1 873 ? 12.245 -9.711 1.222 1.00 86.06 873 GLN A N 1
ATOM 7207 C CA . GLN A 1 873 ? 13.335 -8.899 0.686 1.00 86.06 873 GLN A CA 1
ATOM 7208 C C . GLN A 1 873 ? 14.673 -9.334 1.285 1.00 86.06 873 GLN A C 1
ATOM 7210 O O . GLN A 1 873 ? 14.870 -9.236 2.496 1.00 86.06 873 GLN A O 1
ATOM 7215 N N . MET A 1 874 ? 15.606 -9.812 0.462 1.00 82.75 874 MET A N 1
ATOM 7216 C CA . MET A 1 874 ? 16.926 -10.235 0.939 1.00 82.75 874 MET A CA 1
ATOM 7217 C C . MET A 1 874 ? 17.963 -10.341 -0.178 1.00 82.75 874 MET A C 1
ATOM 7219 O O . MET A 1 874 ? 17.643 -10.460 -1.358 1.00 82.75 874 MET A O 1
ATOM 7223 N N . ASN A 1 875 ? 19.238 -10.352 0.214 1.00 81.56 875 ASN A N 1
ATOM 7224 C CA . ASN A 1 875 ? 20.336 -10.676 -0.692 1.00 81.56 875 ASN A CA 1
ATOM 7225 C C . ASN A 1 875 ? 20.480 -12.201 -0.887 1.00 81.56 875 ASN A C 1
ATOM 7227 O O . ASN A 1 875 ? 19.929 -13.008 -0.134 1.00 81.56 875 ASN A O 1
ATOM 7231 N N . LEU A 1 876 ? 21.269 -12.597 -1.891 1.00 80.00 876 LEU A N 1
ATOM 7232 C CA . LEU A 1 876 ? 21.470 -14.004 -2.247 1.00 80.00 876 LEU A CA 1
ATOM 7233 C C . LEU A 1 876 ? 22.077 -14.837 -1.103 1.00 80.00 876 LEU A C 1
ATOM 7235 O O . LEU A 1 876 ? 21.670 -15.977 -0.899 1.00 80.00 876 LEU A O 1
ATOM 7239 N N . THR A 1 877 ? 23.019 -14.278 -0.340 1.00 83.12 877 THR A N 1
ATOM 7240 C CA . THR A 1 877 ? 23.676 -14.981 0.774 1.00 83.12 877 THR A CA 1
ATOM 7241 C C . THR A 1 877 ? 22.673 -15.354 1.865 1.00 83.12 877 THR A C 1
ATOM 7243 O O . THR A 1 877 ? 22.643 -16.503 2.310 1.00 83.12 877 THR A O 1
ATOM 7246 N N . SER A 1 878 ? 21.813 -14.412 2.257 1.00 84.06 878 SER A N 1
ATOM 7247 C CA . SER A 1 878 ? 20.733 -14.647 3.218 1.00 84.06 878 SER A CA 1
ATOM 7248 C C . SER A 1 878 ? 19.701 -15.641 2.678 1.00 84.06 878 SER A C 1
ATOM 7250 O O . SER A 1 878 ? 19.289 -16.539 3.411 1.00 84.06 878 SER A O 1
ATOM 7252 N N . ALA A 1 879 ? 19.346 -15.554 1.390 1.00 84.75 879 ALA A N 1
ATOM 7253 C CA . ALA A 1 879 ? 18.422 -16.499 0.759 1.00 84.75 879 ALA A CA 1
ATOM 7254 C C . ALA A 1 879 ? 18.940 -17.945 0.811 1.00 84.75 879 ALA A C 1
ATOM 7256 O O . ALA A 1 879 ? 18.192 -18.851 1.174 1.00 84.75 879 ALA A O 1
ATOM 7257 N N . VAL A 1 880 ? 20.229 -18.169 0.529 1.00 85.75 880 VAL A N 1
ATOM 7258 C CA . VAL A 1 880 ? 20.850 -19.504 0.611 1.00 85.75 880 VAL A CA 1
ATOM 7259 C C . VAL A 1 880 ? 20.799 -20.061 2.037 1.00 85.75 880 VAL A C 1
ATOM 7261 O O . VAL A 1 880 ? 20.476 -21.232 2.235 1.00 85.75 880 VAL A O 1
ATOM 7264 N N . GLN A 1 881 ? 21.068 -19.232 3.049 1.00 86.06 881 GLN A N 1
ATOM 7265 C CA . GLN A 1 881 ? 20.975 -19.647 4.453 1.00 86.06 881 GLN A CA 1
ATOM 7266 C C . GLN A 1 881 ? 19.536 -20.012 4.851 1.00 86.06 881 GLN A C 1
ATOM 7268 O O . GLN A 1 881 ? 19.309 -21.029 5.512 1.00 86.06 881 GLN A O 1
ATOM 7273 N N . MET A 1 882 ? 18.552 -19.212 4.434 1.00 85.88 882 MET A N 1
ATOM 7274 C CA . MET A 1 882 ? 17.142 -19.466 4.741 1.00 85.88 882 MET A CA 1
ATOM 7275 C C . MET A 1 882 ? 16.607 -20.711 4.030 1.00 85.88 882 MET A C 1
ATOM 7277 O O . MET A 1 882 ? 15.860 -21.478 4.632 1.00 85.88 882 MET A O 1
ATOM 7281 N N . PHE A 1 883 ? 17.040 -20.967 2.799 1.00 87.69 883 PHE A N 1
ATOM 7282 C CA . PHE A 1 883 ? 16.696 -22.188 2.073 1.00 87.69 883 PHE A CA 1
ATOM 7283 C C . PHE A 1 883 ? 17.264 -23.439 2.748 1.00 87.69 883 PHE A C 1
ATOM 7285 O O . PHE A 1 883 ? 16.530 -24.385 3.019 1.00 87.69 883 PHE A O 1
ATOM 7292 N N . ASN A 1 884 ? 18.546 -23.416 3.129 1.00 87.19 884 ASN A N 1
ATOM 7293 C CA . ASN A 1 884 ? 19.182 -24.538 3.830 1.00 87.19 884 ASN A CA 1
ATOM 7294 C C . ASN A 1 884 ? 18.536 -24.844 5.194 1.00 87.19 884 ASN A C 1
ATOM 7296 O O . ASN A 1 884 ? 18.687 -25.948 5.709 1.00 87.19 884 ASN A O 1
ATOM 7300 N N . THR A 1 885 ? 17.825 -23.877 5.782 1.00 87.88 885 THR A N 1
ATOM 7301 C CA . THR A 1 885 ? 17.089 -24.035 7.047 1.00 87.88 885 THR A CA 1
ATOM 7302 C C . THR A 1 885 ? 15.591 -24.306 6.854 1.00 87.88 885 THR A C 1
ATOM 7304 O O . THR A 1 885 ? 14.854 -24.326 7.837 1.00 87.88 885 THR A O 1
ATOM 7307 N N . GLY A 1 886 ? 15.122 -24.508 5.614 1.00 82.81 886 GLY A N 1
ATOM 7308 C CA . GLY A 1 886 ? 13.710 -24.775 5.299 1.00 82.81 886 GLY A CA 1
ATOM 7309 C C . GLY A 1 886 ? 12.773 -23.577 5.510 1.00 82.81 886 GLY A C 1
ATOM 7310 O O . GLY A 1 886 ? 11.554 -23.731 5.571 1.00 82.81 886 GLY A O 1
ATOM 7311 N N . LYS A 1 887 ? 13.325 -22.367 5.656 1.00 83.69 887 LYS A N 1
ATOM 7312 C CA . LYS A 1 887 ? 12.566 -21.114 5.820 1.00 83.69 887 LYS A CA 1
ATOM 7313 C C . LYS A 1 887 ? 12.248 -20.426 4.489 1.00 83.69 887 LYS A C 1
ATOM 7315 O O . LYS A 1 887 ? 11.566 -19.406 4.483 1.00 83.69 887 LYS A O 1
ATOM 7320 N N . LEU A 1 888 ? 12.746 -20.968 3.383 1.00 86.94 888 LEU A N 1
ATOM 7321 C CA . LEU A 1 888 ? 12.574 -20.479 2.021 1.00 86.94 888 LEU A CA 1
ATOM 7322 C C . LEU A 1 888 ? 12.478 -21.698 1.098 1.00 86.94 888 LEU A C 1
ATOM 7324 O O . LEU A 1 888 ? 13.252 -22.636 1.275 1.00 86.94 888 LEU A O 1
ATOM 7328 N N . ASP A 1 889 ? 11.570 -21.676 0.127 1.00 88.06 889 ASP A N 1
ATOM 7329 C CA . ASP A 1 889 ? 11.276 -22.852 -0.704 1.00 88.06 889 ASP A CA 1
ATOM 7330 C C . ASP A 1 889 ? 11.973 -22.798 -2.070 1.00 88.06 889 ASP A C 1
ATOM 7332 O O . ASP A 1 889 ? 12.132 -23.819 -2.737 1.00 88.06 889 ASP A O 1
ATOM 7336 N N . LEU A 1 890 ? 12.411 -21.611 -2.501 1.00 83.81 890 LEU A N 1
ATOM 7337 C CA . LEU A 1 890 ? 13.024 -21.396 -3.812 1.00 83.81 890 LEU A CA 1
ATOM 7338 C C . LEU A 1 890 ? 14.107 -20.318 -3.747 1.00 83.81 890 LEU A C 1
ATOM 7340 O O . LEU A 1 890 ? 13.844 -19.234 -3.249 1.00 83.81 890 LEU A O 1
ATOM 7344 N N . ILE A 1 891 ? 15.305 -20.572 -4.286 1.00 78.06 891 ILE A N 1
ATOM 7345 C CA . ILE A 1 891 ? 16.370 -19.559 -4.413 1.00 78.06 891 ILE A CA 1
ATOM 7346 C C . ILE A 1 891 ? 16.484 -19.093 -5.870 1.00 78.06 891 ILE A C 1
ATOM 7348 O O . ILE A 1 891 ? 16.473 -19.905 -6.794 1.00 78.06 891 ILE A O 1
ATOM 7352 N N . GLY A 1 892 ? 16.702 -17.789 -6.055 1.00 65.38 892 GLY A N 1
ATOM 7353 C CA . GLY A 1 892 ? 16.920 -17.153 -7.356 1.00 65.38 892 GLY A CA 1
ATOM 7354 C C . GLY A 1 892 ? 15.661 -16.478 -7.896 1.00 65.38 892 GLY A C 1
ATOM 7355 O O . GLY A 1 892 ? 14.552 -16.774 -7.468 1.00 65.38 892 GLY A O 1
ATOM 7356 N N . SER A 1 893 ? 15.824 -15.571 -8.860 1.00 54.19 893 SER A N 1
ATOM 7357 C CA . SER A 1 893 ? 14.724 -14.791 -9.454 1.00 54.19 893 SER A CA 1
ATOM 7358 C C . SER A 1 893 ? 13.861 -15.576 -10.455 1.00 54.19 893 SER A C 1
ATOM 7360 O O . SER A 1 893 ? 12.994 -15.023 -11.130 1.00 54.19 893 SER A O 1
ATOM 7362 N N . ASN A 1 894 ? 14.061 -16.891 -10.555 1.00 53.16 894 ASN A N 1
ATOM 7363 C CA . ASN A 1 894 ? 13.466 -17.725 -11.592 1.00 53.16 894 ASN A CA 1
ATOM 7364 C C . ASN A 1 894 ? 12.213 -18.453 -11.097 1.00 53.16 894 ASN A C 1
ATOM 7366 O O . ASN A 1 894 ? 12.151 -19.679 -11.135 1.00 53.16 894 ASN A O 1
ATOM 7370 N N . LEU A 1 895 ? 11.170 -17.708 -10.722 1.00 51.88 895 LEU A N 1
ATOM 7371 C CA . LEU A 1 895 ? 9.818 -18.278 -10.782 1.00 51.88 895 LEU A CA 1
ATOM 7372 C C . LEU A 1 895 ? 9.397 -18.562 -12.234 1.00 51.88 895 LEU A C 1
ATOM 7374 O O . LEU A 1 895 ? 8.536 -19.404 -12.464 1.00 51.88 895 LEU A O 1
ATOM 7378 N N . CYS A 1 896 ? 10.023 -17.901 -13.217 1.00 48.25 896 CYS A N 1
ATOM 7379 C CA . CYS A 1 896 ? 9.771 -18.091 -14.645 1.00 48.25 896 CYS A CA 1
ATOM 7380 C C . CYS A 1 896 ? 10.999 -17.696 -15.492 1.00 48.25 896 CYS A C 1
ATOM 7382 O O . CYS A 1 896 ? 11.037 -16.602 -16.052 1.00 48.25 896 CYS A O 1
ATOM 7384 N N . SER A 1 897 ? 11.985 -18.582 -15.648 1.00 31.88 897 SER A N 1
ATOM 7385 C CA . SER A 1 897 ? 12.917 -18.505 -16.784 1.00 31.88 897 SER A CA 1
ATOM 7386 C C . SER A 1 897 ? 12.798 -19.775 -17.621 1.00 31.88 897 SER A C 1
ATOM 7388 O O . SER A 1 897 ? 13.440 -20.786 -17.340 1.00 31.88 897 SER A O 1
ATOM 7390 N N . SER A 1 898 ? 11.970 -19.730 -18.656 1.00 27.16 898 SER A N 1
ATOM 7391 C CA . SER A 1 898 ? 12.185 -20.565 -19.832 1.00 27.16 898 SER A CA 1
ATOM 7392 C C . SER A 1 898 ? 13.073 -19.773 -20.791 1.00 27.16 898 SER A C 1
ATOM 7394 O O . SER A 1 898 ? 12.566 -18.855 -21.428 1.00 27.16 898 SER A O 1
ATOM 7396 N N . GLY A 1 899 ? 14.361 -20.126 -20.856 1.00 28.02 899 GLY A N 1
ATOM 7397 C CA . GLY A 1 899 ? 15.292 -19.718 -21.922 1.00 28.02 899 GLY A CA 1
ATOM 7398 C C . GLY A 1 899 ? 15.763 -18.275 -21.883 1.00 28.02 899 GLY A C 1
ATOM 7399 O O . GLY A 1 899 ? 15.044 -17.422 -22.438 1.00 28.02 899 GLY A O 1
#